Protein AF-A0A0W8DL59-F1 (afdb_monomer_lite)

Sequence (818 aa):
MIVAAFIIASILVPTPSSAFSFLSWFDDTDGSSRRDKSRASGNSVDESDIIAQQPLLDPKDWFLTEQEITDSRGGVPRSDMAVYTTGNNVTSYTATNEFYNAVYDDLSSTKEGDRVMLAAWLASLVPLKPDVDPTGTKTGFKQVFAGVVERGGNVNILGWASIAGAYMPYNIKARDAINTIPPSSVNGAKAVYIFDDRIDLIASHHQKTLVIATDSSSDKKAQPIAYVGGMELAIDRWDTIHHNNTAIRDAGNITYKSKGWVDGHIRIHGPAAKDVANNFIARWNSDYLPCRSLDDELLDFENPTFEKIPSLDYASSSRTSNLGNQSVQITRTFSCQYKHYKEFAPKGENSLFHARIKAIKNAKNFIYVEDQYFVFVPELLDALMEVMPRIQRLIVVTKEQTNAFTNAGYIKYLYQMVEPIRSKYPNKFKIYTTKPERKLLIHTKLVIIDDVYLSIGSANWNRRSMTADPELNADVVDGDTVKSPEGVTVGKLPRDFRIRKFMEMTGLSYDVLDAMTFVEAADQFAVAATDESTILATNRVEHHAYFIAITEAMRKVSDPQFTCNDDDRSKERWCKHMRGCYSLPPQVRQYFSGYEHKRYARRSWGQSEGAYDAVSEPPTSPVRNLDPEMAPGNTETSISDGISANATPSGPVATSTENSSPPAENSLLRAAETTLDSDTATDFLHRSCDGITEVLLIHGPCSFTRSSWTGGDITKAELLREVQDLAVDEEISLITHDSNHEGVILDWLLNAKENEIIVLCWVGCLSDSPTILRALELVNNRVIVVSPIGIHHGTLPSTVVGVLSGRCLNLRTARRLC

Structure (mmCIF, N/CA/C/O backbone):
data_AF-A0A0W8DL59-F1
#
_entry.id   AF-A0A0W8DL59-F1
#
loop_
_atom_site.group_PDB
_atom_site.id
_atom_site.type_symbol
_atom_site.label_atom_id
_atom_site.label_alt_id
_atom_site.label_comp_id
_atom_site.label_asym_id
_atom_site.label_entity_id
_atom_site.label_seq_id
_atom_site.pdbx_PDB_ins_code
_atom_site.Cartn_x
_atom_site.Cartn_y
_atom_site.Cartn_z
_atom_site.occupancy
_atom_site.B_iso_or_equiv
_atom_site.auth_seq_id
_atom_site.auth_comp_id
_atom_site.auth_asym_id
_atom_site.auth_atom_id
_atom_site.pdbx_PDB_model_num
ATOM 1 N N . MET A 1 1 ? 24.965 27.760 17.137 1.00 29.20 1 MET A N 1
ATOM 2 C CA . MET A 1 1 ? 26.368 28.186 17.381 1.00 29.20 1 MET A CA 1
ATOM 3 C C . MET A 1 1 ? 27.312 27.068 16.952 1.00 29.20 1 MET A C 1
ATOM 5 O O . MET A 1 1 ? 26.824 25.978 16.699 1.00 29.20 1 MET A O 1
ATOM 9 N N . ILE A 1 2 ? 28.624 27.340 16.926 1.00 23.00 2 ILE A N 1
ATOM 10 C CA . ILE A 1 2 ? 29.716 26.450 16.484 1.00 23.00 2 ILE A CA 1
ATOM 11 C C . ILE A 1 2 ? 29.759 26.259 14.957 1.00 23.00 2 ILE A C 1
ATOM 13 O O . ILE A 1 2 ? 29.019 25.478 14.374 1.00 23.00 2 ILE A O 1
ATOM 17 N N . VAL A 1 3 ? 30.696 26.981 14.338 1.00 22.98 3 VAL A N 1
ATOM 18 C CA . VAL A 1 3 ? 31.207 26.792 12.973 1.00 22.98 3 VAL A CA 1
ATOM 19 C C . VAL A 1 3 ? 32.709 26.543 13.112 1.00 22.98 3 VAL A C 1
ATOM 21 O O . VAL A 1 3 ? 33.360 27.259 13.873 1.00 22.98 3 VAL A O 1
ATOM 24 N N . ALA A 1 4 ? 33.272 25.560 12.401 1.00 26.25 4 ALA A N 1
ATOM 25 C CA . ALA A 1 4 ? 34.719 25.326 12.384 1.00 26.25 4 ALA A CA 1
ATOM 26 C C . ALA A 1 4 ? 35.202 24.680 11.068 1.00 26.25 4 ALA A C 1
ATOM 28 O O . ALA A 1 4 ? 35.022 23.489 10.846 1.00 26.25 4 ALA A O 1
ATOM 29 N N . ALA A 1 5 ? 35.816 25.523 10.232 1.00 25.34 5 ALA A N 1
ATOM 30 C CA . ALA A 1 5 ? 36.832 25.279 9.199 1.00 25.34 5 ALA A CA 1
ATOM 31 C C . ALA A 1 5 ? 37.077 23.865 8.616 1.00 25.34 5 ALA A C 1
ATOM 33 O O . ALA A 1 5 ? 37.485 22.944 9.318 1.00 25.34 5 ALA A O 1
ATOM 34 N N . PHE A 1 6 ? 37.143 23.808 7.279 1.00 23.55 6 PHE A N 1
ATOM 35 C CA . PHE A 1 6 ? 38.264 23.169 6.573 1.00 23.55 6 PHE A CA 1
ATOM 36 C C . PHE A 1 6 ? 38.647 23.973 5.321 1.00 23.55 6 PHE A C 1
ATOM 38 O O . PHE A 1 6 ? 37.783 24.518 4.642 1.00 23.55 6 PHE A O 1
ATOM 45 N N . ILE A 1 7 ? 39.948 24.032 5.020 1.00 24.95 7 ILE A N 1
ATOM 46 C CA . ILE A 1 7 ? 40.522 24.620 3.799 1.00 24.95 7 ILE A CA 1
ATOM 47 C C . ILE A 1 7 ? 41.235 23.495 3.041 1.00 24.95 7 ILE A C 1
ATOM 49 O O . ILE A 1 7 ? 41.975 22.723 3.654 1.00 24.95 7 ILE A O 1
ATOM 53 N N . ILE A 1 8 ? 41.047 23.416 1.722 1.00 25.50 8 ILE A N 1
ATOM 54 C CA . ILE A 1 8 ? 41.828 22.560 0.817 1.00 25.50 8 ILE A CA 1
ATOM 55 C C . ILE A 1 8 ? 42.239 23.409 -0.392 1.00 25.50 8 ILE A C 1
ATOM 57 O O . ILE A 1 8 ? 41.442 24.196 -0.892 1.00 25.50 8 ILE A O 1
ATOM 61 N N . ALA A 1 9 ? 43.496 23.284 -0.820 1.00 24.58 9 ALA A N 1
ATOM 62 C CA . ALA A 1 9 ? 44.071 24.089 -1.895 1.00 24.58 9 ALA A CA 1
ATOM 63 C C . ALA A 1 9 ? 43.837 23.470 -3.284 1.00 24.58 9 ALA A C 1
ATOM 65 O O . ALA A 1 9 ? 43.925 22.252 -3.455 1.00 24.58 9 ALA A O 1
ATOM 66 N N . SER A 1 10 ? 43.600 24.326 -4.276 1.00 24.05 10 SER A N 1
ATOM 67 C CA . SER A 1 10 ? 43.425 23.950 -5.681 1.00 24.05 10 SER A CA 1
ATOM 68 C C . SER A 1 10 ? 44.752 23.586 -6.352 1.00 24.05 10 SER A C 1
ATOM 70 O O . SER A 1 10 ? 45.736 24.311 -6.218 1.00 24.05 10 SER A O 1
ATOM 72 N N . ILE A 1 11 ? 44.757 22.521 -7.158 1.00 24.78 11 ILE A N 1
ATOM 73 C CA . ILE A 1 11 ? 45.786 22.260 -8.175 1.00 24.78 11 ILE A CA 1
ATOM 74 C C . ILE A 1 11 ? 45.059 21.878 -9.467 1.00 24.78 11 ILE A C 1
ATOM 76 O O . ILE A 1 11 ? 44.356 20.870 -9.500 1.00 24.78 11 ILE A O 1
ATOM 80 N N . LEU A 1 12 ? 45.216 22.684 -10.520 1.00 26.28 12 LEU A N 1
ATOM 81 C CA . LEU A 1 12 ? 44.709 22.360 -11.854 1.00 26.28 12 LEU A CA 1
ATOM 82 C C . LEU A 1 12 ? 45.696 21.446 -12.588 1.00 26.28 12 LEU A C 1
ATOM 84 O O . LEU A 1 12 ? 46.895 21.721 -12.614 1.00 26.28 12 LEU A O 1
ATOM 88 N N . VAL A 1 13 ? 45.170 20.430 -13.273 1.00 25.73 13 VAL A N 1
ATOM 89 C CA . VAL A 1 13 ? 45.826 19.754 -14.402 1.00 25.73 13 VAL A CA 1
ATOM 90 C C . VAL A 1 13 ? 44.737 19.476 -15.449 1.00 25.73 13 VAL A C 1
ATOM 92 O O . VAL A 1 13 ? 43.699 18.929 -15.077 1.00 25.73 13 VAL A O 1
ATOM 95 N N . PRO A 1 14 ? 44.908 19.862 -16.727 1.00 28.27 14 PRO A N 1
ATOM 96 C CA . PRO A 1 14 ? 43.889 19.646 -17.752 1.00 28.27 14 PRO A CA 1
ATOM 97 C C . PRO A 1 14 ? 43.828 18.179 -18.200 1.00 28.27 14 PRO A C 1
ATOM 99 O O . PRO A 1 14 ? 44.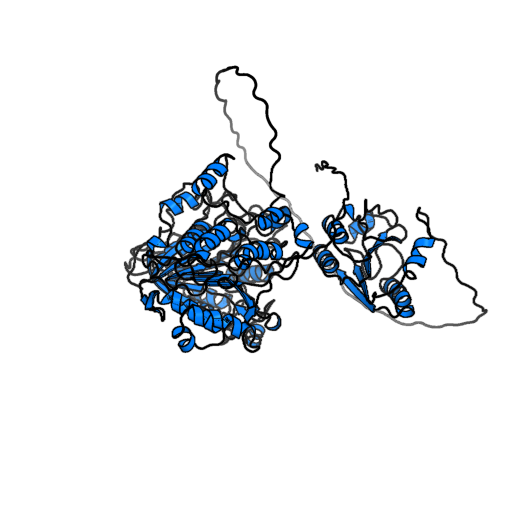854 17.508 -18.318 1.00 28.27 14 PRO A O 1
ATOM 102 N N . THR A 1 15 ? 42.628 17.701 -18.529 1.00 28.72 15 THR A N 1
ATOM 103 C CA . THR A 1 15 ? 42.411 16.406 -19.192 1.00 28.72 15 THR A CA 1
ATOM 104 C C . THR A 1 15 ? 42.135 16.596 -20.688 1.00 28.72 15 THR A C 1
ATOM 106 O O . THR A 1 15 ? 41.201 17.326 -21.022 1.00 28.72 15 THR A O 1
ATOM 109 N N . PRO A 1 16 ? 42.883 15.942 -21.595 1.00 27.69 16 PRO A N 1
ATOM 110 C CA . PRO A 1 16 ? 42.594 15.959 -23.026 1.00 27.69 16 PRO A CA 1
ATOM 111 C C . PRO A 1 16 ? 41.548 14.899 -23.407 1.00 27.69 16 PRO A C 1
ATOM 113 O O . PRO A 1 16 ? 41.597 13.757 -22.948 1.00 27.69 16 PRO A O 1
ATOM 116 N N . SER A 1 17 ? 40.625 15.266 -24.294 1.00 31.14 17 SER A N 1
ATOM 117 C CA . SER A 1 17 ? 39.600 14.369 -24.837 1.00 31.14 17 SER A CA 1
ATOM 118 C C . SER A 1 17 ? 40.204 13.233 -25.668 1.00 31.14 17 SER A C 1
ATOM 120 O O . SER A 1 17 ? 41.046 13.471 -26.532 1.00 31.14 17 SER A O 1
ATOM 122 N N . SER A 1 18 ? 39.714 12.004 -25.492 1.00 27.00 18 SER A N 1
ATOM 123 C CA . SER A 1 18 ? 39.840 10.945 -26.505 1.00 27.00 18 SER A CA 1
ATOM 124 C C . SER A 1 18 ? 38.731 9.902 -26.348 1.00 27.00 18 SER A C 1
ATOM 126 O O . SER A 1 18 ? 38.535 9.336 -25.274 1.00 27.00 18 SER A O 1
ATOM 128 N N . ALA A 1 19 ? 37.984 9.663 -27.426 1.00 27.83 19 ALA A N 1
ATOM 129 C CA . ALA A 1 19 ? 37.018 8.574 -27.508 1.00 27.83 19 ALA A CA 1
ATOM 130 C C . ALA A 1 19 ? 37.725 7.288 -27.957 1.00 27.83 19 ALA A C 1
ATOM 132 O O . ALA A 1 19 ? 38.599 7.339 -28.822 1.00 27.83 19 ALA A O 1
ATOM 133 N N . PHE A 1 20 ? 37.313 6.138 -27.422 1.00 26.31 20 PHE A N 1
ATOM 134 C CA . PHE A 1 20 ? 37.808 4.831 -27.854 1.00 26.31 20 PHE A CA 1
ATOM 135 C C . PHE A 1 20 ? 36.654 3.869 -28.131 1.00 26.31 20 PHE A C 1
ATOM 137 O O . PHE A 1 20 ? 35.882 3.527 -27.240 1.00 26.31 20 PHE A O 1
ATOM 144 N N . SER A 1 21 ? 36.580 3.416 -29.382 1.00 26.38 21 SER A N 1
ATOM 145 C CA . SER A 1 21 ? 35.826 2.227 -29.783 1.00 26.38 21 SER A CA 1
ATOM 146 C C . SER A 1 21 ? 36.734 1.000 -29.673 1.00 26.38 21 SER A C 1
ATOM 148 O O . SER A 1 21 ? 37.935 1.106 -29.922 1.00 26.38 21 SER A O 1
ATOM 150 N N . PHE A 1 22 ? 36.174 -0.161 -29.330 1.00 25.30 22 PHE A N 1
ATOM 151 C CA . PHE A 1 22 ? 36.898 -1.433 -29.304 1.00 25.30 22 PHE A CA 1
ATOM 152 C C . PHE A 1 22 ? 36.084 -2.525 -29.999 1.00 25.30 22 PHE A C 1
ATOM 154 O O . PHE A 1 22 ? 35.132 -3.060 -29.435 1.00 25.30 22 PHE A O 1
ATOM 161 N N . LEU A 1 23 ? 36.459 -2.840 -31.243 1.00 25.81 23 LEU A N 1
ATOM 162 C CA . LEU A 1 23 ? 35.836 -3.904 -32.034 1.00 25.81 23 LEU A CA 1
ATOM 163 C C . LEU A 1 23 ? 36.811 -4.445 -33.102 1.00 25.81 23 LEU A C 1
ATOM 165 O O . LEU A 1 23 ? 36.706 -4.128 -34.282 1.00 25.81 23 LEU A O 1
ATOM 169 N N . SER A 1 24 ? 37.816 -5.212 -32.670 1.00 26.75 24 SER A N 1
ATOM 170 C CA . SER A 1 24 ? 38.618 -6.152 -33.483 1.00 26.75 24 SER A CA 1
ATOM 171 C C . SER A 1 24 ? 39.587 -6.933 -32.575 1.00 26.75 24 SER A C 1
ATOM 173 O O . SER A 1 24 ? 39.829 -6.496 -31.452 1.00 26.75 24 SER A O 1
ATOM 175 N N . TRP A 1 25 ? 40.136 -8.046 -33.089 1.00 25.73 25 TRP A N 1
ATOM 176 C CA . TRP A 1 25 ? 40.884 -9.118 -32.391 1.00 25.73 25 TRP A CA 1
ATOM 177 C C . TRP A 1 25 ? 39.946 -10.149 -31.710 1.00 25.73 25 TRP A C 1
ATOM 179 O O . TRP A 1 25 ? 39.192 -9.785 -30.814 1.00 25.73 25 TRP A O 1
ATOM 189 N N . PHE A 1 26 ? 39.914 -11.437 -32.091 1.00 31.52 26 PHE A N 1
ATOM 190 C CA . PHE A 1 26 ? 40.829 -12.221 -32.949 1.00 31.52 26 PHE A CA 1
ATOM 191 C C . PHE A 1 26 ? 40.106 -13.239 -33.861 1.00 31.52 26 PHE A C 1
ATOM 193 O O . PHE A 1 26 ? 39.138 -13.854 -33.430 1.00 31.52 26 PHE A O 1
ATOM 200 N N . ASP A 1 27 ? 40.684 -13.461 -35.048 1.00 26.39 27 ASP A N 1
ATOM 201 C CA . ASP A 1 27 ? 40.633 -14.668 -35.907 1.00 26.39 27 ASP A CA 1
ATOM 202 C C . ASP A 1 27 ? 42.087 -14.892 -36.410 1.00 26.39 27 ASP A C 1
ATOM 204 O O . ASP A 1 27 ? 42.785 -13.895 -36.626 1.00 26.39 27 ASP A O 1
ATOM 208 N N . ASP A 1 28 ? 42.645 -16.099 -36.626 1.00 29.33 28 ASP A N 1
ATOM 209 C CA . ASP A 1 28 ? 42.188 -17.483 -36.327 1.00 29.33 28 ASP A CA 1
ATOM 210 C C . ASP A 1 28 ? 43.314 -18.268 -35.564 1.00 29.33 28 ASP A C 1
ATOM 212 O O . ASP A 1 28 ? 43.579 -17.892 -34.423 1.00 29.33 28 ASP A O 1
ATOM 216 N N . THR A 1 29 ? 44.086 -19.285 -36.010 1.00 30.55 29 THR A N 1
ATOM 217 C CA . THR A 1 29 ? 44.219 -20.037 -37.284 1.00 30.55 29 THR A CA 1
ATOM 218 C C . THR A 1 29 ? 44.579 -21.525 -37.049 1.00 30.55 29 THR A C 1
ATOM 220 O O . THR A 1 29 ? 45.743 -21.899 -37.181 1.00 30.55 29 THR A O 1
ATOM 223 N N . ASP A 1 30 ? 43.565 -22.366 -36.784 1.00 31.67 30 ASP A N 1
ATOM 224 C CA . ASP A 1 30 ? 43.538 -23.846 -36.990 1.00 31.67 30 ASP A CA 1
ATOM 225 C C . ASP A 1 30 ? 44.536 -24.758 -36.189 1.00 31.67 30 ASP A C 1
ATOM 227 O O . ASP A 1 30 ? 45.559 -24.314 -35.671 1.00 31.67 30 ASP A O 1
ATOM 231 N N . GLY A 1 31 ? 44.255 -26.072 -36.034 1.00 28.53 31 GLY A N 1
ATOM 232 C CA . GLY A 1 31 ? 45.160 -26.979 -35.279 1.00 28.53 31 GLY A CA 1
ATOM 233 C C . GLY A 1 31 ? 44.786 -28.451 -34.973 1.00 28.53 31 GLY A C 1
ATOM 234 O O . GLY A 1 31 ? 45.651 -29.205 -34.533 1.00 28.53 31 GLY A O 1
ATOM 235 N N . SER A 1 32 ? 43.564 -28.923 -35.247 1.00 28.02 32 SER A N 1
ATOM 236 C CA . SER A 1 32 ? 43.144 -30.354 -35.251 1.00 28.02 32 SER A CA 1
ATOM 237 C C . SER A 1 32 ? 43.085 -31.224 -33.948 1.00 28.02 32 SER A C 1
ATOM 239 O O . SER A 1 32 ? 44.062 -31.493 -33.257 1.00 28.02 32 SER A O 1
ATOM 241 N N . SER A 1 33 ? 41.925 -31.895 -33.799 1.00 27.08 33 SER A N 1
ATOM 242 C CA . SER A 1 33 ? 41.730 -33.316 -33.394 1.00 27.08 33 SER A CA 1
ATOM 243 C C . SER A 1 33 ? 41.177 -33.730 -31.993 1.00 27.08 33 SER A C 1
ATOM 245 O O . SER A 1 33 ? 41.839 -33.682 -30.967 1.00 27.08 33 SER A O 1
ATOM 247 N N . ARG A 1 34 ? 39.972 -34.343 -32.055 1.00 27.69 34 ARG A N 1
ATOM 248 C CA . ARG A 1 34 ? 39.373 -35.422 -31.214 1.00 27.69 34 ARG A CA 1
ATOM 249 C C . ARG A 1 34 ? 38.926 -35.161 -29.749 1.00 27.69 34 ARG A C 1
ATOM 251 O O . ARG A 1 34 ? 39.712 -35.306 -28.829 1.00 27.69 34 ARG A O 1
ATOM 258 N N . ARG A 1 35 ? 37.588 -35.033 -29.593 1.00 30.28 35 ARG A N 1
ATOM 259 C CA . ARG A 1 35 ? 36.672 -35.714 -28.618 1.00 30.28 35 ARG A CA 1
ATOM 260 C C . ARG A 1 35 ? 37.173 -35.867 -27.162 1.00 30.28 35 ARG A C 1
ATOM 262 O O . ARG A 1 35 ? 38.105 -36.617 -26.920 1.00 30.28 35 ARG A O 1
ATOM 269 N N . ASP A 1 36 ? 36.566 -35.310 -26.114 1.00 30.72 36 ASP A N 1
ATOM 270 C CA . ASP A 1 36 ? 35.136 -35.151 -25.797 1.00 30.72 36 ASP A CA 1
ATOM 271 C C . ASP A 1 36 ? 34.957 -34.160 -24.629 1.00 30.72 36 ASP A C 1
ATOM 273 O O . ASP A 1 36 ? 35.788 -34.168 -23.715 1.00 30.72 36 ASP A O 1
ATOM 277 N N . LYS A 1 37 ? 33.835 -33.412 -24.592 1.00 27.41 37 LYS A N 1
ATOM 278 C CA . LYS A 1 37 ? 33.038 -33.097 -23.377 1.00 27.41 37 LYS A CA 1
ATOM 279 C C . LYS A 1 37 ? 31.845 -32.173 -23.655 1.00 27.41 37 LYS A C 1
ATOM 281 O O . LYS A 1 37 ? 31.759 -31.518 -24.687 1.00 27.41 37 LYS A O 1
ATOM 286 N N . SER A 1 38 ? 30.934 -32.160 -22.683 1.00 31.97 38 SER A N 1
ATOM 287 C CA . SER A 1 38 ? 29.786 -31.262 -22.501 1.00 31.97 38 SER A CA 1
ATOM 288 C C . SER A 1 38 ? 29.953 -29.849 -23.077 1.00 31.97 38 SER A C 1
ATOM 290 O O . SER A 1 38 ? 30.856 -29.115 -22.672 1.00 31.97 38 SER A O 1
ATOM 292 N N . ARG A 1 39 ? 29.000 -29.431 -23.921 1.00 31.58 39 ARG A N 1
ATOM 293 C CA . ARG A 1 39 ? 28.853 -28.047 -24.393 1.00 31.58 39 ARG A CA 1
ATOM 294 C C . ARG A 1 39 ? 28.350 -27.152 -23.255 1.00 31.58 39 ARG A C 1
ATOM 296 O O . ARG A 1 39 ? 27.155 -26.901 -23.146 1.00 31.58 39 ARG A O 1
ATOM 303 N N . ALA A 1 40 ? 29.265 -26.674 -22.418 1.00 37.75 40 ALA A N 1
ATOM 304 C CA . ALA A 1 40 ? 29.005 -25.510 -21.583 1.00 37.75 40 ALA A CA 1
ATOM 305 C C . ALA A 1 40 ? 28.925 -24.283 -22.504 1.00 37.75 40 ALA A C 1
ATOM 307 O O . ALA A 1 40 ? 29.935 -23.858 -23.064 1.00 37.75 40 ALA A O 1
ATOM 308 N N . SER A 1 41 ? 27.722 -23.749 -22.710 1.00 37.72 41 SER A N 1
ATOM 309 C CA . SER A 1 41 ? 27.549 -22.410 -23.274 1.00 37.72 41 SER A CA 1
ATOM 310 C C . SER A 1 41 ? 28.149 -21.386 -22.310 1.00 37.72 41 SER A C 1
ATOM 312 O O . SER A 1 41 ? 27.975 -21.495 -21.097 1.00 37.72 41 SER A O 1
ATOM 314 N N . GLY A 1 42 ? 28.878 -20.400 -22.833 1.00 35.97 42 GLY A N 1
ATOM 315 C CA . GLY A 1 42 ? 29.314 -19.269 -22.022 1.00 35.97 42 GLY A CA 1
ATOM 316 C C . GLY A 1 42 ? 28.096 -18.427 -21.663 1.00 35.97 42 GLY A C 1
ATOM 317 O O . GLY A 1 42 ? 27.487 -17.861 -22.562 1.00 35.97 42 GLY A O 1
ATOM 318 N N . ASN A 1 43 ? 27.731 -18.377 -20.380 1.00 42.56 43 ASN A N 1
ATOM 319 C CA . ASN A 1 43 ? 26.538 -17.664 -19.921 1.00 42.56 43 ASN A CA 1
ATOM 320 C C . ASN A 1 43 ? 26.602 -16.176 -20.302 1.00 42.56 43 ASN A C 1
ATOM 322 O O . ASN A 1 43 ? 27.366 -15.422 -19.686 1.00 42.56 43 ASN A O 1
ATOM 326 N N . SER A 1 44 ? 25.752 -15.728 -21.231 1.00 54.06 44 SER A N 1
ATOM 327 C CA . SER A 1 44 ? 25.411 -14.309 -21.293 1.00 54.06 44 SER A CA 1
ATOM 328 C C . SER A 1 44 ? 24.641 -13.958 -20.023 1.00 54.06 44 SER A C 1
ATOM 330 O O . SER A 1 44 ? 23.588 -14.518 -19.728 1.00 54.06 44 SER A O 1
ATOM 332 N N . VAL A 1 45 ? 25.179 -13.041 -19.223 1.00 60.12 45 VAL A N 1
ATOM 333 C CA . VAL A 1 45 ? 24.605 -12.697 -17.908 1.00 60.12 45 VAL A CA 1
ATOM 334 C C . VAL A 1 45 ? 23.275 -11.924 -18.039 1.00 60.12 45 VAL A C 1
ATOM 336 O O . VAL A 1 45 ? 22.513 -11.844 -17.075 1.00 60.12 45 VAL A O 1
ATOM 339 N N . ASP A 1 46 ? 22.971 -11.429 -19.242 1.00 70.50 46 ASP A N 1
ATOM 340 C CA . ASP A 1 46 ? 21.746 -10.714 -19.625 1.00 70.50 46 ASP A CA 1
ATOM 341 C C . ASP A 1 46 ? 20.907 -11.488 -20.672 1.00 70.50 46 ASP A C 1
ATOM 343 O O . ASP A 1 46 ? 20.099 -10.905 -21.389 1.00 70.50 46 ASP A O 1
ATOM 347 N N . GLU A 1 47 ? 21.073 -12.815 -20.782 1.00 71.69 47 GLU A N 1
ATOM 348 C CA . GLU A 1 47 ? 20.175 -13.642 -21.604 1.00 71.69 47 GLU A CA 1
ATOM 349 C C . GLU A 1 47 ? 18.733 -13.560 -21.068 1.00 71.69 47 GLU A C 1
ATOM 351 O O . GLU A 1 47 ? 18.442 -13.962 -19.939 1.00 71.69 47 GLU A O 1
ATOM 356 N N . SER A 1 48 ? 17.841 -13.010 -21.896 1.00 67.25 48 SER A N 1
ATOM 357 C CA . SER A 1 48 ? 16.402 -12.850 -21.641 1.00 67.25 48 SER A CA 1
ATOM 358 C C . SER A 1 48 ? 15.691 -14.197 -21.455 1.00 67.25 48 SER A C 1
ATOM 360 O O . SER A 1 48 ? 14.810 -14.335 -20.605 1.00 67.25 48 SER A O 1
ATOM 362 N N . ASP A 1 49 ? 16.102 -15.195 -22.236 1.00 70.19 49 ASP A N 1
ATOM 363 C CA . ASP A 1 49 ? 15.253 -16.324 -22.627 1.00 70.19 49 ASP A CA 1
ATOM 364 C C . ASP A 1 49 ? 15.436 -17.539 -21.703 1.00 70.19 49 ASP A C 1
ATOM 366 O O . ASP A 1 49 ? 15.520 -18.693 -22.128 1.00 70.19 49 ASP A O 1
ATOM 370 N N . ILE A 1 50 ? 15.526 -17.270 -20.398 1.00 83.69 50 ILE A N 1
ATOM 371 C CA . ILE A 1 50 ? 15.640 -18.304 -19.368 1.00 83.69 50 ILE A CA 1
ATOM 372 C C . ILE A 1 50 ? 14.328 -19.096 -19.303 1.00 83.69 50 ILE A C 1
ATOM 374 O O . ILE A 1 50 ? 13.242 -18.527 -19.200 1.00 83.69 50 ILE A O 1
ATOM 378 N N . ILE A 1 51 ? 14.431 -20.427 -19.325 1.00 88.56 51 ILE A N 1
ATOM 379 C CA . ILE A 1 51 ? 13.283 -21.329 -19.169 1.00 88.56 51 ILE A CA 1
ATOM 380 C C . ILE A 1 51 ? 12.702 -21.168 -17.759 1.00 88.56 51 ILE A C 1
ATOM 382 O O . ILE A 1 51 ? 13.430 -21.300 -16.770 1.00 88.56 51 ILE A O 1
ATOM 386 N N . ALA A 1 52 ? 11.392 -20.924 -17.672 1.00 93.19 52 ALA A N 1
ATOM 387 C CA . ALA A 1 52 ? 10.686 -20.781 -16.404 1.00 93.19 52 ALA A CA 1
ATOM 388 C C . ALA A 1 52 ? 10.832 -22.036 -15.523 1.00 93.19 52 ALA A C 1
ATOM 390 O O . ALA A 1 52 ? 10.687 -23.175 -15.972 1.00 93.19 52 ALA A O 1
ATOM 391 N N . GLN A 1 53 ? 11.110 -21.813 -14.244 1.00 96.12 53 GLN A N 1
ATOM 392 C CA . GLN A 1 53 ? 11.281 -22.836 -13.219 1.00 96.12 53 GLN A CA 1
ATOM 393 C C . GLN A 1 53 ? 10.054 -22.849 -12.308 1.00 96.12 53 GLN A C 1
ATOM 395 O O . GLN A 1 53 ? 9.456 -21.807 -12.051 1.00 96.12 53 GLN A O 1
ATOM 400 N N . GLN A 1 54 ? 9.676 -24.014 -11.779 1.00 98.12 54 GLN A N 1
ATOM 401 C CA . GLN A 1 54 ? 8.568 -24.106 -10.825 1.00 98.12 54 GLN A CA 1
ATOM 402 C C . GLN A 1 54 ? 8.867 -23.242 -9.579 1.00 98.12 54 GLN A C 1
ATOM 404 O O . GLN A 1 54 ? 9.831 -23.547 -8.870 1.00 98.12 54 GLN A O 1
ATOM 409 N N . PRO A 1 55 ? 8.073 -22.191 -9.282 1.00 97.94 55 PRO A N 1
ATOM 410 C CA . PRO A 1 55 ? 8.268 -21.394 -8.076 1.00 97.94 55 PRO A CA 1
ATOM 411 C C . PRO A 1 55 ? 7.933 -22.171 -6.800 1.00 97.94 55 PRO A C 1
ATOM 413 O O . PRO A 1 55 ? 7.259 -23.206 -6.825 1.00 97.94 55 PRO A O 1
ATOM 416 N N . LEU A 1 56 ? 8.423 -21.646 -5.676 1.00 98.00 56 LEU A N 1
ATOM 417 C CA . LEU A 1 56 ? 8.189 -22.181 -4.335 1.00 98.00 56 LEU A CA 1
ATOM 418 C C . LEU A 1 56 ? 6.734 -21.930 -3.923 1.00 98.00 56 LEU A C 1
ATOM 420 O O . LEU A 1 56 ? 6.285 -20.791 -3.973 1.00 98.00 56 LEU A O 1
ATOM 424 N N . LEU A 1 57 ? 6.003 -22.975 -3.523 1.00 98.31 57 LEU A N 1
ATOM 425 C CA . LEU A 1 57 ? 4.564 -22.892 -3.216 1.00 98.31 57 LEU A CA 1
ATOM 426 C C . LEU A 1 57 ? 4.232 -22.954 -1.713 1.00 98.31 57 LEU A C 1
ATOM 428 O O . LEU A 1 57 ? 3.077 -22.749 -1.348 1.00 98.31 57 LEU A O 1
ATOM 432 N N . ASP A 1 58 ? 5.194 -23.240 -0.828 1.00 98.31 58 ASP A N 1
ATOM 433 C CA . ASP A 1 58 ? 4.934 -23.217 0.617 1.00 98.31 58 ASP A CA 1
ATOM 434 C C . ASP A 1 58 ? 5.014 -21.764 1.131 1.00 98.31 58 ASP A C 1
ATOM 436 O O . ASP A 1 58 ? 6.045 -21.113 0.941 1.00 98.31 58 ASP A O 1
ATOM 440 N N . PRO A 1 59 ? 3.991 -21.226 1.826 1.00 98.44 59 PRO A N 1
ATOM 441 C CA . PRO A 1 59 ? 4.075 -19.899 2.443 1.00 98.44 59 PRO A CA 1
ATOM 442 C C . PRO A 1 59 ? 5.287 -19.726 3.375 1.00 98.44 59 PRO A C 1
ATOM 444 O O . PRO A 1 59 ? 5.769 -18.608 3.534 1.00 98.44 59 PRO A O 1
ATOM 447 N N . LYS A 1 60 ? 5.818 -20.809 3.965 1.00 98.12 60 LYS A N 1
ATOM 448 C CA . LYS A 1 60 ? 7.008 -20.768 4.838 1.00 98.12 60 LYS A CA 1
ATOM 449 C C . LYS A 1 60 ? 8.311 -20.446 4.104 1.00 98.12 60 LYS A C 1
ATOM 451 O O . LYS A 1 60 ? 9.247 -19.978 4.751 1.00 98.12 60 LYS A O 1
ATOM 456 N N . ASP A 1 61 ? 8.383 -20.689 2.795 1.00 98.31 61 ASP A N 1
ATOM 457 C CA . ASP A 1 61 ? 9.545 -20.286 2.000 1.00 98.31 61 ASP A CA 1
ATOM 458 C C . ASP A 1 61 ? 9.616 -18.755 1.922 1.00 98.31 61 ASP A C 1
ATOM 460 O O . ASP A 1 61 ? 10.679 -18.164 2.117 1.00 98.31 61 ASP A O 1
ATOM 464 N N . TRP A 1 62 ? 8.470 -18.109 1.694 1.00 98.62 62 TRP A N 1
ATOM 465 C CA . TRP A 1 62 ? 8.349 -16.665 1.494 1.00 98.62 62 TRP A CA 1
ATOM 466 C C . TRP A 1 62 ? 8.305 -15.861 2.798 1.00 98.62 62 TRP A C 1
ATOM 468 O O . TRP A 1 62 ? 9.001 -14.855 2.925 1.00 98.62 62 TRP A O 1
ATOM 478 N N . PHE A 1 63 ? 7.498 -16.295 3.767 1.00 98.81 63 PHE A N 1
ATOM 479 C CA . PHE A 1 63 ? 7.232 -15.556 5.000 1.00 98.81 63 PHE A CA 1
ATOM 480 C C . PHE A 1 63 ? 8.375 -15.646 6.016 1.00 98.81 63 PHE A C 1
ATOM 482 O O . PHE A 1 63 ? 9.093 -16.645 6.110 1.00 98.81 63 PHE A O 1
ATOM 489 N N . LEU A 1 64 ? 8.527 -14.605 6.834 1.00 98.81 64 LEU A N 1
ATOM 490 C CA . LEU A 1 64 ? 9.437 -14.612 7.975 1.00 98.81 64 LEU A CA 1
ATOM 491 C C . LEU A 1 64 ? 8.992 -15.627 9.034 1.00 98.81 64 LEU A C 1
ATOM 493 O O . LEU A 1 64 ? 7.816 -15.717 9.387 1.00 98.81 64 LEU A O 1
ATOM 497 N N . THR A 1 65 ? 9.958 -16.348 9.587 1.00 98.69 65 THR A N 1
ATOM 498 C CA . THR A 1 65 ? 9.806 -17.171 10.789 1.00 98.69 65 THR A CA 1
ATOM 499 C C . THR A 1 65 ? 9.730 -16.311 12.053 1.00 98.69 65 THR A C 1
ATOM 501 O O . THR A 1 65 ? 10.092 -15.135 12.064 1.00 98.69 65 THR A O 1
ATOM 504 N N . GLU A 1 66 ? 9.308 -16.919 13.162 1.00 98.31 66 GLU A N 1
ATOM 505 C CA . GLU A 1 66 ? 9.260 -16.280 14.484 1.00 98.31 66 GLU A CA 1
ATOM 506 C C . GLU A 1 66 ? 10.623 -15.709 14.923 1.00 98.31 66 GLU A C 1
ATOM 508 O O . GLU A 1 66 ? 10.678 -14.632 15.523 1.00 98.31 66 GLU A O 1
ATOM 513 N N . GLN A 1 67 ? 11.728 -16.374 14.559 1.00 98.25 67 GLN A N 1
ATOM 514 C CA . GLN A 1 67 ? 13.081 -15.880 14.825 1.00 98.25 67 GLN A CA 1
ATOM 515 C C . GLN A 1 67 ? 13.436 -14.681 13.937 1.00 98.25 67 GLN A C 1
ATOM 517 O O . GLN A 1 67 ? 13.883 -13.669 14.463 1.00 98.25 67 GLN A O 1
ATOM 522 N N . GLU A 1 68 ? 13.177 -14.738 12.626 1.00 98.31 68 GLU A N 1
ATOM 523 C CA . GLU A 1 68 ? 13.449 -13.610 11.715 1.00 98.31 68 GLU A CA 1
ATOM 524 C C . GLU A 1 68 ? 12.646 -12.350 12.104 1.00 98.31 68 GLU A C 1
ATOM 526 O O . GLU A 1 68 ? 13.173 -11.235 12.043 1.00 98.31 68 GLU A O 1
ATOM 531 N N . ILE A 1 69 ? 11.403 -12.520 12.578 1.00 98.31 69 ILE A N 1
ATOM 532 C CA . ILE A 1 69 ? 10.588 -11.438 13.157 1.00 98.31 69 ILE A CA 1
ATOM 533 C C . ILE A 1 69 ? 11.220 -10.914 14.458 1.00 98.31 69 ILE A C 1
ATOM 535 O O . ILE A 1 69 ? 11.337 -9.702 14.637 1.00 98.31 69 ILE A O 1
ATOM 539 N N . THR A 1 70 ? 11.656 -11.801 15.356 1.00 96.94 70 THR A N 1
ATOM 540 C CA . THR A 1 70 ? 12.309 -11.431 16.628 1.00 96.94 70 THR A CA 1
ATOM 541 C C . THR A 1 70 ? 13.621 -10.669 16.402 1.00 96.94 70 THR A C 1
ATOM 543 O O . THR A 1 70 ? 13.896 -9.679 17.086 1.00 96.94 70 THR A O 1
ATOM 546 N N . ASP A 1 71 ? 14.401 -11.062 15.395 1.00 95.69 71 ASP A N 1
ATOM 547 C CA . ASP A 1 71 ? 15.639 -10.390 14.996 1.00 95.69 71 ASP A CA 1
ATOM 548 C C . ASP A 1 71 ? 15.351 -8.998 14.403 1.00 95.69 71 ASP A C 1
ATOM 550 O O . ASP A 1 71 ? 16.010 -8.026 14.780 1.00 95.69 71 ASP A O 1
ATOM 554 N N . SER A 1 72 ? 14.288 -8.864 13.592 1.00 95.31 72 SER A N 1
ATOM 555 C CA . SER A 1 72 ? 13.766 -7.571 13.090 1.00 95.31 72 SER A CA 1
ATOM 556 C C . SER A 1 72 ? 13.185 -6.646 14.182 1.00 95.31 72 SER A C 1
ATOM 558 O O . SER A 1 72 ? 12.767 -5.521 13.918 1.00 95.31 72 SER A O 1
ATOM 560 N N . ARG A 1 73 ? 13.144 -7.115 15.435 1.00 94.38 73 ARG A N 1
ATOM 561 C CA . ARG A 1 73 ? 12.667 -6.390 16.628 1.00 94.38 73 ARG A CA 1
ATOM 562 C C . ARG A 1 73 ? 13.774 -6.218 17.676 1.00 94.38 73 ARG A C 1
ATOM 564 O O . ARG A 1 73 ? 13.512 -6.095 18.873 1.00 94.38 73 ARG A O 1
ATOM 571 N N . GLY A 1 74 ? 15.041 -6.275 17.254 1.00 91.00 74 GLY A N 1
ATOM 572 C CA . GLY A 1 74 ? 16.197 -6.127 18.145 1.00 91.00 74 GLY A CA 1
ATOM 573 C C . GLY A 1 74 ? 16.288 -7.223 19.216 1.00 91.00 74 GLY A C 1
ATOM 574 O O . GLY A 1 74 ? 16.727 -6.956 20.343 1.00 91.00 74 GLY A O 1
ATOM 575 N N . GLY A 1 75 ? 15.827 -8.435 18.893 1.00 93.50 75 GLY A N 1
ATOM 576 C CA . GLY A 1 75 ? 15.766 -9.579 19.805 1.00 93.50 75 GLY A CA 1
ATOM 577 C C . GLY A 1 75 ? 14.544 -9.596 20.730 1.00 93.50 75 GLY A C 1
ATOM 578 O O . GLY A 1 75 ? 14.594 -10.259 21.764 1.00 93.50 75 GLY A O 1
ATOM 579 N N . VAL A 1 76 ? 13.474 -8.852 20.419 1.00 94.69 76 VAL A N 1
ATOM 580 C CA . VAL A 1 76 ? 12.224 -8.844 21.203 1.00 94.69 76 VAL A CA 1
ATOM 581 C C . VAL A 1 76 ? 11.130 -9.623 20.461 1.00 94.69 76 VAL A C 1
ATOM 583 O O . VAL A 1 76 ? 10.715 -9.186 19.386 1.00 94.69 76 VAL A O 1
ATOM 586 N N . PRO A 1 77 ? 10.607 -10.735 21.013 1.00 95.62 77 PRO A N 1
ATOM 587 C CA . PRO A 1 77 ? 9.524 -11.495 20.388 1.00 95.62 77 PRO A CA 1
ATOM 588 C C . PRO A 1 77 ? 8.285 -10.653 20.045 1.00 95.62 77 PRO A C 1
ATOM 590 O O . PRO A 1 77 ? 8.038 -9.593 20.635 1.00 95.62 77 PRO A O 1
ATOM 593 N N . ARG A 1 78 ? 7.493 -11.123 19.075 1.00 94.88 78 ARG A N 1
ATOM 594 C CA . ARG A 1 78 ? 6.211 -10.518 18.680 1.00 94.88 78 ARG A CA 1
ATOM 595 C C . ARG A 1 78 ? 5.068 -11.343 19.270 1.00 94.88 78 ARG A C 1
ATOM 597 O O . ARG A 1 78 ? 4.922 -12.511 18.932 1.00 94.88 78 ARG A O 1
ATOM 604 N N . SER A 1 79 ? 4.299 -10.746 20.178 1.00 91.81 79 SER A N 1
ATOM 605 C CA . SER A 1 79 ? 3.214 -11.411 20.922 1.00 91.81 79 SER A CA 1
ATOM 606 C C . SER A 1 79 ? 1.820 -10.868 20.596 1.00 91.81 79 SER A C 1
ATOM 608 O O . SER A 1 79 ? 0.826 -11.472 20.984 1.00 91.81 79 SER A O 1
ATOM 610 N N . ASP A 1 80 ? 1.749 -9.731 19.903 1.00 92.19 80 ASP A N 1
ATOM 611 C CA . ASP A 1 80 ? 0.529 -9.006 19.542 1.00 92.19 80 ASP A CA 1
ATOM 612 C C . ASP A 1 80 ? -0.075 -9.444 18.197 1.00 92.19 80 ASP A C 1
ATOM 614 O O . ASP A 1 80 ? -1.252 -9.200 17.947 1.00 92.19 80 ASP A O 1
ATOM 618 N N . MET A 1 81 ? 0.703 -10.116 17.346 1.00 96.31 81 MET A N 1
ATOM 619 C CA . MET A 1 81 ? 0.271 -10.627 16.040 1.00 96.31 81 MET A CA 1
ATOM 620 C C . MET A 1 81 ? 0.840 -12.028 15.790 1.00 96.31 81 MET A C 1
ATOM 622 O O . MET A 1 81 ? 1.901 -12.375 16.319 1.00 96.31 81 MET A O 1
ATOM 626 N N . ALA A 1 82 ? 0.177 -12.827 14.954 1.00 97.69 82 ALA A N 1
ATOM 627 C CA . ALA A 1 82 ? 0.686 -14.123 14.517 1.00 97.69 82 ALA A CA 1
ATOM 628 C C . ALA A 1 82 ? 2.016 -13.997 13.741 1.00 97.69 82 ALA A C 1
ATOM 630 O O . ALA A 1 82 ? 2.395 -12.927 13.259 1.00 97.69 82 ALA A O 1
ATOM 631 N N . VAL A 1 83 ? 2.734 -15.117 13.588 1.00 98.19 83 VAL A N 1
ATOM 632 C CA . VAL A 1 83 ? 3.872 -15.207 12.652 1.00 98.19 83 VAL A CA 1
ATOM 633 C C . VAL A 1 83 ? 3.329 -15.078 11.230 1.00 98.19 83 VAL A C 1
ATOM 635 O O . VAL A 1 83 ? 3.688 -14.158 10.507 1.00 98.19 83 VAL A O 1
ATOM 638 N N . TYR A 1 84 ? 2.397 -15.957 10.870 1.00 98.62 84 TYR A N 1
ATOM 639 C CA . TYR A 1 84 ? 1.488 -15.828 9.737 1.00 98.62 84 TYR A CA 1
ATOM 640 C C . TYR A 1 84 ? 0.191 -16.579 10.072 1.00 98.62 84 TYR A C 1
ATOM 642 O O . TYR A 1 84 ? 0.127 -17.316 11.064 1.00 98.62 84 TYR A O 1
ATOM 650 N N . THR A 1 85 ? -0.835 -16.399 9.249 1.00 98.88 85 THR A N 1
ATOM 651 C CA . THR A 1 85 ? -2.148 -17.040 9.395 1.00 98.88 85 THR A CA 1
ATOM 652 C C . THR A 1 85 ? -2.520 -17.816 8.133 1.00 98.88 85 THR A C 1
ATOM 654 O O . THR A 1 85 ? -2.009 -17.523 7.049 1.00 98.88 85 THR A O 1
ATOM 657 N N . THR A 1 86 ? -3.414 -18.801 8.247 1.00 98.81 86 THR A N 1
ATOM 658 C CA . THR A 1 86 ? -3.889 -19.600 7.105 1.00 98.81 86 THR A CA 1
ATOM 659 C C . THR A 1 86 ? -5.408 -19.645 6.995 1.00 98.81 86 THR A C 1
ATOM 661 O O . THR A 1 86 ? -6.144 -19.476 7.972 1.00 98.81 86 THR A O 1
ATOM 664 N N . GLY A 1 87 ? -5.875 -19.900 5.773 1.00 98.56 87 GLY A N 1
ATOM 665 C CA . GLY A 1 87 ? -7.292 -20.054 5.465 1.00 98.56 87 GLY A CA 1
ATOM 666 C C . GLY A 1 87 ? -8.086 -18.752 5.575 1.00 98.56 87 GLY A C 1
ATOM 667 O O . GLY A 1 87 ? -9.251 -18.758 5.983 1.00 98.56 87 GLY A O 1
ATOM 668 N N . ASN A 1 88 ? -7.437 -17.628 5.263 1.00 98.81 88 ASN A N 1
ATOM 669 C CA . ASN A 1 88 ? -8.108 -16.354 5.030 1.00 98.81 88 ASN A CA 1
ATOM 670 C C . ASN A 1 88 ? -8.808 -16.402 3.666 1.00 98.81 88 ASN A C 1
ATOM 672 O O . ASN A 1 88 ? -8.359 -17.110 2.763 1.00 98.81 88 ASN A O 1
ATOM 676 N N . ASN A 1 89 ? -9.864 -15.610 3.511 1.00 98.75 89 ASN A N 1
ATOM 677 C CA . ASN A 1 89 ? -10.395 -15.220 2.210 1.00 98.75 89 ASN A CA 1
ATOM 678 C C . ASN A 1 89 ? -9.862 -13.821 1.883 1.00 98.75 89 ASN A C 1
ATOM 680 O O . ASN A 1 89 ? -10.060 -12.899 2.680 1.00 98.75 89 ASN A O 1
ATOM 684 N N . VAL A 1 90 ? -9.159 -13.671 0.761 1.00 98.88 90 VAL A N 1
ATOM 685 C CA . VAL A 1 90 ? -8.587 -12.389 0.328 1.00 98.88 90 VAL A CA 1
ATOM 686 C C . VAL A 1 90 ? -9.198 -11.969 -1.008 1.00 98.88 90 VAL A C 1
ATOM 688 O O . VAL A 1 90 ? -9.337 -12.775 -1.922 1.00 98.88 90 VAL A O 1
ATOM 691 N N . THR A 1 91 ? -9.564 -10.694 -1.126 1.00 98.69 91 THR A N 1
ATOM 692 C CA . THR A 1 91 ? -10.106 -10.079 -2.347 1.00 98.69 91 THR A CA 1
ATOM 693 C C . THR A 1 91 ? -9.208 -8.923 -2.771 1.00 98.69 91 THR A C 1
ATOM 695 O O . THR A 1 91 ? -8.858 -8.084 -1.943 1.00 98.69 91 THR A O 1
ATOM 698 N N . SER A 1 92 ? -8.822 -8.882 -4.045 1.00 97.81 92 SER A N 1
ATOM 699 C CA . SER A 1 92 ? -7.844 -7.945 -4.609 1.00 97.81 92 SER A CA 1
ATOM 700 C C . SER A 1 92 ? -8.485 -6.822 -5.423 1.00 97.81 92 SER A C 1
ATOM 702 O O . SER A 1 92 ? -9.227 -7.076 -6.375 1.00 97.81 92 SER A O 1
ATOM 704 N N . TYR A 1 93 ? -8.132 -5.582 -5.087 1.00 98.38 93 TYR A N 1
ATOM 705 C CA . TYR A 1 93 ? -8.560 -4.367 -5.775 1.00 98.38 93 TYR A CA 1
ATOM 706 C C . TYR A 1 93 ? -7.373 -3.760 -6.523 1.00 98.38 93 TYR A C 1
ATOM 708 O O . TYR A 1 93 ? -6.367 -3.378 -5.915 1.00 98.38 93 TYR A O 1
ATOM 716 N N . THR A 1 94 ? -7.497 -3.699 -7.844 1.00 96.00 94 THR A N 1
ATOM 717 C CA . THR A 1 94 ? -6.499 -3.148 -8.768 1.00 96.00 94 THR A CA 1
ATOM 718 C C . THR A 1 94 ? -6.827 -1.725 -9.194 1.00 96.00 94 THR A C 1
ATOM 720 O O . THR A 1 94 ? -5.910 -0.974 -9.502 1.00 96.00 94 THR A O 1
ATOM 723 N N . ALA A 1 95 ? -8.107 -1.342 -9.159 1.00 95.44 95 ALA A N 1
ATOM 724 C CA . ALA A 1 95 ? -8.554 0.031 -9.371 1.00 95.44 95 ALA A CA 1
ATOM 725 C C . ALA A 1 95 ? -9.183 0.607 -8.095 1.00 95.44 95 ALA A C 1
ATOM 727 O O . ALA A 1 95 ? -9.764 -0.111 -7.275 1.00 95.44 95 ALA A O 1
ATOM 728 N N . THR A 1 96 ? -9.053 1.919 -7.893 1.00 96.81 96 THR A N 1
ATOM 729 C CA . THR A 1 96 ? -9.341 2.517 -6.581 1.00 96.81 96 THR A CA 1
ATOM 730 C C . THR A 1 96 ? -10.838 2.531 -6.263 1.00 96.81 96 THR A C 1
ATOM 732 O O . THR A 1 96 ? -11.226 2.279 -5.118 1.00 96.81 96 THR A O 1
ATOM 735 N N . ASN A 1 97 ? -11.693 2.705 -7.277 1.00 97.81 97 ASN A N 1
ATOM 736 C CA . ASN A 1 97 ? -13.145 2.588 -7.158 1.00 97.81 97 ASN A CA 1
ATOM 737 C C . ASN A 1 97 ? -13.610 1.214 -6.638 1.00 97.81 97 ASN A C 1
ATOM 739 O O . ASN A 1 97 ? -14.621 1.156 -5.945 1.00 97.81 97 ASN A O 1
ATOM 743 N N . GLU A 1 98 ? -12.893 0.119 -6.922 1.00 98.06 98 GLU A N 1
ATOM 744 C CA . GLU A 1 98 ? -13.261 -1.230 -6.458 1.00 98.06 98 GLU A CA 1
ATOM 745 C C . GLU A 1 98 ? -13.198 -1.321 -4.922 1.00 98.06 98 GLU A C 1
ATOM 747 O O . GLU A 1 98 ? -14.150 -1.762 -4.275 1.00 98.06 98 GLU A O 1
ATOM 752 N N . PHE A 1 99 ? -12.108 -0.814 -4.336 1.00 98.38 99 PHE A N 1
ATOM 753 C CA . PHE A 1 99 ? -11.931 -0.668 -2.887 1.00 98.38 99 PHE A CA 1
ATOM 754 C C . PHE A 1 99 ? -12.951 0.296 -2.285 1.00 98.38 99 PHE A C 1
ATOM 756 O O . PHE A 1 99 ? -13.580 -0.032 -1.286 1.00 98.38 99 PHE A O 1
ATOM 763 N N . TYR A 1 100 ? -13.132 1.475 -2.886 1.00 98.56 100 TYR A N 1
ATOM 764 C CA . TYR A 1 100 ? -14.062 2.489 -2.381 1.00 98.56 100 TYR A CA 1
ATOM 765 C C . TYR A 1 100 ? -15.503 1.960 -2.341 1.00 98.56 100 TYR A C 1
ATOM 767 O O . TYR A 1 100 ? -16.218 2.177 -1.359 1.00 98.56 100 TYR A O 1
ATOM 775 N N . ASN A 1 101 ? -15.896 1.200 -3.368 1.00 98.44 101 ASN A N 1
ATOM 776 C CA . ASN A 1 101 ? -17.178 0.514 -3.418 1.00 98.44 101 ASN A CA 1
ATOM 777 C C . ASN A 1 101 ? -17.298 -0.534 -2.306 1.00 98.44 101 ASN A C 1
ATOM 779 O O . ASN A 1 101 ? -18.255 -0.479 -1.535 1.00 98.44 101 ASN A O 1
ATOM 783 N N . ALA A 1 102 ? -16.314 -1.430 -2.179 1.00 98.62 102 ALA A N 1
ATOM 784 C CA . ALA A 1 102 ? -16.319 -2.483 -1.165 1.00 98.62 102 ALA A CA 1
ATOM 785 C C . ALA A 1 102 ? -16.324 -1.929 0.272 1.00 98.62 102 ALA A C 1
ATOM 787 O O . ALA A 1 102 ? -17.103 -2.392 1.104 1.00 98.62 102 ALA A O 1
ATOM 788 N N . VAL A 1 103 ? -15.528 -0.890 0.549 1.00 98.62 103 VAL A N 1
ATOM 789 C CA 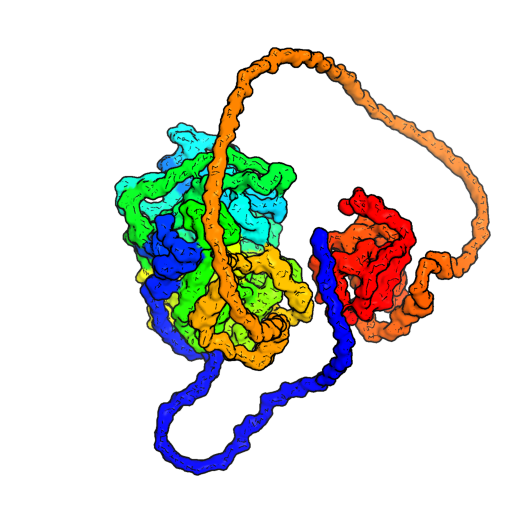. VAL A 1 103 ? -15.498 -0.203 1.847 1.00 98.62 103 VAL A CA 1
ATOM 790 C C . VAL A 1 103 ? -16.840 0.462 2.144 1.00 98.62 103 VAL A C 1
ATOM 792 O O . VAL A 1 103 ? -17.332 0.331 3.261 1.00 98.62 103 VAL A O 1
ATOM 795 N N . TYR A 1 104 ? -17.471 1.131 1.173 1.00 98.75 104 TYR A N 1
ATOM 796 C CA . TYR A 1 104 ? -18.820 1.673 1.363 1.00 98.75 104 TYR A CA 1
ATOM 797 C C . TYR A 1 104 ? -19.842 0.572 1.673 1.00 98.75 104 TYR A C 1
ATOM 799 O O . TYR A 1 104 ? -20.664 0.750 2.573 1.00 98.75 104 TYR A O 1
ATOM 807 N N . ASP A 1 105 ? -19.806 -0.551 0.951 1.00 98.62 105 ASP A N 1
ATOM 808 C CA . ASP A 1 105 ? -20.783 -1.632 1.109 1.00 98.62 105 ASP A CA 1
ATOM 809 C C . ASP A 1 105 ? -20.603 -2.364 2.455 1.00 98.62 105 ASP A C 1
ATOM 811 O O . ASP A 1 105 ? -21.584 -2.569 3.174 1.00 98.62 105 ASP A O 1
ATOM 815 N N . ASP A 1 106 ? -19.362 -2.650 2.867 1.00 98.69 106 ASP A N 1
ATOM 816 C CA . ASP A 1 106 ? -19.060 -3.197 4.197 1.00 98.69 106 ASP A CA 1
ATOM 817 C C . ASP A 1 106 ? -19.435 -2.218 5.320 1.00 98.69 106 ASP A C 1
ATOM 819 O O . ASP A 1 106 ? -20.137 -2.612 6.254 1.00 98.69 106 ASP A O 1
ATOM 823 N N . LEU A 1 107 ? -19.034 -0.941 5.225 1.00 98.75 107 LEU A N 1
ATOM 824 C CA . LEU A 1 107 ? -19.388 0.081 6.219 1.00 98.75 107 LEU A CA 1
ATOM 825 C C . LEU A 1 107 ? -20.899 0.299 6.303 1.00 98.75 107 LEU A C 1
ATOM 827 O O . LEU A 1 107 ? -21.401 0.579 7.386 1.00 98.75 107 LEU A O 1
ATOM 831 N N . SER A 1 108 ? -21.635 0.149 5.200 1.00 98.31 108 SER A N 1
ATOM 832 C CA . SER A 1 108 ? -23.103 0.212 5.182 1.00 98.31 108 SER A CA 1
ATOM 833 C C . SER A 1 108 ? -23.761 -1.036 5.784 1.00 98.31 108 SER A C 1
ATOM 835 O O . SER A 1 108 ? -24.907 -0.963 6.223 1.00 98.31 108 SER A O 1
ATOM 837 N N . SER A 1 109 ? -23.045 -2.164 5.840 1.00 97.94 109 SER A N 1
ATOM 838 C CA . SER A 1 109 ? -23.528 -3.441 6.388 1.00 97.94 109 SER A CA 1
ATOM 839 C C . SER A 1 109 ? -23.331 -3.612 7.904 1.00 97.94 109 SER A C 1
ATOM 841 O O . SER A 1 109 ? -23.821 -4.599 8.465 1.00 97.94 109 SER A O 1
ATOM 843 N N . THR A 1 110 ? -22.633 -2.672 8.558 1.00 98.44 110 THR A N 1
ATOM 844 C CA . THR A 1 110 ? -22.341 -2.706 10.004 1.00 98.44 110 THR A CA 1
ATOM 845 C C . THR A 1 110 ? -23.594 -2.692 10.873 1.00 98.44 110 THR A C 1
ATOM 847 O O . THR A 1 110 ? -24.649 -2.184 10.481 1.00 98.44 110 THR A O 1
ATOM 850 N N . LYS A 1 111 ? -23.467 -3.251 12.073 1.00 96.62 111 LYS A N 1
ATOM 851 C CA . LYS A 1 111 ? -24.555 -3.548 13.007 1.00 96.62 111 LYS A CA 1
ATOM 852 C C . LYS A 1 111 ? -24.233 -3.0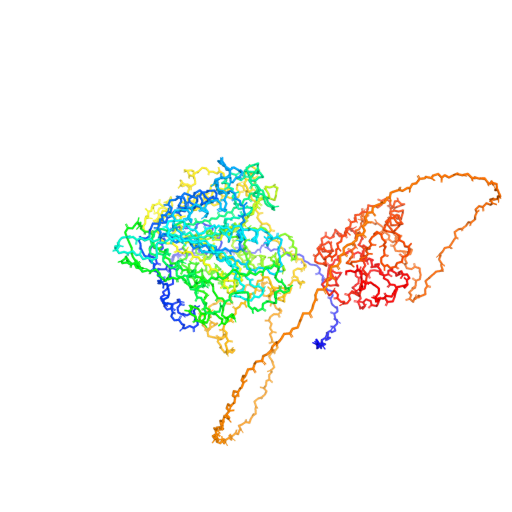28 14.405 1.00 96.62 111 LYS A C 1
ATOM 854 O O . LYS A 1 111 ? -23.133 -2.552 14.687 1.00 96.62 111 LYS A O 1
ATOM 859 N N . GLU A 1 112 ? -25.208 -3.171 15.292 1.00 97.50 112 GLU A N 1
ATOM 860 C CA . GLU A 1 112 ? -25.041 -2.897 16.711 1.00 97.50 112 GLU A CA 1
ATOM 861 C C . GLU A 1 112 ? -23.880 -3.726 17.288 1.00 97.50 112 GLU A C 1
ATOM 863 O O . GLU A 1 112 ? -23.842 -4.947 17.131 1.00 97.50 112 GLU A O 1
ATOM 868 N N . GLY A 1 113 ? -22.927 -3.061 17.948 1.00 95.88 113 GLY A N 1
ATOM 869 C CA . GLY A 1 113 ? -21.765 -3.713 18.560 1.00 95.88 113 GLY A CA 1
ATOM 870 C C . GLY A 1 113 ? -20.575 -3.975 17.627 1.00 95.88 113 GLY A C 1
ATOM 871 O O . GLY A 1 113 ? -19.545 -4.452 18.106 1.00 95.88 113 GLY A O 1
ATOM 872 N N . ASP A 1 114 ? -20.658 -3.631 16.336 1.00 97.88 114 ASP A N 1
ATOM 873 C CA . ASP A 1 114 ? -19.466 -3.549 15.483 1.00 97.88 114 ASP A CA 1
ATOM 874 C C . ASP A 1 114 ? -18.586 -2.351 15.892 1.00 97.88 114 ASP A C 1
ATOM 876 O O . ASP A 1 114 ? -19.072 -1.295 16.304 1.00 97.88 114 ASP A O 1
ATOM 880 N N . ARG A 1 115 ? -17.272 -2.482 15.712 1.00 98.00 115 ARG A N 1
ATOM 881 C CA . ARG A 1 115 ? -16.292 -1.395 15.746 1.00 98.00 115 ARG A CA 1
ATOM 882 C C . ARG A 1 115 ? -15.615 -1.281 14.386 1.00 98.00 115 ARG A C 1
ATOM 884 O O . ARG A 1 115 ? -15.106 -2.264 13.848 1.00 98.00 115 ARG A O 1
ATOM 891 N N . VAL A 1 116 ? -15.529 -0.053 13.884 1.00 98.81 116 VAL A N 1
ATOM 892 C CA . VAL A 1 116 ? -14.684 0.320 12.749 1.00 98.81 116 VAL A CA 1
ATOM 893 C C . VAL A 1 116 ? -13.415 1.002 13.254 1.00 98.81 116 VAL A C 1
ATOM 895 O O . VAL A 1 116 ? -13.487 1.934 14.052 1.00 98.81 116 VAL A O 1
ATOM 898 N N . MET A 1 117 ? -12.253 0.558 12.779 1.00 98.88 117 MET A N 1
ATOM 899 C CA . MET A 1 117 ? -10.942 1.124 13.117 1.00 98.88 117 MET A CA 1
ATOM 900 C C . MET A 1 117 ? -10.221 1.552 11.838 1.00 98.88 117 MET A C 1
ATOM 902 O O . MET A 1 117 ? -9.965 0.706 10.984 1.00 98.88 117 MET A O 1
ATOM 906 N N . LEU A 1 118 ? -9.904 2.842 11.693 1.00 98.75 118 LEU A N 1
ATOM 907 C CA . LEU A 1 118 ? -9.255 3.410 10.503 1.00 98.75 118 LEU A CA 1
ATOM 908 C C . LEU A 1 118 ? -7.937 4.104 10.871 1.00 98.75 118 LEU A C 1
ATOM 910 O O . LEU A 1 118 ? -7.940 5.120 11.562 1.00 98.75 118 LEU A O 1
ATOM 914 N N . ALA A 1 119 ? -6.816 3.593 10.366 1.00 98.19 119 ALA A N 1
ATOM 915 C CA . ALA A 1 119 ? -5.547 4.320 10.330 1.00 98.19 119 ALA A CA 1
ATOM 916 C C . ALA A 1 119 ? -5.383 5.002 8.965 1.00 98.19 119 ALA A C 1
ATOM 918 O O . ALA A 1 119 ? -5.561 4.346 7.934 1.00 98.19 119 ALA A O 1
ATOM 919 N N . ALA A 1 120 ? -5.037 6.290 8.974 1.00 96.38 120 ALA A N 1
ATOM 920 C CA . ALA A 1 120 ? -4.786 7.082 7.776 1.00 96.38 120 ALA A CA 1
ATOM 921 C C . ALA A 1 120 ? -3.642 8.090 7.982 1.00 96.38 120 ALA A C 1
ATOM 923 O O . ALA A 1 120 ? -3.483 8.698 9.041 1.00 96.38 120 ALA A O 1
ATOM 924 N N . TRP A 1 121 ? -2.891 8.327 6.915 1.00 95.06 121 TRP A N 1
ATOM 925 C CA . TRP A 1 121 ? -2.057 9.508 6.723 1.00 95.06 121 TRP A CA 1
ATOM 926 C C . TRP A 1 121 ? -2.942 10.739 6.434 1.00 95.06 121 TRP A C 1
ATOM 928 O O . TRP A 1 121 ? -2.735 11.806 7.015 1.00 95.06 121 TRP A O 1
ATOM 938 N N . LEU A 1 122 ? -3.987 10.576 5.610 1.00 94.12 122 LEU A N 1
ATOM 939 C CA . LEU A 1 122 ? -4.952 11.621 5.253 1.00 94.12 122 LEU A CA 1
ATOM 940 C C . LEU A 1 122 ? -6.377 11.071 5.065 1.00 94.12 122 LEU A C 1
ATOM 942 O O . LEU A 1 122 ? -6.598 10.168 4.262 1.00 94.12 122 LEU A O 1
ATOM 946 N N . ALA A 1 123 ? -7.357 11.700 5.716 1.00 95.44 123 ALA A N 1
ATOM 947 C CA . ALA A 1 123 ? -8.783 11.586 5.397 1.00 95.44 123 ALA A CA 1
ATOM 948 C C . ALA A 1 123 ? -9.304 12.861 4.707 1.00 95.44 123 ALA A C 1
ATOM 950 O O . ALA A 1 123 ? -8.686 13.929 4.771 1.00 95.44 123 ALA A O 1
ATOM 951 N N . SER A 1 124 ? -10.452 12.796 4.027 1.00 96.25 124 SER A N 1
ATOM 952 C CA . SER A 1 124 ? -11.122 13.995 3.490 1.00 96.25 124 SER A CA 1
ATOM 953 C C . SER A 1 124 ? -12.633 13.801 3.366 1.00 96.25 124 SER A C 1
ATOM 955 O O . SER A 1 124 ? -13.121 12.682 3.245 1.00 96.25 124 SER A O 1
ATOM 957 N N . LEU A 1 125 ? -13.382 14.905 3.332 1.00 97.31 125 LEU A N 1
ATOM 958 C CA . LEU A 1 125 ? -14.834 14.899 3.122 1.00 97.31 125 LEU A CA 1
ATOM 959 C C . LEU A 1 125 ? -15.200 14.709 1.643 1.00 97.31 125 LEU A C 1
ATOM 961 O O . LEU A 1 125 ? -15.682 15.630 0.993 1.00 97.31 125 LEU A O 1
ATOM 965 N N . VAL A 1 126 ? -14.950 13.503 1.131 1.00 97.00 126 VAL A N 1
ATOM 966 C CA . VAL A 1 126 ? -15.287 13.073 -0.236 1.00 97.00 126 VAL A CA 1
ATOM 967 C C . VAL A 1 126 ? -16.455 12.072 -0.247 1.00 97.00 126 VAL A C 1
ATOM 969 O O . VAL A 1 126 ? -16.642 11.355 0.743 1.00 97.00 126 VAL A O 1
ATOM 972 N N . PRO A 1 127 ? -17.242 11.986 -1.336 1.00 98.12 127 PRO A N 1
ATOM 973 C CA . PRO A 1 127 ? -18.116 10.841 -1.613 1.00 98.12 127 PRO A CA 1
ATOM 974 C C . PRO A 1 127 ? -17.311 9.544 -1.773 1.00 98.12 127 PRO A C 1
ATOM 976 O O . PRO A 1 127 ? -16.232 9.545 -2.365 1.00 98.12 127 PRO A O 1
ATOM 979 N N . LEU A 1 128 ? -17.853 8.426 -1.282 1.00 98.00 128 LEU A N 1
ATOM 980 C CA . LEU A 1 128 ? -17.275 7.095 -1.487 1.00 98.00 128 LEU A CA 1
ATOM 981 C C . LEU A 1 128 ? -17.756 6.430 -2.791 1.00 98.00 128 LEU A C 1
ATOM 983 O O . LEU A 1 128 ? -17.024 5.613 -3.343 1.00 98.00 128 LEU A O 1
ATOM 987 N N . LYS A 1 129 ? -18.942 6.797 -3.302 1.00 97.69 129 LYS A N 1
ATOM 988 C CA . LYS A 1 129 ? -19.473 6.357 -4.610 1.00 97.69 129 LYS A CA 1
ATOM 989 C C . LYS A 1 129 ? -19.872 7.573 -5.475 1.00 97.69 129 LYS A C 1
ATOM 991 O O . LYS A 1 129 ? -21.065 7.806 -5.680 1.00 97.69 129 LYS A O 1
ATOM 996 N N . PRO A 1 130 ? -18.913 8.414 -5.923 1.00 97.25 130 PRO A N 1
ATOM 997 C CA . PRO A 1 130 ? -19.182 9.642 -6.690 1.00 97.25 130 PRO A CA 1
ATOM 998 C C . PRO A 1 130 ? -19.824 9.401 -8.063 1.00 97.25 130 PRO A C 1
ATOM 1000 O O . PRO A 1 130 ? -20.432 10.304 -8.626 1.00 97.25 130 PRO A O 1
ATOM 1003 N N . ASP A 1 131 ? -19.698 8.190 -8.594 1.00 95.62 131 ASP A N 1
ATOM 1004 C CA . ASP A 1 131 ? -20.384 7.686 -9.783 1.00 95.62 131 ASP A CA 1
ATOM 1005 C C . ASP A 1 131 ? -21.905 7.516 -9.584 1.00 95.62 131 ASP A C 1
ATOM 1007 O O . ASP A 1 131 ? -22.653 7.502 -10.561 1.00 95.62 131 ASP A O 1
ATOM 1011 N N . VAL A 1 132 ? -22.370 7.436 -8.330 1.00 96.62 132 VAL A N 1
ATOM 1012 C CA . VAL A 1 132 ? -23.789 7.283 -7.951 1.00 96.62 132 VAL A CA 1
ATOM 1013 C C . VAL A 1 132 ? -24.328 8.503 -7.186 1.00 96.62 132 VAL A C 1
ATOM 1015 O O . VAL A 1 132 ? -25.480 8.895 -7.369 1.00 96.62 132 VAL A O 1
ATOM 1018 N N . ASP A 1 133 ? -23.509 9.108 -6.326 1.00 97.06 133 ASP A N 1
ATOM 1019 C CA . ASP A 1 133 ? -23.836 10.242 -5.450 1.00 97.06 133 ASP A CA 1
ATOM 1020 C C . ASP A 1 133 ? -22.636 11.214 -5.394 1.00 97.06 133 ASP A C 1
ATOM 1022 O O . ASP A 1 133 ? -21.919 11.268 -4.390 1.00 97.06 133 ASP A O 1
ATOM 1026 N N . PRO A 1 134 ? -22.376 11.988 -6.469 1.00 95.12 134 PRO A N 1
ATOM 1027 C CA . PRO A 1 134 ? -21.242 12.916 -6.526 1.00 95.12 134 PRO A CA 1
ATOM 1028 C C . PRO A 1 134 ? -21.318 13.999 -5.444 1.00 95.12 134 PRO A C 1
ATOM 1030 O O . PRO A 1 134 ? -20.294 14.421 -4.921 1.00 95.12 134 PRO A O 1
ATOM 1033 N N . THR A 1 135 ? -22.517 14.405 -5.019 1.00 94.94 135 THR A N 1
ATOM 1034 C CA . THR A 1 135 ? -22.689 15.374 -3.925 1.00 94.94 135 THR A CA 1
ATOM 1035 C C . THR A 1 135 ? -22.408 14.791 -2.534 1.00 94.94 135 THR A C 1
ATOM 1037 O O . THR A 1 135 ? -22.541 15.514 -1.546 1.00 94.94 135 THR A O 1
ATOM 1040 N N . GLY A 1 136 ? -22.067 13.499 -2.418 1.00 96.31 136 GLY A N 1
ATOM 1041 C CA . GLY A 1 136 ? -21.768 12.829 -1.147 1.00 96.31 136 GLY A CA 1
ATOM 1042 C C . GLY A 1 136 ? -22.910 12.890 -0.131 1.00 96.31 136 GLY A C 1
ATOM 1043 O O . GLY A 1 136 ? -22.685 12.775 1.073 1.00 96.31 136 GLY A O 1
ATOM 1044 N N . THR A 1 137 ? -24.145 13.102 -0.587 1.00 96.44 137 THR A N 1
ATOM 1045 C CA . THR A 1 137 ? -25.295 13.385 0.280 1.00 96.44 137 THR A CA 1
ATOM 1046 C C . THR A 1 137 ? -25.746 12.147 1.062 1.00 96.44 137 THR A C 1
ATOM 1048 O O . THR A 1 137 ? -26.375 12.278 2.111 1.00 96.44 137 THR A O 1
ATOM 1051 N N . LYS A 1 138 ? -25.374 10.947 0.596 1.00 96.88 138 LYS A N 1
ATOM 1052 C CA . LYS A 1 138 ? -25.541 9.663 1.302 1.00 96.88 138 LYS A CA 1
ATOM 1053 C C . LYS A 1 138 ? -24.235 8.876 1.432 1.00 96.88 138 LYS A C 1
ATOM 1055 O O . LYS A 1 138 ? -24.093 8.069 2.344 1.00 96.88 138 LYS A O 1
ATOM 1060 N N . THR A 1 139 ? -23.302 9.087 0.509 1.00 98.19 139 THR A N 1
ATOM 1061 C CA . THR A 1 139 ? -22.045 8.338 0.371 1.00 98.19 139 THR A CA 1
ATOM 1062 C C . THR A 1 139 ? -20.827 9.130 0.837 1.00 98.19 139 THR A C 1
ATOM 1064 O O . THR A 1 139 ? -19.724 8.596 0.825 1.00 98.19 139 THR A O 1
ATOM 1067 N N . GLY A 1 140 ? -21.000 10.387 1.256 1.00 98.19 140 GLY A N 1
ATOM 1068 C CA . GLY A 1 140 ? -19.939 11.216 1.822 1.00 98.19 140 GLY A CA 1
ATOM 1069 C C . GLY A 1 140 ? -19.308 10.588 3.062 1.00 98.19 140 GLY A C 1
ATOM 1070 O O . GLY A 1 140 ? -19.992 9.956 3.865 1.00 98.19 140 GLY A O 1
ATOM 1071 N N . PHE A 1 141 ? -18.003 10.797 3.235 1.00 98.38 141 PHE A N 1
ATOM 1072 C CA . PHE A 1 141 ? -17.206 10.289 4.357 1.00 98.38 141 PHE A CA 1
ATOM 1073 C C . PHE A 1 141 ? -17.925 10.424 5.715 1.00 98.38 141 PHE A C 1
ATOM 1075 O O . PHE A 1 141 ? -18.131 9.423 6.401 1.00 98.38 141 PHE A O 1
ATOM 1082 N N . LYS A 1 142 ? -18.398 11.631 6.078 1.00 98.25 142 LYS A N 1
ATOM 1083 C CA . LYS A 1 142 ? -19.138 11.846 7.338 1.00 98.25 142 LYS A CA 1
ATOM 1084 C C . LYS A 1 142 ? -20.427 11.019 7.390 1.00 98.25 142 LYS A C 1
ATOM 1086 O O . LYS A 1 142 ? -20.719 10.433 8.424 1.00 98.25 142 LYS A O 1
ATOM 1091 N N . GLN A 1 143 ? -21.197 10.987 6.306 1.00 98.62 143 GLN A N 1
ATOM 1092 C CA . GLN A 1 143 ? -22.500 10.328 6.214 1.00 98.62 143 GLN A CA 1
ATOM 1093 C C . GLN A 1 143 ? -22.378 8.810 6.399 1.00 98.62 143 GLN A C 1
ATOM 1095 O O . GLN A 1 143 ? -23.159 8.223 7.145 1.00 98.62 143 GLN A O 1
ATOM 1100 N N . VAL A 1 144 ? -21.361 8.188 5.794 1.00 98.75 144 VAL A N 1
ATOM 1101 C CA . VAL A 1 144 ? -21.105 6.745 5.926 1.00 98.75 144 VAL A CA 1
ATOM 1102 C C . VAL A 1 144 ? -20.756 6.386 7.373 1.00 98.75 144 VAL A C 1
ATOM 1104 O O . VAL A 1 144 ? -21.392 5.503 7.950 1.00 98.75 144 VAL A O 1
ATOM 1107 N N . PHE A 1 145 ? -19.821 7.108 8.002 1.00 98.81 145 PHE A N 1
ATOM 1108 C CA . PHE A 1 145 ? -19.467 6.880 9.410 1.00 98.81 145 PHE A CA 1
ATOM 1109 C C . PHE A 1 145 ? -20.595 7.254 10.387 1.00 98.81 145 PHE A C 1
ATOM 1111 O O . PHE A 1 145 ? -20.773 6.570 11.393 1.00 98.81 145 PHE A O 1
ATOM 1118 N N . ALA A 1 146 ? -21.406 8.271 10.083 1.00 98.81 146 ALA A N 1
ATOM 1119 C CA . ALA A 1 146 ? -22.599 8.594 10.866 1.00 98.81 146 ALA A CA 1
ATOM 1120 C C . ALA A 1 146 ? -23.626 7.453 10.823 1.00 98.81 146 ALA A C 1
ATOM 1122 O O . ALA A 1 146 ? -24.187 7.114 11.859 1.00 98.81 146 ALA A O 1
ATOM 1123 N N . GLY A 1 147 ? -23.802 6.800 9.669 1.00 98.69 147 GLY A N 1
ATOM 1124 C CA . GLY A 1 147 ? -24.646 5.610 9.543 1.00 98.69 147 GLY A CA 1
ATOM 1125 C C . GLY A 1 147 ? -24.147 4.413 10.365 1.00 98.69 147 GLY A C 1
ATOM 1126 O O . GLY A 1 147 ? -24.963 3.670 10.906 1.00 98.69 147 GLY A O 1
ATOM 1127 N N . VAL A 1 148 ? -22.825 4.230 10.509 1.00 98.81 148 VAL A N 1
ATOM 1128 C CA . VAL A 1 148 ? -22.260 3.208 11.419 1.00 98.81 148 VAL A CA 1
ATOM 1129 C C . VAL A 1 148 ? -22.703 3.478 12.862 1.00 98.81 148 VAL A C 1
ATOM 1131 O O . VAL A 1 148 ? -23.185 2.568 13.534 1.00 98.81 148 VAL A O 1
ATOM 1134 N N . VAL A 1 149 ? -22.605 4.733 13.314 1.00 98.81 149 VAL A N 1
ATOM 1135 C CA . VAL A 1 149 ? -23.025 5.141 14.666 1.00 98.81 149 VAL A CA 1
ATOM 1136 C C . VAL A 1 149 ? -24.543 5.054 14.845 1.00 98.81 149 VAL A C 1
ATOM 1138 O O . VAL A 1 149 ? -25.012 4.545 15.861 1.00 98.81 149 VAL A O 1
ATOM 1141 N N . GLU A 1 150 ? -25.332 5.459 13.849 1.00 98.62 150 GLU A N 1
ATOM 1142 C CA . GLU A 1 150 ? -26.797 5.331 13.857 1.00 98.62 150 GLU A CA 1
ATOM 1143 C C . GLU A 1 150 ? -27.244 3.877 14.095 1.00 98.62 150 GLU A C 1
ATOM 1145 O O . GLU A 1 150 ? -28.164 3.635 14.874 1.00 98.62 150 GLU A O 1
ATOM 1150 N N . ARG A 1 151 ? -26.535 2.900 13.511 1.00 98.44 151 ARG A N 1
ATOM 1151 C CA . ARG A 1 151 ? -26.787 1.459 13.707 1.00 98.44 151 ARG A CA 1
ATOM 1152 C C . ARG A 1 151 ? -26.205 0.874 15.003 1.00 98.44 151 ARG A C 1
ATOM 1154 O O . ARG A 1 151 ? -26.320 -0.329 15.216 1.00 98.44 151 ARG A O 1
ATOM 1161 N N . GLY A 1 152 ? -25.603 1.690 15.869 1.00 98.44 152 GLY A N 1
ATOM 1162 C CA . GLY A 1 152 ? -25.033 1.255 17.150 1.00 98.44 152 GLY A CA 1
ATOM 1163 C C . GLY A 1 152 ? -23.613 0.685 17.054 1.00 98.44 152 GLY A C 1
ATOM 1164 O O . GLY A 1 152 ? -23.196 -0.057 17.948 1.00 98.44 152 GLY A O 1
ATOM 1165 N N . GLY A 1 153 ? -22.880 0.997 15.981 1.00 98.44 153 GLY A N 1
ATOM 1166 C CA . GLY A 1 153 ? -21.466 0.663 15.820 1.00 98.44 153 GLY A CA 1
ATOM 1167 C C . GLY A 1 153 ? -20.536 1.798 16.270 1.00 98.44 153 GLY A C 1
ATOM 1168 O O . GLY A 1 153 ? -20.850 2.978 16.119 1.00 98.44 153 GLY A O 1
ATOM 1169 N N . ASN A 1 154 ? -19.371 1.459 16.820 1.00 98.50 154 ASN A N 1
ATOM 1170 C CA . ASN A 1 154 ? -18.342 2.431 17.207 1.00 98.50 154 ASN A CA 1
ATOM 1171 C C . ASN A 1 154 ? -17.377 2.721 16.048 1.00 98.50 154 ASN A C 1
ATOM 1173 O O . ASN A 1 154 ? -17.129 1.858 15.206 1.00 98.50 154 ASN A O 1
ATOM 1177 N N . VAL A 1 155 ? -16.784 3.916 16.029 1.00 98.75 155 VAL A N 1
ATOM 1178 C CA . VAL A 1 155 ? -15.790 4.319 15.021 1.00 98.75 155 VAL A CA 1
ATOM 1179 C C . VAL A 1 155 ? -14.578 4.950 15.709 1.00 98.75 155 VAL A C 1
ATOM 1181 O O . VAL A 1 155 ? -14.714 5.924 16.446 1.00 98.75 155 VAL A O 1
ATOM 1184 N N . ASN A 1 156 ? -13.384 4.427 15.439 1.00 98.75 156 ASN A N 1
ATOM 1185 C CA . ASN A 1 156 ? -12.112 4.917 15.965 1.00 98.75 156 ASN A CA 1
ATOM 1186 C C . ASN A 1 156 ? -11.172 5.250 14.797 1.00 98.75 156 ASN A C 1
ATOM 1188 O O . ASN A 1 156 ? -10.876 4.376 13.980 1.00 98.75 156 ASN A O 1
ATOM 1192 N N . ILE A 1 157 ? -10.693 6.494 14.703 1.00 98.62 157 ILE A N 1
ATOM 1193 C CA . ILE A 1 157 ? -9.834 6.950 13.596 1.00 98.62 157 ILE A CA 1
ATOM 1194 C C . ILE A 1 157 ? -8.528 7.555 14.129 1.00 98.62 157 ILE A C 1
ATOM 1196 O O . ILE A 1 157 ? -8.558 8.471 14.952 1.00 98.62 157 ILE A O 1
ATOM 1200 N N . LEU A 1 158 ? -7.395 7.047 13.632 1.00 97.31 158 LEU A N 1
ATOM 1201 C CA . LEU A 1 158 ? -6.050 7.599 13.823 1.00 97.31 158 LEU A CA 1
ATOM 1202 C C . LEU A 1 158 ? -5.605 8.276 12.520 1.00 97.31 158 LEU A C 1
ATOM 1204 O O . LEU A 1 158 ? -5.218 7.584 11.576 1.00 97.31 158 LEU A O 1
ATOM 1208 N N . GLY A 1 159 ? -5.642 9.608 12.468 1.00 95.12 159 GLY A N 1
ATOM 1209 C CA . GLY A 1 159 ? -5.031 10.380 11.377 1.00 95.12 159 GLY A CA 1
ATOM 1210 C C . GLY A 1 159 ? -3.613 10.840 11.720 1.00 95.12 159 GLY A C 1
ATOM 1211 O O . GLY A 1 159 ? -3.306 11.035 12.891 1.00 95.12 159 GLY A O 1
ATOM 1212 N N . TRP A 1 160 ? -2.750 11.093 10.738 1.00 92.31 160 TRP A N 1
ATOM 1213 C CA . TRP A 1 160 ? -1.452 11.733 10.997 1.00 92.31 160 TRP A CA 1
ATOM 1214 C C . TRP A 1 160 ? -1.586 13.242 11.283 1.00 92.31 160 TRP A C 1
ATOM 1216 O O . TRP A 1 160 ? -2.197 13.978 10.505 1.00 92.31 160 TRP A O 1
ATOM 1226 N N . ALA A 1 161 ? -0.969 13.716 12.371 1.00 85.50 161 ALA A N 1
ATOM 1227 C CA . ALA A 1 161 ? -0.705 15.139 12.596 1.00 85.50 161 ALA A CA 1
ATOM 1228 C C . ALA A 1 161 ? 0.553 15.573 11.828 1.00 85.50 161 ALA A C 1
ATOM 1230 O O . ALA A 1 161 ? 1.670 15.200 12.189 1.00 85.50 161 ALA A O 1
ATOM 1231 N N . SER A 1 162 ? 0.386 16.405 10.799 1.00 75.19 162 SER A N 1
ATOM 1232 C CA . SER A 1 162 ? 1.500 17.079 10.127 1.00 75.19 162 SER A CA 1
ATOM 1233 C C . SER A 1 162 ? 1.553 18.555 10.511 1.00 75.19 162 SER A C 1
ATOM 1235 O O . SER A 1 162 ? 0.556 19.261 10.381 1.00 75.19 162 SER A O 1
ATOM 1237 N N . ILE A 1 163 ? 2.728 19.028 10.929 1.00 61.12 163 ILE A N 1
ATOM 1238 C CA . ILE A 1 163 ? 2.963 20.426 11.336 1.00 61.12 163 ILE A CA 1
ATOM 1239 C C . ILE A 1 163 ? 2.989 21.422 10.164 1.00 61.12 163 ILE A C 1
ATOM 1241 O O . ILE A 1 163 ? 2.846 22.621 10.376 1.00 61.12 163 ILE A O 1
ATOM 1245 N N . ALA A 1 164 ? 3.161 20.956 8.922 1.00 55.53 164 ALA A N 1
ATOM 1246 C CA . ALA A 1 164 ? 3.077 21.802 7.732 1.00 55.53 164 ALA A CA 1
ATOM 1247 C C . ALA A 1 164 ? 2.776 20.967 6.478 1.00 55.53 164 ALA A C 1
ATOM 1249 O O . ALA A 1 164 ? 3.604 20.181 6.021 1.00 55.53 164 ALA A O 1
ATOM 1250 N N . GLY A 1 165 ? 1.608 21.170 5.864 1.00 65.88 165 GLY A N 1
ATOM 1251 C CA . GLY A 1 165 ? 1.284 20.509 4.601 1.00 65.88 165 GLY A CA 1
ATOM 1252 C C . GLY A 1 165 ? -0.041 20.957 3.999 1.00 65.88 165 GLY A C 1
ATOM 1253 O O . GLY A 1 165 ? -1.055 21.028 4.686 1.00 65.88 165 GLY A O 1
ATOM 1254 N N . ALA A 1 166 ? -0.062 21.184 2.682 1.00 75.81 166 ALA A N 1
ATOM 1255 C CA . ALA A 1 166 ? -1.240 21.672 1.952 1.00 75.81 166 ALA A CA 1
ATOM 1256 C C . ALA A 1 166 ? -2.462 20.720 1.976 1.00 75.81 166 ALA A C 1
ATOM 1258 O O . ALA A 1 166 ? -3.545 21.100 1.538 1.00 75.81 166 ALA A O 1
ATOM 1259 N N . TYR A 1 167 ? -2.295 19.498 2.493 1.00 81.62 167 TYR A N 1
ATOM 1260 C CA . TYR A 1 167 ? -3.371 18.534 2.722 1.00 81.62 167 TYR A CA 1
ATOM 1261 C C . TYR A 1 167 ? -4.015 18.626 4.120 1.00 81.62 167 TYR A C 1
ATOM 1263 O O . TYR A 1 167 ? -5.151 18.182 4.291 1.00 81.62 167 TYR A O 1
ATOM 1271 N N . MET A 1 168 ? -3.340 19.210 5.119 1.00 83.31 168 MET A N 1
ATOM 1272 C CA . MET A 1 168 ? -3.834 19.227 6.505 1.00 83.31 168 MET A CA 1
ATOM 1273 C C . MET A 1 168 ? -5.208 19.888 6.694 1.00 83.31 168 MET A C 1
ATOM 1275 O O . MET A 1 168 ? -6.003 19.334 7.454 1.00 83.31 168 MET A O 1
ATOM 1279 N N . PRO A 1 169 ? -5.580 20.965 5.968 1.00 88.19 169 PRO A N 1
ATOM 1280 C CA . PRO A 1 169 ? -6.929 21.526 6.055 1.00 88.19 169 PRO A CA 1
ATOM 1281 C C . PRO A 1 169 ? -8.056 20.554 5.666 1.00 88.19 169 PRO A C 1
ATOM 1283 O O . PRO A 1 169 ? -9.190 20.754 6.093 1.00 88.19 169 PRO A O 1
ATOM 1286 N N . TYR A 1 170 ? -7.782 19.505 4.878 1.00 91.56 170 TYR A N 1
ATOM 1287 C CA . TYR A 1 170 ? -8.760 18.445 4.594 1.00 91.56 170 TYR A CA 1
ATOM 1288 C C . TYR A 1 170 ? -8.824 17.415 5.728 1.00 91.56 170 TYR A C 1
ATOM 1290 O O . TYR A 1 170 ? -9.920 17.001 6.101 1.00 91.56 170 TYR A O 1
ATOM 1298 N N . ASN A 1 171 ? -7.668 17.066 6.306 1.00 91.56 171 ASN A N 1
ATOM 1299 C CA . ASN A 1 171 ? -7.553 16.157 7.451 1.00 91.56 171 ASN A CA 1
ATOM 1300 C C . ASN A 1 171 ? -8.307 16.724 8.670 1.00 91.56 171 ASN A C 1
ATOM 1302 O O . ASN A 1 171 ? -9.118 16.031 9.279 1.00 91.56 171 ASN A O 1
ATOM 1306 N N . ILE A 1 172 ? -8.091 18.011 8.981 1.00 91.44 172 ILE A N 1
ATOM 1307 C CA . ILE A 1 172 ? -8.739 18.733 10.094 1.00 91.44 172 ILE A CA 1
ATOM 1308 C C . ILE A 1 172 ? -10.261 18.749 9.898 1.00 91.44 172 ILE A C 1
ATOM 1310 O O . ILE A 1 172 ? -11.000 18.254 10.747 1.00 91.44 172 ILE A O 1
ATOM 1314 N N . LYS A 1 173 ? -10.736 19.175 8.718 1.00 94.19 173 LYS A N 1
ATOM 1315 C CA . LYS A 1 173 ? -12.171 19.156 8.378 1.00 94.19 173 LYS A CA 1
ATOM 1316 C C . LYS A 1 173 ? -12.792 17.761 8.478 1.00 94.19 173 LYS A C 1
ATOM 1318 O O . LYS A 1 173 ? -13.934 17.650 8.915 1.00 94.19 173 LYS A O 1
ATOM 1323 N N . ALA A 1 174 ? -12.074 16.706 8.083 1.00 96.25 174 ALA A N 1
ATOM 1324 C CA . ALA A 1 174 ? -12.553 15.330 8.210 1.00 96.25 174 ALA A CA 1
ATOM 1325 C C . ALA A 1 174 ? -12.664 14.895 9.680 1.00 96.25 174 ALA A C 1
ATOM 1327 O O . ALA A 1 174 ? -13.690 14.334 10.067 1.00 96.25 174 ALA A O 1
ATOM 1328 N N . ARG A 1 175 ? -11.663 15.211 10.510 1.00 95.69 175 ARG A N 1
ATOM 1329 C CA . ARG A 1 175 ? -11.689 14.952 11.956 1.00 95.69 175 ARG A CA 1
ATOM 1330 C C . ARG A 1 175 ? -12.866 15.644 12.639 1.00 95.69 175 ARG A C 1
ATOM 1332 O O . ARG A 1 175 ? -13.651 14.988 13.323 1.00 95.69 175 ARG A O 1
ATOM 1339 N N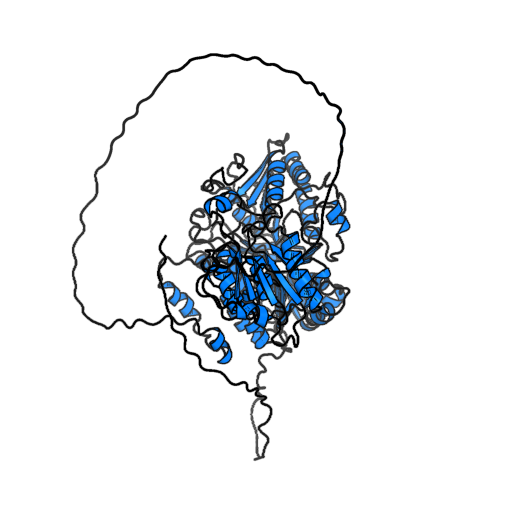 . ASP A 1 176 ? -13.028 16.944 12.421 1.00 96.00 176 ASP A N 1
ATOM 1340 C CA . ASP A 1 176 ? -14.049 17.749 13.104 1.00 96.00 176 ASP A CA 1
ATOM 1341 C C . ASP A 1 176 ? -15.464 17.349 12.665 1.00 96.00 176 ASP A C 1
ATOM 1343 O O . ASP A 1 176 ? -16.399 17.276 13.466 1.00 96.00 176 ASP A O 1
ATOM 1347 N N . ALA A 1 177 ? -15.618 16.987 11.391 1.00 97.81 177 ALA A N 1
ATOM 1348 C CA . ALA A 1 177 ? -16.846 16.417 10.859 1.00 97.81 177 ALA A CA 1
ATOM 1349 C C . ALA A 1 177 ? -17.214 15.065 11.499 1.00 97.81 177 ALA A C 1
ATOM 1351 O O . ALA A 1 177 ? -18.404 14.819 11.706 1.00 97.81 177 ALA A O 1
ATOM 1352 N N . ILE A 1 178 ? -16.237 14.217 11.839 1.00 98.50 178 ILE A N 1
ATOM 1353 C CA . ILE A 1 178 ? -16.471 12.946 12.542 1.00 98.50 178 ILE A CA 1
ATOM 1354 C C . ILE A 1 178 ? -16.772 13.172 14.028 1.00 98.50 178 ILE A C 1
ATOM 1356 O O . ILE A 1 178 ? -17.751 12.631 14.532 1.00 98.50 178 ILE A O 1
ATOM 1360 N N . ASN A 1 179 ? -16.010 14.027 14.713 1.00 98.00 179 ASN A N 1
ATOM 1361 C CA . ASN A 1 179 ? -16.216 14.323 16.138 1.00 98.00 179 ASN A CA 1
ATOM 1362 C C . ASN A 1 179 ? -17.521 15.101 16.422 1.00 98.00 179 ASN A C 1
ATOM 1364 O O . ASN A 1 179 ? -17.942 15.214 17.568 1.00 98.00 179 ASN A O 1
ATOM 1368 N N . THR A 1 180 ? -18.191 15.603 15.379 1.00 97.81 180 THR A N 1
ATOM 1369 C CA . THR A 1 180 ? -19.548 16.181 15.430 1.00 97.81 180 THR A CA 1
ATOM 1370 C C . THR A 1 180 ? -20.649 15.189 15.014 1.00 97.81 180 THR A C 1
ATOM 1372 O O . THR A 1 180 ? -21.740 15.608 14.615 1.00 97.81 180 THR A O 1
ATOM 1375 N N . ILE A 1 181 ? -20.386 13.879 15.033 1.00 98.62 181 ILE A N 1
ATOM 1376 C CA . ILE A 1 181 ? -21.419 12.834 14.933 1.00 98.62 181 ILE A CA 1
ATOM 1377 C C . ILE A 1 181 ? -21.976 12.580 16.348 1.00 98.62 181 ILE A C 1
ATOM 1379 O O . ILE A 1 181 ? -21.194 12.286 17.252 1.00 98.62 181 ILE A O 1
ATOM 1383 N N . PRO A 1 182 ? -23.299 12.693 16.577 1.00 98.12 182 PRO A N 1
ATOM 1384 C CA . PRO A 1 182 ? -23.882 12.425 17.890 1.00 98.12 182 PRO A CA 1
ATOM 1385 C C . PRO A 1 182 ? -23.782 10.929 18.248 1.00 98.12 182 PRO A C 1
ATOM 1387 O O . PRO A 1 182 ? -23.859 10.093 17.346 1.00 98.12 182 PRO A O 1
ATOM 1390 N N . PRO A 1 183 ? -23.659 10.566 19.540 1.00 98.44 183 PRO A N 1
ATOM 1391 C CA . PRO A 1 183 ? -23.710 9.172 19.971 1.00 98.44 183 PRO A CA 1
ATOM 1392 C C . PRO A 1 183 ? -25.017 8.473 19.580 1.00 98.44 183 PRO A C 1
ATOM 1394 O O . PRO A 1 183 ? -26.078 9.096 19.503 1.00 98.44 183 PRO A O 1
ATOM 1397 N N . SER A 1 184 ? -24.937 7.160 19.379 1.00 98.50 184 SER A N 1
ATOM 1398 C CA . SER A 1 184 ? -26.060 6.315 18.984 1.00 98.50 184 SER A CA 1
ATOM 1399 C C . SER A 1 184 ? -27.192 6.334 20.008 1.00 98.50 184 SER A C 1
ATOM 1401 O O . SER A 1 184 ? -26.971 6.096 21.197 1.00 98.50 184 SER A O 1
ATOM 1403 N N . SER A 1 185 ? -28.427 6.507 19.538 1.00 97.75 185 SER A N 1
ATOM 1404 C CA . SER A 1 185 ? -29.635 6.328 20.351 1.00 97.75 185 SER A CA 1
ATOM 1405 C C . SER A 1 185 ? -29.932 4.861 20.688 1.00 97.75 185 SER A C 1
ATOM 1407 O O . SER A 1 185 ? -30.757 4.610 21.564 1.00 97.75 185 SER A O 1
ATOM 1409 N N . VAL A 1 186 ? -29.269 3.903 20.024 1.00 97.50 186 VAL A N 1
ATOM 1410 C CA . VAL A 1 186 ? -29.429 2.460 20.270 1.00 97.50 186 VAL A CA 1
ATOM 1411 C C . VAL A 1 186 ? -28.724 2.050 21.564 1.00 97.50 186 VAL A C 1
ATOM 1413 O O . VAL A 1 186 ? -29.337 1.458 22.448 1.00 97.50 186 VAL A O 1
ATOM 1416 N N . ASN A 1 187 ? -27.435 2.380 21.681 1.00 97.38 187 ASN A N 1
ATOM 1417 C CA . ASN A 1 187 ? -26.551 1.852 22.727 1.00 97.38 187 ASN A CA 1
ATOM 1418 C C . ASN A 1 187 ? -25.453 2.833 23.196 1.00 97.38 187 ASN A C 1
ATOM 1420 O O . ASN A 1 187 ? -24.561 2.441 23.946 1.00 97.38 187 ASN A O 1
ATOM 1424 N N . GLY A 1 188 ? -25.478 4.096 22.754 1.00 97.88 188 GLY A N 1
ATOM 1425 C CA . GLY A 1 188 ? -24.458 5.094 23.097 1.00 97.88 188 GLY A CA 1
ATOM 1426 C C . GLY A 1 188 ? -23.115 4.950 22.367 1.00 97.88 188 GLY A C 1
ATOM 1427 O O . GLY A 1 188 ? -22.179 5.675 22.709 1.00 97.88 188 GLY A O 1
ATOM 1428 N N . ALA A 1 189 ? -22.999 4.062 21.369 1.00 98.06 189 ALA A N 1
ATOM 1429 C CA . ALA A 1 189 ? -21.812 3.967 20.516 1.00 98.06 189 ALA A CA 1
ATOM 1430 C C . ALA A 1 189 ? -21.460 5.322 19.877 1.00 98.06 189 ALA A C 1
ATOM 1432 O O . ALA A 1 189 ? -22.340 6.145 19.621 1.00 98.06 189 ALA A O 1
ATOM 1433 N N . LYS A 1 190 ? -20.172 5.571 19.626 1.00 97.94 190 LYS A N 1
ATOM 1434 C CA . LYS A 1 190 ? -19.669 6.887 19.204 1.00 97.94 190 LYS A CA 1
ATOM 1435 C C . LYS A 1 190 ? -18.592 6.797 18.130 1.00 97.94 190 LYS A C 1
ATOM 1437 O O . LYS A 1 190 ? -17.914 5.777 17.994 1.00 97.94 190 LYS A O 1
ATOM 1442 N N . ALA A 1 191 ? -18.415 7.896 17.401 1.00 98.44 191 ALA A N 1
ATOM 1443 C CA . ALA A 1 191 ? -17.263 8.106 16.538 1.00 98.44 191 ALA A CA 1
ATOM 1444 C C . ALA A 1 191 ? -16.245 9.030 17.215 1.00 98.44 191 ALA A C 1
ATOM 1446 O O . ALA A 1 191 ? -16.621 10.056 17.778 1.00 98.44 191 ALA A O 1
ATOM 1447 N N . VAL A 1 192 ? -14.963 8.665 17.156 1.00 98.50 192 VAL A N 1
ATOM 1448 C CA . VAL A 1 192 ? -13.849 9.464 17.677 1.00 98.50 192 VAL A CA 1
ATOM 1449 C C . VAL A 1 192 ? -12.695 9.429 16.678 1.00 98.50 192 VAL A C 1
ATOM 1451 O O . VAL A 1 192 ? -12.147 8.367 16.376 1.00 98.50 192 VAL A O 1
ATOM 1454 N N . TYR A 1 193 ? -12.309 10.603 16.190 1.00 98.00 193 TYR A N 1
ATOM 1455 C CA . TYR A 1 193 ? -11.140 10.826 15.348 1.00 98.00 193 TYR A CA 1
ATOM 1456 C C . TYR A 1 193 ? -10.132 11.660 16.145 1.00 98.00 193 TYR A C 1
ATOM 1458 O O . TYR A 1 193 ? -10.404 12.813 16.491 1.00 98.00 193 TYR A O 1
ATOM 1466 N N . ILE A 1 194 ? -8.959 11.078 16.403 1.00 95.94 194 ILE A N 1
ATOM 1467 C CA . ILE A 1 194 ? -7.790 11.782 16.946 1.00 95.94 194 ILE A CA 1
ATOM 1468 C C . ILE A 1 194 ? -6.677 11.851 15.897 1.00 95.94 194 ILE A C 1
ATOM 1470 O O . ILE A 1 194 ? -6.546 10.968 15.042 1.00 95.94 194 ILE A O 1
ATOM 1474 N N . PHE A 1 195 ? -5.856 12.894 15.969 1.00 93.56 195 PHE A N 1
ATOM 1475 C CA . PHE A 1 195 ? -4.569 12.904 15.289 1.00 93.56 195 PHE A CA 1
ATOM 1476 C C . PHE A 1 195 ? -3.478 12.246 16.133 1.00 93.56 195 PHE A C 1
ATOM 1478 O O . PHE A 1 195 ? -3.542 12.231 17.362 1.00 93.56 195 PHE A O 1
ATOM 1485 N N . ASP A 1 196 ? -2.476 11.719 15.440 1.00 90.06 196 ASP A N 1
ATOM 1486 C CA . ASP A 1 196 ? -1.325 11.006 15.968 1.00 90.06 196 ASP A CA 1
ATOM 1487 C C . ASP A 1 196 ? -0.035 11.638 15.417 1.00 90.06 196 ASP A C 1
ATOM 1489 O O . ASP A 1 196 ? 0.166 11.710 14.201 1.00 90.06 196 ASP A O 1
ATOM 1493 N N . ASP A 1 197 ? 0.829 12.102 16.317 1.00 86.62 197 ASP A N 1
ATOM 1494 C CA . ASP A 1 197 ? 2.140 12.725 16.078 1.00 86.62 197 ASP A CA 1
ATOM 1495 C C . ASP A 1 197 ? 3.297 11.894 16.668 1.00 86.62 197 ASP A C 1
ATOM 1497 O O . ASP A 1 197 ? 4.439 12.345 16.686 1.00 86.62 197 ASP A O 1
ATOM 1501 N N . ARG A 1 198 ? 3.013 10.681 17.170 1.00 86.12 198 ARG A N 1
ATOM 1502 C CA . ARG A 1 198 ? 3.911 9.873 18.021 1.00 86.12 198 ARG A CA 1
ATOM 1503 C C . ARG A 1 198 ? 5.040 9.184 17.246 1.00 86.12 198 ARG A C 1
ATOM 1505 O O . ARG A 1 198 ? 5.093 7.961 17.147 1.00 86.12 198 ARG A O 1
ATOM 1512 N N . ILE A 1 199 ? 5.905 10.007 16.665 1.00 85.88 199 ILE A N 1
ATOM 1513 C CA . ILE A 1 199 ? 6.996 9.705 15.732 1.00 85.88 199 ILE A CA 1
ATOM 1514 C C . ILE A 1 199 ? 8.067 10.814 15.807 1.00 85.88 199 ILE A C 1
ATOM 1516 O O . ILE A 1 199 ? 7.959 11.747 16.595 1.00 85.88 199 ILE A O 1
ATOM 1520 N N . ASP A 1 200 ? 9.117 10.711 14.989 1.00 80.06 200 ASP A N 1
ATOM 1521 C CA . ASP A 1 200 ? 10.025 11.831 14.706 1.00 80.06 200 ASP A CA 1
ATOM 1522 C C . ASP A 1 200 ? 9.382 12.818 13.704 1.00 80.06 200 ASP A C 1
ATOM 1524 O O . ASP A 1 200 ? 8.621 12.400 12.829 1.00 80.06 200 ASP A O 1
ATOM 1528 N N . LEU A 1 201 ? 9.715 14.110 13.788 1.00 75.75 201 LEU A N 1
ATOM 1529 C CA . LEU A 1 201 ? 9.160 15.179 12.942 1.00 75.75 201 LEU A CA 1
ATOM 1530 C C . LEU A 1 201 ? 9.478 15.015 11.444 1.00 75.75 201 LEU A C 1
ATOM 1532 O O . LEU A 1 201 ? 8.759 15.560 10.608 1.00 75.75 201 LEU A O 1
ATOM 1536 N N . ILE A 1 202 ? 10.534 14.269 11.089 1.00 78.81 202 ILE A N 1
ATOM 1537 C CA . ILE A 1 202 ? 10.857 13.945 9.683 1.00 78.81 202 ILE A CA 1
ATOM 1538 C C . ILE A 1 202 ? 10.170 12.669 9.163 1.00 78.81 202 ILE A C 1
ATOM 1540 O O . ILE A 1 202 ? 10.279 12.347 7.974 1.00 78.81 202 ILE A O 1
ATOM 1544 N N . ALA A 1 203 ? 9.451 11.938 10.018 1.00 87.44 203 ALA A N 1
ATOM 1545 C CA . ALA A 1 203 ? 8.666 10.757 9.659 1.00 87.44 203 ALA A CA 1
ATOM 1546 C C . ALA A 1 203 ? 7.178 11.113 9.433 1.00 87.44 203 ALA A C 1
ATOM 1548 O O . ALA A 1 203 ? 6.766 12.270 9.519 1.00 87.44 203 ALA A O 1
ATOM 1549 N N . SER A 1 204 ? 6.353 10.127 9.092 1.00 90.81 204 SER A N 1
ATOM 1550 C CA . SER A 1 204 ? 4.889 10.241 9.104 1.00 90.81 204 SER A CA 1
ATOM 1551 C C . SER A 1 204 ? 4.231 8.917 9.471 1.00 90.81 204 SER A C 1
ATOM 1553 O O . SER A 1 204 ? 4.703 7.863 9.053 1.00 90.81 204 SER A O 1
ATOM 1555 N N . HIS A 1 205 ? 3.105 8.960 10.191 1.00 94.06 205 HIS A N 1
ATOM 1556 C CA . HIS A 1 205 ? 2.240 7.785 10.334 1.00 94.06 205 HIS A CA 1
ATOM 1557 C C . HIS A 1 205 ? 1.616 7.496 8.971 1.00 94.06 205 HIS A C 1
ATOM 1559 O O . HIS A 1 205 ? 0.759 8.246 8.510 1.00 94.06 205 HIS A O 1
ATOM 1565 N N . HIS A 1 206 ? 2.097 6.449 8.303 1.00 96.81 206 HIS A N 1
ATOM 1566 C CA . HIS A 1 206 ? 1.820 6.212 6.889 1.00 96.81 206 HIS A CA 1
ATOM 1567 C C . HIS A 1 206 ? 1.005 4.929 6.635 1.00 96.81 206 HIS A C 1
ATOM 1569 O O . HIS A 1 206 ? 0.523 4.737 5.520 1.00 96.81 206 HIS A O 1
ATOM 1575 N N . GLN A 1 207 ? 0.749 4.124 7.676 1.00 97.50 207 GLN A N 1
ATOM 1576 C CA . GLN A 1 207 ? -0.237 3.030 7.712 1.00 97.50 207 GLN A CA 1
ATOM 1577 C C . GLN A 1 207 ? -1.622 3.454 7.195 1.00 97.50 207 GLN A C 1
ATOM 1579 O O . GLN A 1 207 ? -2.180 4.455 7.643 1.00 97.50 207 GLN A O 1
ATOM 1584 N N . LYS A 1 208 ? -2.185 2.638 6.294 1.00 97.62 208 LYS A N 1
ATOM 1585 C CA . LYS A 1 208 ? -3.488 2.843 5.642 1.00 97.62 208 LYS A CA 1
ATOM 1586 C C . LYS A 1 208 ? -4.307 1.566 5.747 1.00 97.62 208 LYS A C 1
ATOM 1588 O O . LYS A 1 208 ? -4.145 0.647 4.944 1.00 97.62 208 LYS A O 1
ATOM 1593 N N . THR A 1 209 ? -5.117 1.472 6.797 1.00 98.56 209 THR A N 1
ATOM 1594 C CA . THR A 1 209 ? -5.848 0.240 7.117 1.00 98.56 209 THR A CA 1
ATOM 1595 C C . THR A 1 209 ? -7.217 0.541 7.697 1.00 98.56 209 THR A C 1
ATOM 1597 O O . THR A 1 209 ? -7.314 1.335 8.633 1.00 98.56 209 THR A O 1
ATOM 1600 N N . LEU A 1 210 ? -8.247 -0.151 7.212 1.00 98.81 210 LEU A N 1
ATOM 1601 C CA . LEU A 1 210 ? -9.595 -0.126 7.781 1.00 98.81 210 LEU A CA 1
ATOM 1602 C C . LEU A 1 210 ? -9.967 -1.526 8.269 1.00 98.81 210 LEU A C 1
ATOM 1604 O O . LEU A 1 210 ? -9.829 -2.486 7.521 1.00 98.81 210 LEU A O 1
ATOM 1608 N N . VAL A 1 211 ? -10.453 -1.655 9.499 1.00 98.88 211 VAL A N 1
ATOM 1609 C CA . VAL A 1 211 ? -10.916 -2.922 10.086 1.00 98.88 211 VAL A CA 1
ATOM 1610 C C . VAL A 1 211 ? -12.370 -2.778 10.512 1.00 98.88 211 VAL A C 1
ATOM 1612 O O . VAL A 1 211 ? -12.730 -1.739 11.064 1.00 98.88 211 VAL A O 1
ATOM 1615 N N . ILE A 1 212 ? -13.180 -3.820 10.310 1.00 98.81 212 ILE A N 1
ATOM 1616 C CA . ILE A 1 212 ? -14.498 -3.966 10.942 1.00 98.81 212 ILE A CA 1
ATOM 1617 C C . ILE A 1 212 ? -14.507 -5.260 11.763 1.00 98.81 212 ILE A C 1
ATOM 1619 O O . ILE A 1 212 ? -14.200 -6.339 11.247 1.00 98.81 212 ILE A O 1
ATOM 1623 N N . ALA A 1 213 ? -14.819 -5.137 13.053 1.00 98.06 213 ALA A N 1
ATOM 1624 C CA . ALA A 1 213 ? -14.784 -6.217 14.034 1.00 98.06 213 ALA A CA 1
ATOM 1625 C C . ALA A 1 213 ? -15.798 -5.956 15.158 1.00 98.06 213 ALA A C 1
ATOM 1627 O O . ALA A 1 213 ? -15.857 -4.835 15.651 1.00 98.06 213 ALA A O 1
ATOM 1628 N N . THR A 1 214 ? -16.517 -6.969 15.647 1.00 94.88 214 THR A N 1
ATOM 1629 C CA . THR A 1 214 ? -17.133 -6.887 16.985 1.00 94.88 214 THR A CA 1
ATOM 1630 C C . THR A 1 214 ? -16.050 -6.938 18.066 1.00 94.88 214 THR A C 1
ATOM 1632 O O . THR A 1 214 ? -14.982 -7.513 17.836 1.00 94.88 214 THR A O 1
ATOM 1635 N N . ASP A 1 215 ? -16.318 -6.384 19.250 1.00 90.56 215 ASP A N 1
ATOM 1636 C CA . ASP A 1 215 ? -15.385 -6.421 20.391 1.00 90.56 215 ASP A CA 1
ATOM 1637 C C . ASP A 1 215 ? -15.131 -7.847 20.892 1.00 90.56 215 ASP A C 1
ATOM 1639 O O . ASP A 1 215 ? -13.994 -8.234 21.165 1.00 90.56 215 ASP A O 1
ATOM 1643 N N . SER A 1 216 ? -16.193 -8.647 20.975 1.00 93.75 216 SER A N 1
ATOM 1644 C CA . SER A 1 216 ? -16.121 -10.064 21.311 1.00 93.75 216 SER A CA 1
ATOM 1645 C C . SER A 1 216 ? -17.058 -10.894 20.437 1.00 93.75 216 SER A C 1
ATOM 1647 O O . SER A 1 216 ? -18.008 -10.378 19.837 1.00 93.75 216 SER A O 1
ATOM 1649 N N . SER A 1 217 ? -16.776 -12.192 20.320 1.00 95.50 217 SER A N 1
ATOM 1650 C CA . SER A 1 217 ? -17.668 -13.138 19.650 1.00 95.50 217 SER A CA 1
ATOM 1651 C C . SER A 1 217 ? -17.491 -14.558 20.175 1.00 95.50 217 SER A C 1
ATOM 1653 O O . SER A 1 217 ? -16.402 -15.132 20.133 1.00 95.50 217 SER A O 1
ATOM 1655 N N . SER A 1 218 ? -18.592 -15.155 20.633 1.00 96.31 218 SER A N 1
ATOM 1656 C CA . SER A 1 218 ? -18.648 -16.552 21.077 1.00 96.31 218 SER A CA 1
ATOM 1657 C C . SER A 1 218 ? -18.783 -17.556 19.923 1.00 96.31 218 SER A C 1
ATOM 1659 O O . SER A 1 218 ? -18.643 -18.764 20.146 1.00 96.31 218 SER A O 1
ATOM 1661 N N . ASP A 1 219 ? -19.008 -17.091 18.687 1.00 95.81 219 ASP A N 1
ATOM 1662 C CA . ASP A 1 219 ? -18.975 -17.956 17.510 1.00 95.81 219 ASP A CA 1
ATOM 1663 C C . ASP A 1 219 ? -17.529 -18.323 17.147 1.00 95.81 219 ASP A C 1
ATOM 1665 O O . ASP A 1 219 ? -16.690 -17.489 16.810 1.00 95.81 219 ASP A O 1
ATOM 1669 N N . LYS A 1 220 ? -17.263 -19.630 17.142 1.00 94.31 220 LYS A N 1
ATOM 1670 C CA . LYS A 1 220 ? -15.973 -20.225 16.778 1.00 94.31 220 LYS A CA 1
ATOM 1671 C C . LYS A 1 220 ? -15.621 -20.053 15.293 1.00 94.31 220 LYS A C 1
ATOM 1673 O O . LYS A 1 220 ? -14.496 -20.378 14.911 1.00 94.31 220 LYS A O 1
ATOM 1678 N N . LYS A 1 221 ? -16.552 -19.567 14.460 1.00 94.19 221 LYS A N 1
ATOM 1679 C CA . LYS A 1 221 ? -16.344 -19.269 13.032 1.00 94.19 221 LYS A CA 1
ATOM 1680 C C . LYS A 1 221 ? -16.214 -17.780 12.704 1.00 94.19 221 LYS A C 1
ATOM 1682 O O . LYS A 1 221 ? -15.606 -17.477 11.681 1.00 94.19 221 LYS A O 1
ATOM 1687 N N . ALA A 1 222 ? -16.747 -16.877 13.527 1.00 96.25 222 ALA A N 1
ATOM 1688 C CA . ALA A 1 222 ? -16.701 -15.439 13.268 1.00 96.25 222 ALA A CA 1
ATOM 1689 C C . ALA A 1 222 ? -15.252 -14.943 13.139 1.00 96.25 222 ALA A C 1
ATOM 1691 O O . ALA A 1 222 ? -14.400 -15.284 13.957 1.00 96.25 222 ALA A O 1
ATOM 1692 N N . GLN A 1 223 ? -14.958 -14.133 12.128 1.00 97.81 223 GLN A N 1
ATOM 1693 C CA . GLN A 1 223 ? -13.664 -13.473 11.950 1.00 97.81 223 GLN A CA 1
ATOM 1694 C C . GLN A 1 223 ? -13.926 -12.018 11.539 1.00 97.81 223 GLN A C 1
ATOM 1696 O O . GLN A 1 223 ? -14.913 -11.769 10.845 1.00 97.81 223 GLN A O 1
ATOM 1701 N N . PRO A 1 224 ? -13.081 -11.060 11.948 1.00 98.31 224 PRO A N 1
ATOM 1702 C CA . PRO A 1 224 ? -13.196 -9.688 11.477 1.00 98.31 224 PRO A CA 1
ATOM 1703 C C . PRO A 1 224 ? -12.768 -9.568 10.008 1.00 98.31 224 PRO A C 1
ATOM 1705 O O . PRO A 1 224 ? -12.198 -10.497 9.420 1.00 98.31 224 PRO A O 1
ATOM 1708 N N . ILE A 1 225 ? -13.016 -8.393 9.432 1.00 98.75 225 ILE A N 1
ATOM 1709 C CA . ILE A 1 225 ? -12.506 -8.010 8.114 1.00 98.75 225 ILE A CA 1
ATOM 1710 C C . ILE A 1 225 ? -11.514 -6.856 8.230 1.00 98.75 225 ILE A C 1
ATOM 1712 O O . ILE A 1 225 ? -11.654 -5.995 9.097 1.00 98.75 225 ILE A O 1
ATOM 1716 N N . ALA A 1 226 ? -10.517 -6.829 7.351 1.00 98.88 226 ALA A N 1
ATOM 1717 C CA . ALA A 1 226 ? -9.526 -5.763 7.272 1.00 98.88 226 ALA A CA 1
ATOM 1718 C C . ALA A 1 226 ? -9.203 -5.401 5.821 1.00 98.88 226 ALA A C 1
ATOM 1720 O O . ALA A 1 226 ? -9.255 -6.245 4.933 1.00 98.88 226 ALA A O 1
ATOM 1721 N N . TYR A 1 227 ? -8.815 -4.154 5.606 1.00 98.88 227 TYR A N 1
ATOM 1722 C CA . TYR A 1 227 ? -8.334 -3.596 4.353 1.00 98.88 227 TYR A CA 1
ATOM 1723 C C . TYR A 1 227 ? -6.877 -3.158 4.533 1.00 98.88 227 TYR A C 1
ATOM 1725 O O . TYR A 1 227 ? -6.557 -2.519 5.539 1.00 98.88 227 TYR A O 1
ATOM 1733 N N . VAL A 1 228 ? -6.005 -3.529 3.591 1.00 98.81 228 VAL A N 1
ATOM 1734 C CA . VAL A 1 228 ? -4.570 -3.189 3.584 1.00 98.81 228 VAL A CA 1
ATOM 1735 C C . VAL A 1 228 ? -4.115 -2.844 2.160 1.00 98.81 228 VAL A C 1
ATOM 1737 O O . VAL A 1 228 ? -4.366 -3.608 1.225 1.00 98.81 228 VAL A O 1
ATOM 1740 N N . GLY A 1 229 ? -3.429 -1.711 1.984 1.00 97.81 229 GLY A N 1
ATOM 1741 C CA . GLY A 1 229 ? -2.930 -1.252 0.682 1.00 97.81 229 GLY A CA 1
ATOM 1742 C C . GLY A 1 229 ? -2.464 0.205 0.692 1.00 97.81 229 GLY A C 1
ATOM 1743 O O . GLY A 1 229 ? -2.241 0.784 1.755 1.00 97.81 229 GLY A O 1
ATOM 1744 N N . GLY A 1 230 ? -2.327 0.810 -0.491 1.00 94.69 230 GLY A N 1
ATOM 1745 C CA . GLY A 1 230 ? -1.781 2.167 -0.637 1.00 94.69 230 GLY A CA 1
ATOM 1746 C C . GLY A 1 230 ? -2.795 3.307 -0.468 1.00 94.69 230 GLY A C 1
ATOM 1747 O O . GLY A 1 230 ? -2.398 4.471 -0.431 1.00 94.69 230 GLY A O 1
ATOM 1748 N N . MET A 1 231 ? -4.088 2.998 -0.317 1.00 93.50 231 MET A N 1
ATOM 1749 C CA . MET A 1 231 ? -5.200 3.948 -0.506 1.00 93.50 231 MET A CA 1
ATOM 1750 C C . MET A 1 231 ? -5.892 4.395 0.780 1.00 93.50 231 MET A C 1
ATOM 1752 O O . MET A 1 231 ? -5.874 3.704 1.794 1.00 93.50 231 MET A O 1
ATOM 1756 N N . GLU A 1 232 ? -6.557 5.548 0.698 1.00 92.00 232 GLU A N 1
ATOM 1757 C CA . GLU A 1 232 ? -7.230 6.228 1.808 1.00 92.00 232 GLU A CA 1
ATOM 1758 C C . GLU A 1 232 ? -8.576 6.792 1.355 1.00 92.00 232 GLU A C 1
ATOM 1760 O O . GLU A 1 232 ? -8.754 7.098 0.177 1.00 92.00 232 GLU A O 1
ATOM 1765 N N . LEU A 1 233 ? -9.497 7.006 2.296 1.00 96.88 233 LEU A N 1
ATOM 1766 C CA . LEU A 1 233 ? -10.791 7.646 2.041 1.00 96.88 233 LEU A CA 1
ATOM 1767 C C . LEU A 1 233 ? -10.632 9.177 2.017 1.00 96.88 233 LEU A C 1
ATOM 1769 O O . LEU A 1 233 ? -10.958 9.874 2.981 1.00 96.88 233 LEU A O 1
ATOM 1773 N N . ALA A 1 234 ? -10.050 9.694 0.933 1.00 95.75 234 ALA A N 1
ATOM 1774 C CA . ALA A 1 234 ? -9.581 11.075 0.869 1.00 95.75 234 ALA A CA 1
ATOM 1775 C C . ALA A 1 234 ? -9.552 11.682 -0.546 1.00 95.75 234 ALA A C 1
ATOM 1777 O O . ALA A 1 234 ? -9.783 11.010 -1.552 1.00 95.75 234 ALA A O 1
ATOM 1778 N N . ILE A 1 235 ? -9.244 12.980 -0.610 1.00 94.56 235 ILE A N 1
ATOM 1779 C CA . ILE A 1 235 ? -9.083 13.737 -1.855 1.00 94.56 235 ILE A CA 1
ATOM 1780 C C . ILE A 1 235 ? -7.954 13.154 -2.729 1.00 94.56 235 ILE A C 1
ATOM 1782 O O . ILE A 1 235 ? -7.016 12.543 -2.217 1.00 94.56 235 ILE A O 1
ATOM 1786 N N . ASP A 1 236 ? -8.082 13.335 -4.042 1.00 94.25 236 ASP A N 1
ATOM 1787 C CA . ASP A 1 236 ? -7.332 12.765 -5.171 1.00 94.25 236 ASP A CA 1
ATOM 1788 C C . ASP A 1 236 ? -7.434 11.240 -5.416 1.00 94.25 236 ASP A C 1
ATOM 1790 O O . ASP A 1 236 ? -7.019 10.808 -6.493 1.00 94.25 236 ASP A O 1
ATOM 1794 N N . ARG A 1 237 ? -7.991 10.408 -4.517 1.00 95.56 237 ARG A N 1
ATOM 1795 C CA . ARG A 1 237 ? -7.820 8.932 -4.611 1.00 95.56 237 ARG A CA 1
ATOM 1796 C C . ARG A 1 237 ? -8.829 8.182 -5.482 1.00 95.56 237 ARG A C 1
ATOM 1798 O O . ARG A 1 237 ? -8.421 7.232 -6.143 1.00 95.56 237 ARG A O 1
ATOM 1805 N N . TRP A 1 238 ? -10.112 8.552 -5.499 1.00 97.56 238 TRP A N 1
ATOM 1806 C CA . TRP A 1 238 ? -11.126 7.795 -6.258 1.00 97.56 238 TRP A CA 1
ATOM 1807 C C . TRP A 1 238 ? -10.946 7.958 -7.777 1.00 97.56 238 TRP A C 1
ATOM 1809 O O . TRP A 1 238 ? -10.930 9.081 -8.287 1.00 97.56 238 TRP A O 1
ATOM 1819 N N . ASP A 1 239 ? -10.805 6.849 -8.498 1.00 97.62 239 ASP A N 1
ATOM 1820 C CA . ASP A 1 239 ? -10.640 6.752 -9.950 1.00 97.62 239 ASP A CA 1
ATOM 1821 C C . ASP A 1 239 ? -10.933 5.307 -10.415 1.00 97.62 239 ASP A C 1
ATOM 1823 O O . ASP A 1 239 ? -11.070 4.399 -9.594 1.00 97.62 239 ASP A O 1
ATOM 1827 N N . THR A 1 240 ? -11.008 5.075 -11.726 1.00 96.75 240 THR A N 1
ATOM 1828 C CA . THR A 1 240 ? -11.158 3.734 -12.323 1.00 96.75 240 THR A CA 1
ATOM 1829 C C . THR A 1 240 ? -9.959 3.387 -13.204 1.00 96.75 240 THR A C 1
ATOM 1831 O O . THR A 1 240 ? -9.225 4.276 -13.630 1.00 96.75 240 THR A O 1
ATOM 1834 N N . ILE A 1 241 ? -9.822 2.105 -13.557 1.00 94.88 241 ILE A N 1
ATOM 1835 C CA . ILE A 1 241 ? -8.772 1.544 -14.435 1.00 94.88 241 ILE A CA 1
ATOM 1836 C C . ILE A 1 241 ? -8.634 2.228 -15.816 1.00 94.88 241 ILE A C 1
ATOM 1838 O O . ILE A 1 241 ? -7.667 2.009 -16.537 1.00 94.88 241 ILE A O 1
ATOM 1842 N N . HIS A 1 242 ? -9.608 3.051 -16.220 1.00 93.88 242 HIS A N 1
ATOM 1843 C CA . HIS A 1 242 ? -9.592 3.792 -17.486 1.00 93.88 242 HIS A CA 1
ATOM 1844 C C . HIS A 1 242 ? -9.022 5.217 -17.363 1.00 93.88 242 HIS A C 1
ATOM 1846 O O . HIS A 1 242 ? -8.757 5.864 -18.383 1.00 93.88 242 HIS A O 1
ATOM 1852 N N . HIS A 1 243 ? -8.851 5.724 -16.135 1.00 95.44 243 HIS A N 1
ATOM 1853 C CA . HIS A 1 243 ? -8.271 7.035 -15.819 1.00 95.44 243 HIS A CA 1
ATOM 1854 C C . HIS A 1 243 ? -8.819 8.191 -16.678 1.00 95.44 243 HIS A C 1
ATOM 1856 O O . HIS A 1 243 ? -8.069 9.025 -17.203 1.00 95.44 243 HIS A O 1
ATOM 1862 N N . ASN A 1 244 ? -10.139 8.199 -16.876 1.00 93.38 244 ASN A N 1
ATOM 1863 C CA . ASN A 1 244 ? -10.889 9.164 -17.688 1.00 93.38 244 ASN A CA 1
ATOM 1864 C C . ASN A 1 244 ? -11.981 9.898 -16.877 1.00 93.38 244 ASN A C 1
ATOM 1866 O O . ASN A 1 244 ? -12.758 10.677 -17.426 1.00 93.38 244 ASN A O 1
ATOM 1870 N N . ASN A 1 245 ? -12.014 9.694 -15.558 1.00 94.19 245 ASN A N 1
ATOM 1871 C CA . ASN A 1 245 ? -13.119 10.077 -14.677 1.00 94.19 245 ASN A CA 1
ATOM 1872 C C . ASN A 1 245 ? -13.043 11.520 -14.147 1.00 94.19 245 ASN A C 1
ATOM 1874 O O . ASN A 1 245 ? -13.684 11.829 -13.142 1.00 94.19 245 ASN A O 1
ATOM 1878 N N . THR A 1 246 ? -12.274 12.416 -14.781 1.00 92.31 246 THR A N 1
ATOM 1879 C CA . THR A 1 246 ? -12.038 13.781 -14.269 1.00 92.31 246 THR A CA 1
ATOM 1880 C C . THR A 1 246 ? -13.349 14.519 -13.975 1.00 92.31 246 THR A C 1
ATOM 1882 O O . THR A 1 246 ? -13.483 15.078 -12.899 1.00 92.31 246 THR A O 1
ATOM 1885 N N . ALA A 1 247 ? -14.370 14.417 -14.834 1.00 94.50 247 ALA A N 1
ATOM 1886 C CA . ALA A 1 247 ? -15.671 15.055 -14.591 1.00 94.50 247 ALA A CA 1
ATOM 1887 C C . ALA A 1 247 ? -16.413 14.523 -13.342 1.00 94.50 247 ALA A C 1
ATOM 1889 O O . ALA A 1 247 ? -17.074 15.294 -12.650 1.00 94.50 247 ALA A O 1
ATOM 1890 N N . ILE A 1 248 ? -16.288 13.226 -13.029 1.00 95.94 248 ILE A N 1
ATOM 1891 C CA . ILE A 1 248 ? -16.873 12.610 -11.822 1.00 95.94 248 ILE A CA 1
ATOM 1892 C C . ILE A 1 248 ? -16.078 13.039 -10.581 1.00 95.94 248 ILE A C 1
ATOM 1894 O O . ILE A 1 248 ? -16.661 13.409 -9.562 1.00 95.94 248 ILE A O 1
ATOM 1898 N N . ARG A 1 249 ? -14.741 13.052 -10.682 1.00 96.50 249 ARG A N 1
ATOM 1899 C CA . ARG A 1 249 ? -13.848 13.519 -9.613 1.00 96.50 249 ARG A CA 1
ATOM 1900 C C . ARG A 1 249 ? -14.062 15.002 -9.301 1.00 96.50 249 ARG A C 1
ATOM 1902 O O . ARG A 1 249 ? -14.122 15.362 -8.130 1.00 96.50 249 ARG A O 1
ATOM 1909 N N . ASP A 1 250 ? -14.228 15.844 -10.316 1.00 95.50 250 ASP A N 1
ATOM 1910 C CA . ASP A 1 250 ? -14.486 17.279 -10.166 1.00 95.50 250 ASP A CA 1
ATOM 1911 C C . ASP A 1 250 ? -15.860 17.518 -9.516 1.00 95.50 250 ASP A C 1
ATOM 1913 O O . ASP A 1 250 ? -15.952 18.240 -8.524 1.00 95.50 250 ASP A O 1
ATOM 1917 N N . ALA A 1 251 ? -16.915 16.841 -9.994 1.00 95.69 251 ALA A N 1
ATOM 1918 C CA . ALA A 1 251 ? -18.254 16.911 -9.397 1.00 95.69 251 ALA A CA 1
ATOM 1919 C C . ALA A 1 251 ? -18.287 16.426 -7.933 1.00 95.69 251 ALA A C 1
ATOM 1921 O O . ALA A 1 251 ? -19.065 16.943 -7.131 1.00 95.69 251 ALA A O 1
ATOM 1922 N N . GLY A 1 252 ? -17.424 15.467 -7.581 1.00 95.75 252 GLY A N 1
ATOM 1923 C CA . GLY A 1 252 ? -17.236 14.969 -6.218 1.00 95.75 252 GLY A CA 1
ATOM 1924 C C . GLY A 1 252 ? -16.295 15.788 -5.327 1.00 95.75 252 GLY A C 1
ATOM 1925 O O . GLY A 1 252 ? -16.086 15.402 -4.179 1.00 95.75 252 GLY A O 1
ATOM 1926 N N . ASN A 1 253 ? -15.704 16.884 -5.822 1.00 94.69 253 ASN A N 1
ATOM 1927 C CA . ASN A 1 253 ? -14.611 17.618 -5.159 1.00 94.69 253 ASN A CA 1
ATOM 1928 C C . ASN A 1 253 ? -13.415 16.716 -4.759 1.00 94.69 253 ASN A C 1
ATOM 1930 O O . ASN A 1 253 ? -12.742 16.948 -3.754 1.00 94.69 253 ASN A O 1
ATOM 1934 N N . ILE A 1 254 ? -13.161 15.667 -5.548 1.00 95.69 254 ILE A N 1
ATOM 1935 C CA . ILE A 1 254 ? -12.065 14.705 -5.375 1.00 95.69 254 ILE A CA 1
ATOM 1936 C C . ILE A 1 254 ? -10.788 15.186 -6.073 1.00 95.69 254 ILE A C 1
ATOM 1938 O O . ILE A 1 254 ? -9.705 14.908 -5.574 1.00 95.69 254 ILE A O 1
ATOM 1942 N N . THR A 1 255 ? -10.859 15.886 -7.206 1.00 94.19 255 THR A N 1
ATOM 1943 C CA . THR A 1 255 ? -9.650 16.372 -7.899 1.00 94.19 255 THR A CA 1
ATOM 1944 C C . THR A 1 255 ? -8.944 17.462 -7.088 1.00 94.19 255 THR A C 1
ATOM 1946 O O . THR A 1 255 ? -9.571 18.448 -6.704 1.00 94.19 255 THR A O 1
ATOM 1949 N N . TYR A 1 256 ? -7.628 17.331 -6.882 1.00 91.31 256 TYR A N 1
ATOM 1950 C CA . TYR A 1 256 ? -6.811 18.372 -6.245 1.00 91.31 256 TYR A CA 1
ATOM 1951 C C . TYR A 1 256 ? -5.481 18.632 -6.970 1.00 91.31 256 TYR A C 1
ATOM 1953 O O . TYR A 1 256 ? -5.236 19.763 -7.396 1.00 91.31 256 TYR A O 1
ATOM 1961 N N . LYS A 1 257 ? -4.630 17.616 -7.158 1.00 88.69 257 LYS A N 1
ATOM 1962 C CA . LYS A 1 257 ? -3.356 17.720 -7.904 1.00 88.69 257 LYS A CA 1
ATOM 1963 C C . LYS A 1 257 ? -3.266 16.778 -9.099 1.00 88.69 257 LYS A C 1
ATOM 1965 O O . LYS A 1 257 ? -2.547 17.097 -10.048 1.00 88.69 257 LYS A O 1
ATOM 1970 N N . SER A 1 258 ? -3.987 15.660 -9.081 1.00 91.38 258 SER A N 1
ATOM 1971 C CA . SER A 1 258 ? -3.915 14.631 -10.123 1.00 91.38 258 SER A CA 1
ATOM 1972 C C . SER A 1 258 ? -5.267 14.439 -10.806 1.00 91.38 258 SER A C 1
ATOM 1974 O O . SER A 1 258 ? -6.322 14.508 -10.177 1.00 91.38 258 SER A O 1
ATOM 1976 N N . LYS A 1 259 ? -5.255 14.177 -12.118 1.00 91.00 259 LYS A N 1
ATOM 1977 C CA . LYS A 1 259 ? -6.483 13.901 -12.888 1.00 91.00 259 LYS A CA 1
ATOM 1978 C C . LYS A 1 259 ? -7.003 12.474 -12.715 1.00 91.00 259 LYS A C 1
ATOM 1980 O O . LYS A 1 259 ? -8.169 12.227 -13.014 1.00 91.00 259 LYS A O 1
ATOM 1985 N N . GLY A 1 260 ? -6.146 11.584 -12.222 1.00 94.75 260 GLY A N 1
ATOM 1986 C CA . GLY A 1 260 ? -6.432 10.192 -11.910 1.00 94.75 260 GLY A CA 1
ATOM 1987 C C . GLY A 1 260 ? -5.350 9.592 -11.010 1.00 94.75 260 GLY A C 1
ATOM 1988 O O . GLY A 1 260 ? -4.334 10.244 -10.738 1.00 94.75 260 GLY A O 1
ATOM 1989 N N . TRP A 1 261 ? -5.578 8.379 -10.515 1.00 96.94 261 TRP A N 1
ATOM 1990 C CA . TRP A 1 261 ? -4.794 7.776 -9.432 1.00 96.94 261 TRP A CA 1
ATOM 1991 C C . TRP A 1 261 ? -4.613 6.269 -9.659 1.00 96.94 261 TRP A C 1
ATOM 1993 O O . TRP A 1 261 ? -5.592 5.540 -9.799 1.00 96.94 261 TRP A O 1
ATOM 2003 N N . VAL A 1 262 ? -3.356 5.825 -9.700 1.00 97.75 262 VAL A N 1
ATOM 2004 C CA . VAL A 1 262 ? -2.922 4.436 -9.920 1.00 97.75 262 VAL A CA 1
ATOM 2005 C C . VAL A 1 262 ? -2.441 3.887 -8.579 1.00 97.75 262 VAL A C 1
ATOM 2007 O O . VAL A 1 262 ? -1.518 4.441 -7.979 1.00 97.75 262 VAL A O 1
ATOM 2010 N N . ASP A 1 263 ? -3.103 2.851 -8.066 1.00 98.06 263 ASP A N 1
ATOM 2011 C CA . ASP A 1 263 ? -2.867 2.317 -6.716 1.00 98.06 263 ASP A CA 1
ATOM 2012 C C . ASP A 1 263 ? -3.357 0.855 -6.605 1.00 98.06 263 ASP A C 1
ATOM 2014 O O . ASP A 1 263 ? -3.689 0.228 -7.614 1.00 98.06 263 ASP A O 1
ATOM 2018 N N . GLY A 1 264 ? -3.390 0.281 -5.400 1.00 96.75 264 GLY A N 1
ATOM 2019 C CA . GLY A 1 264 ? -3.868 -1.082 -5.165 1.00 96.75 264 GLY A CA 1
ATOM 2020 C C . GLY A 1 264 ? -4.151 -1.393 -3.693 1.00 96.75 264 GLY A C 1
ATOM 2021 O O . GLY A 1 264 ? -3.638 -0.742 -2.775 1.00 96.75 264 GLY A O 1
ATOM 2022 N N . HIS A 1 265 ? -4.989 -2.404 -3.457 1.00 98.12 265 HIS A N 1
ATOM 2023 C CA . HIS A 1 265 ? -5.436 -2.786 -2.114 1.00 98.12 265 HIS A CA 1
ATOM 2024 C C . HIS A 1 265 ? -5.903 -4.246 -2.050 1.00 98.12 265 HIS A C 1
ATOM 2026 O O . HIS A 1 265 ? -6.265 -4.837 -3.067 1.00 98.12 265 HIS A O 1
ATOM 2032 N N . ILE A 1 266 ? -5.978 -4.809 -0.844 1.00 98.81 266 ILE A N 1
ATOM 2033 C CA . ILE A 1 266 ? -6.706 -6.057 -0.581 1.00 98.81 266 ILE A CA 1
ATOM 2034 C C . ILE A 1 266 ? -7.677 -5.914 0.592 1.00 98.81 266 ILE A C 1
ATOM 2036 O O . ILE A 1 266 ? -7.414 -5.187 1.551 1.00 98.81 266 ILE A O 1
ATOM 2040 N N . ARG A 1 267 ? -8.780 -6.662 0.528 1.00 98.81 267 ARG A N 1
ATOM 2041 C CA . ARG A 1 267 ? -9.648 -6.994 1.665 1.00 98.81 267 ARG A CA 1
ATOM 2042 C C . ARG A 1 267 ? -9.312 -8.396 2.150 1.00 98.81 267 ARG A C 1
ATOM 2044 O O . ARG A 1 267 ? -9.177 -9.316 1.351 1.00 98.81 267 ARG A O 1
ATOM 2051 N N . ILE A 1 268 ? -9.226 -8.561 3.460 1.00 98.94 268 ILE A N 1
ATOM 2052 C CA . ILE A 1 268 ? -8.949 -9.804 4.175 1.00 98.94 268 ILE A CA 1
ATOM 2053 C C . ILE A 1 268 ? -10.173 -10.109 5.039 1.00 98.94 268 ILE A C 1
ATOM 2055 O O . ILE A 1 268 ? -10.576 -9.274 5.844 1.00 98.94 268 ILE A O 1
ATOM 2059 N N . HIS A 1 269 ? -10.736 -11.308 4.922 1.00 98.81 269 HIS A N 1
ATOM 2060 C CA . HIS A 1 269 ? -11.713 -11.858 5.862 1.00 98.81 269 HIS A CA 1
ATOM 2061 C C . HIS A 1 269 ? -11.135 -13.147 6.454 1.00 98.81 269 HIS A C 1
ATOM 2063 O O . HIS A 1 269 ? -10.983 -14.155 5.758 1.00 98.81 269 HIS A O 1
ATOM 2069 N N . GLY A 1 270 ? -10.749 -13.102 7.729 1.00 98.50 270 GLY A N 1
ATOM 2070 C CA . GLY A 1 270 ? -10.017 -14.194 8.368 1.00 98.50 270 GLY A CA 1
ATOM 2071 C C . GLY A 1 270 ? -9.086 -13.739 9.492 1.00 98.50 270 GLY A C 1
ATOM 2072 O O . GLY A 1 270 ? -9.082 -12.563 9.856 1.00 98.50 270 GLY A O 1
ATOM 2073 N N . PRO A 1 271 ? -8.285 -14.659 10.057 1.00 98.56 271 PRO A N 1
ATOM 2074 C CA . PRO A 1 271 ? -7.458 -14.371 11.224 1.00 98.56 271 PRO A CA 1
ATOM 2075 C C . PRO A 1 271 ? -6.452 -13.226 11.033 1.00 98.56 271 PRO A C 1
ATOM 2077 O O . PRO A 1 271 ? -6.227 -12.491 11.989 1.00 98.56 271 PRO A O 1
ATOM 2080 N N . ALA A 1 272 ? -5.909 -12.992 9.829 1.00 98.81 272 ALA A N 1
ATOM 2081 C CA . ALA A 1 272 ? -5.003 -11.857 9.593 1.00 98.81 272 ALA A CA 1
ATOM 2082 C C . ALA A 1 272 ? -5.672 -10.484 9.803 1.00 98.81 272 ALA A C 1
ATOM 2084 O O . ALA A 1 272 ? -4.988 -9.513 10.121 1.00 98.81 272 ALA A O 1
ATOM 2085 N N . ALA A 1 273 ? -7.004 -10.382 9.714 1.00 98.88 273 ALA A N 1
ATOM 2086 C CA . ALA A 1 273 ? -7.702 -9.151 10.078 1.00 98.88 273 ALA A CA 1
ATOM 2087 C C . ALA A 1 273 ? -7.613 -8.845 11.590 1.00 98.88 273 ALA A C 1
ATOM 2089 O O . ALA A 1 273 ? -7.652 -7.676 11.970 1.00 98.88 273 ALA A O 1
ATOM 2090 N N . LYS A 1 274 ? -7.410 -9.860 12.449 1.00 98.62 274 LYS A N 1
ATOM 2091 C CA . LYS A 1 274 ? -7.104 -9.666 13.881 1.00 98.62 274 LYS A CA 1
ATOM 2092 C C . LYS A 1 274 ? -5.696 -9.107 14.088 1.00 98.62 274 LYS A C 1
ATOM 2094 O O . LYS A 1 274 ? -5.520 -8.262 14.955 1.00 98.62 274 LYS A O 1
ATOM 2099 N N . ASP A 1 275 ? -4.715 -9.514 13.281 1.00 98.69 275 ASP A N 1
ATOM 2100 C CA . ASP A 1 275 ? -3.358 -8.952 13.342 1.00 98.69 275 ASP A CA 1
ATOM 2101 C C . ASP A 1 275 ? -3.371 -7.453 12.973 1.00 98.69 275 ASP A C 1
ATOM 2103 O O . ASP A 1 275 ? -2.837 -6.622 13.711 1.00 98.69 275 ASP A O 1
ATOM 2107 N N . VAL A 1 276 ? -4.072 -7.078 11.892 1.00 98.81 276 VAL A N 1
ATOM 2108 C CA . VAL A 1 276 ? -4.268 -5.664 11.506 1.00 98.81 276 VAL A CA 1
ATOM 2109 C C . VAL A 1 276 ? -5.012 -4.883 12.601 1.00 98.81 276 VAL A C 1
ATOM 2111 O O . VAL A 1 276 ? -4.610 -3.767 12.941 1.00 98.81 276 VAL A O 1
ATOM 2114 N N . ALA A 1 277 ? -6.048 -5.477 13.208 1.00 98.69 277 ALA A N 1
ATOM 2115 C CA . ALA A 1 277 ? -6.762 -4.885 14.340 1.00 98.69 277 ALA A CA 1
ATOM 2116 C C . ALA A 1 277 ? -5.842 -4.641 15.544 1.00 98.69 277 ALA A C 1
ATOM 2118 O O . ALA A 1 277 ? -5.830 -3.544 16.096 1.00 98.69 277 ALA A O 1
ATOM 2119 N N . ASN A 1 278 ? -5.036 -5.633 15.928 1.00 98.06 278 ASN A N 1
ATOM 2120 C CA . ASN A 1 278 ? -4.133 -5.539 17.073 1.00 98.06 278 ASN A CA 1
ATOM 2121 C C . ASN A 1 278 ? -3.068 -4.453 16.866 1.00 98.06 278 ASN A C 1
ATOM 2123 O O . ASN A 1 278 ? -2.761 -3.725 17.807 1.00 98.06 278 ASN A O 1
ATOM 2127 N N . ASN A 1 279 ? -2.573 -4.267 15.636 1.00 98.12 279 ASN A N 1
ATOM 2128 C CA . ASN A 1 279 ? -1.683 -3.153 15.303 1.00 98.12 279 ASN A CA 1
ATOM 2129 C C . ASN A 1 279 ? -2.348 -1.773 15.512 1.00 98.12 279 ASN A C 1
ATOM 2131 O O . ASN A 1 279 ? -1.711 -0.862 16.044 1.00 98.12 279 ASN A O 1
ATOM 2135 N N . PHE A 1 280 ? -3.625 -1.617 15.141 1.00 98.38 280 PHE A N 1
ATOM 2136 C CA . PHE A 1 280 ? -4.384 -0.390 15.422 1.00 98.38 280 PHE A CA 1
ATOM 2137 C C . PHE A 1 280 ? -4.625 -0.203 16.927 1.00 98.38 280 PHE A C 1
ATOM 2139 O O . PHE A 1 280 ? -4.323 0.855 17.479 1.00 98.38 280 PHE A O 1
ATOM 2146 N N . ILE A 1 281 ? -5.134 -1.240 17.601 1.00 97.88 281 ILE A N 1
ATOM 2147 C CA . ILE A 1 281 ? -5.476 -1.224 19.030 1.00 97.88 281 ILE A CA 1
ATOM 2148 C C . ILE A 1 281 ? -4.236 -0.898 19.872 1.00 97.88 281 ILE A C 1
ATOM 2150 O O . ILE A 1 281 ? -4.331 -0.094 20.794 1.00 97.88 281 ILE A O 1
ATOM 2154 N N . ALA A 1 282 ? -3.062 -1.433 19.526 1.00 95.81 282 ALA A N 1
ATOM 2155 C CA . ALA A 1 282 ? -1.802 -1.132 20.203 1.00 95.81 282 ALA A CA 1
ATOM 2156 C C . ALA A 1 282 ? -1.403 0.354 20.108 1.00 95.81 282 ALA A C 1
ATOM 2158 O O . ALA A 1 282 ? -0.973 0.938 21.103 1.00 95.81 282 ALA A O 1
ATOM 2159 N N . ARG A 1 283 ? -1.598 0.994 18.943 1.00 95.62 283 ARG A N 1
ATOM 2160 C CA . ARG A 1 283 ? -1.383 2.443 18.775 1.00 95.62 283 ARG A CA 1
ATOM 2161 C C . ARG A 1 283 ? -2.438 3.274 19.508 1.00 95.62 283 ARG A C 1
ATOM 2163 O O . ARG A 1 283 ? -2.093 4.282 20.125 1.00 95.62 283 ARG A O 1
ATOM 2170 N N . TRP A 1 284 ? -3.709 2.881 19.454 1.00 96.94 284 TRP A N 1
ATOM 2171 C CA . TRP A 1 284 ? -4.797 3.597 20.132 1.00 96.94 284 TRP A CA 1
ATOM 2172 C C . TRP A 1 284 ? -4.659 3.532 21.663 1.00 96.94 284 TRP A C 1
ATOM 2174 O O . TRP A 1 284 ? -4.795 4.543 22.344 1.00 96.94 284 TRP A O 1
ATOM 2184 N N . ASN A 1 285 ? -4.321 2.359 22.204 1.00 96.12 285 ASN A N 1
ATOM 2185 C CA . ASN A 1 285 ? -4.250 2.093 23.643 1.00 96.12 285 ASN A CA 1
ATOM 2186 C C . ASN A 1 285 ? -2.905 2.433 24.304 1.00 96.12 285 ASN A C 1
ATOM 2188 O O . ASN A 1 285 ? -2.740 2.114 25.485 1.00 96.12 285 ASN A O 1
ATOM 2192 N N . SER A 1 286 ? -1.944 3.028 23.593 1.00 93.50 286 SER A N 1
ATOM 2193 C CA . SER A 1 286 ? -0.653 3.388 24.192 1.00 93.50 286 SER A CA 1
ATOM 2194 C C . SER A 1 286 ? -0.825 4.343 25.381 1.00 93.50 286 SER A C 1
ATOM 2196 O O . SER A 1 286 ? -1.690 5.220 25.373 1.00 93.50 286 SER A O 1
ATOM 2198 N N . ASP A 1 287 ? 0.001 4.166 26.415 1.00 90.56 287 ASP A N 1
ATOM 2199 C CA . ASP A 1 287 ? 0.057 5.067 27.574 1.00 90.56 287 ASP A CA 1
ATOM 2200 C C . ASP A 1 287 ? 0.633 6.445 27.205 1.00 90.56 287 ASP A C 1
ATOM 2202 O O . ASP A 1 287 ? 0.380 7.431 27.900 1.00 90.56 287 ASP A O 1
ATOM 2206 N N . TYR A 1 288 ? 1.384 6.537 26.100 1.00 89.19 288 TYR A N 1
ATOM 2207 C CA . TYR A 1 288 ? 1.830 7.810 25.548 1.00 89.19 288 TYR A CA 1
ATOM 2208 C C . TYR A 1 288 ? 0.759 8.375 24.605 1.00 89.19 288 TYR A C 1
ATOM 2210 O O . TYR A 1 288 ? 0.519 7.869 23.503 1.00 89.19 288 TYR A O 1
ATOM 2218 N N . LEU A 1 289 ? 0.087 9.428 25.069 1.00 88.12 289 LEU A N 1
ATOM 2219 C CA . LEU A 1 289 ? -0.971 10.118 24.333 1.00 88.12 289 LEU A CA 1
ATOM 2220 C C . LEU A 1 289 ? -0.385 10.985 23.200 1.00 88.12 289 LEU A C 1
ATOM 2222 O O . LEU A 1 289 ? 0.690 11.556 23.386 1.00 88.12 289 LEU A O 1
ATOM 2226 N N . PRO A 1 290 ? -1.069 11.107 22.048 1.00 88.50 290 PRO A N 1
ATOM 2227 C CA . PRO A 1 290 ? -0.637 11.976 20.956 1.00 88.50 290 PRO A CA 1
ATOM 2228 C C . PRO A 1 290 ? -0.929 13.453 21.242 1.00 88.50 290 PRO A C 1
ATOM 2230 O O . PRO A 1 290 ? -1.810 13.768 22.046 1.00 88.50 290 PRO A O 1
ATOM 2233 N N . CYS A 1 291 ? -0.226 14.337 20.534 1.00 81.31 291 CYS A N 1
ATOM 2234 C CA . CYS A 1 291 ? -0.316 15.796 20.628 1.00 81.31 291 CYS A CA 1
ATOM 2235 C C . CYS A 1 291 ? -0.077 16.269 22.070 1.00 81.31 291 CYS A C 1
ATOM 2237 O O . CYS A 1 291 ? -0.957 16.804 22.740 1.00 81.31 291 CYS A O 1
ATOM 2239 N N . ARG A 1 292 ? 1.130 15.960 22.570 1.00 70.88 292 ARG A N 1
ATOM 2240 C CA . ARG A 1 292 ? 1.591 16.248 23.946 1.00 70.88 292 ARG A CA 1
ATOM 2241 C C . ARG A 1 292 ? 2.947 16.957 24.037 1.00 70.88 292 ARG A C 1
ATOM 2243 O O . ARG A 1 292 ? 3.389 17.257 25.142 1.00 70.88 292 ARG A O 1
ATOM 2250 N N . SER A 1 293 ? 3.634 17.146 22.912 1.00 57.28 293 SER A N 1
ATOM 2251 C CA . SER A 1 293 ? 5.031 17.615 22.862 1.00 57.28 293 SER A CA 1
ATOM 2252 C C . SER A 1 293 ? 5.331 18.621 21.749 1.00 57.28 293 SER A C 1
ATOM 2254 O O . SER A 1 293 ? 6.435 19.153 21.694 1.00 57.28 293 SER A O 1
ATOM 2256 N N . LEU A 1 294 ? 4.370 18.857 20.859 1.00 58.06 294 LEU A N 1
ATOM 2257 C CA . LEU A 1 294 ? 4.296 20.072 20.057 1.00 58.06 294 LEU A CA 1
ATOM 2258 C C . LEU A 1 294 ? 3.471 21.065 20.881 1.00 58.06 294 LEU A C 1
ATOM 2260 O O . LEU A 1 294 ? 2.434 20.662 21.402 1.00 58.06 294 LEU A O 1
ATOM 2264 N N . ASP A 1 295 ? 3.934 22.308 21.026 1.00 51.38 295 ASP A N 1
ATOM 2265 C CA . ASP A 1 295 ? 3.150 23.348 21.701 1.00 51.38 295 ASP A CA 1
ATOM 2266 C C . ASP A 1 295 ? 1.812 23.555 20.979 1.00 51.38 295 ASP A C 1
ATOM 2268 O O . ASP A 1 295 ? 1.759 23.546 19.746 1.00 51.38 295 ASP A O 1
ATOM 2272 N N . ASP A 1 296 ? 0.749 23.823 21.740 1.00 49.41 296 ASP A N 1
ATOM 2273 C CA . ASP A 1 296 ? -0.584 24.114 21.195 1.00 49.41 296 ASP A CA 1
ATOM 2274 C C . ASP A 1 296 ? -0.596 25.413 20.345 1.00 49.41 296 ASP A C 1
ATOM 2276 O O . ASP A 1 296 ? -1.517 25.654 19.574 1.00 49.41 296 ASP A O 1
ATOM 2280 N N . GLU A 1 297 ? 0.463 26.235 20.405 1.00 47.53 297 GLU A N 1
ATOM 2281 C CA . GLU A 1 297 ? 0.688 27.374 19.492 1.00 47.53 297 GLU A CA 1
ATOM 2282 C C . GLU A 1 297 ? 1.166 26.959 18.078 1.00 47.53 297 GLU A C 1
ATOM 2284 O O . GLU A 1 297 ? 1.095 27.759 17.143 1.00 47.53 297 GLU A O 1
ATOM 2289 N N . LEU A 1 298 ? 1.664 25.727 17.897 1.00 54.75 298 LEU A N 1
ATOM 2290 C CA . LEU A 1 298 ? 2.128 25.183 16.606 1.00 54.75 298 LEU A CA 1
ATOM 2291 C C . LEU A 1 298 ? 1.080 24.307 15.902 1.00 54.75 298 LEU A C 1
ATOM 2293 O O . LEU A 1 298 ? 1.230 24.011 14.714 1.00 54.75 298 LEU A O 1
ATOM 2297 N N . LEU A 1 299 ? 0.038 23.879 16.617 1.00 62.44 299 LEU A N 1
ATOM 2298 C CA . LEU A 1 299 ? -1.066 23.083 16.091 1.00 62.44 299 LEU A CA 1
ATOM 2299 C C . LEU A 1 299 ? -2.372 23.852 16.300 1.00 62.44 299 LEU A C 1
ATOM 2301 O O . LEU A 1 299 ? -2.848 23.964 17.419 1.00 62.44 299 LEU A O 1
ATOM 2305 N N . ASP A 1 300 ? -2.991 24.328 15.216 1.00 67.44 300 ASP A N 1
ATOM 2306 C CA . ASP A 1 300 ? -4.299 25.018 15.223 1.00 67.44 300 ASP A CA 1
ATOM 2307 C C . ASP A 1 300 ? -5.468 24.034 15.481 1.00 67.44 300 ASP A C 1
ATOM 2309 O O . ASP A 1 300 ? -6.441 23.955 14.727 1.00 67.44 300 ASP A O 1
ATOM 2313 N N . PHE A 1 301 ? -5.312 23.168 16.489 1.00 75.31 301 PHE A N 1
ATOM 2314 C CA . PHE A 1 301 ? -6.299 22.204 16.951 1.00 75.31 301 PHE A CA 1
ATOM 2315 C C . PHE A 1 301 ? -5.939 21.547 18.292 1.00 75.31 301 PHE A C 1
ATOM 2317 O O . PHE A 1 301 ? -4.781 21.270 18.578 1.00 75.31 301 PHE A O 1
ATOM 2324 N N . GLU A 1 302 ? -6.968 21.088 19.007 1.00 79.75 302 GLU A N 1
ATOM 2325 C CA . GLU A 1 302 ? -6.848 20.083 20.070 1.00 79.75 302 GLU A CA 1
ATOM 2326 C C . GLU A 1 302 ? -7.353 18.702 19.599 1.00 79.75 302 GLU A C 1
ATOM 2328 O O . GLU A 1 302 ? -8.100 18.585 18.621 1.00 79.75 302 GLU A O 1
ATOM 2333 N N . ASN A 1 303 ? -6.959 17.635 20.300 1.00 89.94 303 ASN A N 1
ATOM 2334 C CA . ASN A 1 303 ? -7.568 16.307 20.168 1.00 89.94 303 ASN A CA 1
ATOM 2335 C C . ASN A 1 303 ? -8.747 16.163 21.152 1.00 89.94 303 ASN A C 1
ATOM 2337 O O . ASN A 1 303 ? -8.613 16.575 22.305 1.00 89.94 303 ASN A O 1
ATOM 2341 N N . PRO A 1 304 ? -9.875 15.531 20.766 1.00 91.00 304 PRO A N 1
ATOM 2342 C CA . PRO A 1 304 ? -10.959 15.246 21.705 1.00 91.00 304 PRO A CA 1
ATOM 2343 C C . PRO A 1 304 ? -10.499 14.284 22.809 1.00 91.00 304 PRO A C 1
ATOM 2345 O O . PRO A 1 304 ? -9.578 13.482 22.624 1.00 91.00 304 PRO A O 1
ATOM 2348 N N . THR A 1 305 ? -11.198 14.294 23.944 1.00 90.31 305 THR A N 1
ATOM 2349 C CA . THR A 1 305 ? -11.026 13.256 24.965 1.00 90.31 305 THR A CA 1
ATOM 2350 C C . THR A 1 305 ? -11.417 11.888 24.402 1.00 90.31 305 THR A C 1
ATOM 2352 O O . THR A 1 305 ? -12.464 11.721 23.774 1.00 90.31 305 THR A O 1
ATOM 2355 N N . PHE A 1 306 ? -10.559 10.892 24.620 1.00 94.25 306 PHE A N 1
ATOM 2356 C CA . PHE A 1 306 ? -10.755 9.532 24.130 1.00 94.25 306 PHE A CA 1
ATOM 2357 C C . PHE A 1 306 ? -10.381 8.496 25.193 1.00 94.25 306 PHE A C 1
ATOM 2359 O O . PHE A 1 306 ? -9.636 8.774 26.131 1.00 94.25 306 PHE A O 1
ATOM 2366 N N . GLU A 1 307 ? -10.927 7.294 25.042 1.00 94.69 307 GLU A N 1
ATOM 2367 C CA . GLU A 1 307 ? -10.768 6.174 25.972 1.00 94.69 307 GLU A CA 1
ATOM 2368 C C . GLU A 1 307 ? -10.049 5.012 25.283 1.00 94.69 307 GLU A C 1
ATOM 2370 O O . GLU A 1 307 ? -10.113 4.872 24.059 1.00 94.69 307 GLU A O 1
ATOM 2375 N N . LYS A 1 308 ? -9.394 4.148 26.067 1.00 96.50 308 LYS A N 1
ATOM 2376 C CA . LYS A 1 308 ? -8.835 2.892 25.550 1.00 96.50 308 LYS A CA 1
ATOM 2377 C C . LYS A 1 308 ? -9.963 1.957 25.106 1.00 96.50 308 LYS A C 1
ATOM 2379 O O . LYS A 1 308 ? -10.972 1.832 25.795 1.00 96.50 308 LYS A O 1
ATOM 2384 N N . ILE A 1 309 ? -9.769 1.279 23.980 1.00 96.25 309 ILE A N 1
ATOM 2385 C CA . ILE A 1 309 ? -10.717 0.301 23.432 1.00 96.25 309 ILE A CA 1
ATOM 2386 C C . ILE A 1 309 ? -10.320 -1.126 23.844 1.00 96.25 309 ILE A C 1
ATOM 2388 O O . ILE A 1 309 ? -9.127 -1.428 23.889 1.00 96.25 309 ILE A O 1
ATOM 2392 N N . PRO A 1 310 ? -11.265 -2.027 24.160 1.00 94.38 310 PRO A N 1
ATOM 2393 C CA . PRO A 1 310 ? -10.940 -3.413 24.485 1.00 94.38 310 PRO A CA 1
ATOM 2394 C C . PRO A 1 310 ? -10.292 -4.150 23.303 1.00 94.38 310 PRO A C 1
ATOM 2396 O O . PRO A 1 310 ? -10.628 -3.924 22.138 1.00 94.38 310 PRO A O 1
ATOM 2399 N N . SER A 1 311 ? -9.376 -5.063 23.629 1.00 94.31 311 SER A N 1
ATOM 2400 C CA . SER A 1 311 ? -8.824 -6.047 22.691 1.00 94.31 311 SER A CA 1
ATOM 2401 C C . SER A 1 311 ? -9.908 -7.002 22.181 1.00 94.31 311 SER A C 1
ATOM 2403 O O . SER A 1 311 ? -10.888 -7.253 22.877 1.00 94.31 311 SER A O 1
ATOM 2405 N N . LEU A 1 312 ? -9.700 -7.581 20.995 1.00 95.44 312 LEU A N 1
ATOM 2406 C CA . LEU A 1 312 ? -10.657 -8.503 20.376 1.00 95.44 312 LEU A CA 1
ATOM 2407 C C . LEU A 1 312 ? -10.721 -9.861 21.107 1.00 95.44 312 LEU A C 1
ATOM 2409 O O . LEU A 1 312 ? -9.746 -10.615 21.086 1.00 95.44 312 LEU A O 1
ATOM 2413 N N . ASP A 1 313 ? -11.881 -10.214 21.671 1.00 95.81 313 ASP A N 1
ATOM 2414 C CA . ASP A 1 313 ? -12.121 -11.494 22.368 1.00 95.81 313 ASP A CA 1
ATOM 2415 C C . ASP A 1 313 ? -12.980 -12.458 21.526 1.00 95.81 313 ASP A C 1
ATOM 2417 O O . ASP A 1 313 ? -14.208 -12.504 21.615 1.00 95.81 313 ASP A O 1
ATOM 2421 N N . TYR A 1 314 ? -12.325 -13.211 20.641 1.00 97.06 314 TYR A N 1
ATOM 2422 C CA . TYR A 1 314 ? -12.984 -14.127 19.706 1.00 97.06 314 TYR A CA 1
ATOM 2423 C C . TYR A 1 314 ? -12.739 -15.583 20.102 1.00 97.06 314 TYR A C 1
ATOM 2425 O O . TYR A 1 314 ? -11.598 -16.039 20.149 1.00 97.06 314 TYR A O 1
ATOM 2433 N N . ALA A 1 315 ? -13.817 -16.360 20.229 1.00 96.94 315 ALA A N 1
ATOM 2434 C CA . ALA A 1 315 ? -13.762 -17.814 20.391 1.00 96.94 315 ALA A CA 1
ATOM 2435 C C . ALA A 1 315 ? -13.233 -18.554 19.140 1.00 96.94 315 ALA A C 1
ATOM 2437 O O . ALA A 1 315 ? -12.987 -19.764 19.183 1.00 96.94 315 ALA A O 1
ATOM 2438 N N . SER A 1 316 ? -13.082 -17.851 18.013 1.00 96.81 316 SER A N 1
ATOM 2439 C CA . SER A 1 316 ? -12.458 -18.350 16.789 1.00 96.81 316 SER A CA 1
ATOM 2440 C C . SER A 1 316 ? -10.934 -18.188 16.809 1.00 96.81 316 SER A C 1
ATOM 2442 O O . SER A 1 316 ? -10.385 -17.224 17.348 1.00 96.81 316 SER A O 1
ATOM 2444 N N . SER A 1 317 ? -10.229 -19.115 16.158 1.00 96.38 317 SER A N 1
ATOM 2445 C CA . SER A 1 317 ? -8.761 -19.125 16.094 1.00 96.38 317 SER A CA 1
ATOM 2446 C C . SER A 1 317 ? -8.176 -17.798 15.583 1.00 96.38 317 SER A C 1
ATOM 2448 O O . SER A 1 317 ? -8.708 -17.163 14.665 1.00 96.38 317 SER A O 1
ATOM 2450 N N . SER A 1 318 ? -7.060 -17.386 16.190 1.00 94.81 318 SER A N 1
ATOM 2451 C CA . SER A 1 318 ? -6.233 -16.239 15.790 1.00 94.81 318 SER A CA 1
ATOM 2452 C C . SER A 1 318 ? -5.168 -16.588 14.745 1.00 94.81 318 SER A C 1
ATOM 2454 O O . SER A 1 318 ? -4.439 -15.707 14.308 1.00 94.81 318 SER A O 1
ATOM 2456 N N . ARG A 1 319 ? -5.062 -17.859 14.326 1.00 97.06 319 ARG A N 1
ATOM 2457 C CA . ARG A 1 319 ? -4.055 -18.314 13.345 1.00 97.06 319 ARG A CA 1
ATOM 2458 C C . ARG A 1 319 ? -4.636 -19.029 12.126 1.00 97.06 319 ARG A C 1
ATOM 2460 O O . ARG A 1 319 ? -3.960 -19.116 11.108 1.00 97.06 319 ARG A O 1
ATOM 2467 N N . THR A 1 320 ? -5.855 -19.558 12.216 1.00 98.00 320 THR A N 1
ATOM 2468 C CA . THR A 1 320 ? -6.434 -20.464 11.209 1.00 98.00 320 THR A CA 1
ATOM 2469 C C . THR A 1 320 ? -7.933 -20.229 11.018 1.00 98.00 320 THR A C 1
ATOM 2471 O O . THR A 1 320 ? -8.651 -19.952 11.979 1.00 98.00 320 THR A O 1
ATOM 2474 N N . SER A 1 321 ? -8.437 -20.367 9.791 1.00 98.06 321 SER A N 1
ATOM 2475 C CA . SER A 1 321 ? -9.877 -20.489 9.522 1.00 98.06 321 SER A CA 1
ATOM 2476 C C . SER A 1 321 ? -10.140 -21.312 8.254 1.00 98.06 321 SER A C 1
ATOM 2478 O O . SER A 1 321 ? -9.197 -21.810 7.648 1.00 98.06 321 SER A O 1
ATOM 2480 N N . ASN A 1 322 ? -11.408 -21.458 7.861 1.00 96.81 322 ASN A N 1
ATOM 2481 C CA . ASN A 1 322 ? -11.825 -22.169 6.644 1.00 96.81 322 ASN A CA 1
ATOM 2482 C C . ASN A 1 322 ? -12.630 -21.238 5.706 1.00 96.81 322 ASN A C 1
ATOM 2484 O O . ASN A 1 322 ? -13.612 -21.671 5.107 1.00 96.81 322 ASN A O 1
ATOM 2488 N N . LEU A 1 323 ? -12.295 -19.941 5.656 1.00 97.75 323 LEU A N 1
ATOM 2489 C CA . LEU A 1 323 ? -13.032 -18.932 4.874 1.00 97.75 323 LEU A CA 1
ATOM 2490 C C . LEU A 1 323 ? -12.563 -18.828 3.415 1.00 97.75 323 LEU A C 1
ATOM 2492 O O . LEU A 1 323 ? -13.345 -18.449 2.544 1.00 97.75 323 LEU A O 1
ATOM 2496 N N . GLY A 1 324 ? -11.296 -19.154 3.170 1.00 97.81 324 GLY A N 1
ATOM 2497 C CA . GLY A 1 324 ? -10.637 -19.215 1.867 1.00 97.81 324 GLY A CA 1
ATOM 2498 C C . GLY A 1 324 ? -9.351 -20.036 1.990 1.00 97.81 324 GLY A C 1
ATOM 2499 O O . GLY A 1 324 ? -9.162 -20.715 3.000 1.00 97.81 324 GLY A O 1
ATOM 2500 N N . ASN A 1 325 ? -8.466 -19.971 0.993 1.00 98.31 325 ASN A N 1
ATOM 2501 C CA . ASN A 1 325 ? -7.224 -20.760 0.953 1.00 98.31 325 ASN A CA 1
ATOM 2502 C C . ASN A 1 325 ? -5.948 -19.911 1.094 1.00 98.31 325 ASN A C 1
ATOM 2504 O O . ASN A 1 325 ? -4.839 -20.446 1.034 1.00 98.31 325 ASN A O 1
ATOM 2508 N N . GLN A 1 326 ? -6.070 -18.598 1.309 1.00 98.81 326 GLN A N 1
ATOM 2509 C CA . GLN A 1 326 ? -4.920 -17.699 1.329 1.00 98.81 326 GLN A CA 1
ATOM 2510 C C . GLN A 1 326 ? -4.202 -17.724 2.686 1.00 98.81 326 GLN A C 1
ATOM 2512 O O . GLN A 1 326 ? -4.810 -17.601 3.761 1.00 98.81 326 GLN A O 1
ATOM 2517 N N . SER A 1 327 ? -2.879 -17.855 2.628 1.00 98.94 327 SER A N 1
ATOM 2518 C CA . SER A 1 327 ? -1.990 -17.659 3.772 1.00 98.94 327 SER A CA 1
ATOM 2519 C C . SER A 1 327 ? -1.496 -16.217 3.773 1.00 98.94 327 SER A C 1
ATOM 2521 O O . SER A 1 327 ? -1.133 -15.699 2.719 1.00 98.94 327 SER A O 1
ATOM 2523 N N . VAL A 1 328 ? -1.507 -15.564 4.937 1.00 98.94 328 VAL A N 1
ATOM 2524 C CA . VAL A 1 328 ? -1.204 -14.129 5.063 1.00 98.94 328 VAL A CA 1
ATOM 2525 C C . VAL A 1 328 ? -0.287 -13.878 6.255 1.00 98.94 328 VAL A C 1
ATOM 2527 O O . VAL A 1 328 ? -0.600 -14.286 7.378 1.00 98.94 328 VAL A O 1
ATOM 2530 N N . GLN A 1 329 ? 0.817 -13.174 6.021 1.00 98.94 329 GLN A N 1
ATOM 2531 C CA . GLN A 1 329 ? 1.691 -12.609 7.045 1.00 98.94 329 GLN A CA 1
ATOM 2532 C C . GLN A 1 329 ? 1.507 -11.086 7.086 1.00 98.94 329 GLN A C 1
ATOM 2534 O O . GLN A 1 329 ? 1.626 -10.415 6.067 1.00 98.94 329 GLN A O 1
ATOM 2539 N N . ILE A 1 330 ? 1.243 -10.531 8.272 1.00 98.88 330 ILE A N 1
ATOM 2540 C CA . ILE A 1 330 ? 1.278 -9.079 8.481 1.00 98.88 330 ILE A CA 1
ATOM 2541 C C . ILE A 1 330 ? 2.698 -8.663 8.880 1.00 98.88 330 ILE A C 1
ATOM 2543 O O . ILE A 1 330 ? 3.259 -9.152 9.875 1.00 98.88 330 ILE A O 1
ATOM 2547 N N . THR A 1 331 ? 3.273 -7.748 8.104 1.00 98.75 331 THR A N 1
ATOM 2548 C CA . THR A 1 331 ? 4.585 -7.137 8.342 1.00 98.75 331 THR A CA 1
ATOM 2549 C C . THR A 1 331 ? 4.442 -5.631 8.507 1.00 98.75 331 THR A C 1
ATOM 2551 O O . THR A 1 331 ? 3.496 -5.016 8.018 1.00 98.75 331 THR A O 1
ATOM 2554 N N . ARG A 1 332 ? 5.346 -5.017 9.273 1.00 98.19 332 ARG A N 1
ATOM 2555 C CA . ARG A 1 332 ? 5.252 -3.592 9.610 1.00 98.19 332 ARG A CA 1
ATOM 2556 C C . ARG A 1 332 ? 6.615 -2.953 9.822 1.00 98.19 332 ARG A C 1
ATOM 2558 O O . ARG A 1 332 ? 7.605 -3.644 10.079 1.00 98.19 332 ARG A O 1
ATOM 2565 N N . THR A 1 333 ? 6.614 -1.629 9.756 1.00 97.88 333 THR A N 1
ATOM 2566 C CA . THR A 1 333 ? 7.729 -0.782 10.180 1.00 97.88 333 THR A CA 1
ATOM 2567 C C . THR A 1 333 ? 7.291 0.013 11.405 1.00 97.88 333 THR A C 1
ATOM 2569 O O . THR A 1 333 ? 6.186 0.548 11.434 1.00 97.88 333 THR A O 1
ATOM 2572 N N . PHE A 1 334 ? 8.156 0.095 12.412 1.00 95.81 334 PHE A N 1
ATOM 2573 C CA . PHE A 1 334 ? 8.094 1.024 13.536 1.00 95.81 334 PHE A CA 1
ATOM 2574 C C . PHE A 1 334 ? 9.528 1.430 13.893 1.00 95.81 334 PHE A C 1
ATOM 2576 O O . PHE A 1 334 ? 10.339 0.577 14.259 1.00 95.81 334 PHE A O 1
ATOM 2583 N N . SER A 1 335 ? 9.845 2.726 13.812 1.00 93.00 335 SER A N 1
ATOM 2584 C CA . SER A 1 335 ? 11.172 3.252 14.163 1.00 93.00 335 SER A CA 1
ATOM 2585 C C . SER A 1 335 ? 11.617 2.857 15.575 1.00 93.00 335 SER A C 1
ATOM 2587 O O . SER A 1 335 ? 10.904 3.067 16.552 1.00 93.00 335 SER A O 1
ATOM 2589 N N . CYS A 1 336 ? 12.853 2.371 15.684 1.00 88.31 336 CYS A N 1
ATOM 2590 C CA . CYS A 1 336 ? 13.552 2.125 16.947 1.00 88.31 336 CYS A CA 1
ATOM 2591 C C . CYS A 1 336 ? 14.167 3.388 17.580 1.00 88.31 336 CYS A C 1
ATOM 2593 O O . CYS A 1 336 ? 14.680 3.342 18.706 1.00 88.31 336 CYS A O 1
ATOM 2595 N N . GLN A 1 337 ? 14.179 4.509 16.851 1.00 86.75 337 GLN A N 1
ATOM 2596 C CA . GLN A 1 337 ? 14.622 5.801 17.380 1.00 86.75 337 GLN A CA 1
ATOM 2597 C C . GLN A 1 337 ? 13.523 6.430 18.237 1.00 86.75 337 GLN A C 1
ATOM 2599 O O . GLN A 1 337 ? 13.829 6.988 19.289 1.00 86.75 337 GLN A O 1
ATOM 2604 N N . TYR A 1 338 ? 12.255 6.222 17.870 1.00 83.62 338 TYR A N 1
ATOM 2605 C CA . TYR A 1 338 ? 11.124 6.537 18.734 1.00 83.62 338 TYR A CA 1
ATOM 2606 C C . TYR A 1 338 ? 11.084 5.604 19.955 1.00 83.62 338 TYR A C 1
ATOM 2608 O O . TYR A 1 338 ? 11.341 4.405 19.842 1.00 83.62 338 TYR A O 1
ATOM 2616 N N . LYS A 1 339 ? 10.802 6.156 21.144 1.00 79.75 339 LYS A N 1
ATOM 2617 C CA . LYS A 1 339 ? 10.963 5.444 22.431 1.00 79.75 339 LYS A CA 1
ATOM 2618 C C . LYS A 1 339 ? 9.656 5.112 23.155 1.00 79.75 339 LYS A C 1
ATOM 2620 O O . LYS A 1 339 ? 9.691 4.357 24.124 1.00 79.75 339 LYS A O 1
ATOM 2625 N N . HIS A 1 340 ? 8.511 5.597 22.673 1.00 82.12 340 HIS A N 1
ATOM 2626 C CA . HIS A 1 340 ? 7.201 5.384 23.306 1.00 82.12 340 HIS A CA 1
ATOM 2627 C C . HIS A 1 340 ? 6.348 4.328 22.574 1.00 82.12 340 HIS A C 1
ATOM 2629 O O . HIS A 1 340 ? 5.138 4.455 22.459 1.00 82.12 340 HIS A O 1
ATOM 2635 N N . TYR A 1 341 ? 6.997 3.268 22.079 1.00 87.62 341 TYR A N 1
ATOM 2636 C CA . TYR A 1 341 ? 6.356 2.044 21.567 1.00 87.62 341 TYR A CA 1
ATOM 2637 C C . TYR A 1 341 ? 6.533 0.861 22.539 1.00 87.62 341 TYR A C 1
ATOM 2639 O O . TYR A 1 341 ? 6.597 -0.298 22.123 1.00 87.62 341 TYR A O 1
ATOM 2647 N N . LYS A 1 342 ? 6.688 1.141 23.840 1.00 88.06 342 LYS A N 1
ATOM 2648 C CA . LYS A 1 342 ? 7.085 0.174 24.882 1.00 88.06 342 LYS A CA 1
ATOM 2649 C C . LYS A 1 342 ? 6.164 -1.055 24.930 1.00 88.06 342 LYS A C 1
ATOM 2651 O O . LYS A 1 342 ? 6.610 -2.153 25.253 1.00 88.06 342 LYS A O 1
ATOM 2656 N N . GLU A 1 343 ? 4.898 -0.845 24.599 1.00 90.94 343 GLU A N 1
ATOM 2657 C CA . GLU A 1 343 ? 3.784 -1.778 24.701 1.00 90.94 343 GLU A CA 1
ATOM 2658 C C . GLU A 1 343 ? 3.727 -2.796 23.545 1.00 90.94 343 GLU A C 1
ATOM 2660 O O . GLU A 1 343 ? 3.171 -3.876 23.726 1.00 90.94 343 GLU A O 1
ATOM 2665 N N . PHE A 1 344 ? 4.305 -2.485 22.374 1.00 92.69 344 PHE A N 1
ATOM 2666 C CA . PHE A 1 344 ? 4.179 -3.317 21.160 1.00 92.69 344 PHE A CA 1
ATOM 2667 C C . PHE A 1 344 ? 5.463 -3.453 20.324 1.00 92.69 344 PHE A C 1
ATOM 2669 O O . PHE A 1 344 ? 5.733 -4.527 19.776 1.00 92.69 344 PHE A O 1
ATOM 2676 N N . ALA A 1 345 ? 6.295 -2.413 20.251 1.00 94.00 345 ALA A N 1
ATOM 2677 C CA . ALA A 1 345 ? 7.569 -2.401 19.527 1.00 94.00 345 ALA A CA 1
ATOM 2678 C C . ALA A 1 345 ? 8.673 -1.680 20.342 1.00 94.00 345 ALA A C 1
ATOM 2680 O O . ALA A 1 345 ? 9.229 -0.683 19.883 1.00 94.00 345 ALA A O 1
ATOM 2681 N N . PRO A 1 346 ? 9.039 -2.169 21.549 1.00 92.38 346 PRO A N 1
ATOM 2682 C CA . PRO A 1 346 ? 9.934 -1.473 22.491 1.00 92.38 346 PRO A CA 1
ATOM 2683 C C . PRO A 1 346 ? 11.374 -1.244 21.992 1.00 92.38 346 PRO A C 1
ATOM 2685 O O . PRO A 1 346 ? 12.138 -0.531 22.639 1.00 92.38 346 PRO A O 1
ATOM 2688 N N . LYS A 1 347 ? 11.761 -1.847 20.860 1.00 92.50 347 LYS A N 1
ATOM 2689 C CA . LYS A 1 347 ? 13.016 -1.582 20.136 1.00 92.50 347 LYS A CA 1
ATOM 2690 C C . LYS A 1 347 ? 12.777 -1.294 18.645 1.00 92.50 347 LYS A C 1
ATOM 2692 O O . LYS A 1 347 ? 13.675 -1.503 17.833 1.00 92.50 347 LYS A O 1
ATOM 2697 N N . GLY A 1 348 ? 11.573 -0.853 18.284 1.00 94.06 348 GLY A N 1
ATOM 2698 C CA . GLY A 1 348 ? 11.088 -0.826 16.906 1.00 94.06 348 GLY A CA 1
ATOM 2699 C C . GLY A 1 348 ? 10.752 -2.216 16.348 1.00 94.06 348 GLY A C 1
ATOM 2700 O O . GLY A 1 348 ? 10.844 -3.234 17.038 1.00 94.06 348 GLY A O 1
ATOM 2701 N N . GLU A 1 349 ? 10.343 -2.235 15.083 1.00 95.62 349 GLU A N 1
ATOM 2702 C CA . GLU A 1 349 ? 10.157 -3.427 14.249 1.00 95.62 349 GLU A CA 1
ATOM 2703 C C . GLU A 1 349 ? 10.455 -3.042 12.792 1.00 95.62 349 GLU A C 1
ATOM 2705 O O . GLU A 1 349 ? 9.930 -2.041 12.316 1.00 95.62 349 GLU A O 1
ATOM 2710 N N . ASN A 1 350 ? 11.272 -3.812 12.072 1.00 96.31 350 ASN A N 1
ATOM 2711 C CA . ASN A 1 350 ? 11.489 -3.647 10.626 1.00 96.31 350 ASN A CA 1
ATOM 2712 C C . ASN A 1 350 ? 11.203 -4.951 9.853 1.00 96.31 350 ASN A C 1
ATOM 2714 O O . ASN A 1 350 ? 11.862 -5.267 8.857 1.00 96.31 350 ASN A O 1
ATOM 2718 N N . SER A 1 351 ? 10.202 -5.713 10.312 1.00 98.12 351 SER A N 1
ATOM 2719 C CA . SER A 1 351 ? 9.810 -7.004 9.726 1.00 98.12 351 SER A CA 1
ATOM 2720 C C . SER A 1 351 ? 9.443 -6.880 8.245 1.00 98.12 351 SER A C 1
ATOM 2722 O O . SER A 1 351 ? 9.778 -7.758 7.456 1.00 98.12 351 SER A O 1
ATOM 2724 N N . LEU A 1 352 ? 8.861 -5.750 7.841 1.00 98.25 352 LEU A N 1
ATOM 2725 C CA . LEU A 1 352 ? 8.532 -5.437 6.447 1.00 98.25 352 LEU A CA 1
ATOM 2726 C C . LEU A 1 352 ? 9.771 -5.408 5.538 1.00 98.25 352 LEU A C 1
ATOM 2728 O O . LEU A 1 352 ? 9.780 -6.011 4.464 1.00 98.25 352 LEU A O 1
ATOM 2732 N N . PHE A 1 353 ? 10.850 -4.768 5.991 1.00 98.31 353 PHE A N 1
ATOM 2733 C CA . PHE A 1 353 ? 12.110 -4.678 5.249 1.00 98.31 353 PHE A CA 1
ATOM 2734 C C . PHE A 1 353 ? 12.785 -6.051 5.123 1.00 98.31 353 PHE A C 1
ATOM 2736 O O . PHE A 1 353 ? 13.243 -6.432 4.044 1.00 98.31 353 PHE A O 1
ATOM 2743 N N . HIS A 1 354 ? 12.775 -6.838 6.204 1.00 98.56 354 HIS A N 1
ATOM 2744 C CA . HIS A 1 354 ? 13.312 -8.200 6.207 1.00 98.56 354 HIS A CA 1
ATOM 2745 C C . HIS A 1 354 ? 12.509 -9.135 5.280 1.00 98.56 354 HIS A C 1
ATOM 2747 O O . HIS A 1 354 ? 13.107 -9.902 4.522 1.00 98.56 354 HIS A O 1
ATOM 2753 N N . ALA A 1 355 ? 11.173 -9.041 5.281 1.00 98.75 355 ALA A N 1
ATOM 2754 C CA . ALA A 1 355 ? 10.302 -9.820 4.398 1.00 98.75 355 ALA A CA 1
ATOM 2755 C C . ALA A 1 355 ? 10.533 -9.476 2.919 1.00 98.75 355 ALA A C 1
ATOM 2757 O O . ALA A 1 355 ? 10.726 -10.377 2.101 1.00 98.75 355 ALA A O 1
ATOM 2758 N N . ARG A 1 356 ? 10.633 -8.178 2.586 1.00 98.62 356 ARG A N 1
ATOM 2759 C CA . ARG A 1 356 ? 10.952 -7.698 1.230 1.00 98.62 356 ARG A CA 1
ATOM 2760 C C . ARG A 1 356 ? 12.277 -8.294 0.721 1.00 98.62 356 ARG A C 1
ATOM 2762 O O . ARG A 1 356 ? 12.317 -8.800 -0.397 1.00 98.62 356 ARG A O 1
ATOM 2769 N N . ILE A 1 357 ? 13.330 -8.321 1.550 1.00 98.81 357 ILE A N 1
ATOM 2770 C CA . ILE A 1 357 ? 14.626 -8.948 1.210 1.00 98.81 357 ILE A CA 1
ATOM 2771 C C . ILE A 1 357 ? 14.487 -10.467 0.998 1.00 98.81 357 ILE A C 1
ATOM 2773 O O . ILE A 1 357 ? 15.016 -10.997 0.016 1.00 98.81 357 ILE A O 1
ATOM 2777 N N . LYS A 1 358 ? 13.786 -11.174 1.898 1.00 98.75 358 LYS A N 1
ATOM 2778 C CA . LYS A 1 358 ? 13.596 -12.634 1.822 1.00 98.75 358 LYS A CA 1
ATOM 2779 C C . LYS A 1 358 ? 12.846 -13.044 0.553 1.00 98.75 358 LYS A C 1
ATOM 2781 O O . LYS A 1 358 ? 13.306 -13.924 -0.175 1.00 98.75 358 LYS A O 1
ATOM 2786 N N . ALA A 1 359 ? 11.741 -12.361 0.257 1.00 98.75 359 ALA A N 1
ATOM 2787 C CA . ALA A 1 359 ? 10.929 -12.618 -0.924 1.00 98.75 359 ALA A CA 1
ATOM 2788 C C . ALA A 1 359 ? 11.725 -12.404 -2.224 1.00 98.75 359 ALA A C 1
ATOM 2790 O O . ALA A 1 359 ? 11.744 -13.291 -3.077 1.00 98.75 359 ALA A O 1
ATOM 2791 N N . ILE A 1 360 ? 12.468 -11.292 -2.341 1.00 98.88 360 ILE A N 1
ATOM 2792 C CA . ILE A 1 360 ? 13.328 -11.019 -3.507 1.00 98.88 360 ILE A CA 1
ATOM 2793 C C . ILE A 1 360 ? 14.333 -12.156 -3.735 1.00 98.88 360 ILE A C 1
ATOM 2795 O O . ILE A 1 360 ? 14.424 -12.673 -4.846 1.00 98.88 360 ILE A O 1
ATOM 2799 N N . LYS A 1 361 ? 15.061 -12.587 -2.693 1.00 98.62 361 LYS A N 1
ATOM 2800 C CA . LYS A 1 361 ? 16.088 -13.642 -2.806 1.00 98.62 361 LYS A CA 1
ATOM 2801 C C . LYS A 1 361 ? 15.520 -14.981 -3.292 1.00 98.62 361 LYS A C 1
ATOM 2803 O O . LYS A 1 361 ? 16.203 -15.717 -4.016 1.00 98.62 361 LYS A O 1
ATOM 2808 N N . ASN A 1 362 ? 14.272 -15.280 -2.938 1.00 98.56 362 ASN A N 1
ATOM 2809 C CA . ASN A 1 362 ? 13.601 -16.522 -3.311 1.00 98.56 362 ASN A CA 1
ATOM 2810 C C . ASN A 1 362 ? 13.109 -16.582 -4.762 1.00 98.56 362 ASN A C 1
ATOM 2812 O O . ASN A 1 362 ? 12.962 -17.704 -5.255 1.00 98.56 362 ASN A O 1
ATOM 2816 N N . ALA A 1 363 ? 12.942 -15.441 -5.442 1.00 98.44 363 ALA A N 1
ATOM 2817 C CA . ALA A 1 363 ? 12.468 -15.345 -6.827 1.00 98.44 363 ALA A CA 1
ATOM 2818 C C . ALA A 1 363 ? 13.168 -16.331 -7.784 1.00 98.44 363 ALA A C 1
ATOM 2820 O O . ALA A 1 363 ? 14.388 -16.541 -7.696 1.00 98.44 363 ALA A O 1
ATOM 2821 N N . LYS A 1 364 ? 12.400 -16.932 -8.700 1.00 97.50 364 LYS A N 1
ATOM 2822 C CA . LYS A 1 364 ? 12.861 -17.917 -9.696 1.00 97.50 364 LYS A CA 1
ATOM 2823 C C . LYS A 1 364 ? 12.764 -17.406 -11.132 1.00 97.50 364 LYS A C 1
ATOM 2825 O O . LYS A 1 364 ? 13.688 -17.652 -11.900 1.00 97.50 364 LYS A O 1
ATOM 2830 N N . ASN A 1 365 ? 11.696 -16.683 -11.466 1.00 97.69 365 ASN A N 1
ATOM 2831 C CA . ASN A 1 365 ? 11.299 -16.348 -12.834 1.00 97.69 365 ASN A CA 1
ATOM 2832 C C . ASN A 1 365 ? 11.219 -14.841 -13.070 1.00 97.69 365 ASN A C 1
ATOM 2834 O O . ASN A 1 365 ? 11.827 -14.354 -14.019 1.00 97.69 365 ASN A O 1
ATOM 2838 N N . PHE A 1 366 ? 10.518 -14.087 -12.219 1.00 98.44 366 PHE A N 1
ATOM 2839 C CA . PHE A 1 366 ? 10.355 -12.644 -12.409 1.00 98.44 366 PHE A CA 1
ATOM 2840 C C . PHE A 1 366 ? 9.991 -11.899 -11.125 1.00 98.44 366 PHE A C 1
ATOM 2842 O O . PHE A 1 366 ? 9.499 -12.471 -10.152 1.00 98.44 366 PHE A O 1
ATOM 2849 N N . ILE A 1 367 ? 10.185 -10.580 -11.165 1.00 98.88 367 ILE A N 1
ATOM 2850 C CA . ILE A 1 367 ? 9.685 -9.643 -10.159 1.00 98.88 367 ILE A CA 1
ATOM 2851 C C . ILE A 1 367 ? 8.954 -8.503 -10.884 1.00 98.88 367 ILE A C 1
ATOM 2853 O O . ILE A 1 367 ? 9.509 -7.884 -11.796 1.00 98.88 367 ILE A O 1
ATOM 2857 N N . TYR A 1 368 ? 7.723 -8.220 -10.460 1.00 98.88 368 TYR A N 1
ATOM 2858 C CA . TYR A 1 368 ? 6.972 -7.015 -10.810 1.00 98.88 368 TYR A CA 1
ATOM 2859 C C . TYR A 1 368 ? 6.897 -6.098 -9.586 1.00 98.88 368 TYR A C 1
ATOM 2861 O O . TYR A 1 368 ? 6.544 -6.550 -8.494 1.00 98.88 368 TYR A O 1
ATOM 2869 N N . VAL A 1 369 ? 7.233 -4.822 -9.763 1.00 98.88 369 VAL A N 1
ATOM 2870 C CA . VAL A 1 369 ? 7.133 -3.783 -8.730 1.00 98.88 369 VAL A CA 1
ATOM 2871 C C . VAL A 1 369 ? 6.291 -2.637 -9.271 1.00 98.88 369 VAL A C 1
ATOM 2873 O O . VAL A 1 369 ? 6.570 -2.126 -10.354 1.00 98.88 369 VAL A O 1
ATOM 2876 N N . GLU A 1 370 ? 5.313 -2.193 -8.491 1.00 98.62 370 GLU A N 1
ATOM 2877 C CA . GLU A 1 370 ? 4.562 -0.969 -8.756 1.00 98.62 370 GLU A CA 1
ATOM 2878 C C . GLU A 1 370 ? 4.563 -0.122 -7.481 1.00 98.62 370 GLU A C 1
ATOM 2880 O O . GLU A 1 370 ? 3.927 -0.476 -6.485 1.00 98.62 370 GLU A O 1
ATOM 2885 N N . ASP A 1 371 ? 5.347 0.956 -7.479 1.00 98.56 371 ASP A N 1
ATOM 2886 C CA . ASP A 1 371 ? 5.640 1.735 -6.272 1.00 98.56 371 ASP A CA 1
ATOM 2887 C C . ASP A 1 371 ? 5.624 3.246 -6.549 1.00 98.56 371 ASP A C 1
ATOM 2889 O O . ASP A 1 371 ? 6.042 3.714 -7.608 1.00 98.56 371 ASP A O 1
ATOM 2893 N N . GLN A 1 372 ? 5.176 4.044 -5.583 1.00 97.12 372 GLN A N 1
ATOM 2894 C CA . GLN A 1 372 ? 5.257 5.505 -5.649 1.00 97.12 372 GLN A CA 1
ATOM 2895 C C . GLN A 1 372 ? 6.707 6.006 -5.758 1.00 97.12 372 GLN A C 1
ATOM 2897 O O . GLN A 1 372 ? 6.946 7.071 -6.336 1.00 97.12 372 GLN A O 1
ATOM 2902 N N . TYR A 1 373 ? 7.670 5.261 -5.208 1.00 96.81 373 TYR A N 1
ATOM 2903 C CA . TYR A 1 373 ? 9.094 5.574 -5.284 1.00 96.81 373 TYR A CA 1
ATOM 2904 C C . TYR A 1 373 ? 9.910 4.296 -5.446 1.00 96.81 373 TYR A C 1
ATOM 2906 O O . TYR A 1 373 ? 9.720 3.370 -4.675 1.00 96.81 373 TYR A O 1
ATOM 2914 N N . PHE A 1 374 ? 10.883 4.277 -6.360 1.00 97.75 374 PHE A N 1
ATOM 2915 C CA . PHE A 1 374 ? 11.867 3.193 -6.494 1.00 97.75 374 PHE A CA 1
ATOM 2916 C C . PHE A 1 374 ? 13.292 3.726 -6.275 1.00 97.75 374 PHE A C 1
ATOM 2918 O O . PHE A 1 374 ? 14.098 3.818 -7.200 1.00 97.75 374 PHE A O 1
ATOM 2925 N N . VAL A 1 375 ? 13.585 4.175 -5.051 1.00 94.94 375 VAL A N 1
ATOM 2926 C CA . VAL A 1 375 ? 14.829 4.895 -4.722 1.00 94.94 375 VAL A CA 1
ATOM 2927 C C . VAL A 1 375 ? 15.825 4.031 -3.940 1.00 94.94 375 VAL A C 1
ATOM 2929 O O . VAL A 1 375 ? 15.475 3.015 -3.347 1.00 94.94 375 VAL A O 1
ATOM 2932 N N . PHE A 1 376 ? 17.101 4.423 -3.974 1.00 95.50 376 PHE A N 1
ATOM 2933 C CA . PHE A 1 376 ? 18.264 3.598 -3.629 1.00 95.50 376 PHE A CA 1
ATOM 2934 C C . PHE A 1 376 ? 18.306 3.090 -2.178 1.00 95.50 376 PHE A C 1
ATOM 2936 O O . PHE A 1 376 ? 18.950 3.695 -1.318 1.00 95.50 376 PHE A O 1
ATOM 2943 N N . VAL A 1 377 ? 17.686 1.940 -1.911 1.00 96.88 377 VAL A N 1
ATOM 2944 C CA . VAL A 1 377 ? 17.887 1.151 -0.685 1.00 96.88 377 VAL A CA 1
ATOM 2945 C C . VAL A 1 377 ? 18.967 0.095 -0.974 1.00 96.88 377 VAL A C 1
ATOM 2947 O O . VAL A 1 377 ? 18.679 -0.844 -1.721 1.00 96.88 377 VAL A O 1
ATOM 2950 N N . PRO A 1 378 ? 20.203 0.224 -0.444 1.00 95.50 378 PRO A N 1
ATOM 2951 C CA . PRO A 1 378 ? 21.324 -0.650 -0.812 1.00 95.50 378 PRO A CA 1
ATOM 2952 C C . PRO A 1 378 ? 21.035 -2.140 -0.622 1.00 95.50 378 PRO A C 1
ATOM 2954 O O . PRO A 1 378 ? 21.337 -2.945 -1.491 1.00 95.50 378 PRO A O 1
ATOM 2957 N N . GLU A 1 379 ? 20.380 -2.499 0.478 1.00 96.94 379 GLU A N 1
ATOM 2958 C CA . GLU A 1 379 ? 20.076 -3.879 0.852 1.00 96.94 379 GLU A CA 1
ATOM 2959 C C . GLU A 1 379 ? 19.036 -4.521 -0.087 1.00 96.94 379 GLU A C 1
ATOM 2961 O O . GLU A 1 379 ? 19.077 -5.729 -0.326 1.00 96.94 379 GLU A O 1
ATOM 2966 N N . LEU A 1 380 ? 18.130 -3.715 -0.661 1.00 98.56 380 LEU A N 1
ATOM 2967 C CA . LEU A 1 380 ? 17.195 -4.166 -1.697 1.00 98.56 380 LEU A CA 1
ATOM 2968 C C . LEU A 1 380 ? 17.865 -4.220 -3.075 1.00 98.56 380 LEU A C 1
ATOM 2970 O O . LEU A 1 380 ? 17.566 -5.125 -3.852 1.00 98.56 380 LEU A O 1
ATOM 2974 N N . LEU A 1 381 ? 18.792 -3.300 -3.376 1.00 98.62 381 LEU A N 1
ATOM 2975 C CA . LEU A 1 381 ? 19.603 -3.368 -4.594 1.00 98.62 381 LEU A CA 1
ATOM 2976 C C . LEU A 1 381 ? 20.474 -4.631 -4.600 1.00 98.62 381 LEU A C 1
ATOM 2978 O O . LEU A 1 381 ? 20.463 -5.357 -5.589 1.00 98.62 381 LEU A O 1
ATOM 2982 N N . ASP A 1 382 ? 21.170 -4.932 -3.503 1.00 98.44 382 ASP A N 1
ATOM 2983 C CA . ASP A 1 382 ? 21.983 -6.144 -3.359 1.00 98.44 382 ASP A CA 1
ATOM 2984 C C . ASP A 1 382 ? 21.129 -7.409 -3.539 1.00 98.44 382 ASP A C 1
ATOM 2986 O O . ASP A 1 382 ? 21.502 -8.306 -4.299 1.00 98.44 382 ASP A O 1
ATOM 2990 N N . ALA A 1 383 ? 19.947 -7.460 -2.909 1.00 98.69 383 ALA A N 1
ATOM 2991 C CA . ALA A 1 383 ? 19.012 -8.575 -3.060 1.00 98.69 383 ALA A CA 1
ATOM 2992 C C . ALA A 1 383 ? 18.528 -8.746 -4.513 1.00 98.69 383 ALA A C 1
ATOM 2994 O O . ALA A 1 383 ? 18.496 -9.871 -5.011 1.00 98.69 383 ALA A O 1
ATOM 2995 N N . LEU A 1 384 ? 18.205 -7.656 -5.222 1.00 98.75 384 LEU A N 1
ATOM 2996 C CA . LEU A 1 384 ? 17.856 -7.716 -6.646 1.00 98.75 384 LEU A CA 1
ATOM 2997 C C . LEU A 1 384 ? 19.050 -8.183 -7.494 1.00 98.75 384 LEU A C 1
ATOM 2999 O O . LEU A 1 384 ? 18.923 -9.108 -8.295 1.00 98.75 384 LEU A O 1
ATOM 3003 N N . MET A 1 385 ? 20.230 -7.593 -7.300 1.00 98.19 385 MET A N 1
ATOM 3004 C CA . MET A 1 385 ? 21.436 -7.888 -8.084 1.00 98.19 385 MET A CA 1
ATOM 3005 C C . MET A 1 385 ? 21.926 -9.338 -7.921 1.00 98.19 385 MET A C 1
ATOM 3007 O O . MET A 1 385 ? 22.542 -9.869 -8.852 1.00 98.19 385 MET A O 1
ATOM 3011 N N . GLU A 1 386 ? 21.612 -9.977 -6.788 1.00 97.62 386 GLU A N 1
ATOM 3012 C CA . GLU A 1 386 ? 21.808 -11.407 -6.507 1.00 97.62 386 GLU A CA 1
ATOM 3013 C C . GLU A 1 386 ? 20.861 -12.323 -7.311 1.00 97.62 386 GLU A C 1
ATOM 3015 O O . GLU A 1 386 ? 21.247 -13.441 -7.667 1.00 97.62 386 GLU A O 1
ATOM 3020 N N . VAL A 1 387 ? 19.640 -11.871 -7.632 1.00 97.19 387 VAL A N 1
ATOM 3021 C CA . VAL A 1 387 ? 18.636 -12.688 -8.348 1.00 97.19 387 VAL A CA 1
ATOM 3022 C C . VAL A 1 387 ? 18.528 -12.400 -9.845 1.00 97.19 387 VAL A C 1
ATOM 3024 O O . VAL A 1 387 ? 18.197 -13.317 -10.594 1.00 97.19 387 VAL A O 1
ATOM 3027 N N . MET A 1 388 ? 18.894 -11.199 -10.310 1.00 97.00 388 MET A N 1
ATOM 3028 C CA . MET A 1 388 ? 18.894 -10.813 -11.735 1.00 97.00 388 MET A CA 1
ATOM 3029 C C . MET A 1 388 ? 19.588 -11.804 -12.705 1.00 97.00 388 MET A C 1
ATOM 3031 O O . MET A 1 388 ? 19.098 -11.962 -13.825 1.00 97.00 388 MET A O 1
ATOM 3035 N N . PRO A 1 389 ? 20.670 -12.535 -12.346 1.00 94.44 389 PRO A N 1
ATOM 3036 C CA . PRO A 1 389 ? 21.218 -13.574 -13.223 1.00 94.44 389 PRO A CA 1
ATOM 3037 C C . PRO A 1 389 ? 20.252 -14.744 -13.461 1.00 94.44 389 PRO A C 1
ATOM 3039 O O . PRO A 1 389 ? 20.311 -15.370 -14.514 1.00 94.44 389 PRO A O 1
ATOM 3042 N N . ARG A 1 390 ? 19.381 -15.041 -12.487 1.00 92.31 390 ARG A N 1
ATOM 3043 C CA . ARG A 1 390 ? 18.500 -16.220 -12.454 1.00 92.31 390 ARG A CA 1
ATOM 3044 C C . ARG A 1 390 ? 17.118 -15.956 -13.054 1.00 92.31 390 ARG A C 1
ATOM 3046 O O . ARG A 1 390 ? 16.587 -16.842 -13.708 1.00 92.31 390 ARG A O 1
ATOM 3053 N N . ILE A 1 391 ? 16.561 -14.763 -12.837 1.00 96.25 391 ILE A N 1
ATOM 3054 C CA . ILE A 1 391 ? 15.228 -14.376 -13.331 1.00 96.25 391 ILE A CA 1
ATOM 3055 C C . ILE A 1 391 ? 15.258 -13.915 -14.801 1.00 96.25 391 ILE A C 1
ATOM 3057 O O . ILE A 1 391 ? 16.291 -13.467 -15.300 1.00 96.25 391 ILE A O 1
ATOM 3061 N N . GLN A 1 392 ? 14.117 -14.014 -15.484 1.00 96.12 392 GLN A N 1
ATOM 3062 C CA . GLN A 1 392 ? 13.867 -13.608 -16.875 1.00 96.12 392 GLN A CA 1
ATOM 3063 C C . GLN A 1 392 ? 13.703 -12.084 -17.021 1.00 96.12 392 GLN A C 1
ATOM 3065 O O . GLN A 1 392 ? 14.148 -11.488 -18.006 1.00 96.12 392 GLN A O 1
ATOM 3070 N N . ARG A 1 393 ? 13.024 -11.449 -16.054 1.00 96.56 393 ARG A N 1
ATOM 3071 C CA . ARG A 1 393 ? 12.634 -10.030 -16.087 1.00 96.56 393 ARG A CA 1
ATOM 3072 C C . ARG A 1 393 ? 12.537 -9.424 -14.681 1.00 96.56 393 ARG A C 1
ATOM 3074 O O . ARG A 1 393 ? 12.076 -10.079 -13.747 1.00 96.56 393 ARG A O 1
ATOM 3081 N N . LEU A 1 394 ? 12.880 -8.141 -14.574 1.00 98.44 394 LEU A N 1
ATOM 3082 C CA . LEU A 1 394 ? 12.466 -7.248 -13.488 1.00 98.44 394 LEU A CA 1
ATOM 3083 C C . LEU A 1 394 ? 11.759 -6.048 -14.125 1.00 98.44 394 LEU A C 1
ATOM 3085 O O . LEU A 1 394 ? 12.386 -5.276 -14.854 1.00 98.44 394 LEU A O 1
ATOM 3089 N N . ILE A 1 395 ? 10.462 -5.915 -13.856 1.00 98.69 395 ILE A N 1
ATOM 3090 C CA . ILE A 1 395 ? 9.615 -4.844 -14.388 1.00 98.69 395 ILE A CA 1
ATOM 3091 C C . ILE A 1 395 ? 9.244 -3.909 -13.239 1.00 98.69 395 ILE A C 1
ATOM 3093 O O . ILE A 1 395 ? 8.705 -4.357 -12.226 1.00 98.69 395 ILE A O 1
ATOM 3097 N N . VAL A 1 396 ? 9.530 -2.616 -13.398 1.00 98.88 396 VAL A N 1
ATOM 3098 C CA . VAL A 1 396 ? 9.227 -1.581 -12.402 1.00 98.88 396 VAL A CA 1
ATOM 3099 C C . VAL A 1 396 ? 8.326 -0.514 -13.017 1.00 98.88 396 VAL A C 1
ATOM 3101 O O . VAL A 1 396 ? 8.688 0.118 -14.007 1.00 98.88 396 VAL A O 1
ATOM 3104 N N . VAL A 1 397 ? 7.176 -0.265 -12.402 1.00 98.75 397 VAL A N 1
ATOM 3105 C CA . VAL A 1 397 ? 6.321 0.895 -12.668 1.00 98.75 397 VAL A CA 1
ATOM 3106 C C . VAL A 1 397 ? 6.462 1.837 -11.475 1.00 98.75 397 VAL A C 1
ATOM 3108 O O . VAL A 1 397 ? 6.120 1.482 -10.351 1.00 98.75 397 VAL A O 1
ATOM 3111 N N . THR A 1 398 ? 7.019 3.027 -11.689 1.00 98.25 398 THR A N 1
ATOM 3112 C CA . THR A 1 398 ? 7.235 4.007 -10.614 1.00 98.25 398 THR A CA 1
ATOM 3113 C C . THR A 1 398 ? 6.965 5.415 -11.091 1.00 98.25 398 THR A C 1
ATOM 3115 O O . THR A 1 398 ? 7.250 5.762 -12.239 1.00 98.25 398 THR A O 1
ATOM 3118 N N . LYS A 1 399 ? 6.483 6.261 -10.176 1.00 94.69 399 LYS A N 1
ATOM 3119 C CA . LYS A 1 399 ? 6.382 7.699 -10.416 1.00 94.69 399 LYS A CA 1
ATOM 3120 C C . LYS A 1 399 ? 7.751 8.251 -10.832 1.00 94.69 399 LYS A C 1
ATOM 3122 O O . LYS A 1 399 ? 8.744 8.083 -10.115 1.00 94.69 399 LYS A O 1
ATOM 3127 N N . GLU A 1 400 ? 7.783 8.936 -11.966 1.00 91.44 400 GLU A N 1
ATOM 3128 C CA . GLU A 1 400 ? 8.937 9.703 -12.432 1.00 91.44 400 GLU A CA 1
ATOM 3129 C C . GLU A 1 400 ? 9.375 10.770 -11.408 1.00 91.44 400 GLU A C 1
ATOM 3131 O O . GLU A 1 400 ? 8.564 11.329 -10.658 1.00 91.44 400 GLU A O 1
ATOM 3136 N N . GLN A 1 401 ? 10.679 11.051 -11.366 1.00 88.12 401 GLN A N 1
ATOM 3137 C CA . GLN A 1 401 ? 11.276 12.090 -10.526 1.00 88.12 401 GLN A CA 1
ATOM 3138 C C . GLN A 1 401 ? 12.036 13.048 -11.451 1.00 88.12 401 GLN A C 1
ATOM 3140 O O . GLN A 1 401 ? 13.150 12.740 -11.852 1.00 88.12 401 GLN A O 1
ATOM 3145 N N . THR A 1 402 ? 11.421 14.173 -11.825 1.00 75.06 402 THR A N 1
ATOM 3146 C CA . THR A 1 402 ? 11.949 15.096 -12.852 1.00 75.06 402 THR A CA 1
ATOM 3147 C C . THR A 1 402 ? 12.641 16.342 -12.296 1.00 75.06 402 THR A C 1
ATOM 3149 O O . THR A 1 402 ? 13.518 16.895 -12.946 1.00 75.06 402 THR A O 1
ATOM 3152 N N . ASN A 1 403 ? 12.263 16.797 -11.099 1.00 71.25 403 ASN A N 1
ATOM 3153 C CA . ASN A 1 403 ? 12.786 18.021 -10.486 1.00 71.25 403 ASN A CA 1
ATOM 3154 C C . ASN A 1 403 ? 13.906 17.707 -9.477 1.00 71.25 403 ASN A C 1
ATOM 3156 O O . ASN A 1 403 ? 13.789 16.784 -8.663 1.00 71.25 403 ASN A O 1
ATOM 3160 N N . ALA A 1 404 ? 14.969 18.514 -9.505 1.00 60.56 404 ALA A N 1
ATOM 3161 C CA . ALA A 1 404 ? 16.227 18.243 -8.812 1.00 60.56 404 ALA A CA 1
ATOM 3162 C C . ALA A 1 404 ? 16.124 18.208 -7.273 1.00 60.56 404 ALA A C 1
ATOM 3164 O O . ALA A 1 404 ? 16.899 17.502 -6.622 1.00 60.56 404 ALA A O 1
ATOM 3165 N N . PHE A 1 405 ? 15.164 18.933 -6.684 1.00 59.41 405 PHE A N 1
ATOM 3166 C CA . PHE A 1 405 ? 15.073 19.149 -5.229 1.00 59.41 405 PHE A CA 1
ATOM 3167 C C . PHE A 1 405 ? 13.732 18.743 -4.608 1.00 59.41 405 PHE A C 1
ATOM 3169 O O . PHE A 1 405 ? 13.590 18.746 -3.383 1.00 59.41 405 PHE A O 1
ATOM 3176 N N . THR A 1 406 ? 12.777 18.290 -5.421 1.00 69.75 406 THR A N 1
ATOM 3177 C CA . THR A 1 406 ? 11.570 17.602 -4.953 1.00 69.75 406 THR A CA 1
ATOM 3178 C C . THR A 1 406 ? 11.973 16.379 -4.131 1.00 69.75 406 THR A C 1
ATOM 3180 O O . THR A 1 406 ? 12.880 15.624 -4.495 1.00 69.75 406 THR A O 1
ATOM 3183 N N . ASN A 1 407 ? 11.338 16.224 -2.966 1.00 72.62 407 ASN A N 1
ATOM 3184 C CA . ASN A 1 407 ? 11.717 15.254 -1.936 1.00 72.62 407 ASN A CA 1
ATOM 3185 C C . ASN A 1 407 ? 13.230 15.286 -1.606 1.00 72.62 407 ASN A C 1
ATOM 3187 O O . ASN A 1 407 ? 13.842 14.248 -1.371 1.00 72.62 407 ASN A O 1
ATOM 3191 N N . ALA A 1 408 ? 13.859 16.466 -1.630 1.00 74.75 408 ALA A N 1
ATOM 3192 C CA . ALA A 1 408 ? 15.289 16.679 -1.378 1.00 74.75 408 ALA A CA 1
ATOM 3193 C C . ALA A 1 408 ? 16.237 15.760 -2.191 1.00 74.75 408 ALA A C 1
ATOM 3195 O O . ALA A 1 408 ? 17.258 15.285 -1.685 1.00 74.75 408 ALA A O 1
ATOM 3196 N N . GLY A 1 409 ? 15.904 15.528 -3.469 1.00 80.25 409 GLY A N 1
ATOM 3197 C CA . GLY A 1 409 ? 16.800 14.889 -4.439 1.00 80.25 409 GLY A CA 1
ATOM 3198 C C . GLY A 1 409 ? 16.489 13.433 -4.787 1.00 80.25 409 GLY A C 1
ATOM 3199 O O . GLY A 1 409 ? 17.396 12.693 -5.169 1.00 80.25 409 GLY A O 1
ATOM 3200 N N . TYR A 1 410 ? 15.222 13.009 -4.698 1.00 90.81 410 TYR A N 1
ATOM 3201 C CA . TYR A 1 410 ? 14.806 11.638 -5.043 1.00 90.81 410 TYR A CA 1
ATOM 3202 C C . TYR A 1 410 ? 15.191 11.205 -6.469 1.00 90.81 410 TYR A C 1
ATOM 3204 O O . TYR A 1 410 ? 15.427 10.019 -6.677 1.00 90.81 410 TYR A O 1
ATOM 3212 N N . ILE A 1 411 ? 15.348 12.132 -7.422 1.00 90.94 411 ILE A N 1
ATOM 3213 C CA . ILE A 1 411 ? 15.870 11.843 -8.771 1.00 90.94 411 ILE A CA 1
ATOM 3214 C C . ILE A 1 411 ? 17.259 11.176 -8.745 1.00 90.94 411 ILE A C 1
ATOM 3216 O O . ILE A 1 411 ? 17.475 10.163 -9.411 1.00 90.94 411 ILE A O 1
ATOM 3220 N N . LYS A 1 412 ? 18.177 11.650 -7.891 1.00 90.50 412 LYS A N 1
ATOM 3221 C CA . LYS A 1 412 ? 19.501 11.034 -7.706 1.00 90.50 412 LYS A CA 1
ATOM 3222 C C . LYS A 1 412 ? 19.387 9.638 -7.102 1.00 90.50 412 LYS A C 1
ATOM 3224 O O . LYS A 1 412 ? 20.107 8.729 -7.510 1.00 90.50 412 LYS A O 1
ATOM 3229 N N . TYR A 1 413 ? 18.503 9.461 -6.123 1.00 93.56 413 TYR A N 1
ATOM 3230 C CA . TYR A 1 413 ? 18.333 8.171 -5.455 1.00 93.56 413 TYR A CA 1
ATOM 3231 C C . TYR A 1 413 ? 17.587 7.160 -6.343 1.00 93.56 413 TYR A C 1
ATOM 3233 O O . TYR A 1 413 ? 17.857 5.970 -6.232 1.00 93.56 413 TYR A O 1
ATOM 3241 N N . LEU A 1 414 ? 16.732 7.603 -7.270 1.00 95.75 414 LEU A N 1
ATOM 3242 C CA . LEU A 1 414 ? 16.177 6.767 -8.339 1.00 95.75 414 LEU A CA 1
ATOM 3243 C C . LEU A 1 414 ? 17.291 6.320 -9.300 1.00 95.75 414 LEU A C 1
ATOM 3245 O O . LEU A 1 414 ? 17.450 5.124 -9.529 1.00 95.75 414 LEU A O 1
ATOM 3249 N N . TYR A 1 415 ? 18.136 7.243 -9.774 1.00 95.69 415 TYR A N 1
ATOM 3250 C CA . TYR A 1 415 ? 19.297 6.903 -10.608 1.00 95.69 415 TYR A CA 1
ATOM 3251 C C . TYR A 1 415 ? 20.245 5.901 -9.928 1.00 95.69 415 TYR A C 1
ATOM 3253 O O . TYR A 1 415 ? 20.624 4.902 -10.535 1.00 95.69 415 TYR A O 1
ATOM 3261 N N . GLN A 1 416 ? 20.574 6.108 -8.648 1.00 95.50 416 GLN A N 1
ATOM 3262 C CA . GLN A 1 416 ? 21.430 5.192 -7.882 1.00 95.50 416 GLN A CA 1
ATOM 3263 C C . GLN A 1 416 ? 20.812 3.798 -7.662 1.00 95.50 416 GLN A C 1
ATOM 3265 O O . GLN A 1 416 ? 21.558 2.839 -7.474 1.00 95.50 416 GLN A O 1
ATOM 3270 N N . MET A 1 417 ? 19.480 3.666 -7.701 1.00 97.31 417 MET A N 1
ATOM 3271 C CA . MET A 1 417 ? 18.789 2.371 -7.663 1.00 97.31 417 MET A CA 1
ATOM 3272 C C . MET A 1 417 ? 18.786 1.689 -9.038 1.00 97.31 417 MET A C 1
ATOM 3274 O O . MET A 1 417 ? 18.994 0.484 -9.143 1.00 97.31 417 MET A O 1
ATOM 3278 N N . VAL A 1 418 ? 18.535 2.469 -10.091 1.00 98.12 418 VAL A N 1
ATOM 3279 C CA . VAL A 1 418 ? 18.262 1.982 -11.449 1.00 98.12 418 VAL A CA 1
ATOM 3280 C C . VAL A 1 418 ? 19.531 1.650 -12.222 1.00 98.12 418 VAL A C 1
ATOM 3282 O O . VAL A 1 418 ? 19.612 0.583 -12.831 1.00 98.12 418 VAL A O 1
ATOM 3285 N N . GLU A 1 419 ? 20.524 2.538 -12.207 1.00 97.62 419 GLU A N 1
ATOM 3286 C CA . GLU A 1 419 ? 21.694 2.440 -13.082 1.00 97.62 419 GLU A CA 1
ATOM 3287 C C . GLU A 1 419 ? 22.504 1.139 -12.900 1.00 97.62 419 GLU A C 1
ATOM 3289 O O . GLU A 1 419 ? 22.807 0.496 -13.909 1.00 97.62 419 GLU A O 1
ATOM 3294 N N . PRO A 1 420 ? 22.800 0.662 -11.669 1.00 97.69 420 PRO A N 1
ATOM 3295 C CA . PRO A 1 420 ? 23.560 -0.577 -11.485 1.00 97.69 420 PRO A CA 1
ATOM 3296 C C . PRO A 1 420 ? 22.836 -1.823 -12.013 1.00 97.69 420 PRO A C 1
ATOM 3298 O O . PRO A 1 420 ? 23.495 -2.785 -12.409 1.00 97.69 420 PRO A O 1
ATOM 3301 N N . ILE A 1 421 ? 21.497 -1.807 -12.027 1.00 97.94 421 ILE A N 1
ATOM 3302 C CA . ILE A 1 421 ? 20.672 -2.887 -12.578 1.00 97.94 421 ILE A CA 1
ATOM 3303 C C . ILE A 1 421 ? 20.635 -2.765 -14.104 1.00 97.94 421 ILE A C 1
ATOM 3305 O O . ILE A 1 421 ? 21.011 -3.704 -14.806 1.00 97.94 421 ILE A O 1
ATOM 3309 N N . ARG A 1 422 ? 20.229 -1.594 -14.613 1.00 96.44 422 ARG A N 1
ATOM 3310 C CA . ARG A 1 422 ? 20.053 -1.311 -16.043 1.00 96.44 422 ARG A CA 1
ATOM 3311 C C . ARG A 1 422 ? 21.317 -1.586 -16.848 1.00 96.44 422 ARG A C 1
ATOM 3313 O O . ARG A 1 422 ? 21.242 -2.277 -17.855 1.00 96.44 422 ARG A O 1
ATOM 3320 N N . SER A 1 423 ? 22.468 -1.099 -16.395 1.00 95.38 423 SER A N 1
ATOM 3321 C CA . SER A 1 423 ? 23.724 -1.215 -17.149 1.00 95.38 423 SER A CA 1
ATOM 3322 C C . SER A 1 423 ? 24.438 -2.559 -16.973 1.00 95.38 423 SER A C 1
ATOM 3324 O O . SER A 1 423 ? 25.474 -2.789 -17.596 1.00 95.38 423 SER A O 1
ATOM 3326 N N . LYS A 1 424 ? 23.881 -3.476 -16.165 1.00 96.69 424 LYS A N 1
ATOM 3327 C CA . LYS A 1 424 ? 24.312 -4.882 -16.099 1.00 96.69 424 LYS A CA 1
ATOM 3328 C C . LYS A 1 424 ? 23.323 -5.847 -16.766 1.00 96.69 424 LYS A C 1
ATOM 3330 O O . LYS A 1 424 ? 23.757 -6.886 -17.258 1.00 96.69 424 LYS A O 1
ATOM 3335 N N . TYR A 1 425 ? 22.031 -5.518 -16.778 1.00 96.44 425 TYR A N 1
ATOM 3336 C CA . TYR A 1 425 ? 20.967 -6.374 -17.308 1.00 96.44 425 TYR A CA 1
ATOM 3337 C C . TYR A 1 425 ? 19.944 -5.595 -18.178 1.00 96.44 425 TYR A C 1
ATOM 3339 O O . TYR A 1 425 ? 18.749 -5.574 -17.851 1.00 96.44 425 TYR A O 1
ATOM 3347 N N . PRO A 1 426 ? 20.373 -4.894 -19.249 1.00 94.06 426 PRO A N 1
ATOM 3348 C CA . PRO A 1 426 ? 19.501 -4.007 -20.029 1.00 94.06 426 PRO A CA 1
ATOM 3349 C C . PRO A 1 426 ? 18.366 -4.731 -20.770 1.00 94.06 426 PRO A C 1
ATOM 3351 O O . PRO A 1 426 ? 17.330 -4.117 -21.054 1.00 94.06 426 PRO A O 1
ATOM 3354 N N . ASN A 1 427 ? 18.508 -6.025 -21.075 1.00 92.00 427 ASN A N 1
ATOM 3355 C CA . ASN A 1 427 ? 17.421 -6.806 -21.665 1.00 92.00 427 ASN A CA 1
ATOM 3356 C C . ASN A 1 427 ? 16.407 -7.260 -20.609 1.00 92.00 427 ASN A C 1
ATOM 3358 O O . ASN A 1 427 ? 15.206 -7.177 -20.867 1.00 92.00 427 ASN A O 1
ATOM 3362 N N . LYS A 1 428 ? 16.856 -7.646 -19.408 1.00 95.50 428 LYS A N 1
ATOM 3363 C CA . LYS A 1 428 ? 15.965 -8.122 -18.331 1.00 95.50 428 LYS A CA 1
ATOM 3364 C C . LYS A 1 428 ? 15.252 -7.017 -17.548 1.00 95.50 428 LYS A C 1
ATOM 3366 O O . LYS A 1 428 ? 14.133 -7.233 -17.084 1.00 95.50 428 LYS A O 1
ATOM 3371 N N . PHE A 1 429 ? 15.901 -5.873 -17.333 1.00 97.69 429 PHE A N 1
ATOM 3372 C CA . PHE A 1 429 ? 15.358 -4.778 -16.526 1.00 97.69 429 PHE A CA 1
ATOM 3373 C C . PHE A 1 429 ? 14.615 -3.753 -17.386 1.00 97.69 429 PHE A C 1
ATOM 3375 O O . PHE A 1 429 ? 15.200 -3.197 -18.316 1.00 97.69 429 PHE A O 1
ATOM 3382 N N . LYS A 1 430 ? 13.356 -3.453 -17.043 1.00 97.31 430 LYS A N 1
ATOM 3383 C CA . LYS A 1 430 ? 12.555 -2.392 -17.678 1.00 97.31 430 LYS A CA 1
ATOM 3384 C C . LYS A 1 430 ? 11.899 -1.511 -16.614 1.00 97.31 430 LYS A C 1
ATOM 3386 O O . LYS A 1 430 ? 11.426 -2.017 -15.596 1.00 97.31 430 LYS A O 1
ATOM 3391 N N . ILE A 1 431 ? 11.853 -0.201 -16.863 1.00 98.50 431 ILE A N 1
ATOM 3392 C CA . ILE A 1 431 ? 11.268 0.784 -15.948 1.00 98.50 431 ILE A CA 1
ATOM 3393 C C . ILE A 1 431 ? 10.348 1.769 -16.679 1.00 98.50 431 ILE A C 1
ATOM 3395 O O . ILE A 1 431 ? 10.704 2.340 -17.712 1.00 98.50 431 ILE A O 1
ATOM 3399 N N . TYR A 1 432 ? 9.159 1.965 -16.116 1.00 98.69 432 TYR A N 1
ATOM 3400 C CA . TYR A 1 432 ? 8.060 2.724 -16.701 1.00 98.69 432 TYR A CA 1
ATOM 3401 C C . TYR A 1 432 ? 7.449 3.707 -15.692 1.00 98.69 432 TYR A C 1
ATOM 3403 O O . TYR A 1 432 ? 7.680 3.625 -14.484 1.00 98.69 432 TYR A O 1
ATOM 3411 N N . THR A 1 433 ? 6.690 4.661 -16.217 1.00 98.25 433 THR A N 1
ATOM 3412 C CA . THR A 1 433 ? 5.911 5.684 -15.506 1.00 98.25 433 THR A CA 1
ATOM 3413 C C . THR A 1 433 ? 4.594 5.899 -16.265 1.00 98.25 433 THR A C 1
ATOM 3415 O O . THR A 1 433 ? 4.396 5.335 -17.341 1.00 98.25 433 THR A O 1
ATOM 3418 N N . THR A 1 434 ? 3.686 6.722 -15.748 1.00 97.50 434 THR A N 1
ATOM 3419 C CA . THR A 1 434 ? 2.539 7.216 -16.523 1.00 97.50 434 THR A CA 1
ATOM 3420 C C . THR A 1 434 ? 2.918 8.440 -17.354 1.00 97.50 434 THR A C 1
ATOM 3422 O O . THR A 1 434 ? 3.669 9.295 -16.881 1.00 97.50 434 THR A O 1
ATOM 3425 N N . LYS A 1 435 ? 2.333 8.565 -18.547 1.00 95.50 435 LYS A N 1
ATOM 3426 C CA . LYS A 1 435 ? 2.432 9.729 -19.443 1.00 95.50 435 LYS A CA 1
ATOM 3427 C C . LYS A 1 435 ? 2.149 11.071 -18.730 1.00 95.50 435 LYS A C 1
ATOM 3429 O O . LYS A 1 435 ? 1.082 11.198 -18.113 1.00 95.50 435 LYS A O 1
ATOM 3434 N N . PRO A 1 436 ? 3.030 12.090 -18.822 1.00 92.50 436 PRO A N 1
ATOM 3435 C CA . PRO A 1 436 ? 2.862 13.364 -18.112 1.00 92.50 436 PRO A CA 1
ATOM 3436 C C . PRO A 1 436 ? 1.549 14.103 -18.415 1.00 92.50 436 PRO A C 1
ATOM 3438 O O . PRO A 1 436 ? 0.920 14.662 -17.514 1.00 92.50 436 PRO A O 1
ATOM 3441 N N . GLU A 1 437 ? 1.089 14.081 -19.666 1.00 92.62 437 GLU A N 1
ATOM 3442 C CA . GLU A 1 437 ? -0.129 14.753 -20.128 1.00 92.62 437 GLU A CA 1
ATOM 3443 C C . GLU A 1 437 ? -1.419 14.127 -19.572 1.00 92.62 437 GLU A C 1
ATOM 3445 O O . GLU A 1 437 ? -2.417 14.834 -19.390 1.00 92.62 437 GLU A O 1
ATOM 3450 N N . ARG A 1 438 ? -1.384 12.838 -19.195 1.00 92.94 438 ARG A N 1
ATOM 3451 C CA . ARG A 1 438 ? -2.483 12.167 -18.477 1.00 92.94 438 ARG A CA 1
ATOM 3452 C C . ARG A 1 438 ? -2.627 12.669 -17.033 1.00 92.94 438 ARG A C 1
ATOM 3454 O O . ARG A 1 438 ? -3.711 12.552 -16.466 1.00 92.94 438 ARG A O 1
ATOM 3461 N N . LYS A 1 439 ? -1.570 13.256 -16.448 1.00 93.44 439 LYS A N 1
ATOM 3462 C CA . LYS A 1 439 ? -1.518 13.803 -15.072 1.00 93.44 439 LYS A CA 1
ATOM 3463 C C . LYS A 1 439 ? -2.000 12.823 -13.991 1.00 93.44 439 LYS A C 1
ATOM 3465 O O . LYS A 1 439 ? -2.712 13.212 -13.059 1.00 93.44 439 LYS A O 1
ATOM 3470 N N . LEU A 1 440 ? -1.618 11.557 -14.132 1.00 95.31 440 LEU A N 1
ATOM 3471 C CA . LEU A 1 440 ? -1.876 10.505 -13.148 1.00 95.31 440 LEU A CA 1
ATOM 3472 C C . LEU A 1 440 ? -0.796 10.513 -12.060 1.00 95.31 440 LEU A C 1
ATOM 3474 O O . LEU A 1 440 ? 0.297 11.044 -12.264 1.00 95.31 440 LEU A O 1
ATOM 3478 N N . LEU A 1 441 ? -1.094 9.910 -10.910 1.00 95.25 441 LEU A N 1
ATOM 3479 C CA . LEU A 1 441 ? -0.085 9.580 -9.907 1.00 95.25 441 LEU A CA 1
ATOM 3480 C C . LEU A 1 441 ? -0.033 8.066 -9.698 1.00 95.25 441 LEU A C 1
ATOM 3482 O O . LEU A 1 441 ? -1.027 7.478 -9.284 1.00 95.25 441 LEU A O 1
ATOM 3486 N N . ILE A 1 442 ? 1.143 7.471 -9.912 1.00 97.81 442 ILE A N 1
ATOM 3487 C CA . ILE A 1 442 ? 1.480 6.149 -9.373 1.00 97.81 442 ILE A CA 1
ATOM 3488 C C . ILE A 1 442 ? 1.698 6.318 -7.868 1.00 97.81 442 ILE A C 1
ATOM 3490 O O . ILE A 1 442 ? 2.624 7.014 -7.440 1.00 97.81 442 ILE A O 1
ATOM 3494 N N . HIS A 1 443 ? 0.811 5.723 -7.078 1.00 98.00 443 HIS A N 1
ATOM 3495 C CA . HIS A 1 443 ? 0.805 5.776 -5.619 1.00 98.00 443 HIS A CA 1
ATOM 3496 C C . HIS A 1 443 ? 0.799 4.386 -4.966 1.00 98.00 443 HIS A C 1
ATOM 3498 O O . HIS A 1 443 ? 1.002 4.285 -3.758 1.00 98.00 443 HIS A O 1
ATOM 3504 N N . THR A 1 444 ? 0.647 3.322 -5.751 1.00 98.25 444 THR A N 1
ATOM 3505 C CA . THR A 1 444 ? 0.763 1.910 -5.358 1.00 98.25 444 THR A CA 1
ATOM 3506 C C . THR A 1 444 ? 1.993 1.625 -4.483 1.00 98.25 444 THR A C 1
ATOM 3508 O O . THR A 1 444 ? 2.982 2.360 -4.521 1.00 98.25 444 THR A O 1
ATOM 3511 N N . LYS A 1 445 ? 1.937 0.555 -3.680 1.00 98.56 445 LYS A N 1
ATOM 3512 C CA . LYS A 1 445 ? 3.102 -0.075 -3.029 1.00 98.56 445 LYS A CA 1
ATOM 3513 C C . LYS A 1 445 ? 2.951 -1.596 -3.113 1.00 98.56 445 LYS A C 1
ATOM 3515 O O . LYS A 1 445 ? 2.465 -2.243 -2.182 1.00 98.56 445 LYS A O 1
ATOM 3520 N N . LEU A 1 446 ? 3.285 -2.140 -4.277 1.00 98.69 446 LEU A N 1
ATOM 3521 C CA . LEU A 1 446 ? 2.998 -3.508 -4.703 1.00 98.69 446 LEU A CA 1
ATOM 3522 C C . LEU A 1 446 ? 4.278 -4.209 -5.163 1.00 98.69 446 LEU A C 1
ATOM 3524 O O . LEU A 1 446 ? 5.051 -3.663 -5.951 1.00 98.69 446 LEU A O 1
ATOM 3528 N N . VAL A 1 447 ? 4.467 -5.453 -4.720 1.00 98.88 447 VAL A N 1
ATOM 3529 C CA . VAL A 1 447 ? 5.480 -6.366 -5.266 1.00 98.88 447 VAL A CA 1
ATOM 3530 C C . VAL A 1 447 ? 4.842 -7.726 -5.521 1.00 98.88 447 VAL A C 1
ATOM 3532 O O . VAL A 1 447 ? 4.262 -8.313 -4.608 1.00 98.88 447 VAL A O 1
ATOM 3535 N N . ILE A 1 448 ? 4.984 -8.239 -6.744 1.00 98.94 448 ILE A N 1
ATOM 3536 C CA . ILE A 1 448 ? 4.561 -9.590 -7.133 1.00 98.94 448 ILE A CA 1
ATOM 3537 C C . ILE A 1 448 ? 5.787 -10.371 -7.606 1.00 98.94 448 ILE A C 1
ATOM 3539 O O . ILE A 1 448 ? 6.577 -9.869 -8.407 1.00 98.94 448 ILE A O 1
ATOM 3543 N N . ILE A 1 449 ? 5.950 -11.599 -7.110 1.00 98.94 449 ILE A N 1
ATOM 3544 C CA . ILE A 1 449 ? 7.066 -12.485 -7.463 1.00 98.94 449 ILE A CA 1
ATOM 3545 C C . ILE A 1 449 ? 6.514 -13.836 -7.925 1.00 98.94 449 ILE A C 1
ATOM 3547 O O . ILE A 1 449 ? 5.718 -14.466 -7.224 1.00 98.94 449 ILE A O 1
ATOM 3551 N N . ASP A 1 450 ? 6.946 -14.256 -9.116 1.00 98.69 450 ASP A N 1
ATOM 3552 C CA . ASP A 1 450 ? 6.638 -15.539 -9.764 1.00 98.69 450 ASP A CA 1
ATOM 3553 C C . ASP A 1 450 ? 5.137 -15.929 -9.850 1.00 98.69 450 ASP A C 1
ATOM 3555 O O . ASP A 1 450 ? 4.821 -17.116 -9.887 1.00 98.69 450 ASP A O 1
ATOM 3559 N N . ASP A 1 451 ? 4.203 -14.962 -9.849 1.00 98.75 451 ASP A N 1
ATOM 3560 C CA . ASP A 1 451 ? 2.742 -15.178 -9.717 1.00 98.75 451 ASP A CA 1
ATOM 3561 C C . ASP A 1 451 ? 2.360 -15.994 -8.436 1.00 98.75 451 ASP A C 1
ATOM 3563 O O . ASP A 1 451 ? 1.276 -16.574 -8.354 1.00 98.75 451 ASP A O 1
ATOM 3567 N N . VAL A 1 452 ? 3.214 -16.044 -7.397 1.00 98.81 452 VAL A N 1
ATOM 3568 C CA . VAL A 1 452 ? 2.953 -16.792 -6.138 1.00 98.81 452 VAL A CA 1
ATOM 3569 C C . VAL A 1 452 ? 2.975 -15.916 -4.886 1.00 98.81 452 VAL A C 1
ATOM 3571 O O . VAL A 1 452 ? 2.139 -16.106 -4.002 1.00 98.81 452 VAL A O 1
ATOM 3574 N N . TYR A 1 453 ? 3.903 -14.963 -4.800 1.00 98.88 453 TYR A N 1
ATOM 3575 C CA . TYR A 1 453 ? 4.004 -14.041 -3.669 1.00 98.88 453 TYR A CA 1
ATOM 3576 C C . TYR A 1 453 ? 3.467 -12.664 -4.052 1.00 98.88 453 TYR A C 1
ATOM 3578 O O . TYR A 1 453 ? 3.888 -12.096 -5.061 1.00 98.88 453 TYR A O 1
ATOM 3586 N N . LEU A 1 454 ? 2.579 -12.123 -3.219 1.00 98.88 454 LEU A N 1
ATOM 3587 C CA . LEU A 1 454 ? 2.022 -10.776 -3.322 1.00 98.88 454 LEU A CA 1
ATOM 3588 C C . LEU A 1 454 ? 2.315 -10.015 -2.022 1.00 98.88 454 LEU A C 1
ATOM 3590 O O . LEU A 1 454 ? 1.810 -10.395 -0.972 1.00 98.88 454 LEU A O 1
ATOM 3594 N N . SER A 1 455 ? 3.077 -8.924 -2.087 1.00 98.81 455 SER A N 1
ATOM 3595 C CA . SER A 1 455 ? 3.199 -7.948 -0.995 1.00 98.81 455 SER A CA 1
ATOM 3596 C C . SER A 1 455 ? 2.459 -6.677 -1.369 1.00 98.81 455 SER A C 1
ATOM 3598 O O . SER A 1 455 ? 2.727 -6.101 -2.427 1.00 98.81 455 SER A O 1
ATOM 3600 N N . ILE A 1 456 ? 1.556 -6.222 -0.502 1.00 98.81 456 ILE A N 1
ATOM 3601 C CA . ILE A 1 456 ? 0.810 -4.980 -0.709 1.00 98.81 456 ILE A CA 1
ATOM 3602 C C . ILE A 1 456 ? 0.530 -4.275 0.620 1.00 98.81 456 ILE A C 1
ATOM 3604 O O . ILE A 1 456 ? 0.326 -4.916 1.651 1.00 98.81 456 ILE A O 1
ATOM 3608 N N . GLY A 1 457 ? 0.545 -2.946 0.619 1.00 98.44 457 GLY A N 1
ATOM 3609 C CA . GLY A 1 457 ? 0.353 -2.157 1.833 1.00 98.44 457 GLY A CA 1
ATOM 3610 C C . GLY A 1 457 ? 0.738 -0.704 1.645 1.00 98.44 457 GLY A C 1
ATOM 3611 O O . GLY A 1 457 ? 0.572 -0.158 0.557 1.00 98.44 457 GLY A O 1
ATOM 3612 N N . SER A 1 458 ? 1.249 -0.080 2.703 1.00 98.50 458 SER A N 1
ATOM 3613 C CA . SER A 1 458 ? 1.586 1.344 2.698 1.00 98.50 458 SER A CA 1
ATOM 3614 C C . SER A 1 458 ? 3.064 1.657 2.405 1.00 98.50 458 SER A C 1
ATOM 3616 O O . SER A 1 458 ? 3.366 2.795 2.041 1.00 98.50 458 SER A O 1
ATOM 3618 N N . ALA A 1 459 ? 3.967 0.670 2.506 1.00 98.25 459 ALA A N 1
ATOM 3619 C CA . ALA A 1 459 ? 5.418 0.883 2.489 1.00 98.25 459 ALA A CA 1
ATOM 3620 C C . ALA A 1 459 ? 6.053 0.985 1.091 1.00 98.25 459 ALA A C 1
ATOM 3622 O O . ALA A 1 459 ? 6.193 -0.020 0.382 1.00 98.25 459 ALA A O 1
ATOM 3623 N N . ASN A 1 460 ? 6.524 2.193 0.767 1.00 98.44 460 ASN A N 1
ATOM 3624 C CA . ASN A 1 460 ? 7.252 2.518 -0.462 1.00 98.44 460 ASN A CA 1
ATOM 3625 C C . ASN A 1 460 ? 8.622 1.820 -0.544 1.00 98.44 460 ASN A C 1
ATOM 3627 O O . ASN A 1 460 ? 9.215 1.445 0.473 1.00 98.44 460 ASN A O 1
ATOM 3631 N N . TRP A 1 461 ? 9.207 1.767 -1.741 1.00 98.12 461 TRP A N 1
ATOM 3632 C CA . TRP A 1 461 ? 10.599 1.362 -1.957 1.00 98.12 461 TRP A CA 1
ATOM 3633 C C . TRP A 1 461 ? 11.554 2.550 -1.721 1.00 98.12 461 TRP A C 1
ATOM 3635 O O . TRP A 1 461 ? 12.195 3.091 -2.626 1.00 98.12 461 TRP A O 1
ATOM 3645 N N . ASN A 1 462 ? 11.633 2.967 -0.454 1.00 96.44 462 ASN A N 1
ATOM 3646 C CA . ASN A 1 462 ? 12.592 3.938 0.077 1.00 96.44 462 ASN A CA 1
ATOM 3647 C C . ASN A 1 462 ? 13.037 3.538 1.504 1.00 96.44 462 ASN A C 1
ATOM 3649 O O . ASN A 1 462 ? 12.478 2.624 2.111 1.00 96.44 462 ASN A O 1
ATOM 3653 N N . ARG A 1 463 ? 14.059 4.189 2.070 1.00 94.00 463 ARG A N 1
ATOM 3654 C CA . ARG A 1 463 ? 14.531 3.896 3.439 1.00 94.00 463 ARG A CA 1
ATOM 3655 C C . ARG A 1 463 ? 13.546 4.368 4.503 1.00 94.00 463 ARG A C 1
ATOM 3657 O O . ARG A 1 463 ? 13.437 3.722 5.550 1.00 94.00 463 ARG A O 1
ATOM 3664 N N . ARG A 1 464 ? 12.820 5.457 4.217 1.00 93.94 464 ARG A N 1
ATOM 3665 C CA . ARG A 1 464 ? 11.803 6.035 5.105 1.00 93.94 464 ARG A CA 1
ATOM 3666 C C . ARG A 1 464 ? 10.732 5.003 5.475 1.00 93.94 464 ARG A C 1
ATOM 3668 O O . ARG A 1 464 ? 10.553 4.730 6.655 1.00 93.94 464 ARG A O 1
ATOM 3675 N N . SER A 1 465 ? 10.118 4.339 4.499 1.00 96.88 465 SER A N 1
ATOM 3676 C CA . SER A 1 465 ? 9.131 3.274 4.724 1.00 96.88 465 SER A CA 1
ATOM 3677 C C . SER A 1 465 ? 9.743 1.972 5.258 1.00 96.88 465 SER A C 1
ATOM 3679 O O . SER A 1 465 ? 9.084 1.222 5.975 1.00 96.88 465 SER A O 1
ATOM 3681 N N . MET A 1 466 ? 11.012 1.686 4.951 1.00 96.81 466 MET A N 1
ATOM 3682 C CA . MET A 1 466 ? 11.685 0.468 5.428 1.00 96.81 466 MET A CA 1
ATOM 3683 C C . MET A 1 466 ? 12.186 0.563 6.882 1.00 96.81 466 MET A C 1
ATOM 3685 O O . MET A 1 466 ? 12.412 -0.477 7.501 1.00 96.81 466 MET A O 1
ATOM 3689 N N . THR A 1 467 ? 12.387 1.770 7.440 1.00 93.94 467 THR A N 1
ATOM 3690 C CA . THR A 1 467 ? 12.964 1.939 8.798 1.00 93.94 467 THR A CA 1
ATOM 3691 C C . THR A 1 467 ? 12.433 3.086 9.667 1.00 93.94 467 THR A C 1
ATOM 3693 O O . THR A 1 467 ? 12.676 3.058 10.876 1.00 93.94 467 THR A O 1
ATOM 3696 N N . ALA A 1 468 ? 11.739 4.085 9.114 1.00 93.19 468 ALA A N 1
ATOM 3697 C CA . ALA A 1 468 ? 11.368 5.307 9.834 1.00 93.19 468 ALA A CA 1
ATOM 3698 C C . ALA A 1 468 ? 9.861 5.468 10.063 1.00 93.19 468 ALA A C 1
ATOM 3700 O O . ALA A 1 468 ? 9.421 5.527 11.215 1.00 93.19 468 ALA A O 1
ATOM 3701 N N . ASP A 1 469 ? 9.086 5.527 8.985 1.00 95.25 469 ASP A N 1
ATOM 3702 C CA . ASP A 1 469 ? 7.637 5.699 9.038 1.00 95.25 469 ASP A CA 1
ATOM 3703 C C . ASP A 1 469 ? 6.963 4.460 9.644 1.00 95.25 469 ASP A C 1
ATOM 3705 O O . ASP A 1 469 ? 7.342 3.328 9.331 1.00 95.25 469 ASP A O 1
ATOM 3709 N N . PRO A 1 470 ? 5.930 4.640 10.483 1.00 96.62 470 PRO A N 1
ATOM 3710 C CA . PRO A 1 470 ? 4.988 3.580 10.789 1.00 96.62 470 PRO A CA 1
ATOM 3711 C C . PRO A 1 470 ? 4.235 3.139 9.535 1.00 96.62 470 PRO A C 1
ATOM 3713 O O . PRO A 1 470 ? 3.402 3.879 9.008 1.00 96.62 470 PRO A O 1
ATOM 3716 N N . GLU A 1 471 ? 4.518 1.915 9.092 1.00 98.31 471 GLU A N 1
ATOM 3717 C CA . GLU A 1 471 ? 3.987 1.285 7.873 1.00 98.31 471 GLU A CA 1
ATOM 3718 C C . GLU A 1 471 ? 3.377 -0.088 8.182 1.00 98.31 471 GLU A C 1
ATOM 3720 O O . GLU A 1 471 ? 3.669 -0.671 9.231 1.00 98.31 471 GLU A O 1
ATOM 3725 N N . LEU A 1 472 ? 2.544 -0.622 7.284 1.00 98.56 472 LEU A N 1
ATOM 3726 C CA . LEU A 1 472 ? 2.034 -1.996 7.357 1.00 98.56 472 LEU A CA 1
ATOM 3727 C C . LEU A 1 472 ? 1.811 -2.562 5.947 1.00 98.56 472 LEU A C 1
ATOM 3729 O O . LEU A 1 472 ? 1.171 -1.921 5.112 1.00 98.56 472 LEU A O 1
ATOM 3733 N N . ASN A 1 473 ? 2.303 -3.781 5.720 1.00 98.75 473 ASN A N 1
ATOM 3734 C CA . ASN A 1 473 ? 2.019 -4.597 4.544 1.00 98.75 473 ASN A CA 1
ATOM 3735 C C . ASN A 1 473 ? 1.347 -5.915 4.954 1.00 98.75 473 ASN A C 1
ATOM 3737 O O . ASN A 1 473 ? 1.557 -6.452 6.045 1.00 98.75 473 ASN A O 1
ATOM 3741 N N . ALA A 1 474 ? 0.537 -6.434 4.039 1.00 98.88 474 ALA A N 1
ATOM 3742 C CA . ALA A 1 474 ? 0.036 -7.792 4.054 1.00 98.88 474 ALA A CA 1
ATOM 3743 C C . ALA A 1 474 ? 0.739 -8.562 2.931 1.00 98.88 474 ALA A C 1
ATOM 3745 O O . ALA A 1 474 ? 0.616 -8.231 1.749 1.00 98.88 474 ALA A O 1
ATOM 3746 N N . ASP A 1 475 ? 1.494 -9.577 3.332 1.00 98.88 475 ASP A N 1
ATOM 3747 C CA . ASP A 1 475 ? 2.226 -10.473 2.452 1.00 98.88 475 ASP A CA 1
ATOM 3748 C C . ASP A 1 475 ? 1.403 -11.761 2.296 1.00 98.88 475 ASP A C 1
ATOM 3750 O O . ASP A 1 475 ? 1.013 -12.384 3.287 1.00 98.88 475 ASP A O 1
ATOM 3754 N N . VAL A 1 476 ? 1.083 -12.140 1.059 1.00 98.94 476 VAL A N 1
ATOM 3755 C CA . VAL A 1 476 ? 0.084 -13.163 0.717 1.00 98.94 476 VAL A CA 1
ATOM 3756 C C . VAL A 1 476 ? 0.696 -14.236 -0.178 1.00 98.94 476 VAL A C 1
ATOM 3758 O O . VAL A 1 476 ? 1.375 -13.931 -1.160 1.00 98.94 476 VAL A O 1
ATOM 3761 N N . VAL A 1 477 ? 0.397 -15.496 0.142 1.00 98.88 477 VAL A N 1
ATOM 3762 C CA . VAL A 1 477 ? 0.661 -16.668 -0.704 1.00 98.88 477 VAL A CA 1
ATOM 3763 C C . VAL A 1 477 ? -0.636 -17.465 -0.817 1.00 98.88 477 VAL A C 1
ATOM 3765 O O . VAL A 1 477 ? -1.272 -17.795 0.192 1.00 98.88 477 VAL A O 1
ATOM 3768 N N . ASP A 1 478 ? -1.054 -17.738 -2.049 1.00 98.50 478 ASP A N 1
ATOM 3769 C CA . ASP A 1 478 ? -2.348 -18.351 -2.346 1.00 98.50 478 ASP A CA 1
ATOM 3770 C C . ASP A 1 478 ? -2.263 -19.884 -2.402 1.00 98.50 478 ASP A C 1
ATOM 3772 O O . ASP A 1 478 ? -1.448 -20.444 -3.135 1.00 98.50 478 ASP A O 1
ATOM 3776 N N . GLY A 1 479 ? -3.112 -20.568 -1.628 1.00 97.88 479 GLY A N 1
ATOM 3777 C CA . GLY A 1 479 ? -3.270 -22.023 -1.700 1.00 97.88 479 GLY A CA 1
ATOM 3778 C C . GLY A 1 479 ? -4.102 -22.481 -2.902 1.00 97.88 479 GLY A C 1
ATOM 3779 O O . GLY A 1 479 ? -3.989 -23.632 -3.328 1.00 97.88 479 GLY A O 1
ATOM 3780 N N . ASP A 1 480 ? -4.914 -21.591 -3.478 1.00 98.38 480 ASP A N 1
ATOM 3781 C CA . ASP A 1 480 ? -5.575 -21.822 -4.756 1.00 98.38 480 ASP A CA 1
ATOM 3782 C C . ASP A 1 480 ? -4.582 -21.596 -5.904 1.00 98.38 480 ASP A C 1
ATOM 3784 O O . ASP A 1 480 ? -4.029 -20.512 -6.070 1.00 98.38 480 ASP A O 1
ATOM 3788 N N . THR A 1 481 ? -4.364 -22.623 -6.728 1.00 98.56 481 THR A N 1
ATOM 3789 C CA . THR A 1 481 ? -3.335 -22.600 -7.781 1.00 98.56 481 THR A CA 1
ATOM 3790 C C . THR A 1 481 ? -3.891 -22.838 -9.183 1.00 98.56 481 THR A C 1
ATOM 3792 O O . THR A 1 481 ? -4.990 -23.369 -9.368 1.00 98.56 481 THR A O 1
ATOM 3795 N N . VAL A 1 482 ? -3.122 -22.414 -10.186 1.00 98.44 482 VAL A N 1
ATOM 3796 C CA . VAL A 1 482 ? -3.413 -22.542 -11.620 1.00 98.44 482 VAL A CA 1
ATOM 3797 C C . VAL A 1 482 ? -2.125 -22.864 -12.386 1.00 98.44 482 VAL A C 1
ATOM 3799 O O . VAL A 1 482 ? -1.021 -22.666 -11.874 1.00 98.44 482 VAL A O 1
ATOM 3802 N N . LYS A 1 483 ? -2.248 -23.400 -13.605 1.00 98.38 483 LYS A N 1
ATOM 3803 C CA . LYS A 1 483 ? -1.125 -23.518 -14.542 1.00 98.38 483 LYS A CA 1
ATOM 3804 C C . LYS A 1 483 ? -1.015 -22.251 -15.377 1.00 98.38 483 LYS A C 1
ATOM 3806 O O . LYS A 1 483 ? -1.993 -21.861 -16.004 1.00 98.38 483 LYS A O 1
ATOM 3811 N N . SER A 1 484 ? 0.163 -21.640 -15.388 1.00 97.50 484 SER A N 1
ATOM 3812 C CA . SER A 1 484 ? 0.464 -20.526 -16.284 1.00 97.50 484 SER A CA 1
ATOM 3813 C C . SER A 1 484 ? 0.855 -21.037 -17.689 1.00 97.50 484 SER A C 1
ATOM 3815 O O . SER A 1 484 ? 1.166 -22.228 -17.831 1.00 97.50 484 SER A O 1
ATOM 3817 N N . PRO A 1 485 ? 0.863 -20.187 -18.735 1.00 97.50 485 PRO A N 1
ATOM 3818 C CA . PRO A 1 485 ? 1.256 -20.581 -20.096 1.00 97.50 485 PRO A CA 1
ATOM 3819 C C . PRO A 1 485 ? 2.684 -21.136 -20.225 1.00 97.50 485 PRO A C 1
ATOM 3821 O O . PRO A 1 485 ? 2.946 -21.959 -21.098 1.00 97.50 485 PRO A O 1
ATOM 3824 N N . GLU A 1 486 ? 3.593 -20.787 -19.310 1.00 93.94 486 GLU A N 1
ATOM 3825 C CA . GLU A 1 486 ? 4.935 -21.383 -19.189 1.00 93.94 486 GLU A CA 1
ATOM 3826 C C . GLU A 1 486 ? 4.918 -22.831 -18.649 1.00 93.94 486 GLU A C 1
ATOM 3828 O O . GLU A 1 486 ? 5.964 -23.466 -18.515 1.00 93.94 486 GLU A O 1
ATOM 3833 N N . GLY A 1 487 ? 3.748 -23.363 -18.282 1.00 96.75 487 GLY A N 1
ATOM 3834 C CA . GLY A 1 487 ? 3.561 -24.719 -17.762 1.00 96.75 487 GLY A CA 1
ATOM 3835 C C . GLY A 1 487 ? 3.872 -24.892 -16.269 1.00 96.75 487 GLY A C 1
ATOM 3836 O O . GLY A 1 487 ? 3.676 -25.986 -15.724 1.00 96.75 487 GLY A O 1
ATOM 3837 N N . VAL A 1 488 ? 4.313 -23.844 -15.569 1.00 97.94 488 VAL A N 1
ATOM 3838 C CA . VAL A 1 488 ? 4.545 -23.868 -14.114 1.00 97.94 488 VAL A CA 1
ATOM 3839 C C . VAL A 1 488 ? 3.234 -23.694 -13.335 1.00 97.94 488 VAL A C 1
ATOM 3841 O O . VAL A 1 488 ? 2.228 -23.225 -13.861 1.00 97.94 488 VAL A O 1
ATOM 3844 N N . THR A 1 489 ? 3.204 -24.167 -12.089 1.00 98.75 489 THR A N 1
ATOM 3845 C CA . THR A 1 489 ? 2.076 -23.953 -11.169 1.00 98.75 489 THR A CA 1
ATOM 3846 C C . THR A 1 489 ? 2.309 -22.671 -10.377 1.00 98.75 489 THR A C 1
ATOM 3848 O O . THR A 1 489 ? 3.371 -22.531 -9.771 1.00 98.75 489 THR A O 1
ATOM 3851 N N . VAL A 1 490 ? 1.317 -21.780 -10.351 1.00 98.75 490 VAL A N 1
ATOM 3852 C CA . VAL A 1 490 ? 1.355 -20.473 -9.669 1.00 98.75 490 VAL A CA 1
ATOM 3853 C C . VAL A 1 490 ? 0.072 -20.238 -8.858 1.00 98.75 490 VAL A C 1
ATOM 3855 O O . VAL A 1 490 ? -0.882 -21.010 -8.989 1.00 98.75 490 VAL A O 1
ATOM 3858 N N . GLY A 1 491 ? 0.035 -19.208 -8.009 1.00 98.69 491 GLY A N 1
ATOM 3859 C CA . GLY A 1 491 ? -1.156 -18.844 -7.230 1.00 98.69 491 GLY A CA 1
ATOM 3860 C C . GLY A 1 491 ? -2.189 -18.103 -8.086 1.00 98.69 491 GLY A C 1
ATOM 3861 O O . GLY A 1 491 ? -1.819 -17.337 -8.975 1.00 98.69 491 GLY A O 1
ATOM 3862 N N . LYS A 1 492 ? -3.489 -18.297 -7.831 1.00 98.69 492 LYS A N 1
ATOM 3863 C CA . LYS A 1 492 ? -4.543 -17.615 -8.607 1.00 98.69 492 LYS A CA 1
ATOM 3864 C C . LYS A 1 492 ? -4.585 -16.120 -8.313 1.00 98.69 492 LYS A C 1
ATOM 3866 O O . LYS A 1 492 ? -4.551 -15.322 -9.244 1.00 98.69 492 LYS A O 1
ATOM 3871 N N . LEU A 1 493 ? -4.640 -15.739 -7.036 1.00 98.75 493 LEU A N 1
ATOM 3872 C CA . LEU A 1 493 ? -4.818 -14.344 -6.629 1.00 98.75 493 LEU A CA 1
ATOM 3873 C C . LEU A 1 493 ? -3.645 -13.422 -7.031 1.00 98.75 493 LEU A C 1
ATOM 3875 O O . LEU A 1 493 ? -3.925 -12.339 -7.544 1.00 98.75 493 LEU A O 1
ATOM 3879 N N . PRO A 1 494 ? -2.356 -13.798 -6.879 1.00 98.75 494 PRO A N 1
ATOM 3880 C CA . PRO A 1 494 ? -1.250 -12.968 -7.361 1.00 98.75 494 PRO A CA 1
ATOM 3881 C C . PRO A 1 494 ? -1.223 -12.864 -8.893 1.00 98.75 494 PRO A C 1
ATOM 3883 O O . PRO A 1 494 ? -0.975 -11.777 -9.414 1.00 98.75 494 PRO A O 1
ATOM 3886 N N . ARG A 1 495 ? -1.539 -13.957 -9.610 1.00 98.69 495 ARG A N 1
ATOM 3887 C CA . ARG A 1 495 ? -1.653 -13.961 -11.077 1.00 98.69 495 ARG A CA 1
ATOM 3888 C C . ARG A 1 495 ? -2.751 -13.021 -11.573 1.00 98.69 495 ARG A C 1
ATOM 3890 O O . ARG A 1 495 ? -2.476 -12.183 -12.425 1.00 98.69 495 ARG A O 1
ATOM 3897 N N . ASP A 1 496 ? -3.963 -13.127 -11.033 1.00 98.75 496 ASP A N 1
ATOM 3898 C CA . ASP A 1 496 ? -5.088 -12.245 -11.376 1.00 98.75 496 ASP A CA 1
ATOM 3899 C C . ASP A 1 496 ? -4.757 -10.768 -11.096 1.00 98.75 496 ASP A C 1
ATOM 3901 O O . ASP A 1 496 ? -4.960 -9.920 -11.966 1.00 98.75 496 ASP A O 1
ATOM 3905 N N . PHE A 1 497 ? -4.161 -10.464 -9.933 1.00 98.75 497 PHE A N 1
ATOM 3906 C CA . PHE A 1 497 ? -3.706 -9.108 -9.600 1.00 98.75 497 PHE A CA 1
ATOM 3907 C C . PHE A 1 497 ? -2.740 -8.588 -10.676 1.00 98.75 497 PHE A C 1
ATOM 3909 O O . PHE A 1 497 ? -2.929 -7.498 -11.220 1.00 98.75 497 PHE A O 1
ATOM 3916 N N . ARG A 1 498 ? -1.730 -9.391 -11.032 1.00 98.69 498 ARG A N 1
ATOM 3917 C CA . ARG A 1 498 ? -0.720 -9.050 -12.041 1.00 98.69 498 ARG A CA 1
ATOM 3918 C C . ARG A 1 498 ? -1.338 -8.864 -13.431 1.00 98.69 498 ARG A C 1
ATOM 3920 O O . ARG A 1 498 ? -0.990 -7.899 -14.103 1.00 98.69 498 ARG A O 1
ATOM 3927 N N . ILE A 1 499 ? -2.278 -9.714 -13.852 1.00 98.81 499 ILE A N 1
ATOM 3928 C CA . ILE A 1 499 ? -2.983 -9.570 -15.141 1.00 98.81 499 ILE A CA 1
ATOM 3929 C C . ILE A 1 499 ? -3.820 -8.286 -15.168 1.00 98.81 499 ILE A C 1
ATOM 3931 O O . ILE A 1 499 ? -3.732 -7.526 -16.132 1.00 98.81 499 ILE A O 1
ATOM 3935 N N . ARG A 1 500 ? -4.590 -7.990 -14.113 1.00 98.62 500 ARG A N 1
ATOM 3936 C CA . ARG A 1 500 ? -5.428 -6.780 -14.064 1.00 98.62 500 ARG A CA 1
ATOM 3937 C C . ARG A 1 500 ? -4.613 -5.483 -14.014 1.00 98.62 500 ARG A C 1
ATOM 3939 O O . ARG A 1 500 ? -4.980 -4.532 -14.700 1.00 98.62 500 ARG A O 1
ATOM 3946 N N . LYS A 1 501 ? -3.468 -5.451 -13.321 1.00 98.38 501 LYS A N 1
ATOM 3947 C CA . LYS A 1 501 ? -2.533 -4.309 -13.408 1.00 98.38 501 LYS A CA 1
ATOM 3948 C C . LYS A 1 501 ? -1.851 -4.229 -14.782 1.00 98.38 501 LYS A C 1
ATOM 3950 O O . LYS A 1 501 ? -1.663 -3.138 -15.305 1.00 98.38 501 LYS A O 1
ATOM 3955 N N . PHE A 1 502 ? -1.557 -5.353 -15.442 1.00 98.56 502 PHE A N 1
ATOM 3956 C CA . PHE A 1 502 ? -1.069 -5.331 -16.831 1.00 98.56 502 PHE A CA 1
ATOM 3957 C C . PHE A 1 502 ? -2.137 -4.785 -17.802 1.00 98.56 502 PHE A C 1
ATOM 3959 O O . PHE A 1 502 ? -1.789 -4.040 -18.716 1.00 98.56 502 PHE A O 1
ATOM 3966 N N . MET A 1 503 ? -3.426 -5.071 -17.580 1.00 98.31 503 MET A N 1
ATOM 3967 C CA . MET A 1 503 ? -4.553 -4.505 -18.341 1.00 98.31 503 MET A CA 1
ATOM 3968 C C . MET A 1 503 ? -4.669 -2.981 -18.163 1.00 98.31 503 MET A C 1
ATOM 3970 O O . MET A 1 503 ? -4.866 -2.272 -19.145 1.00 98.31 503 MET A O 1
ATOM 3974 N N . GLU A 1 504 ? -4.469 -2.463 -16.947 1.00 97.88 504 GLU A N 1
ATOM 3975 C CA . GLU A 1 504 ? -4.399 -1.018 -16.652 1.00 97.88 504 GLU A CA 1
ATOM 3976 C C . GLU A 1 504 ? -3.259 -0.320 -17.411 1.00 97.88 504 GLU A C 1
ATOM 3978 O O . GLU A 1 504 ? -3.470 0.707 -18.054 1.00 97.88 504 GLU A O 1
ATOM 3983 N N . MET A 1 505 ? -2.055 -0.906 -17.395 1.00 97.50 505 MET A N 1
ATOM 3984 C CA . MET A 1 505 ? -0.878 -0.317 -18.046 1.00 97.50 505 MET A CA 1
ATOM 3985 C C . MET A 1 505 ? -0.922 -0.414 -19.579 1.00 97.50 505 MET A C 1
ATOM 3987 O O . MET A 1 505 ? -0.479 0.508 -20.265 1.00 97.50 505 MET A O 1
ATOM 3991 N N . THR A 1 506 ? -1.426 -1.526 -20.129 1.00 97.62 506 THR A N 1
ATOM 3992 C CA . THR A 1 506 ? -1.343 -1.827 -21.574 1.00 97.62 506 THR A CA 1
ATOM 3993 C C . THR A 1 506 ? -2.623 -1.556 -22.361 1.00 97.62 506 THR A C 1
ATOM 3995 O O . THR A 1 506 ? -2.555 -1.422 -23.578 1.00 97.62 506 THR A O 1
ATOM 3998 N N . GLY A 1 507 ? -3.786 -1.498 -21.705 1.00 96.38 507 GLY A N 1
ATOM 3999 C CA . GLY A 1 507 ? -5.095 -1.454 -22.368 1.00 96.38 507 GLY A CA 1
ATOM 4000 C C . GLY A 1 507 ? -5.550 -2.786 -22.987 1.00 96.38 507 GLY A C 1
ATOM 4001 O O . GLY A 1 507 ? -6.655 -2.853 -23.526 1.00 96.38 507 GLY A O 1
ATOM 4002 N N . LEU A 1 508 ? -4.739 -3.850 -22.912 1.00 97.94 508 LEU A N 1
ATOM 4003 C CA . LEU A 1 508 ? -5.086 -5.179 -23.424 1.00 97.94 508 LEU A CA 1
ATOM 4004 C C . LEU A 1 508 ? -6.068 -5.896 -22.489 1.00 97.94 508 LEU A C 1
ATOM 4006 O O . LEU A 1 508 ? -5.956 -5.812 -21.269 1.00 97.94 508 LEU A O 1
ATOM 4010 N N . SER A 1 509 ? -7.019 -6.634 -23.061 1.00 98.19 509 SER A N 1
ATOM 4011 C CA . SER A 1 509 ? -8.018 -7.389 -22.299 1.00 98.19 509 SER A CA 1
ATOM 4012 C C . SER A 1 509 ? -7.409 -8.552 -21.509 1.00 98.19 509 SER A C 1
ATOM 4014 O O . SER A 1 509 ? -6.433 -9.171 -21.937 1.00 98.19 509 SER A O 1
ATOM 4016 N N . TYR A 1 510 ? -8.038 -8.887 -20.375 1.00 98.38 510 TYR A N 1
ATOM 4017 C CA . TYR A 1 510 ? -7.618 -9.968 -19.473 1.00 98.38 510 TYR A CA 1
ATOM 4018 C C . TYR A 1 510 ? -7.286 -11.271 -20.223 1.00 98.38 510 TYR A C 1
ATOM 4020 O O . TYR A 1 510 ? -6.185 -11.790 -20.074 1.00 98.38 510 TYR A O 1
ATOM 4028 N N . ASP A 1 511 ? -8.188 -11.756 -21.083 1.00 98.56 511 ASP A N 1
ATOM 4029 C CA . ASP A 1 511 ? -8.033 -13.028 -21.808 1.00 98.56 511 ASP A CA 1
ATOM 4030 C C . ASP A 1 511 ? -6.784 -13.069 -22.710 1.00 98.56 511 ASP A C 1
ATOM 4032 O O . ASP A 1 511 ? -6.165 -14.120 -22.874 1.00 98.56 511 ASP A O 1
ATOM 4036 N N . VAL A 1 512 ? -6.382 -11.922 -23.275 1.00 98.62 512 VAL A N 1
ATOM 4037 C CA . VAL A 1 512 ? -5.163 -11.799 -24.093 1.00 98.62 512 VAL A CA 1
ATOM 4038 C C . VAL A 1 512 ? -3.915 -11.878 -23.209 1.00 98.62 512 VAL A C 1
ATOM 4040 O O . VAL A 1 512 ? -2.954 -12.556 -23.562 1.00 98.62 512 VAL A O 1
ATOM 4043 N N . LEU A 1 513 ? -3.943 -11.230 -22.042 1.00 98.62 513 LEU A N 1
ATOM 4044 C CA . LEU A 1 513 ? -2.834 -11.191 -21.082 1.00 98.62 513 LEU A CA 1
ATOM 4045 C C . LEU A 1 513 ? -2.699 -12.465 -20.226 1.00 98.62 513 LEU A C 1
ATOM 4047 O O . LEU A 1 513 ? -1.613 -12.730 -19.706 1.00 98.62 513 LEU A O 1
ATOM 4051 N N . ASP A 1 514 ? -3.768 -13.251 -20.064 1.00 98.50 514 ASP A N 1
ATOM 4052 C CA . ASP A 1 514 ? -3.726 -14.559 -19.393 1.00 98.50 514 ASP A CA 1
ATOM 4053 C C . ASP A 1 514 ? -3.242 -15.676 -20.332 1.00 98.50 514 ASP A C 1
ATOM 4055 O O . ASP A 1 514 ? -2.571 -16.605 -19.883 1.00 98.50 514 ASP A O 1
ATOM 4059 N N . ALA A 1 515 ? -3.519 -15.566 -21.637 1.00 98.44 515 ALA A N 1
ATOM 4060 C CA . ALA A 1 515 ? -3.010 -16.491 -22.651 1.00 98.44 515 ALA A CA 1
ATOM 4061 C C . ALA A 1 515 ? -1.496 -16.342 -22.913 1.00 98.44 515 ALA A C 1
ATOM 4063 O O . ALA A 1 515 ? -0.855 -17.298 -23.349 1.00 98.44 515 ALA A O 1
ATOM 4064 N N . MET A 1 516 ? -0.925 -15.164 -22.642 1.00 98.44 516 MET A N 1
ATOM 4065 C CA . MET A 1 516 ? 0.506 -14.872 -22.778 1.00 98.44 516 MET A CA 1
ATOM 4066 C C . MET A 1 516 ? 1.343 -15.439 -21.622 1.00 98.44 516 MET A C 1
ATOM 4068 O O . MET A 1 516 ? 0.944 -15.402 -20.451 1.00 98.44 516 MET A O 1
ATOM 4072 N N . THR A 1 517 ? 2.568 -15.870 -21.930 1.00 97.56 517 THR A N 1
ATOM 4073 C CA . THR A 1 517 ? 3.621 -15.999 -20.909 1.00 97.56 517 THR A CA 1
ATOM 4074 C C . THR A 1 517 ? 3.943 -14.630 -20.299 1.00 97.56 517 THR A C 1
ATOM 4076 O O . THR A 1 517 ? 3.718 -13.584 -20.915 1.00 97.56 517 THR A O 1
ATOM 4079 N N . PHE A 1 518 ? 4.515 -14.607 -19.094 1.00 96.88 518 PHE A N 1
ATOM 4080 C CA . PHE A 1 518 ? 4.917 -13.373 -18.423 1.00 96.88 518 PHE A CA 1
ATOM 4081 C C . PHE A 1 518 ? 5.841 -12.518 -19.296 1.00 96.88 518 PHE A C 1
ATOM 4083 O O . PHE A 1 518 ? 5.709 -11.299 -19.295 1.00 96.88 518 PHE A O 1
ATOM 4090 N N . VAL A 1 519 ? 6.758 -13.135 -20.050 1.00 96.00 519 VAL A N 1
ATOM 4091 C CA . VAL A 1 519 ? 7.698 -12.406 -20.914 1.00 96.00 519 VAL A CA 1
ATOM 4092 C C . VAL A 1 519 ? 6.964 -11.730 -22.073 1.00 96.00 519 VAL A C 1
ATOM 4094 O O . VAL A 1 519 ? 7.120 -10.526 -22.255 1.00 96.00 519 VAL A O 1
ATOM 4097 N N . GLU A 1 520 ? 6.096 -12.453 -22.788 1.00 97.19 520 GLU A N 1
ATOM 4098 C CA . GLU A 1 520 ? 5.281 -11.882 -23.873 1.00 97.19 520 GLU A CA 1
ATOM 4099 C C . GLU A 1 520 ? 4.374 -10.749 -23.373 1.00 97.19 520 GLU A C 1
ATOM 4101 O O . GLU A 1 520 ? 4.259 -9.719 -24.040 1.00 97.19 520 GLU A O 1
ATOM 4106 N N . ALA A 1 521 ? 3.775 -10.918 -22.187 1.00 98.19 521 ALA A N 1
ATOM 4107 C CA . ALA A 1 521 ? 2.908 -9.932 -21.545 1.00 98.19 521 ALA A CA 1
ATOM 4108 C C . ALA A 1 521 ? 3.682 -8.707 -21.017 1.00 98.19 521 ALA A C 1
ATOM 4110 O O . ALA A 1 521 ? 3.188 -7.583 -21.091 1.00 98.19 521 ALA A O 1
ATOM 4111 N N . ALA A 1 522 ? 4.898 -8.901 -20.499 1.00 97.31 522 ALA A N 1
ATOM 4112 C CA . ALA A 1 522 ? 5.766 -7.824 -20.028 1.00 97.31 522 ALA A CA 1
ATOM 4113 C C . ALA A 1 522 ? 6.347 -7.016 -21.194 1.00 97.31 522 ALA A C 1
ATOM 4115 O O . ALA A 1 522 ? 6.425 -5.791 -21.113 1.00 97.31 522 ALA A O 1
ATOM 4116 N N . ASP A 1 523 ? 6.693 -7.668 -22.304 1.00 96.44 523 ASP A N 1
ATOM 4117 C CA . ASP A 1 523 ? 7.216 -6.982 -23.485 1.00 96.44 523 ASP A CA 1
ATOM 4118 C C . ASP A 1 523 ? 6.115 -6.124 -24.176 1.00 96.44 523 ASP A C 1
ATOM 4120 O O . ASP A 1 523 ? 6.439 -5.130 -24.833 1.00 96.44 523 ASP A O 1
ATOM 4124 N N . GLN A 1 524 ? 4.815 -6.364 -23.903 1.00 98.44 524 GLN A N 1
ATOM 4125 C CA . GLN A 1 524 ? 3.726 -5.430 -24.267 1.00 98.44 524 GLN A CA 1
ATOM 4126 C C . GLN A 1 524 ? 3.857 -4.050 -23.601 1.00 98.44 524 GLN A C 1
ATOM 4128 O O . GLN A 1 524 ? 3.325 -3.077 -24.132 1.00 98.44 524 GLN A O 1
ATOM 4133 N N . PHE A 1 525 ? 4.579 -3.910 -22.482 1.00 98.56 525 PHE A N 1
ATOM 4134 C CA . PHE A 1 525 ? 4.799 -2.598 -21.857 1.00 98.56 525 PHE A CA 1
ATOM 4135 C C . PHE A 1 525 ? 5.634 -1.684 -22.766 1.00 98.56 525 PHE A C 1
ATOM 4137 O O . PHE A 1 525 ? 5.440 -0.471 -22.761 1.00 98.56 525 PHE A O 1
ATOM 4144 N N . ALA A 1 526 ? 6.533 -2.240 -23.588 1.00 97.44 526 ALA A N 1
ATOM 4145 C CA . ALA A 1 526 ? 7.268 -1.457 -24.580 1.00 97.44 526 ALA A CA 1
ATOM 4146 C C . ALA A 1 526 ? 6.351 -0.964 -25.715 1.00 97.44 526 ALA A C 1
ATOM 4148 O O . ALA A 1 526 ? 6.480 0.182 -26.137 1.00 97.44 526 ALA A O 1
ATOM 4149 N N . VAL A 1 527 ? 5.393 -1.791 -26.154 1.00 98.12 527 VAL A N 1
ATOM 4150 C CA . VAL A 1 527 ? 4.372 -1.409 -27.147 1.00 98.12 527 VAL A CA 1
ATOM 4151 C C . VAL A 1 527 ? 3.468 -0.317 -26.570 1.00 98.12 527 VAL A C 1
ATOM 4153 O O . VAL A 1 527 ? 3.372 0.775 -27.133 1.00 98.12 527 VAL A O 1
ATOM 4156 N N . ALA A 1 528 ? 2.892 -0.567 -25.393 1.00 98.19 528 ALA A N 1
ATOM 4157 C CA . ALA A 1 528 ? 1.999 0.351 -24.696 1.00 98.19 528 ALA A CA 1
ATOM 4158 C C . ALA A 1 528 ? 2.646 1.712 -24.402 1.00 98.19 528 ALA A C 1
ATOM 4160 O O . ALA A 1 528 ? 1.979 2.733 -24.526 1.00 98.19 528 ALA A O 1
ATOM 4161 N N . ALA A 1 529 ? 3.942 1.745 -24.076 1.00 97.81 529 ALA A N 1
ATOM 4162 C CA . ALA A 1 529 ? 4.694 2.982 -23.860 1.00 97.81 529 ALA A CA 1
ATOM 4163 C C . ALA A 1 529 ? 4.922 3.827 -25.134 1.00 97.81 529 ALA A C 1
ATOM 4165 O O . ALA A 1 529 ? 5.434 4.942 -25.029 1.00 97.81 529 ALA A O 1
ATOM 4166 N N . THR A 1 530 ? 4.564 3.311 -26.318 1.00 96.75 530 THR A N 1
ATOM 4167 C CA . THR A 1 530 ? 4.637 4.023 -27.611 1.00 96.75 530 THR A CA 1
ATOM 4168 C C . THR A 1 530 ? 3.274 4.285 -28.258 1.00 96.75 530 THR A C 1
ATOM 4170 O O . THR A 1 530 ? 3.158 5.211 -29.054 1.00 96.75 530 THR A O 1
ATOM 4173 N N . ASP A 1 531 ? 2.236 3.523 -27.903 1.00 96.38 531 ASP A N 1
ATOM 4174 C CA . ASP A 1 531 ? 0.852 3.767 -28.324 1.00 96.38 531 ASP A CA 1
ATOM 4175 C C . ASP A 1 531 ? 0.255 4.926 -27.511 1.00 96.38 531 ASP A C 1
ATOM 4177 O O . ASP A 1 531 ? 0.122 4.826 -26.292 1.00 96.38 531 ASP A O 1
ATOM 4181 N N . GLU A 1 532 ? -0.125 6.030 -28.165 1.00 92.69 532 GLU A N 1
ATOM 4182 C CA . GLU A 1 532 ? -0.673 7.233 -27.519 1.00 92.69 532 GLU A CA 1
ATOM 4183 C C . GLU A 1 532 ? -1.924 6.968 -26.657 1.00 92.69 532 GLU A C 1
ATOM 4185 O O . GLU A 1 532 ? -2.113 7.650 -25.646 1.00 92.69 532 GLU A O 1
ATOM 4190 N N . SER A 1 533 ? -2.735 5.952 -26.974 1.00 92.06 533 SER A N 1
ATOM 4191 C CA . SER A 1 533 ? -4.026 5.691 -26.317 1.00 92.06 533 SER A CA 1
ATOM 4192 C C . SER A 1 533 ? -3.922 5.191 -24.866 1.00 92.06 533 SER A C 1
ATOM 4194 O O . SER A 1 533 ? -4.830 5.430 -24.062 1.00 92.06 533 SER A O 1
ATOM 4196 N N . THR A 1 534 ? -2.810 4.540 -24.512 1.00 96.19 534 THR A N 1
ATOM 4197 C CA . THR A 1 534 ? -2.557 3.950 -23.182 1.00 96.19 534 THR A CA 1
ATOM 4198 C C . THR A 1 534 ? -2.229 5.009 -22.115 1.00 96.19 534 THR A C 1
ATOM 4200 O O . THR A 1 534 ? -2.092 6.198 -22.413 1.00 96.19 534 THR A O 1
ATOM 4203 N N . ILE A 1 535 ? -2.008 4.591 -20.863 1.00 96.44 535 ILE A N 1
ATOM 4204 C CA . ILE A 1 535 ? -1.479 5.475 -19.806 1.00 96.44 535 ILE A CA 1
ATOM 4205 C C . ILE A 1 535 ? 0.053 5.463 -19.670 1.00 96.44 535 ILE A C 1
ATOM 4207 O O . ILE A 1 535 ? 0.599 6.335 -18.994 1.00 96.44 535 ILE A O 1
ATOM 4211 N N . LEU A 1 536 ? 0.744 4.484 -20.261 1.00 97.56 536 LEU A N 1
ATOM 4212 C CA . LEU A 1 536 ? 2.128 4.131 -19.927 1.00 97.56 536 LEU A CA 1
ATOM 4213 C C . LEU A 1 536 ? 3.166 4.927 -20.736 1.00 97.56 536 LEU A C 1
ATOM 4215 O O . LEU A 1 536 ? 2.933 5.272 -21.890 1.00 97.56 536 LEU A O 1
ATOM 4219 N N . ALA A 1 537 ? 4.336 5.171 -20.146 1.00 97.75 537 ALA A N 1
ATOM 4220 C CA . ALA A 1 537 ? 5.521 5.732 -20.793 1.00 97.75 537 ALA A CA 1
ATOM 4221 C C . ALA A 1 537 ? 6.810 5.104 -20.229 1.00 97.75 537 ALA A C 1
ATOM 4223 O O . ALA A 1 537 ? 6.862 4.674 -19.074 1.00 97.75 537 ALA A O 1
ATOM 4224 N N . THR A 1 538 ? 7.883 5.074 -21.021 1.00 97.19 538 THR A N 1
ATOM 4225 C CA . THR A 1 538 ? 9.218 4.651 -20.557 1.00 97.19 538 THR A CA 1
ATOM 4226 C C . THR A 1 538 ? 9.817 5.704 -19.624 1.00 97.19 538 THR A C 1
ATOM 4228 O O . THR A 1 538 ? 9.925 6.869 -20.002 1.00 97.19 538 THR A O 1
ATOM 4231 N N . ASN A 1 539 ? 10.254 5.304 -18.428 1.00 96.62 539 ASN A N 1
ATOM 4232 C CA . ASN A 1 539 ? 10.803 6.219 -17.424 1.00 96.62 539 ASN A CA 1
ATOM 4233 C C . ASN A 1 539 ? 12.301 6.472 -17.692 1.00 96.62 539 ASN A C 1
ATOM 4235 O O . ASN A 1 539 ? 13.138 5.577 -17.525 1.00 96.62 539 ASN A O 1
ATOM 4239 N N . ARG A 1 540 ? 12.644 7.681 -18.155 1.00 91.81 540 ARG A N 1
ATOM 4240 C CA . ARG A 1 540 ? 14.010 8.045 -18.572 1.00 91.81 540 ARG A CA 1
ATOM 4241 C C . ARG A 1 540 ? 14.852 8.522 -17.391 1.00 91.81 540 ARG A C 1
ATOM 4243 O O . ARG A 1 540 ? 15.083 9.707 -17.189 1.00 91.81 540 ARG A O 1
ATOM 4250 N N . VAL A 1 541 ? 15.332 7.565 -16.602 1.00 93.50 541 VAL A N 1
ATOM 4251 C CA . VAL A 1 541 ? 16.206 7.844 -15.454 1.00 93.50 541 VAL A CA 1
ATOM 4252 C C . VAL A 1 541 ? 17.631 8.152 -15.930 1.00 93.50 541 VAL A C 1
ATOM 4254 O O . VAL A 1 541 ? 18.385 7.232 -16.252 1.00 93.50 541 VAL A O 1
ATOM 4257 N N . GLU A 1 542 ? 18.015 9.423 -15.981 1.00 89.75 542 GLU A N 1
ATOM 4258 C CA . GLU A 1 542 ? 19.300 9.881 -16.535 1.00 89.75 542 GLU A CA 1
ATOM 4259 C C . GLU A 1 542 ? 20.253 10.443 -15.458 1.00 89.75 542 GLU A C 1
ATOM 4261 O O . GLU A 1 542 ? 19.879 10.634 -14.298 1.00 89.75 542 GLU A O 1
ATOM 4266 N N . HIS A 1 543 ? 21.528 10.636 -15.817 1.00 88.38 543 HIS A N 1
ATOM 4267 C CA . HIS A 1 543 ? 22.536 11.213 -14.924 1.00 88.38 543 HIS A CA 1
ATOM 4268 C C . HIS A 1 543 ? 22.635 12.725 -15.128 1.00 88.38 543 HIS A C 1
ATOM 4270 O O . HIS A 1 543 ? 23.073 13.173 -16.187 1.00 88.38 543 HIS A O 1
ATOM 4276 N N . HIS A 1 544 ? 22.374 13.511 -14.085 1.00 81.44 544 HIS A N 1
ATOM 4277 C CA . HIS A 1 544 ? 22.554 14.963 -14.134 1.00 81.44 544 HIS A CA 1
ATOM 4278 C C . HIS A 1 544 ? 23.796 15.404 -13.350 1.00 81.44 544 HIS A C 1
ATOM 4280 O O . HIS A 1 544 ? 24.034 14.951 -12.230 1.00 81.44 544 HIS A O 1
ATOM 4286 N N . ALA A 1 545 ? 24.584 16.330 -13.909 1.00 71.44 545 ALA A N 1
ATOM 4287 C CA . ALA A 1 545 ? 25.819 16.822 -13.284 1.00 71.44 545 ALA A CA 1
ATOM 4288 C C . ALA A 1 545 ? 25.589 17.408 -11.874 1.00 71.44 545 ALA A C 1
ATOM 4290 O O . ALA A 1 545 ? 26.401 17.201 -10.969 1.00 71.44 545 ALA A O 1
ATOM 4291 N N . TYR A 1 546 ? 24.435 18.046 -11.647 1.00 75.75 546 TYR A N 1
ATOM 4292 C CA . TYR A 1 546 ? 24.044 18.596 -10.347 1.00 75.75 546 TYR A CA 1
ATOM 4293 C C . TYR A 1 546 ? 23.814 17.540 -9.249 1.00 75.75 546 TYR A C 1
ATOM 4295 O O . TYR A 1 546 ? 23.696 17.901 -8.076 1.00 75.75 546 TYR A O 1
ATOM 4303 N N . PHE A 1 547 ? 23.807 16.233 -9.554 1.00 82.94 547 PHE A N 1
ATOM 4304 C CA . PHE A 1 547 ? 23.722 15.177 -8.536 1.00 82.94 547 PHE A CA 1
ATOM 4305 C C . PHE A 1 547 ? 24.836 15.269 -7.480 1.00 82.94 547 PHE A C 1
ATOM 4307 O O . PHE A 1 547 ? 24.666 14.761 -6.370 1.00 82.94 547 PHE A O 1
ATOM 4314 N N . ILE A 1 548 ? 25.959 15.934 -7.764 1.00 70.62 548 ILE A N 1
ATOM 4315 C CA . ILE A 1 548 ? 27.012 16.187 -6.769 1.00 70.62 548 ILE A CA 1
ATOM 4316 C C . ILE A 1 548 ? 26.605 17.209 -5.690 1.00 70.62 548 ILE A C 1
ATOM 4318 O O . ILE A 1 548 ? 27.153 17.160 -4.592 1.00 70.62 548 ILE A O 1
ATOM 4322 N N . ALA A 1 549 ? 25.632 18.087 -5.962 1.00 69.62 549 ALA A N 1
ATOM 4323 C CA . ALA A 1 549 ? 25.084 19.040 -4.991 1.00 69.62 549 ALA A CA 1
ATOM 4324 C C . ALA A 1 549 ? 24.030 18.406 -4.060 1.00 69.62 549 ALA A C 1
ATOM 4326 O O . ALA A 1 549 ? 23.838 18.869 -2.939 1.00 69.62 549 ALA A O 1
ATOM 4327 N N . ILE A 1 550 ? 23.380 17.315 -4.482 1.00 78.12 550 ILE A N 1
ATOM 4328 C CA . ILE A 1 550 ? 22.420 16.566 -3.657 1.00 78.12 550 ILE A CA 1
ATOM 4329 C C . ILE A 1 550 ? 23.195 15.742 -2.610 1.00 78.12 550 ILE A C 1
ATOM 4331 O O . ILE A 1 550 ? 23.729 14.667 -2.905 1.00 78.12 550 ILE A O 1
ATOM 4335 N N . THR A 1 551 ? 23.300 16.261 -1.385 1.00 78.62 551 THR A N 1
ATOM 4336 C CA . THR A 1 551 ? 24.128 15.679 -0.310 1.00 78.62 551 THR A CA 1
ATOM 4337 C C . THR A 1 551 ? 23.397 14.633 0.543 1.00 78.62 551 THR A C 1
ATOM 4339 O O . THR A 1 551 ? 22.172 14.602 0.624 1.00 78.62 551 THR A O 1
ATOM 4342 N N . GLU A 1 552 ? 24.152 13.818 1.289 1.00 77.69 552 GLU A N 1
ATOM 4343 C CA . GLU A 1 552 ? 23.588 12.893 2.293 1.00 77.69 552 GLU A CA 1
ATOM 4344 C C . GLU A 1 552 ? 22.892 13.633 3.459 1.00 77.69 552 GLU A C 1
ATOM 4346 O O . GLU A 1 552 ? 22.043 13.060 4.138 1.00 77.69 552 GLU A O 1
ATOM 4351 N N . ALA A 1 553 ? 23.200 14.917 3.692 1.00 75.19 553 ALA A N 1
ATOM 4352 C CA . ALA A 1 553 ? 22.454 15.738 4.648 1.00 75.19 553 ALA A CA 1
ATOM 4353 C C . ALA A 1 553 ? 21.025 16.013 4.150 1.00 75.19 553 ALA A C 1
ATOM 4355 O O . ALA A 1 553 ? 20.080 15.902 4.924 1.00 75.19 553 ALA A O 1
ATOM 4356 N N . MET A 1 554 ? 20.864 16.277 2.849 1.00 79.75 554 MET A N 1
ATOM 4357 C CA . MET A 1 554 ? 19.552 16.426 2.207 1.00 79.75 554 MET A CA 1
ATOM 4358 C C . MET A 1 554 ? 18.786 15.100 2.223 1.00 79.75 554 MET A C 1
ATOM 4360 O O . MET A 1 554 ? 17.610 15.085 2.587 1.00 79.75 554 MET A O 1
ATOM 4364 N N . ARG A 1 555 ? 19.471 13.973 1.948 1.00 83.12 555 ARG A N 1
ATOM 4365 C CA . ARG A 1 555 ? 18.869 12.633 2.056 1.00 83.12 555 ARG A CA 1
ATOM 4366 C C . ARG A 1 555 ? 18.229 12.396 3.418 1.00 83.12 555 ARG A C 1
ATOM 4368 O O . ARG A 1 555 ? 17.105 11.919 3.489 1.00 83.12 555 ARG A O 1
ATOM 4375 N N . LYS A 1 556 ? 18.927 12.736 4.502 1.00 82.44 556 LYS A N 1
ATOM 4376 C CA . LYS A 1 556 ? 18.460 12.470 5.871 1.00 82.44 556 LYS A CA 1
ATOM 4377 C C . LYS A 1 556 ? 17.170 13.196 6.252 1.00 82.44 556 LYS A C 1
ATOM 4379 O O . LYS A 1 556 ? 16.561 12.787 7.229 1.00 82.44 556 LYS A O 1
ATOM 4384 N N . VAL A 1 557 ? 16.751 14.220 5.505 1.00 76.81 557 VAL A N 1
ATOM 4385 C CA . VAL A 1 557 ? 15.483 14.929 5.737 1.00 76.81 557 VAL A CA 1
ATOM 4386 C C . VAL A 1 557 ? 14.304 14.239 5.036 1.00 76.81 557 VAL A C 1
ATOM 4388 O O . VAL A 1 557 ? 13.213 14.200 5.592 1.00 76.81 557 VAL A O 1
ATOM 4391 N N . SER A 1 558 ? 14.501 13.676 3.837 1.00 79.12 558 SER A N 1
ATOM 4392 C CA . SER A 1 558 ? 13.413 13.122 3.005 1.00 79.12 558 SER A CA 1
ATOM 4393 C C . SER A 1 558 ? 13.407 11.597 2.856 1.00 79.12 558 SER A C 1
ATOM 4395 O O . SER A 1 558 ? 12.390 11.011 2.485 1.00 79.12 558 SER A O 1
ATOM 4397 N N . ASP 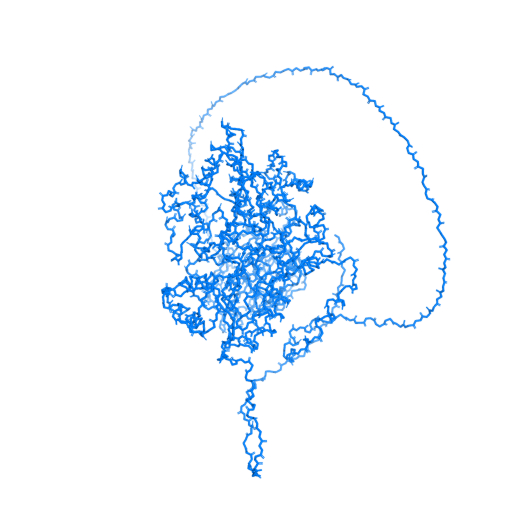A 1 559 ? 14.535 10.945 3.116 1.00 88.06 559 ASP A N 1
ATOM 4398 C CA . ASP A 1 559 ? 14.715 9.495 3.105 1.00 88.06 559 ASP A CA 1
ATOM 4399 C C . ASP A 1 559 ? 15.669 9.055 4.238 1.00 88.06 559 ASP A C 1
ATOM 4401 O O . ASP A 1 559 ? 16.771 8.548 3.986 1.00 88.06 559 ASP A O 1
ATOM 4405 N N . PRO A 1 560 ? 15.294 9.302 5.511 1.00 87.00 560 PRO A N 1
ATOM 4406 C CA . PRO A 1 560 ? 16.113 8.936 6.656 1.00 87.00 560 PRO A CA 1
ATOM 4407 C C . PRO A 1 560 ? 16.353 7.424 6.731 1.00 87.00 560 PRO A C 1
ATOM 4409 O O . PRO A 1 560 ? 15.425 6.619 6.699 1.00 87.00 560 PRO A O 1
ATOM 4412 N N . GLN A 1 561 ? 17.620 7.045 6.916 1.00 86.50 561 GLN A N 1
ATOM 4413 C CA . GLN A 1 561 ? 17.992 5.704 7.357 1.00 86.50 561 GLN A CA 1
ATOM 4414 C C . GLN A 1 561 ? 18.006 5.673 8.885 1.00 86.50 561 GLN A C 1
ATOM 4416 O O . GLN A 1 561 ? 18.986 6.100 9.506 1.00 86.50 561 GLN A O 1
ATOM 4421 N N . PHE A 1 562 ? 16.962 5.135 9.505 1.00 86.38 562 PHE A N 1
ATOM 4422 C CA . PHE A 1 562 ? 17.006 4.861 10.938 1.00 86.38 562 PHE A CA 1
ATOM 4423 C C . PHE A 1 562 ? 17.690 3.508 11.179 1.00 86.38 562 PHE A C 1
ATOM 4425 O O . PHE A 1 562 ? 17.452 2.527 10.474 1.00 86.38 562 PHE A O 1
ATOM 4432 N N . THR A 1 563 ? 18.619 3.475 12.138 1.00 80.56 563 THR A N 1
ATOM 4433 C CA . THR A 1 563 ? 19.361 2.266 12.537 1.00 80.56 563 THR A CA 1
ATOM 4434 C C . THR A 1 563 ? 19.436 2.165 14.055 1.00 80.56 563 THR A C 1
ATOM 4436 O O . THR A 1 563 ? 19.475 3.182 14.751 1.00 80.56 563 THR A O 1
ATOM 4439 N N . CYS A 1 564 ? 19.447 0.931 14.555 1.00 67.69 564 CYS A N 1
ATOM 4440 C CA . CYS A 1 564 ? 19.206 0.598 15.956 1.00 67.69 564 CYS A CA 1
ATOM 4441 C C . CYS A 1 564 ? 20.477 0.009 16.585 1.00 67.69 564 CYS A C 1
ATOM 4443 O O . CYS A 1 564 ? 20.613 -1.209 16.674 1.00 67.69 564 CYS A O 1
ATOM 4445 N N . ASN A 1 565 ? 21.442 0.855 16.961 1.00 59.47 565 ASN A N 1
ATOM 4446 C CA . ASN A 1 565 ? 22.735 0.408 17.487 1.00 59.47 565 ASN A CA 1
ATOM 4447 C C . ASN A 1 565 ? 23.194 1.262 18.676 1.00 59.47 565 ASN A C 1
ATOM 4449 O O . ASN A 1 565 ? 23.738 2.344 18.477 1.00 59.47 565 ASN A O 1
ATOM 4453 N N . ASP A 1 566 ? 23.054 0.726 19.890 1.00 44.75 566 ASP A N 1
ATOM 4454 C CA . ASP A 1 566 ? 23.618 1.316 21.118 1.00 44.75 566 ASP A CA 1
ATOM 4455 C C . ASP A 1 566 ? 25.109 0.949 21.330 1.00 44.75 566 ASP A C 1
ATOM 4457 O O . ASP A 1 566 ? 25.711 1.306 22.340 1.00 44.75 566 ASP A O 1
ATOM 4461 N N . ASP A 1 567 ? 25.730 0.234 20.382 1.00 41.81 567 ASP A N 1
ATOM 4462 C CA . ASP A 1 567 ? 27.169 -0.056 20.356 1.00 41.81 567 ASP A CA 1
ATOM 4463 C C . ASP A 1 567 ? 27.676 -0.156 18.905 1.00 41.81 567 ASP A C 1
ATOM 4465 O O . ASP A 1 567 ? 27.111 -0.874 18.075 1.00 41.81 567 ASP A O 1
ATOM 4469 N N . ASP A 1 568 ? 28.775 0.535 18.592 1.00 35.72 568 ASP A N 1
ATOM 4470 C CA . ASP A 1 568 ? 29.281 0.732 17.221 1.00 35.72 568 ASP A CA 1
ATOM 4471 C C . ASP A 1 568 ? 29.904 -0.545 16.601 1.00 35.72 568 ASP A C 1
ATOM 4473 O O . ASP A 1 568 ? 30.307 -0.587 15.437 1.00 35.72 568 ASP A O 1
ATOM 4477 N N . ARG A 1 569 ? 29.962 -1.628 17.388 1.00 34.50 569 ARG A N 1
ATOM 4478 C CA . ARG A 1 569 ? 30.540 -2.937 17.034 1.00 34.50 569 ARG A CA 1
ATOM 4479 C C . ARG A 1 569 ? 29.599 -3.858 16.247 1.00 34.50 569 ARG A C 1
ATOM 4481 O O . ARG A 1 569 ? 30.064 -4.803 15.609 1.00 34.50 569 ARG A O 1
ATOM 4488 N N . SER A 1 570 ? 28.289 -3.605 16.243 1.00 38.75 570 SER A N 1
ATOM 4489 C CA . SER A 1 570 ? 27.301 -4.442 15.532 1.00 38.75 570 SER A CA 1
ATOM 4490 C C . SER A 1 570 ? 27.441 -4.405 14.002 1.00 38.75 570 SER A C 1
ATOM 4492 O O . SER A 1 570 ? 27.125 -5.396 13.335 1.00 38.75 570 SER A O 1
ATOM 4494 N N . LYS A 1 571 ? 27.977 -3.303 13.453 1.00 38.22 571 LYS A N 1
ATOM 4495 C CA . LYS A 1 571 ? 28.270 -3.106 12.021 1.00 38.22 571 LYS A CA 1
ATOM 4496 C C . LYS A 1 571 ? 29.114 -4.247 11.443 1.00 38.22 571 LYS A C 1
ATOM 4498 O O . LYS A 1 571 ? 28.862 -4.702 10.331 1.00 38.22 571 LYS A O 1
ATOM 4503 N N . GLU A 1 572 ? 30.063 -4.784 12.214 1.00 31.58 572 GLU A N 1
ATOM 4504 C CA . GLU A 1 572 ? 30.863 -5.938 11.785 1.00 31.58 572 GLU A CA 1
ATOM 4505 C C . GLU A 1 572 ? 30.081 -7.258 11.720 1.00 31.58 572 GLU A C 1
ATOM 4507 O O . GLU A 1 572 ? 30.517 -8.178 11.026 1.00 31.58 572 GLU A O 1
ATOM 4512 N N . ARG A 1 573 ? 28.970 -7.394 12.458 1.00 33.28 573 ARG A N 1
ATOM 4513 C CA . ARG A 1 573 ? 28.238 -8.663 12.609 1.00 33.28 573 ARG A CA 1
ATOM 4514 C C . ARG A 1 573 ? 27.254 -8.894 11.464 1.00 33.28 573 ARG A C 1
ATOM 4516 O O . ARG A 1 573 ? 27.243 -9.990 10.906 1.00 33.28 573 ARG A O 1
ATOM 4523 N N . TRP A 1 574 ? 26.529 -7.853 11.050 1.00 35.19 574 TRP A N 1
ATOM 4524 C CA . TRP A 1 574 ? 25.720 -7.868 9.822 1.00 35.19 574 TRP A CA 1
ATOM 4525 C C . TRP A 1 574 ? 26.611 -8.026 8.581 1.00 35.19 574 TRP A C 1
ATOM 4527 O O . TRP A 1 574 ? 26.468 -8.993 7.831 1.00 35.19 574 TRP A O 1
ATOM 4537 N N . CYS A 1 575 ? 27.656 -7.201 8.452 1.00 33.03 575 CYS A N 1
ATOM 4538 C CA . CYS A 1 575 ? 28.649 -7.324 7.377 1.00 33.03 575 CYS A CA 1
ATOM 4539 C C . CYS A 1 575 ? 29.525 -8.596 7.451 1.00 33.03 575 CYS A C 1
ATOM 4541 O O . CYS A 1 575 ? 30.393 -8.779 6.598 1.00 33.03 575 CYS A O 1
ATOM 4543 N N . LYS A 1 576 ? 29.356 -9.480 8.449 1.00 30.09 576 LYS A N 1
ATOM 4544 C CA . LYS A 1 576 ? 30.008 -10.805 8.487 1.00 30.09 576 LYS A CA 1
ATOM 4545 C C . LYS A 1 576 ? 29.199 -11.894 7.786 1.00 30.09 576 LYS A C 1
ATOM 4547 O O . LYS A 1 576 ? 29.822 -12.761 7.184 1.00 30.09 576 LYS A O 1
ATOM 4552 N N . HIS A 1 577 ? 27.865 -11.831 7.801 1.00 34.31 577 HIS A N 1
ATOM 4553 C CA . HIS A 1 577 ? 27.026 -12.803 7.083 1.00 34.31 577 HIS A CA 1
ATOM 4554 C C . HIS A 1 577 ? 26.961 -12.549 5.567 1.00 34.31 577 HIS A C 1
ATOM 4556 O O . HIS A 1 577 ? 26.721 -13.480 4.809 1.00 34.31 577 HIS A O 1
ATOM 4562 N N . MET A 1 578 ? 27.250 -11.324 5.113 1.00 35.88 578 MET A N 1
ATOM 4563 C CA . MET A 1 578 ? 27.177 -10.918 3.698 1.00 35.88 578 MET A CA 1
ATOM 4564 C C . MET A 1 578 ? 28.553 -10.833 2.993 1.00 35.88 578 MET A C 1
ATOM 4566 O O . MET A 1 578 ? 28.690 -10.162 1.972 1.00 35.88 578 MET A O 1
ATOM 4570 N N . ARG A 1 579 ? 29.605 -11.512 3.490 1.00 29.17 579 ARG A N 1
ATOM 4571 C CA . ARG A 1 579 ? 30.971 -11.475 2.896 1.00 29.17 579 ARG A CA 1
ATOM 4572 C C . ARG A 1 579 ? 31.135 -12.294 1.599 1.00 29.17 579 ARG A C 1
ATOM 4574 O O . ARG A 1 579 ? 32.155 -12.951 1.415 1.00 29.17 579 ARG A O 1
ATOM 4581 N N . GLY A 1 580 ? 30.148 -12.244 0.705 1.00 30.66 580 GLY A N 1
ATOM 4582 C CA . GLY A 1 580 ? 30.208 -12.836 -0.638 1.00 30.66 580 GLY A CA 1
ATOM 4583 C C . GLY A 1 580 ? 30.401 -11.819 -1.772 1.00 30.66 580 GLY A C 1
ATOM 4584 O O . GLY A 1 580 ? 31.013 -12.147 -2.784 1.00 30.66 580 GLY A O 1
ATOM 4585 N N . CYS A 1 581 ? 29.920 -10.580 -1.610 1.00 30.73 581 CYS A N 1
ATOM 4586 C CA . CYS A 1 581 ? 29.657 -9.685 -2.745 1.00 30.73 581 CYS A CA 1
ATOM 4587 C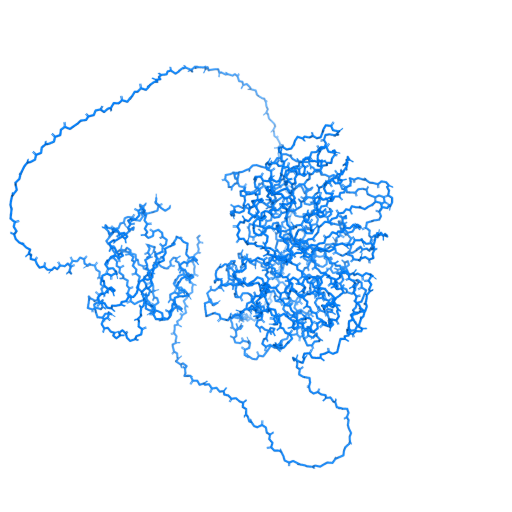 C . CYS A 1 581 ? 30.496 -8.394 -2.720 1.00 30.73 581 CYS A C 1
ATOM 4589 O O . CYS A 1 581 ? 30.019 -7.336 -2.331 1.00 30.73 581 CYS A O 1
ATOM 4591 N N . TYR A 1 582 ? 31.741 -8.468 -3.205 1.00 30.78 582 TYR A N 1
ATOM 4592 C CA . TYR A 1 582 ? 32.548 -7.292 -3.587 1.00 30.78 582 TYR A CA 1
ATOM 4593 C C . TYR A 1 582 ? 33.135 -7.465 -4.999 1.00 30.78 582 TYR A C 1
ATOM 4595 O O . TYR A 1 582 ? 34.345 -7.434 -5.220 1.00 30.78 582 TYR A O 1
ATOM 4603 N N . SER A 1 583 ? 32.250 -7.652 -5.980 1.00 32.97 583 SER A N 1
ATOM 4604 C CA . SER A 1 583 ? 32.588 -7.886 -7.392 1.00 32.97 583 SER A CA 1
ATOM 4605 C C . SER A 1 583 ? 31.979 -6.835 -8.334 1.00 32.97 583 SER A C 1
ATOM 4607 O O . SER A 1 583 ? 31.481 -7.167 -9.408 1.00 32.97 583 SER A O 1
ATOM 4609 N N . LEU A 1 584 ? 32.009 -5.557 -7.935 1.00 37.47 584 LEU A N 1
ATOM 4610 C CA . LEU A 1 584 ? 31.650 -4.439 -8.816 1.00 37.47 584 LEU A CA 1
ATOM 4611 C C . LEU A 1 584 ? 32.791 -4.127 -9.815 1.00 37.47 584 LEU A C 1
ATOM 4613 O O . LEU A 1 584 ? 33.963 -4.094 -9.390 1.00 37.47 584 LEU A O 1
ATOM 4617 N N . PRO A 1 585 ? 32.476 -3.869 -11.106 1.00 36.03 585 PRO A N 1
ATOM 4618 C CA . PRO A 1 585 ? 33.455 -3.499 -12.132 1.00 36.03 585 PRO A CA 1
ATOM 4619 C C . PRO A 1 585 ? 34.279 -2.250 -11.770 1.00 36.03 585 PRO A C 1
ATOM 4621 O O . PRO A 1 585 ? 33.788 -1.392 -11.032 1.00 36.03 585 PRO A O 1
ATOM 4624 N N . PRO A 1 586 ? 35.507 -2.087 -12.305 1.00 34.66 586 PRO A N 1
ATOM 4625 C CA . PRO A 1 586 ? 36.375 -0.952 -11.973 1.00 34.66 586 PRO A CA 1
ATOM 4626 C C . PRO A 1 586 ? 35.735 0.423 -12.216 1.00 34.66 586 PRO A C 1
ATOM 4628 O O . PRO A 1 586 ? 35.854 1.296 -11.363 1.00 34.66 586 PRO A O 1
ATOM 4631 N N . GLN A 1 587 ? 34.997 0.584 -13.321 1.00 36.69 587 GLN A N 1
ATOM 4632 C CA . GLN A 1 587 ? 34.305 1.830 -13.692 1.00 36.69 587 GLN A CA 1
ATOM 4633 C C . GLN A 1 587 ? 33.309 2.289 -12.613 1.00 36.69 587 GLN A C 1
ATOM 4635 O O . GLN A 1 587 ? 33.248 3.468 -12.278 1.00 36.69 587 GLN A O 1
ATOM 4640 N N . VAL A 1 588 ? 32.588 1.349 -11.994 1.00 37.38 588 VAL A N 1
ATOM 4641 C CA . VAL A 1 588 ? 31.610 1.641 -10.933 1.00 37.38 588 VAL A CA 1
ATOM 4642 C C . VAL A 1 588 ? 32.301 2.172 -9.670 1.00 37.38 588 VAL A C 1
ATOM 4644 O O . VAL A 1 588 ? 31.764 3.040 -8.987 1.00 37.38 588 VAL A O 1
ATOM 4647 N N . ARG A 1 589 ? 33.527 1.722 -9.367 1.00 34.53 589 ARG A N 1
ATOM 4648 C CA . ARG A 1 589 ? 34.267 2.153 -8.162 1.00 34.53 589 ARG A CA 1
ATOM 4649 C C . ARG A 1 589 ? 34.626 3.637 -8.188 1.00 34.53 589 ARG A C 1
ATOM 4651 O O . ARG A 1 589 ? 34.693 4.250 -7.127 1.00 34.53 589 ARG A O 1
ATOM 4658 N N . GLN A 1 590 ? 34.809 4.217 -9.374 1.00 33.62 590 GLN A N 1
ATOM 4659 C CA . GLN A 1 590 ? 35.159 5.629 -9.543 1.00 33.62 590 GLN A CA 1
ATOM 4660 C C . GLN A 1 590 ? 33.999 6.578 -9.177 1.00 33.62 590 GLN A C 1
ATOM 4662 O O . GLN A 1 590 ? 34.244 7.711 -8.775 1.00 33.62 590 GLN A O 1
ATOM 4667 N N . TYR A 1 591 ? 32.750 6.096 -9.205 1.00 34.59 591 TYR A N 1
ATOM 4668 C CA . TYR A 1 591 ? 31.584 6.814 -8.667 1.00 34.59 591 TYR A CA 1
ATOM 4669 C C . TYR A 1 591 ? 31.442 6.692 -7.136 1.00 34.59 591 TYR A C 1
ATOM 4671 O O . TYR A 1 591 ? 30.730 7.484 -6.521 1.00 34.59 591 TYR A O 1
ATOM 4679 N N . PHE A 1 592 ? 32.126 5.731 -6.503 1.00 36.66 592 PHE A N 1
ATOM 4680 C CA . PHE A 1 592 ? 32.067 5.485 -5.054 1.00 36.66 592 PHE A CA 1
ATOM 4681 C C . PHE A 1 592 ? 33.324 5.930 -4.285 1.00 36.66 592 PHE A C 1
ATOM 4683 O O . PHE A 1 592 ? 33.307 5.949 -3.054 1.00 36.66 592 PHE A O 1
ATOM 4690 N N . SER A 1 593 ? 34.399 6.352 -4.961 1.00 30.84 593 SER A N 1
ATOM 4691 C CA . SER A 1 593 ? 35.702 6.673 -4.345 1.00 30.84 593 SER A CA 1
ATOM 4692 C C . SER A 1 593 ? 35.744 7.941 -3.470 1.00 30.84 593 SER A C 1
ATOM 4694 O O . SER A 1 593 ? 36.821 8.366 -3.061 1.00 30.84 593 SER A O 1
ATOM 4696 N N . GLY A 1 594 ? 34.591 8.527 -3.129 1.00 30.53 594 GLY A N 1
ATOM 4697 C CA . GLY A 1 594 ? 34.460 9.456 -1.999 1.00 30.53 594 GLY A CA 1
ATOM 4698 C C . GLY A 1 594 ? 34.395 8.762 -0.626 1.00 30.53 594 GLY A C 1
ATOM 4699 O O . GLY A 1 594 ? 34.559 9.424 0.396 1.00 30.53 594 GLY A O 1
ATOM 4700 N N . TYR A 1 595 ? 34.173 7.441 -0.583 1.00 34.09 595 TYR A N 1
ATOM 4701 C CA . TYR A 1 595 ? 33.961 6.664 0.647 1.00 34.09 595 TYR A CA 1
ATOM 4702 C C . TYR A 1 595 ? 35.185 5.831 1.083 1.00 34.09 595 TYR A C 1
ATOM 4704 O O . TYR A 1 595 ? 35.120 4.607 1.168 1.00 34.09 595 TYR A O 1
ATOM 4712 N N . GLU A 1 596 ? 36.278 6.492 1.477 1.00 27.66 596 GLU A N 1
ATOM 4713 C CA . GLU A 1 596 ? 37.255 5.896 2.407 1.00 27.66 596 GLU A CA 1
ATOM 4714 C C . GLU A 1 596 ? 37.592 6.853 3.561 1.00 27.66 596 GLU A C 1
ATOM 4716 O O . GLU A 1 596 ? 38.181 7.921 3.380 1.00 27.66 596 GLU A O 1
ATOM 4721 N N . HIS A 1 597 ? 37.263 6.452 4.794 1.00 32.03 597 HIS A N 1
ATOM 4722 C CA . HIS A 1 597 ? 37.715 7.167 5.988 1.00 32.03 597 HIS A CA 1
ATOM 4723 C C . HIS A 1 597 ? 39.221 6.963 6.197 1.00 32.03 597 HIS A C 1
ATOM 4725 O O . HIS A 1 597 ? 39.694 5.835 6.360 1.00 32.03 597 HIS A O 1
ATOM 4731 N N . LYS A 1 598 ? 39.970 8.071 6.283 1.00 26.34 598 LYS A N 1
ATOM 4732 C CA . LYS A 1 598 ? 41.408 8.084 6.601 1.00 26.34 598 LYS A CA 1
ATOM 4733 C C . LYS A 1 598 ? 41.700 7.280 7.876 1.00 26.34 598 LYS A C 1
ATOM 4735 O O . LYS A 1 598 ? 41.385 7.722 8.982 1.00 26.34 598 LYS A O 1
ATOM 4740 N N . ARG A 1 599 ? 42.365 6.127 7.736 1.00 27.23 599 ARG A N 1
ATOM 4741 C CA . ARG A 1 599 ? 42.878 5.343 8.872 1.00 27.23 599 ARG A CA 1
ATOM 4742 C C . ARG A 1 599 ? 43.965 6.128 9.611 1.00 27.23 599 ARG A C 1
ATOM 4744 O O . ARG A 1 599 ? 45.119 6.143 9.188 1.00 27.23 599 ARG A O 1
ATOM 4751 N N . TYR A 1 600 ? 43.624 6.721 10.753 1.00 25.78 600 TYR A N 1
ATOM 4752 C CA . TYR A 1 600 ? 44.630 7.197 11.703 1.00 25.78 600 TYR A CA 1
ATOM 4753 C C . TYR A 1 600 ? 45.359 6.002 12.328 1.00 25.78 600 TYR A C 1
ATOM 4755 O O . TYR A 1 600 ? 44.809 5.281 13.160 1.00 25.78 600 TYR A O 1
ATOM 4763 N N . ALA A 1 601 ? 46.616 5.800 11.937 1.00 26.02 601 ALA A N 1
ATOM 4764 C CA . ALA A 1 601 ? 47.470 4.764 12.501 1.00 26.02 601 ALA A CA 1
ATOM 4765 C C . ALA A 1 601 ? 47.884 5.120 13.943 1.00 26.02 601 ALA A C 1
ATOM 4767 O O . ALA A 1 601 ? 48.889 5.799 14.165 1.00 26.02 601 ALA A O 1
ATOM 4768 N N . ARG A 1 602 ? 47.130 4.645 14.944 1.00 26.67 602 ARG A N 1
ATOM 4769 C CA . ARG A 1 602 ? 47.605 4.653 16.336 1.00 26.67 602 ARG A CA 1
ATOM 4770 C C . ARG A 1 602 ? 48.761 3.662 16.480 1.00 26.67 602 ARG A C 1
ATOM 4772 O O . ARG A 1 602 ? 48.579 2.460 16.317 1.00 26.67 602 ARG A O 1
ATOM 4779 N N . ARG A 1 603 ? 49.951 4.182 16.795 1.00 26.17 603 ARG A N 1
ATOM 4780 C CA . ARG A 1 603 ? 51.115 3.375 17.186 1.00 26.17 603 ARG A CA 1
ATOM 4781 C C . ARG A 1 603 ? 50.823 2.646 18.500 1.00 26.17 603 ARG A C 1
ATOM 4783 O O . ARG A 1 603 ? 50.251 3.229 19.416 1.00 26.17 603 ARG A O 1
ATOM 4790 N N . SER A 1 604 ? 51.257 1.395 18.589 1.00 25.12 604 SER A N 1
ATOM 4791 C CA . SER A 1 604 ? 51.199 0.567 19.795 1.00 25.12 604 SER A CA 1
ATOM 4792 C C . SER A 1 604 ? 52.203 1.032 20.853 1.00 25.12 604 SER A C 1
ATOM 4794 O O . SER A 1 604 ? 53.397 1.068 20.559 1.00 25.12 604 SER A O 1
ATOM 4796 N N . TRP A 1 605 ? 51.745 1.292 22.081 1.00 26.02 605 TRP A N 1
ATOM 4797 C CA . TRP A 1 605 ? 52.593 1.414 23.275 1.00 26.02 605 TRP A CA 1
ATOM 4798 C C . TRP A 1 605 ? 51.825 1.046 24.550 1.00 26.02 605 TRP A C 1
ATOM 4800 O O . TRP A 1 605 ? 50.704 1.507 24.730 1.00 26.02 605 TRP A O 1
ATOM 4810 N N . GLY A 1 606 ? 52.490 0.304 25.443 1.00 25.45 606 GLY A N 1
ATOM 4811 C CA . GLY A 1 606 ? 52.295 0.377 26.898 1.00 25.45 606 GLY A CA 1
ATOM 4812 C C . GLY A 1 606 ? 51.087 -0.345 27.507 1.00 25.45 606 GLY A C 1
ATOM 4813 O O . GLY A 1 606 ? 49.957 0.120 27.416 1.00 25.45 606 GLY A O 1
ATOM 4814 N N . GLN A 1 607 ? 51.359 -1.422 28.248 1.00 25.95 607 GLN A N 1
ATOM 4815 C CA . GLN A 1 607 ? 50.494 -1.875 29.345 1.00 25.95 607 GLN A CA 1
ATOM 4816 C C . GLN A 1 607 ? 50.706 -0.983 30.579 1.00 25.95 607 GLN A C 1
ATOM 4818 O O . GLN A 1 607 ? 51.839 -0.575 30.830 1.00 25.95 607 GLN A O 1
ATOM 4823 N N . SER A 1 608 ? 49.681 -0.836 31.421 1.00 25.42 608 SER A N 1
ATOM 4824 C CA . SER A 1 608 ? 49.822 -0.967 32.883 1.00 25.42 608 SER A CA 1
ATOM 4825 C C . SER A 1 608 ? 48.448 -1.147 33.537 1.00 25.42 608 SER A C 1
ATOM 4827 O O . SER A 1 608 ? 47.457 -0.602 33.056 1.00 25.42 608 SER A O 1
ATOM 4829 N N . GLU A 1 609 ? 48.393 -1.915 34.621 1.00 26.88 609 GLU A N 1
ATOM 4830 C CA . GLU A 1 609 ? 47.175 -2.196 35.393 1.00 26.88 609 GLU A CA 1
ATOM 4831 C C . GLU A 1 609 ? 46.870 -1.085 36.418 1.00 26.88 609 GLU A C 1
ATOM 4833 O O . GLU A 1 609 ? 47.719 -0.241 36.707 1.00 26.88 609 GLU A O 1
ATOM 4838 N N . GLY A 1 610 ? 45.665 -1.102 36.998 1.00 25.25 610 GLY A N 1
ATOM 4839 C CA . GLY A 1 610 ? 45.276 -0.210 38.096 1.00 25.25 610 GLY A CA 1
ATOM 4840 C C . GLY A 1 610 ? 43.796 -0.343 38.459 1.00 25.25 610 GLY A C 1
ATOM 4841 O O . GLY A 1 610 ? 42.942 0.194 37.761 1.00 25.25 610 GLY A O 1
ATOM 4842 N N . ALA A 1 611 ? 43.495 -1.065 39.539 1.00 25.14 611 ALA A N 1
ATOM 4843 C CA . ALA A 1 611 ? 42.152 -1.166 40.119 1.00 25.14 611 ALA A CA 1
ATOM 4844 C C . ALA A 1 611 ? 41.956 -0.137 41.247 1.00 25.14 611 ALA A C 1
ATOM 4846 O O . ALA A 1 611 ? 42.948 0.299 41.822 1.00 25.14 611 ALA A O 1
ATOM 4847 N N . TYR A 1 612 ? 40.702 0.191 41.585 1.00 26.66 612 TYR A N 1
ATOM 4848 C CA . TYR A 1 612 ? 40.260 0.545 42.946 1.00 26.66 612 TYR A CA 1
ATOM 4849 C C . TYR A 1 612 ? 38.725 0.447 43.079 1.00 26.66 612 TYR A C 1
ATOM 4851 O O . TYR A 1 612 ? 38.014 0.341 42.078 1.00 26.66 612 TYR A O 1
ATOM 4859 N N . ASP A 1 613 ? 38.246 0.408 44.325 1.00 26.53 613 ASP A N 1
ATOM 4860 C CA . ASP A 1 613 ? 36.955 -0.172 44.724 1.00 26.53 613 ASP A CA 1
ATOM 4861 C C . ASP A 1 613 ? 35.756 0.800 44.806 1.00 26.53 613 ASP A C 1
ATOM 4863 O O . ASP A 1 613 ? 35.876 2.016 44.658 1.00 26.53 613 ASP A O 1
ATOM 4867 N N . ALA A 1 614 ? 34.571 0.233 45.067 1.00 27.89 614 ALA A N 1
ATOM 4868 C CA . ALA A 1 614 ? 33.293 0.934 45.210 1.00 27.89 614 ALA A CA 1
ATOM 4869 C C . ALA A 1 614 ? 32.942 1.288 46.672 1.00 27.89 614 ALA A C 1
ATOM 4871 O O . ALA A 1 614 ? 33.314 0.566 47.597 1.00 27.89 614 ALA A O 1
ATOM 4872 N N . VAL A 1 615 ? 32.143 2.349 46.873 1.00 26.59 615 VAL A N 1
ATOM 4873 C CA . VAL A 1 615 ? 31.524 2.728 48.165 1.00 26.59 615 VAL A CA 1
ATOM 4874 C C . VAL A 1 615 ? 30.062 3.188 47.965 1.00 26.59 615 VAL A C 1
ATOM 4876 O O . VAL A 1 615 ? 29.670 3.628 46.887 1.00 26.59 615 VAL A O 1
ATOM 4879 N N . SER A 1 616 ? 29.268 3.018 49.024 1.00 26.73 616 SER A N 1
ATOM 4880 C CA . SER A 1 616 ? 27.803 3.079 49.191 1.00 26.73 616 SER A CA 1
ATOM 4881 C C . SER A 1 616 ? 27.058 4.405 48.932 1.00 26.73 616 SER A C 1
ATOM 4883 O O . SER A 1 616 ? 27.507 5.451 49.387 1.00 26.73 616 SER A O 1
ATOM 4885 N N . GLU A 1 617 ? 25.861 4.282 48.332 1.00 27.00 617 GLU A N 1
ATOM 4886 C CA . GLU A 1 617 ? 24.493 4.573 48.861 1.00 27.00 617 GLU A CA 1
ATOM 4887 C C . GLU A 1 617 ? 24.130 5.843 49.713 1.00 27.00 617 GLU A C 1
ATOM 4889 O O . GLU A 1 617 ? 25.007 6.557 50.191 1.00 27.00 617 GLU A O 1
ATOM 4894 N N . PRO A 1 618 ? 22.818 6.197 49.848 1.00 46.97 618 PRO A N 1
ATOM 4895 C CA . PRO A 1 618 ? 22.355 7.592 49.992 1.00 46.97 618 PRO A CA 1
ATOM 4896 C C . PRO A 1 618 ? 21.636 7.938 51.327 1.00 46.97 618 PRO A C 1
ATOM 4898 O O . PRO A 1 618 ? 21.488 7.088 52.203 1.00 46.97 618 PRO A O 1
ATOM 4901 N N . PRO A 1 619 ? 21.087 9.168 51.457 1.00 34.47 619 PRO A N 1
ATOM 4902 C CA . PRO A 1 619 ? 20.046 9.520 52.434 1.00 34.47 619 PRO A CA 1
ATOM 4903 C C . PRO A 1 619 ? 18.700 9.967 51.801 1.00 34.47 619 PRO A C 1
ATOM 4905 O O . PRO A 1 619 ? 18.592 10.194 50.598 1.00 34.47 619 PRO A O 1
ATOM 4908 N N . THR A 1 620 ? 17.661 10.118 52.635 1.00 28.70 620 THR A N 1
ATOM 4909 C CA . THR A 1 620 ? 16.240 10.257 52.234 1.00 28.70 620 THR A CA 1
ATOM 4910 C C . THR A 1 620 ? 15.498 11.446 52.873 1.00 28.70 620 THR A C 1
ATOM 4912 O O . THR A 1 620 ? 15.662 11.655 54.074 1.00 28.70 620 THR A O 1
ATOM 4915 N N . SER A 1 621 ? 14.514 12.026 52.154 1.00 28.67 621 SER A N 1
ATOM 4916 C CA . SER A 1 621 ? 13.275 12.642 52.718 1.00 28.67 621 SER A CA 1
ATOM 4917 C C . SER A 1 621 ? 13.444 13.953 53.547 1.00 28.67 621 SER A C 1
ATOM 4919 O O . SER A 1 621 ? 14.585 14.332 53.806 1.00 28.67 621 SER A O 1
ATOM 4921 N N . PRO A 1 622 ? 12.374 14.693 53.973 1.00 41.34 622 PRO A N 1
ATOM 4922 C CA . PRO A 1 622 ? 10.932 14.373 53.964 1.00 41.34 622 PRO A CA 1
ATOM 4923 C C . PRO A 1 622 ? 9.941 15.475 53.477 1.00 41.34 622 PRO A C 1
ATOM 4925 O O . PRO A 1 622 ? 10.311 16.554 53.028 1.00 41.34 622 PRO A O 1
ATOM 4928 N N . VAL A 1 623 ? 8.645 15.152 53.605 1.00 28.70 623 VAL A N 1
ATOM 4929 C CA . VAL A 1 623 ? 7.422 15.874 53.177 1.00 28.70 623 VAL A CA 1
ATOM 4930 C C . VAL A 1 623 ? 6.997 17.026 54.111 1.00 28.70 623 VAL A C 1
ATOM 4932 O O . VAL A 1 623 ? 7.177 16.929 55.326 1.00 28.70 623 VAL A O 1
ATOM 4935 N N . ARG A 1 624 ? 6.283 18.036 53.572 1.00 27.44 624 ARG A N 1
ATOM 4936 C CA . ARG A 1 624 ? 5.195 18.765 54.272 1.00 27.44 624 ARG A CA 1
ATOM 4937 C C . ARG A 1 624 ? 4.033 19.119 53.328 1.00 27.44 624 ARG A C 1
ATOM 4939 O O . ARG A 1 624 ? 4.275 19.542 52.205 1.00 27.44 624 ARG A O 1
ATOM 4946 N N . ASN A 1 625 ? 2.802 19.007 53.831 1.00 28.25 625 ASN A N 1
ATOM 4947 C CA . ASN A 1 625 ? 1.577 19.561 53.229 1.00 28.25 625 ASN A CA 1
ATOM 4948 C C . ASN A 1 625 ? 1.298 20.967 53.798 1.00 28.25 625 ASN A C 1
ATOM 4950 O O . ASN A 1 625 ? 1.783 21.255 54.895 1.00 28.25 625 ASN A O 1
ATOM 4954 N N . LEU A 1 626 ? 0.440 21.763 53.139 1.00 28.11 626 LEU A N 1
ATOM 4955 C CA . LEU A 1 626 ? -0.595 22.603 53.779 1.00 28.11 626 LEU A CA 1
ATOM 4956 C C . LEU A 1 626 ? -1.542 23.253 52.742 1.00 28.11 626 LEU A C 1
ATOM 4958 O O . LEU A 1 626 ? -1.087 23.799 51.745 1.00 28.11 626 LEU A O 1
ATOM 4962 N N . ASP A 1 627 ? -2.833 23.224 53.066 1.00 26.52 627 ASP A N 1
ATOM 4963 C CA . ASP A 1 627 ? -4.003 23.918 52.485 1.00 26.52 627 ASP A CA 1
ATOM 4964 C C . ASP A 1 627 ? -4.700 24.678 53.656 1.00 26.52 627 ASP A C 1
ATOM 4966 O O . ASP A 1 627 ? -4.301 24.415 54.803 1.00 26.52 627 ASP A O 1
ATOM 4970 N N . PRO A 1 628 ? -5.759 25.517 53.495 1.00 48.00 628 PRO A N 1
ATOM 4971 C CA . PRO A 1 628 ? -6.444 26.017 52.283 1.00 48.00 628 PRO A CA 1
ATOM 4972 C C . PRO A 1 628 ? -6.728 27.561 52.300 1.00 48.00 628 PRO A C 1
ATOM 4974 O O . PRO A 1 628 ? -6.289 28.286 53.187 1.00 48.00 628 PRO A O 1
ATOM 4977 N N . GLU A 1 629 ? -7.595 28.006 51.372 1.00 26.77 629 GLU A N 1
ATOM 4978 C CA . GLU A 1 629 ? -8.756 28.913 51.604 1.00 26.77 629 GLU A CA 1
ATOM 4979 C C . GLU A 1 629 ? -8.699 30.442 51.302 1.00 26.77 629 GLU A C 1
ATOM 4981 O O . GLU A 1 629 ? -7.855 31.183 51.795 1.00 26.77 629 GLU A O 1
ATOM 4986 N N . MET A 1 630 ? -9.760 30.887 50.593 1.00 27.47 630 MET A N 1
ATOM 4987 C CA . MET A 1 630 ? -10.455 32.203 50.577 1.00 27.47 630 MET A CA 1
ATOM 4988 C C . MET A 1 630 ? -10.492 33.058 49.284 1.00 27.47 630 MET A C 1
ATOM 4990 O O . MET A 1 630 ? -9.533 33.207 48.536 1.00 27.47 630 MET A O 1
ATOM 4994 N N . ALA A 1 631 ? -11.678 33.651 49.083 1.00 26.52 631 ALA A N 1
ATOM 4995 C CA . ALA A 1 631 ? -12.128 34.649 48.094 1.00 26.52 631 ALA A CA 1
ATOM 4996 C C . ALA A 1 631 ? -13.057 35.652 48.858 1.00 26.52 631 ALA A C 1
ATOM 4998 O O . ALA A 1 631 ? -13.130 35.508 50.084 1.00 26.52 631 ALA A O 1
ATOM 4999 N N . PRO A 1 632 ? -13.836 36.600 48.267 1.00 46.56 632 PRO A N 1
ATOM 5000 C CA . PRO A 1 632 ? -13.986 37.042 46.866 1.00 46.56 632 PRO A CA 1
ATOM 5001 C C . PRO A 1 632 ? -13.941 38.594 46.689 1.00 46.56 632 PRO A C 1
ATOM 5003 O O . PRO A 1 632 ? -13.624 39.322 47.627 1.00 46.56 632 PRO A O 1
ATOM 5006 N N . GLY A 1 633 ? -14.326 39.129 45.514 1.00 26.33 633 GLY A N 1
ATOM 5007 C CA . GLY A 1 633 ? -14.583 40.572 45.317 1.00 26.33 633 GLY A CA 1
ATOM 5008 C C . GLY A 1 633 ? -15.123 40.960 43.923 1.00 26.33 633 GLY A C 1
ATOM 5009 O O . GLY A 1 633 ? -14.502 40.632 42.919 1.00 26.33 633 GLY A O 1
ATOM 5010 N N . ASN A 1 634 ? -16.264 41.665 43.872 1.00 29.22 634 ASN A N 1
ATOM 5011 C CA . ASN A 1 634 ? -16.938 42.163 42.646 1.00 29.22 634 ASN A CA 1
ATOM 5012 C C . ASN A 1 634 ? -16.324 43.523 42.181 1.00 29.22 634 ASN A C 1
ATOM 5014 O O . ASN A 1 634 ? -15.502 44.070 42.910 1.00 29.22 634 ASN A O 1
ATOM 5018 N N . THR A 1 635 ? -16.608 44.122 41.007 1.00 28.89 635 THR A N 1
ATOM 5019 C CA . THR A 1 635 ? -17.903 44.706 40.541 1.00 28.89 635 THR A CA 1
ATOM 5020 C C . THR A 1 635 ? -17.981 44.995 39.020 1.00 28.89 635 THR A C 1
ATOM 5022 O O . THR A 1 635 ? -16.964 45.056 38.337 1.00 28.89 635 THR A O 1
ATOM 5025 N N . GLU A 1 636 ? -19.209 45.215 38.523 1.00 28.84 636 GLU A N 1
ATOM 5026 C CA . GLU A 1 636 ? -19.621 45.635 37.155 1.00 28.84 636 GLU A CA 1
ATOM 5027 C C . GLU A 1 636 ? -19.247 47.125 36.856 1.00 28.84 636 GLU A C 1
ATOM 5029 O O . GLU A 1 636 ? -18.696 47.774 37.743 1.00 28.84 636 GLU A O 1
ATOM 5034 N N . THR A 1 637 ? -19.401 47.770 35.678 1.00 27.64 637 THR A N 1
ATOM 5035 C CA . THR A 1 637 ? -20.509 47.916 34.676 1.00 27.64 637 THR A CA 1
ATOM 5036 C C . THR A 1 637 ? -19.959 48.449 33.319 1.00 27.64 637 THR A C 1
ATOM 5038 O O . THR A 1 637 ? -19.003 49.219 33.344 1.00 27.64 637 THR A O 1
ATOM 5041 N N . SER A 1 638 ? -20.370 48.004 32.110 1.00 28.30 638 SER A N 1
ATOM 5042 C CA . SER A 1 638 ? -21.462 48.523 31.216 1.00 28.30 638 SER A CA 1
ATOM 5043 C C . SER A 1 638 ? -21.545 50.074 31.069 1.00 28.30 638 SER A C 1
ATOM 5045 O O . SER A 1 638 ? -21.354 50.770 32.058 1.00 28.30 638 SER A O 1
ATOM 5047 N N . ILE A 1 639 ? -21.761 50.737 29.906 1.00 28.44 639 ILE A N 1
ATOM 5048 C CA . ILE A 1 639 ? -22.777 50.653 28.807 1.00 28.44 639 ILE A CA 1
ATOM 5049 C C . ILE A 1 639 ? -22.226 51.325 27.488 1.00 28.44 639 ILE A C 1
ATOM 5051 O O . ILE A 1 639 ? -21.168 51.948 27.532 1.00 28.44 639 ILE A O 1
ATOM 5055 N N . SER A 1 640 ? -22.901 51.200 26.325 1.00 28.80 640 SER A N 1
ATOM 5056 C CA . SER A 1 640 ? -22.614 51.845 25.003 1.00 28.80 640 SER A CA 1
ATOM 5057 C C . SER A 1 640 ? -23.068 53.339 24.902 1.00 28.80 640 SER A C 1
ATOM 5059 O O . SER A 1 640 ? -23.331 53.934 25.943 1.00 28.80 640 SER A O 1
ATOM 5061 N N . ASP A 1 641 ? -23.154 54.102 23.787 1.00 29.98 641 ASP A N 1
ATOM 5062 C CA . ASP A 1 641 ? -23.181 53.946 22.297 1.00 29.98 641 ASP A CA 1
ATOM 5063 C C . ASP A 1 641 ? -22.741 55.308 21.636 1.00 29.98 641 ASP A C 1
ATOM 5065 O O . ASP A 1 641 ? -22.386 56.222 22.378 1.00 29.98 641 ASP A O 1
ATOM 5069 N N . GLY A 1 642 ? -22.729 55.615 20.319 1.00 26.80 642 GLY A N 1
ATOM 5070 C CA . GLY A 1 642 ? -23.130 54.909 19.083 1.00 26.80 642 GLY A CA 1
ATOM 5071 C C . GLY A 1 642 ? -23.294 55.840 17.842 1.00 26.80 642 GLY A C 1
ATOM 5072 O O . GLY A 1 642 ? -23.200 57.058 17.966 1.00 26.80 642 GLY A O 1
ATOM 5073 N N . ILE A 1 643 ? -23.651 55.260 16.677 1.00 28.48 643 ILE A N 1
ATOM 5074 C CA . ILE A 1 643 ? -24.266 55.887 15.460 1.00 28.48 643 ILE A CA 1
ATOM 5075 C C . ILE A 1 643 ? -23.374 56.710 14.468 1.00 28.48 643 ILE A C 1
ATOM 5077 O O . ILE A 1 643 ? -22.348 57.290 14.797 1.00 28.48 643 ILE A O 1
ATOM 5081 N N . SER A 1 644 ? -23.790 56.681 13.188 1.00 27.14 644 SER A N 1
ATOM 5082 C CA . SER A 1 644 ? -23.143 57.086 11.913 1.00 27.14 644 SER A CA 1
ATOM 5083 C C . SER A 1 644 ? -23.348 58.537 11.419 1.00 27.14 644 SER A C 1
ATOM 5085 O O . SER A 1 644 ? -24.364 59.128 11.772 1.00 27.14 644 SER A O 1
ATOM 5087 N N . ALA A 1 645 ? -22.569 58.986 10.407 1.00 28.91 645 ALA A N 1
ATOM 5088 C CA . ALA A 1 645 ? -23.084 59.641 9.170 1.00 28.91 645 ALA A CA 1
ATOM 5089 C C . ALA A 1 645 ? -22.007 59.863 8.062 1.00 28.91 645 ALA A C 1
ATOM 5091 O O . ALA A 1 645 ? -20.821 59.957 8.357 1.00 28.91 645 ALA A O 1
ATOM 5092 N N . ASN A 1 646 ? -22.436 59.998 6.792 1.00 33.00 646 ASN A N 1
ATOM 5093 C CA . ASN A 1 646 ? -21.613 60.331 5.603 1.00 33.00 646 ASN A CA 1
ATOM 5094 C C . ASN A 1 646 ? -21.741 61.815 5.188 1.00 33.00 646 ASN A C 1
ATOM 5096 O O . ASN A 1 646 ? -22.832 62.369 5.307 1.00 33.00 646 ASN A O 1
ATOM 5100 N N . ALA A 1 647 ? -20.707 62.402 4.555 1.00 27.52 647 ALA A N 1
ATOM 5101 C CA . ALA A 1 647 ? -20.843 63.597 3.697 1.00 27.52 647 ALA A CA 1
ATOM 5102 C C . ALA A 1 647 ? -19.683 63.807 2.684 1.00 27.52 647 ALA A C 1
ATOM 5104 O O . ALA A 1 647 ? -18.523 63.524 2.966 1.00 27.52 647 ALA A O 1
ATOM 5105 N N . THR A 1 648 ? -20.017 64.367 1.517 1.00 32.38 648 THR A N 1
ATOM 5106 C CA . THR A 1 648 ? -19.171 65.011 0.471 1.00 32.38 648 THR A CA 1
ATOM 5107 C C . THR A 1 648 ? -20.069 66.067 -0.216 1.00 32.38 648 THR A C 1
ATOM 5109 O O . THR A 1 648 ? -21.287 65.863 -0.151 1.00 32.38 648 THR A O 1
ATOM 5112 N N . PRO A 1 649 ? -19.589 67.187 -0.833 1.00 45.19 649 PRO A N 1
ATOM 5113 C CA . PRO A 1 649 ? -18.821 67.149 -2.105 1.00 45.19 649 PRO A CA 1
ATOM 5114 C C . PRO A 1 649 ? -17.954 68.412 -2.460 1.00 45.19 649 PRO A C 1
ATOM 5116 O O . PRO A 1 649 ? -17.763 69.307 -1.645 1.00 45.19 649 PRO A O 1
ATOM 5119 N N . SER A 1 650 ? -17.564 68.524 -3.748 1.00 28.20 650 SER A N 1
ATOM 5120 C CA . SER A 1 650 ? -17.261 69.746 -4.558 1.00 28.20 650 SER A CA 1
ATOM 5121 C C . SER A 1 650 ? -15.839 70.378 -4.592 1.00 28.20 650 SER A C 1
ATOM 5123 O O . SER A 1 650 ? -15.081 70.307 -3.634 1.00 28.20 650 SER A O 1
ATOM 5125 N N . GLY A 1 651 ? -15.489 70.968 -5.758 1.00 24.16 651 GLY A N 1
ATOM 5126 C CA . GLY A 1 651 ? -14.269 71.763 -6.083 1.00 24.16 651 GLY A CA 1
ATOM 5127 C C . GLY A 1 651 ? -14.648 73.196 -6.541 1.00 24.16 651 GLY A C 1
ATOM 5128 O O . GLY A 1 651 ? -15.603 73.705 -5.954 1.00 24.16 651 GLY A O 1
ATOM 5129 N N . PRO A 1 652 ? -14.071 73.838 -7.602 1.00 47.88 652 PRO A N 1
ATOM 5130 C CA . PRO A 1 652 ? -12.966 73.449 -8.518 1.00 47.88 652 PRO A CA 1
ATOM 5131 C C . PRO A 1 652 ? -11.987 74.617 -8.944 1.00 47.88 652 PRO A C 1
ATOM 5133 O O . PRO A 1 652 ? -12.118 75.729 -8.449 1.00 47.88 652 PRO A O 1
ATOM 5136 N N . VAL A 1 653 ? -11.119 74.394 -9.967 1.00 30.56 653 VAL A N 1
ATOM 5137 C CA . VAL A 1 653 ? -10.515 75.401 -10.922 1.00 30.56 653 VAL A CA 1
ATOM 5138 C C . VAL A 1 653 ? -9.401 76.377 -10.418 1.00 30.56 653 VAL A C 1
ATOM 5140 O O . VAL A 1 653 ? -9.396 76.719 -9.246 1.00 30.56 653 VAL A O 1
ATOM 5143 N N . ALA A 1 654 ? -8.472 76.962 -11.223 1.00 29.25 654 ALA A N 1
ATOM 5144 C CA . ALA A 1 654 ? -7.619 76.535 -12.377 1.00 29.25 654 ALA A CA 1
ATOM 5145 C C . ALA A 1 654 ? -6.590 77.658 -12.783 1.00 29.25 654 ALA A C 1
ATOM 5147 O O . ALA A 1 654 ? -6.700 78.776 -12.289 1.00 29.25 654 ALA A O 1
ATOM 5148 N N . THR A 1 655 ? -5.702 77.400 -13.777 1.00 27.27 655 THR A N 1
ATOM 5149 C CA . THR A 1 655 ? -4.896 78.358 -14.626 1.00 27.27 655 THR A CA 1
ATOM 5150 C C . THR A 1 655 ? -3.760 79.195 -13.964 1.00 27.27 655 THR A C 1
ATOM 5152 O O . THR A 1 655 ? -3.856 79.481 -12.781 1.00 27.27 655 THR A O 1
ATOM 5155 N N . SER A 1 656 ? -2.641 79.608 -14.614 1.00 26.44 656 SER A N 1
ATOM 5156 C CA . SER A 1 656 ? -2.167 79.595 -16.037 1.00 26.44 656 SER A CA 1
ATOM 5157 C C . SER A 1 656 ? -0.622 79.768 -16.213 1.00 26.44 656 SER A C 1
ATOM 5159 O O . SER A 1 656 ? 0.029 80.274 -15.306 1.00 26.44 656 SER A O 1
ATOM 5161 N N . THR A 1 657 ? -0.103 79.489 -17.435 1.00 27.16 657 THR A N 1
ATOM 5162 C CA . THR A 1 657 ? 1.073 80.107 -18.151 1.00 27.16 657 THR A CA 1
ATOM 5163 C C . THR A 1 657 ? 2.500 80.011 -17.551 1.00 27.16 657 THR A C 1
ATOM 5165 O O . THR A 1 657 ? 2.763 80.607 -16.518 1.00 27.16 657 THR A O 1
ATOM 5168 N N . GLU A 1 658 ? 3.431 79.242 -18.157 1.00 27.86 658 GLU A N 1
ATOM 5169 C CA . GLU A 1 658 ? 4.490 79.651 -19.145 1.00 27.86 658 GLU A CA 1
ATOM 5170 C C . GLU A 1 658 ? 5.867 79.988 -18.491 1.00 27.86 658 GLU A C 1
ATOM 5172 O O . GLU A 1 658 ? 5.892 80.397 -17.339 1.00 27.86 658 GLU A O 1
ATOM 5177 N N . ASN A 1 659 ? 7.064 79.833 -19.100 1.00 26.27 659 ASN A N 1
ATOM 5178 C CA . ASN A 1 659 ? 7.485 79.426 -20.461 1.00 26.27 659 ASN A CA 1
ATOM 5179 C C . ASN A 1 659 ? 8.925 78.796 -20.468 1.00 26.27 659 ASN A C 1
ATOM 5181 O O . ASN A 1 659 ? 9.598 78.815 -19.439 1.00 26.27 659 ASN A O 1
ATOM 5185 N N . SER A 1 660 ? 9.425 78.388 -21.653 1.00 26.91 660 SER A N 1
ATOM 5186 C CA . SER A 1 660 ? 10.829 78.079 -22.073 1.00 26.91 660 SER A CA 1
ATOM 5187 C C . SER A 1 660 ? 11.318 76.614 -22.233 1.00 26.91 660 SER A C 1
ATOM 5189 O O . SER A 1 660 ? 11.133 75.754 -21.379 1.00 26.91 660 SER A O 1
ATOM 5191 N N . SER A 1 661 ? 12.000 76.388 -23.369 1.00 25.39 661 SER A N 1
ATOM 5192 C CA . SER A 1 661 ? 12.797 75.210 -23.805 1.00 25.39 661 SER A CA 1
ATOM 5193 C C . SER A 1 661 ? 14.309 75.600 -23.815 1.00 25.39 661 SER A C 1
ATOM 5195 O O . SER A 1 661 ? 14.564 76.765 -23.494 1.00 25.39 661 SER A O 1
ATOM 5197 N N . PRO A 1 662 ? 15.330 74.778 -24.205 1.00 36.97 662 PRO A N 1
ATOM 5198 C CA . PRO A 1 662 ? 15.354 73.501 -24.958 1.00 36.97 662 PRO A CA 1
ATOM 5199 C C . PRO A 1 662 ? 16.162 72.353 -24.270 1.00 36.97 662 PRO A C 1
ATOM 5201 O O . PRO A 1 662 ? 16.691 72.561 -23.180 1.00 36.97 662 PRO A O 1
ATOM 5204 N N . PRO A 1 663 ? 16.273 71.136 -24.859 1.00 39.47 663 PRO A N 1
ATOM 5205 C CA . PRO A 1 663 ? 17.023 70.021 -24.256 1.00 39.47 663 PRO A CA 1
ATOM 5206 C C . PRO A 1 663 ? 18.529 70.030 -24.584 1.00 39.47 663 PRO A C 1
ATOM 5208 O O . PRO A 1 663 ? 18.925 70.476 -25.662 1.00 39.47 663 PRO A O 1
ATOM 5211 N N . ALA A 1 664 ? 19.350 69.456 -23.694 1.00 28.08 664 ALA A N 1
ATOM 5212 C CA . ALA A 1 664 ? 20.765 69.165 -23.947 1.00 28.08 664 ALA A CA 1
ATOM 5213 C C . ALA A 1 664 ? 21.280 67.938 -23.157 1.00 28.08 664 ALA A C 1
ATOM 5215 O O . ALA A 1 664 ? 21.213 67.917 -21.934 1.00 28.08 664 ALA A O 1
ATOM 5216 N N . GLU A 1 665 ? 21.829 66.983 -23.915 1.00 27.98 665 GLU A N 1
ATOM 5217 C CA . GLU A 1 665 ? 22.961 66.078 -23.624 1.00 27.98 665 GLU A CA 1
ATOM 5218 C C . GLU A 1 665 ? 22.944 65.070 -22.448 1.00 27.98 665 GLU A C 1
ATOM 5220 O O . GLU A 1 665 ? 22.611 65.344 -21.299 1.00 27.98 665 GLU A O 1
ATOM 5225 N N . ASN A 1 666 ? 23.422 63.861 -22.771 1.00 32.91 666 ASN A N 1
ATOM 5226 C CA . ASN A 1 666 ? 23.649 62.745 -21.853 1.00 32.91 666 ASN A CA 1
ATOM 5227 C C . ASN A 1 666 ? 24.799 63.019 -20.871 1.00 32.91 666 ASN A C 1
ATOM 5229 O O . ASN A 1 666 ? 25.888 63.403 -21.293 1.00 32.91 666 ASN A O 1
ATOM 5233 N N . SER A 1 667 ? 24.639 62.635 -19.599 1.00 28.00 667 SER A N 1
ATOM 5234 C CA . SER A 1 667 ? 25.608 61.759 -18.900 1.00 28.00 667 SER A CA 1
ATOM 5235 C C . SER A 1 667 ? 25.212 61.479 -17.444 1.00 28.00 667 SER A C 1
ATOM 5237 O O . SER A 1 667 ? 25.056 62.396 -16.645 1.00 28.00 667 SER A O 1
ATOM 5239 N N . LEU A 1 668 ? 25.148 60.196 -17.061 1.00 26.64 668 LEU A N 1
ATOM 5240 C CA . LEU A 1 668 ? 25.127 59.774 -15.649 1.00 26.64 668 LEU A CA 1
ATOM 5241 C C . LEU A 1 668 ? 26.129 58.655 -15.311 1.00 26.64 668 LEU A C 1
ATOM 5243 O O . LEU A 1 668 ? 25.997 57.949 -14.313 1.00 26.64 668 LEU A O 1
ATOM 5247 N N . LEU A 1 669 ? 27.240 58.597 -16.053 1.00 30.31 669 LEU A N 1
ATOM 5248 C CA . LEU A 1 669 ? 28.480 57.958 -15.592 1.00 30.31 669 LEU A CA 1
ATOM 5249 C C . LEU A 1 669 ? 29.145 58.795 -14.473 1.00 30.31 669 LEU A C 1
ATOM 5251 O O . LEU A 1 669 ? 30.232 59.342 -14.655 1.00 30.31 669 LEU A O 1
ATOM 5255 N N . ARG A 1 670 ? 28.474 58.937 -13.313 1.00 29.84 670 ARG A N 1
ATOM 5256 C CA . ARG A 1 670 ? 29.058 59.459 -12.052 1.00 29.84 670 ARG A CA 1
ATOM 5257 C C . ARG A 1 670 ? 28.174 59.244 -10.810 1.00 29.84 670 ARG A C 1
ATOM 5259 O O . ARG A 1 670 ? 27.707 60.186 -10.178 1.00 29.84 670 ARG A O 1
ATOM 5266 N N . ALA A 1 671 ? 28.003 57.983 -10.409 1.00 27.28 671 ALA A N 1
ATOM 5267 C CA . ALA A 1 671 ? 27.440 57.635 -9.095 1.00 27.28 671 ALA A CA 1
ATOM 5268 C C . ALA A 1 671 ? 28.124 56.442 -8.388 1.00 27.28 671 ALA A C 1
ATOM 5270 O O . ALA A 1 671 ? 27.727 56.099 -7.270 1.00 27.28 671 ALA A O 1
ATOM 5271 N N . ALA A 1 672 ? 29.143 55.834 -9.003 1.00 27.42 672 ALA A N 1
ATOM 5272 C CA . ALA A 1 672 ? 29.862 54.682 -8.467 1.00 27.42 672 ALA A CA 1
ATOM 5273 C C . ALA A 1 672 ? 31.041 55.104 -7.571 1.00 27.42 672 ALA A C 1
ATOM 5275 O O . ALA A 1 672 ? 31.956 55.785 -8.026 1.00 27.42 672 ALA A O 1
ATOM 5276 N N . GLU A 1 673 ? 31.036 54.642 -6.320 1.00 28.05 673 GLU A N 1
ATOM 5277 C CA . GLU A 1 673 ? 32.209 54.615 -5.438 1.00 28.05 673 GLU A CA 1
ATOM 5278 C C . GLU A 1 673 ? 32.372 53.206 -4.854 1.00 28.05 673 GLU A C 1
ATOM 5280 O O . GLU A 1 673 ? 31.919 52.903 -3.751 1.00 28.05 673 GLU A O 1
ATOM 5285 N N . THR A 1 674 ? 33.009 52.312 -5.609 1.00 27.48 674 THR A N 1
ATOM 5286 C CA . THR A 1 674 ? 33.821 51.208 -5.064 1.00 27.48 674 THR A CA 1
ATOM 5287 C C . THR A 1 674 ? 34.742 50.659 -6.156 1.00 27.48 674 THR A C 1
ATOM 5289 O O . THR A 1 674 ? 34.547 50.928 -7.338 1.00 27.48 674 THR A O 1
ATOM 5292 N N . THR A 1 675 ? 35.803 49.957 -5.762 1.00 32.59 675 THR A N 1
ATOM 5293 C CA . THR A 1 675 ? 36.924 49.585 -6.638 1.00 32.59 675 THR A CA 1
ATOM 5294 C C . THR A 1 675 ? 36.607 48.422 -7.584 1.00 32.59 675 THR A C 1
ATOM 5296 O O . THR A 1 675 ? 36.621 47.275 -7.140 1.00 32.59 675 THR A O 1
ATOM 5299 N N . LEU A 1 676 ? 36.411 48.718 -8.873 1.00 30.84 676 LEU A N 1
ATOM 5300 C CA . LEU A 1 676 ? 36.563 47.823 -10.035 1.00 30.84 676 LEU A CA 1
ATOM 5301 C C . LEU A 1 676 ? 36.620 48.686 -11.317 1.00 30.84 676 LEU A C 1
ATOM 5303 O O . LEU A 1 676 ? 36.033 49.768 -11.340 1.00 30.84 676 LEU A O 1
ATOM 5307 N N . ASP A 1 677 ? 37.347 48.250 -12.352 1.00 33.53 677 ASP A N 1
ATOM 5308 C CA . ASP A 1 677 ? 37.578 49.061 -13.562 1.00 33.53 677 ASP A CA 1
ATOM 5309 C C . ASP A 1 677 ? 36.306 49.236 -14.410 1.00 33.53 677 ASP A C 1
ATOM 5311 O O . ASP A 1 677 ? 35.692 48.263 -14.861 1.00 33.53 677 ASP A O 1
ATOM 5315 N N . SER A 1 678 ? 35.948 50.500 -14.669 1.00 38.34 678 SER A N 1
ATOM 5316 C CA . SER A 1 678 ? 34.720 50.917 -15.366 1.00 38.34 678 SER A CA 1
ATOM 5317 C C . SER A 1 678 ? 34.589 50.396 -16.794 1.00 38.34 678 SER A C 1
ATOM 5319 O O . SER A 1 678 ? 33.477 50.249 -17.297 1.00 38.34 678 SER A O 1
ATOM 5321 N N . ASP A 1 679 ? 35.714 50.105 -17.439 1.00 34.03 679 ASP A N 1
ATOM 5322 C CA . ASP A 1 679 ? 35.772 49.790 -18.867 1.00 34.03 679 ASP A CA 1
ATOM 5323 C C . ASP A 1 679 ? 35.300 48.351 -19.159 1.00 34.03 679 ASP A C 1
ATOM 5325 O O . ASP A 1 679 ? 35.053 47.986 -20.305 1.00 34.03 679 ASP A O 1
ATOM 5329 N N . THR A 1 680 ? 35.132 47.529 -18.116 1.00 37.34 680 THR A N 1
ATOM 5330 C CA . THR A 1 680 ? 34.791 46.102 -18.238 1.00 37.34 680 THR A CA 1
ATOM 5331 C C . THR A 1 680 ? 33.311 45.816 -18.499 1.00 37.34 680 THR A C 1
ATOM 5333 O O . THR A 1 680 ? 33.001 44.771 -19.066 1.00 37.34 680 THR A O 1
ATOM 5336 N N . ALA A 1 681 ? 32.396 46.714 -18.117 1.00 35.16 681 ALA A N 1
ATOM 5337 C CA . ALA A 1 681 ? 30.954 46.486 -18.258 1.00 35.16 681 ALA A CA 1
ATOM 5338 C C . ALA A 1 681 ? 30.461 46.708 -19.699 1.00 35.16 681 ALA A C 1
ATOM 5340 O O . ALA A 1 681 ? 29.724 45.886 -20.238 1.00 35.16 681 ALA A O 1
ATOM 5341 N N . THR A 1 682 ? 30.899 47.790 -20.348 1.00 36.31 682 THR A N 1
ATOM 5342 C CA . THR A 1 682 ? 30.486 48.138 -21.719 1.00 36.31 682 THR A CA 1
ATOM 5343 C C . THR A 1 682 ? 31.152 47.240 -22.768 1.00 36.31 682 THR A C 1
ATOM 5345 O O . THR A 1 682 ? 30.527 46.864 -23.754 1.00 36.31 682 THR A O 1
ATOM 5348 N N . ASP A 1 683 ? 32.395 46.814 -22.521 1.00 37.44 683 ASP A N 1
ATOM 5349 C CA . ASP A 1 683 ? 33.123 45.844 -23.358 1.00 37.44 683 ASP A CA 1
ATOM 5350 C C . ASP A 1 683 ? 32.551 44.409 -23.242 1.00 37.44 683 ASP A C 1
ATOM 5352 O O . ASP A 1 683 ? 32.952 43.503 -23.971 1.00 37.44 683 ASP A O 1
ATOM 5356 N N . PHE A 1 684 ? 31.600 44.173 -22.327 1.00 39.81 684 PHE A N 1
ATOM 5357 C CA . PHE A 1 684 ? 31.051 42.843 -22.059 1.00 39.81 684 PHE A CA 1
ATOM 5358 C C . PHE A 1 684 ? 30.025 42.375 -23.101 1.00 39.81 684 PHE A C 1
ATOM 5360 O O . PHE A 1 684 ? 29.999 41.185 -23.429 1.00 39.81 684 PHE A O 1
ATOM 5367 N N . LEU A 1 685 ? 29.201 43.292 -23.621 1.00 42.22 685 LEU A N 1
ATOM 5368 C CA . LEU A 1 685 ? 28.213 43.002 -24.668 1.00 42.22 685 LEU A CA 1
ATOM 5369 C C . LEU A 1 685 ? 28.882 42.891 -26.046 1.00 42.22 685 LEU A C 1
ATOM 5371 O O . LEU A 1 685 ? 28.634 41.938 -26.770 1.00 42.22 685 LEU A O 1
ATOM 5375 N N . HIS A 1 686 ? 29.827 43.778 -26.373 1.00 40.75 686 HIS A N 1
ATOM 5376 C CA . HIS A 1 686 ? 30.486 43.784 -27.688 1.00 40.75 686 HIS A CA 1
ATOM 5377 C C . HIS A 1 686 ? 31.494 42.640 -27.931 1.00 40.75 686 HIS A C 1
ATOM 5379 O O . HIS A 1 686 ? 32.009 42.491 -29.043 1.00 40.75 686 HIS A O 1
ATOM 5385 N N . ARG A 1 687 ? 31.774 41.783 -26.939 1.00 40.38 687 ARG A N 1
ATOM 5386 C CA . ARG A 1 687 ? 32.605 40.581 -27.125 1.00 40.38 687 ARG A CA 1
ATOM 5387 C C . ARG A 1 687 ? 31.806 39.412 -27.709 1.00 40.38 687 ARG A C 1
ATOM 5389 O O . ARG A 1 687 ? 31.456 38.484 -26.985 1.00 40.38 687 ARG A O 1
ATOM 5396 N N . SER A 1 688 ? 31.648 39.445 -29.037 1.00 42.41 688 SER A N 1
ATOM 5397 C CA . SER A 1 688 ? 31.292 38.307 -29.908 1.00 42.41 688 SER A CA 1
ATOM 5398 C C . SER A 1 688 ? 30.018 37.565 -29.472 1.00 42.41 688 SER A C 1
ATOM 5400 O O . SER A 1 688 ? 30.064 36.513 -28.838 1.00 42.41 688 SER A O 1
ATOM 5402 N N . CYS A 1 689 ? 28.862 38.100 -29.873 1.00 44.78 689 CYS A N 1
ATOM 5403 C CA . CYS A 1 689 ? 27.534 37.506 -29.666 1.00 44.78 689 CYS A CA 1
ATOM 5404 C C . CYS A 1 689 ? 27.262 36.247 -30.525 1.00 44.78 689 CYS A C 1
ATOM 5406 O O . CYS A 1 689 ? 26.109 35.950 -30.832 1.00 44.78 689 CYS A O 1
ATOM 5408 N N . ASP A 1 690 ? 28.295 35.489 -30.913 1.00 45.56 690 ASP A N 1
ATOM 5409 C CA . ASP A 1 690 ? 28.174 34.291 -31.754 1.00 45.56 690 ASP A CA 1
ATOM 5410 C C . ASP A 1 690 ? 27.481 33.144 -30.986 1.00 45.56 690 ASP A C 1
ATOM 5412 O O . ASP A 1 690 ? 28.123 32.279 -30.387 1.00 45.56 690 ASP A O 1
ATOM 5416 N N . GLY A 1 691 ? 26.144 33.139 -31.015 1.00 51.34 691 GLY A N 1
ATOM 5417 C CA . GLY A 1 691 ? 25.283 32.068 -30.496 1.00 51.34 691 GLY A CA 1
ATOM 5418 C C . GLY A 1 691 ? 24.434 32.411 -29.265 1.00 51.34 691 GLY A C 1
ATOM 5419 O O . GLY A 1 691 ? 23.667 31.558 -28.822 1.00 51.34 691 GLY A O 1
ATOM 5420 N N . ILE A 1 692 ? 24.531 33.628 -28.720 1.00 54.94 692 ILE A N 1
ATOM 5421 C CA . ILE A 1 692 ? 23.686 34.084 -27.600 1.00 54.94 692 ILE A CA 1
ATOM 5422 C C . ILE A 1 692 ? 22.338 34.551 -28.159 1.00 54.94 692 ILE A C 1
ATOM 5424 O O . ILE A 1 692 ? 22.314 35.326 -29.109 1.00 54.94 692 ILE A O 1
ATOM 5428 N N . THR A 1 693 ? 21.220 34.092 -27.585 1.00 55.19 693 THR A N 1
ATOM 5429 C CA . THR A 1 693 ? 19.874 34.450 -28.087 1.00 55.19 693 THR A CA 1
ATOM 5430 C C . THR A 1 693 ? 18.892 34.911 -27.015 1.00 55.19 693 THR A C 1
ATOM 5432 O O . THR A 1 693 ? 17.933 35.602 -27.348 1.00 55.19 693 THR A O 1
ATOM 5435 N N . GLU A 1 694 ? 19.080 34.530 -25.745 1.00 65.50 694 GLU A N 1
ATOM 5436 C CA . GLU A 1 694 ? 18.113 34.806 -24.671 1.00 65.50 694 GLU A CA 1
ATOM 5437 C C . GLU A 1 694 ? 18.812 35.215 -23.358 1.00 65.50 694 GLU A C 1
ATOM 5439 O O . GLU A 1 694 ? 19.888 34.716 -23.019 1.00 65.50 694 GLU A O 1
ATOM 5444 N N . VAL A 1 695 ? 18.188 36.112 -22.593 1.00 66.25 695 VAL A N 1
ATOM 5445 C CA . VAL A 1 695 ? 18.581 36.487 -21.225 1.00 66.25 695 VAL A CA 1
ATOM 5446 C C . VAL A 1 695 ? 17.594 35.870 -20.238 1.00 66.25 695 VAL A C 1
ATOM 5448 O O . VAL A 1 695 ? 16.382 36.018 -20.392 1.00 66.25 695 VAL A O 1
ATOM 5451 N N . LEU A 1 696 ? 18.109 35.213 -19.199 1.00 73.75 696 LEU A N 1
ATOM 5452 C CA . LEU A 1 696 ? 17.335 34.598 -18.125 1.00 73.75 696 LEU A CA 1
ATOM 5453 C C . LEU A 1 696 ? 17.446 35.443 -16.847 1.00 73.75 696 LEU A C 1
ATOM 5455 O O . LEU A 1 696 ? 18.392 35.310 -16.066 1.00 73.75 696 LEU A O 1
ATOM 5459 N N . LEU A 1 697 ? 16.475 36.331 -16.630 1.00 73.69 697 LEU A N 1
ATOM 5460 C CA . LEU A 1 697 ? 16.400 37.174 -15.436 1.00 73.69 697 LEU A CA 1
ATOM 5461 C C . LEU A 1 697 ? 15.673 36.427 -14.307 1.00 73.69 697 LEU A C 1
ATOM 5463 O O . LEU A 1 697 ? 14.481 36.132 -14.410 1.00 73.69 697 LEU A O 1
ATOM 5467 N N . ILE A 1 698 ? 16.392 36.148 -13.219 1.00 77.12 698 ILE A N 1
ATOM 5468 C CA . ILE A 1 698 ? 15.907 35.403 -12.056 1.00 77.12 698 ILE A CA 1
ATOM 5469 C C . ILE A 1 698 ? 15.898 36.304 -10.819 1.00 77.12 698 ILE A C 1
ATOM 5471 O O . ILE A 1 698 ? 16.936 36.819 -10.397 1.00 77.12 698 ILE A O 1
ATOM 5475 N N . HIS A 1 699 ? 14.735 36.448 -10.184 1.00 76.81 699 HIS A N 1
ATOM 5476 C CA . HIS A 1 699 ? 14.604 37.175 -8.921 1.00 76.81 699 HIS A CA 1
ATOM 5477 C C . HIS A 1 699 ? 14.708 36.223 -7.721 1.00 76.81 699 HIS A C 1
ATOM 5479 O O . HIS A 1 699 ? 13.926 35.279 -7.597 1.00 76.81 699 HIS A O 1
ATOM 5485 N N . GLY A 1 700 ? 15.672 36.491 -6.836 1.00 65.38 700 GLY A N 1
ATOM 5486 C CA . GLY A 1 700 ? 15.850 35.811 -5.554 1.00 65.38 700 GLY A CA 1
ATOM 5487 C C . GLY A 1 700 ? 14.924 36.329 -4.442 1.00 65.38 700 GLY A C 1
ATOM 5488 O O . GLY A 1 700 ? 14.229 37.335 -4.632 1.00 65.38 700 GLY A O 1
ATOM 5489 N N . PRO A 1 701 ? 14.942 35.710 -3.246 1.00 59.59 701 PRO A N 1
ATOM 5490 C CA . PRO A 1 701 ? 13.967 35.985 -2.196 1.00 59.59 701 PRO A CA 1
ATOM 5491 C C . PRO A 1 701 ? 13.977 37.436 -1.709 1.00 59.59 701 PRO A C 1
ATOM 5493 O O . PRO A 1 701 ? 15.031 38.041 -1.514 1.00 59.59 701 PRO A O 1
ATOM 5496 N N . CYS A 1 702 ? 12.777 37.983 -1.517 1.00 55.97 702 CYS A N 1
ATOM 5497 C CA . CYS A 1 702 ? 12.506 39.382 -1.190 1.00 55.97 702 CYS A CA 1
ATOM 5498 C C . CYS A 1 702 ? 13.083 40.429 -2.167 1.00 55.97 702 CYS A C 1
ATOM 5500 O O . CYS A 1 702 ? 13.058 41.602 -1.818 1.00 55.97 702 CYS A O 1
ATOM 5502 N N . SER A 1 703 ? 13.544 40.083 -3.383 1.00 52.62 703 SER A N 1
ATOM 5503 C CA . SER A 1 703 ? 14.102 41.077 -4.335 1.00 52.62 703 SER A CA 1
ATOM 5504 C C . SER A 1 703 ? 13.134 42.207 -4.699 1.00 52.62 703 SER A C 1
ATOM 5506 O O . SER A 1 703 ? 13.563 43.319 -5.004 1.00 52.62 703 SER A O 1
ATOM 5508 N N . PHE A 1 704 ? 11.829 41.938 -4.645 1.00 54.69 704 PHE A N 1
ATOM 5509 C CA . PHE A 1 704 ? 10.783 42.933 -4.840 1.00 54.69 704 PHE A CA 1
ATOM 5510 C C . PHE A 1 704 ? 9.729 42.829 -3.741 1.00 54.69 704 PHE A C 1
ATOM 5512 O O . PHE A 1 704 ? 9.198 41.752 -3.473 1.00 54.69 704 PHE A O 1
ATOM 5519 N N . THR A 1 705 ? 9.349 43.968 -3.164 1.00 47.59 705 THR A N 1
ATOM 5520 C CA . THR A 1 705 ? 8.206 44.066 -2.243 1.00 47.59 705 THR A CA 1
ATOM 5521 C C . THR A 1 705 ? 7.269 45.161 -2.730 1.00 47.59 705 THR A C 1
ATOM 5523 O O . THR A 1 705 ? 7.707 46.284 -2.970 1.00 47.59 705 THR A O 1
ATOM 5526 N N . ARG A 1 706 ? 5.976 44.843 -2.902 1.00 45.53 706 ARG A N 1
ATOM 5527 C CA . ARG A 1 706 ? 4.954 45.764 -3.453 1.00 45.53 706 ARG A CA 1
ATOM 5528 C C . ARG A 1 706 ? 5.375 46.438 -4.780 1.00 45.53 706 ARG A C 1
ATOM 5530 O O . ARG A 1 706 ? 5.090 47.608 -4.997 1.00 45.53 706 ARG A O 1
ATOM 5537 N N . SER A 1 707 ? 6.042 45.682 -5.658 1.00 44.91 707 SER A N 1
ATOM 5538 C CA . SER A 1 707 ? 6.552 46.102 -6.983 1.00 44.91 707 SER A CA 1
ATOM 5539 C C . SER A 1 707 ? 7.748 47.074 -7.005 1.00 44.91 707 SER A C 1
ATOM 5541 O O . SER A 1 707 ? 8.248 47.379 -8.091 1.00 44.91 707 SER A O 1
ATOM 5543 N N . SER A 1 708 ? 8.267 47.494 -5.849 1.00 44.47 708 SER A N 1
ATOM 5544 C CA . SER A 1 708 ? 9.546 48.214 -5.730 1.00 44.47 708 SER A CA 1
ATOM 5545 C C . SER A 1 708 ? 10.703 47.237 -5.511 1.00 44.47 708 SER A C 1
ATOM 5547 O O . SER A 1 708 ? 10.538 46.246 -4.791 1.00 44.47 708 SER A O 1
ATOM 5549 N N . TRP A 1 709 ? 11.868 47.507 -6.110 1.00 50.31 709 TRP A N 1
ATOM 5550 C CA . TRP A 1 709 ? 13.093 46.752 -5.830 1.00 50.31 709 TRP A CA 1
ATOM 5551 C C . TRP A 1 709 ? 13.590 47.068 -4.415 1.00 50.31 709 TRP A C 1
ATOM 5553 O O . TRP A 1 709 ? 13.607 48.226 -4.002 1.00 50.31 709 TRP A O 1
ATOM 5563 N N . THR A 1 710 ? 14.018 46.069 -3.643 1.00 50.56 710 THR A N 1
ATOM 5564 C CA . THR A 1 710 ? 14.412 46.289 -2.233 1.00 50.56 710 THR A CA 1
ATOM 5565 C C . THR A 1 710 ? 15.799 46.917 -2.044 1.00 50.56 710 THR A C 1
ATOM 5567 O O . THR A 1 710 ? 16.281 46.998 -0.914 1.00 50.56 710 THR A O 1
ATOM 5570 N N . GLY A 1 711 ? 16.450 47.351 -3.129 1.00 47.91 711 GLY A N 1
ATOM 5571 C CA . GLY A 1 711 ? 17.769 47.991 -3.127 1.00 47.91 711 GLY A CA 1
ATOM 5572 C C . GLY A 1 711 ? 17.813 49.432 -3.658 1.00 47.91 711 GLY A C 1
ATOM 5573 O O . GLY A 1 711 ? 18.911 49.962 -3.802 1.00 47.91 711 GLY A O 1
ATOM 5574 N N . GLY A 1 712 ? 16.679 50.071 -3.981 1.00 50.50 712 GLY A N 1
ATOM 5575 C CA . GLY A 1 712 ? 16.672 51.467 -4.442 1.00 50.50 712 GLY A CA 1
ATOM 5576 C C . GLY A 1 712 ? 15.398 51.912 -5.166 1.00 50.50 712 GLY A C 1
ATOM 5577 O O . GLY A 1 712 ? 14.484 51.121 -5.384 1.00 50.50 712 GLY A O 1
ATOM 5578 N N . ASP A 1 713 ? 15.371 53.184 -5.570 1.00 46.09 713 ASP A N 1
ATOM 5579 C CA . ASP A 1 713 ? 14.209 53.882 -6.150 1.00 46.09 713 ASP A CA 1
ATOM 5580 C C . ASP A 1 713 ? 13.909 53.532 -7.628 1.00 46.09 713 ASP A C 1
ATOM 5582 O O . ASP A 1 713 ? 13.360 54.352 -8.358 1.00 46.09 713 ASP A O 1
ATOM 5586 N N . ILE A 1 714 ? 14.251 52.319 -8.079 1.00 48.88 714 ILE A N 1
ATOM 5587 C CA . ILE A 1 714 ? 13.866 51.795 -9.398 1.00 48.88 714 ILE A CA 1
ATOM 5588 C C . ILE A 1 714 ? 12.705 50.806 -9.233 1.00 48.88 714 ILE A C 1
ATOM 5590 O O . ILE A 1 714 ? 12.766 49.858 -8.438 1.00 48.88 714 ILE A O 1
ATOM 5594 N N . THR A 1 715 ? 11.602 51.018 -9.954 1.00 54.47 715 THR A N 1
ATOM 5595 C CA . THR A 1 715 ? 10.490 50.058 -9.930 1.00 54.47 715 THR A CA 1
ATOM 5596 C C . THR A 1 715 ? 10.848 48.804 -10.722 1.00 54.47 715 THR A C 1
ATOM 5598 O O . THR A 1 715 ? 11.667 48.830 -11.644 1.00 54.47 715 THR A O 1
ATOM 5601 N N . LYS A 1 716 ? 10.160 47.690 -10.437 1.00 54.03 716 LYS A N 1
ATOM 5602 C CA . LYS A 1 716 ? 10.289 46.466 -11.245 1.00 54.03 716 LYS A CA 1
ATOM 5603 C C . LYS A 1 716 ? 10.033 46.720 -12.740 1.00 54.03 716 LYS A C 1
ATOM 5605 O O . LYS A 1 716 ? 10.634 46.060 -13.575 1.00 54.03 716 LYS A O 1
ATOM 5610 N N . ALA A 1 717 ? 9.165 47.679 -13.072 1.00 53.59 717 ALA A N 1
ATOM 5611 C CA . ALA A 1 717 ? 8.820 48.038 -14.446 1.00 53.59 717 ALA A CA 1
ATOM 5612 C C . ALA A 1 717 ? 9.856 48.941 -15.142 1.00 53.59 717 ALA A C 1
ATOM 5614 O O . ALA A 1 717 ? 9.814 49.053 -16.363 1.00 53.59 717 ALA A O 1
ATOM 5615 N N . GLU A 1 718 ? 10.752 49.592 -14.397 1.00 56.00 718 GLU A N 1
ATOM 5616 C CA . GLU A 1 718 ? 11.864 50.375 -14.952 1.00 56.00 718 GLU A CA 1
ATOM 5617 C C . GLU A 1 718 ? 13.108 49.507 -15.112 1.00 56.00 718 GLU A C 1
ATOM 5619 O O . GLU A 1 718 ? 13.668 49.500 -16.198 1.00 56.00 718 GLU A O 1
ATOM 5624 N N . LEU A 1 719 ? 13.453 48.670 -14.124 1.00 56.72 719 LEU A N 1
ATOM 5625 C CA . LEU A 1 719 ? 14.558 47.712 -14.273 1.00 56.72 719 LEU A CA 1
ATOM 5626 C C . LEU A 1 719 ? 14.301 46.730 -15.427 1.00 56.72 719 LEU A C 1
ATOM 5628 O O . LEU A 1 719 ? 15.198 46.456 -16.218 1.00 56.72 719 LEU A O 1
ATOM 5632 N N . LEU A 1 720 ? 13.065 46.226 -15.557 1.00 55.12 720 LEU A N 1
ATOM 5633 C CA . LEU A 1 720 ? 12.686 45.403 -16.709 1.00 55.12 720 LEU A CA 1
ATOM 5634 C C . LEU A 1 720 ? 12.776 46.180 -18.024 1.00 55.12 720 LEU A C 1
ATOM 5636 O O . LEU A 1 720 ? 13.169 45.588 -19.018 1.00 55.12 720 LEU A O 1
ATOM 5640 N N . ARG A 1 721 ? 12.448 47.479 -18.034 1.00 56.88 721 ARG A N 1
ATOM 5641 C CA . ARG A 1 721 ? 12.527 48.305 -19.244 1.00 56.88 721 ARG A CA 1
ATOM 5642 C C . ARG A 1 721 ? 13.972 48.570 -19.645 1.00 56.88 721 ARG A C 1
ATOM 5644 O O . ARG A 1 721 ? 14.298 48.324 -20.786 1.00 56.88 721 ARG A O 1
ATOM 5651 N N . GLU A 1 722 ? 14.848 48.958 -18.722 1.00 56.44 722 GLU A N 1
ATOM 5652 C CA . GLU A 1 722 ? 16.273 49.173 -19.021 1.00 56.44 722 GLU A CA 1
ATOM 5653 C C . GLU A 1 722 ? 16.950 47.886 -19.528 1.00 56.44 722 GLU A C 1
ATOM 5655 O O . GLU A 1 722 ? 17.721 47.929 -20.483 1.00 56.44 722 GLU A O 1
ATOM 5660 N N . VAL A 1 723 ? 16.612 46.722 -18.954 1.00 53.38 723 VAL A N 1
ATOM 5661 C CA . VAL A 1 723 ? 17.091 45.412 -19.438 1.00 53.38 723 VAL A CA 1
ATOM 5662 C C . VAL A 1 723 ? 16.463 45.021 -20.787 1.00 53.38 723 VAL A C 1
ATOM 5664 O O . VAL A 1 723 ? 17.110 44.333 -21.571 1.00 53.38 723 VAL A O 1
ATOM 5667 N N . GLN A 1 724 ? 15.232 45.453 -21.083 1.00 52.25 724 GLN A N 1
ATOM 5668 C CA . GLN A 1 724 ? 14.582 45.235 -22.382 1.00 52.25 724 GLN A CA 1
ATOM 5669 C C . GLN A 1 724 ? 15.121 46.169 -23.467 1.00 52.25 724 GLN A C 1
ATOM 5671 O O . GLN A 1 724 ? 15.410 45.695 -24.557 1.00 52.25 724 GLN A O 1
ATOM 5676 N N . ASP A 1 725 ? 15.313 47.454 -23.180 1.00 51.84 725 ASP A N 1
ATOM 5677 C CA . ASP A 1 725 ? 15.851 48.442 -24.116 1.00 51.84 725 ASP A CA 1
ATOM 5678 C C . ASP A 1 725 ? 17.282 48.037 -24.538 1.00 51.84 725 ASP A C 1
ATOM 5680 O O . ASP A 1 725 ? 17.585 47.991 -25.728 1.00 51.84 725 ASP A O 1
ATOM 5684 N N . LEU A 1 726 ? 18.115 47.590 -23.583 1.00 50.16 726 LEU A N 1
ATOM 5685 C CA . LEU A 1 726 ? 19.448 47.012 -23.843 1.00 50.16 726 LEU A CA 1
ATOM 5686 C C . LEU A 1 726 ? 19.436 45.673 -24.609 1.00 50.16 726 LEU A C 1
ATOM 5688 O O . LEU A 1 726 ? 20.473 45.273 -25.131 1.00 50.16 726 LEU A O 1
ATOM 5692 N N . ALA A 1 727 ? 18.307 44.960 -24.650 1.00 49.06 727 ALA A N 1
ATOM 5693 C CA . ALA A 1 727 ? 18.159 43.702 -25.387 1.00 49.06 727 ALA A CA 1
ATOM 5694 C C . ALA A 1 727 ? 17.551 43.911 -26.787 1.00 49.06 727 ALA A C 1
ATOM 5696 O O . ALA A 1 727 ? 17.883 43.180 -27.719 1.00 49.06 727 ALA A O 1
ATOM 5697 N N . VAL A 1 728 ? 16.687 44.919 -26.947 1.00 47.88 728 VAL A N 1
ATOM 5698 C CA . VAL A 1 728 ? 16.006 45.259 -28.206 1.00 47.88 728 VAL A CA 1
ATOM 5699 C C . VAL A 1 728 ? 16.978 45.811 -29.249 1.00 47.88 728 VAL A C 1
ATOM 5701 O O . VAL A 1 728 ? 16.856 45.443 -30.416 1.00 47.88 728 VAL A O 1
ATOM 5704 N N . ASP A 1 729 ? 17.967 46.614 -28.842 1.00 49.34 729 ASP A N 1
ATOM 5705 C CA . ASP A 1 729 ? 18.996 47.152 -29.749 1.00 49.34 729 ASP A CA 1
ATOM 5706 C C . ASP A 1 729 ? 19.938 46.066 -30.335 1.00 49.34 729 ASP A C 1
ATOM 5708 O O . ASP A 1 729 ? 20.634 46.328 -31.314 1.00 49.34 729 ASP A O 1
ATOM 5712 N N . GLU A 1 730 ? 19.933 44.841 -29.785 1.00 50.44 730 GLU A N 1
ATOM 5713 C CA . GLU A 1 730 ? 20.785 43.699 -30.189 1.00 50.44 730 GLU A CA 1
ATOM 5714 C C . GLU A 1 730 ? 19.959 42.439 -30.594 1.00 50.44 730 GLU A C 1
ATOM 5716 O O . GLU A 1 730 ? 20.503 41.342 -30.702 1.00 50.44 730 GLU A O 1
ATOM 5721 N N . GLU A 1 731 ? 18.640 42.571 -30.818 1.00 55.47 731 GLU A N 1
ATOM 5722 C CA . GLU A 1 731 ? 17.687 41.485 -31.173 1.00 55.47 731 GLU A CA 1
ATOM 5723 C C . GLU A 1 731 ? 17.564 40.308 -30.158 1.00 55.47 731 GLU A C 1
ATOM 5725 O O . GLU A 1 731 ? 17.160 39.197 -30.516 1.00 55.47 731 GLU A O 1
ATOM 5730 N N . ILE A 1 732 ? 17.851 40.531 -28.869 1.00 56.88 732 ILE A N 1
ATOM 5731 C CA . ILE A 1 732 ? 17.906 39.484 -27.826 1.00 56.88 732 ILE A CA 1
ATOM 5732 C C . ILE A 1 732 ? 16.540 39.258 -27.133 1.00 56.88 732 ILE A C 1
ATOM 5734 O O . ILE A 1 732 ? 15.828 40.198 -26.775 1.00 56.88 732 ILE A O 1
ATOM 5738 N N . SER A 1 733 ? 16.179 37.993 -26.876 1.00 56.22 733 SER A N 1
ATOM 5739 C CA . SER A 1 733 ? 14.981 37.593 -26.107 1.00 56.22 733 SER A CA 1
ATOM 5740 C C . SER A 1 733 ? 15.182 37.739 -24.583 1.00 56.22 733 SER A C 1
ATOM 5742 O O . SER A 1 733 ? 16.284 37.540 -24.075 1.00 56.22 733 SER A O 1
ATOM 5744 N N . LEU A 1 734 ? 14.120 38.041 -23.820 1.00 62.91 734 LEU A N 1
ATOM 5745 C CA . LEU A 1 734 ? 14.160 38.117 -22.349 1.00 62.91 734 LEU A CA 1
ATOM 5746 C C . LEU A 1 734 ? 13.123 37.186 -21.699 1.00 62.91 734 LEU A C 1
ATOM 5748 O O . LEU A 1 734 ? 11.914 37.417 -21.783 1.00 62.91 734 LEU A O 1
ATOM 5752 N N . ILE A 1 735 ? 13.608 36.188 -20.960 1.00 68.69 735 ILE A N 1
ATOM 5753 C CA . ILE A 1 735 ? 12.817 35.284 -20.120 1.00 68.69 735 ILE A CA 1
ATOM 5754 C C . ILE A 1 735 ? 12.940 35.746 -18.661 1.00 68.69 735 ILE A C 1
ATOM 5756 O O . ILE A 1 735 ? 14.034 36.016 -18.169 1.00 68.69 735 ILE A O 1
ATOM 5760 N N . THR A 1 736 ? 11.812 35.851 -17.950 1.00 72.12 736 THR A N 1
ATOM 5761 C CA . THR A 1 736 ? 11.770 36.372 -16.570 1.00 72.12 736 THR A CA 1
ATOM 5762 C C . THR A 1 736 ? 11.135 35.378 -15.600 1.00 72.12 736 THR A C 1
ATOM 5764 O O . THR A 1 736 ? 10.066 34.819 -15.865 1.00 72.12 736 THR A O 1
ATOM 5767 N N . HIS A 1 737 ? 11.791 35.152 -14.461 1.00 71.06 737 HIS A N 1
ATOM 5768 C CA . HIS A 1 737 ? 11.383 34.201 -13.425 1.00 71.06 737 HIS A CA 1
ATOM 5769 C C . HIS A 1 737 ? 11.502 34.829 -12.024 1.00 71.06 737 HIS A C 1
ATOM 5771 O O . HIS A 1 737 ? 12.454 35.546 -11.726 1.00 71.06 737 HIS A O 1
ATOM 5777 N N . ASP A 1 738 ? 10.520 34.581 -11.152 1.00 70.81 738 ASP A N 1
ATOM 5778 C CA . ASP A 1 738 ? 10.379 35.269 -9.860 1.00 70.81 738 ASP A CA 1
ATOM 5779 C C . ASP A 1 738 ? 9.885 34.309 -8.768 1.00 70.81 738 ASP A C 1
ATOM 5781 O O . ASP A 1 738 ? 8.823 33.698 -8.914 1.00 70.81 738 ASP A O 1
ATOM 5785 N N . SER A 1 739 ? 10.664 34.130 -7.697 1.00 63.94 739 SER A N 1
ATOM 5786 C CA . SER A 1 739 ? 10.319 33.235 -6.588 1.00 63.94 739 SER A CA 1
ATOM 5787 C C . SER A 1 739 ? 10.955 33.681 -5.274 1.00 63.94 739 SER A C 1
ATOM 5789 O O . SER A 1 739 ? 12.093 34.134 -5.229 1.00 63.94 739 SER A O 1
ATOM 5791 N N . ASN A 1 740 ? 10.247 33.452 -4.166 1.00 60.97 740 ASN A N 1
ATOM 5792 C CA . ASN A 1 740 ? 10.792 33.617 -2.816 1.00 60.97 740 ASN A CA 1
ATOM 5793 C C . ASN A 1 740 ? 11.389 32.323 -2.227 1.00 60.97 740 ASN A C 1
ATOM 5795 O O . ASN A 1 740 ? 11.782 32.306 -1.064 1.00 60.97 740 ASN A O 1
ATOM 5799 N N . HIS A 1 741 ? 11.461 31.235 -3.000 1.00 60.69 741 HIS A N 1
ATOM 5800 C CA . HIS A 1 741 ? 11.902 29.921 -2.525 1.00 60.69 741 HIS A CA 1
ATOM 5801 C C . HIS A 1 741 ? 13.229 29.500 -3.175 1.00 60.69 741 HIS A C 1
ATOM 5803 O O . HIS A 1 741 ? 13.249 29.165 -4.362 1.00 60.69 741 HIS A O 1
ATOM 5809 N N . GLU A 1 742 ? 14.321 29.454 -2.394 1.00 65.12 742 GLU A N 1
ATOM 5810 C CA . GLU A 1 742 ? 15.689 29.163 -2.878 1.00 65.12 742 GLU A CA 1
ATOM 5811 C C . GLU A 1 742 ? 15.742 27.916 -3.775 1.00 65.12 742 GLU A C 1
ATOM 5813 O O . GLU A 1 742 ? 16.296 27.970 -4.867 1.00 65.12 742 GLU A O 1
ATOM 5818 N N . GLY A 1 743 ? 15.074 26.823 -3.385 1.00 55.69 743 GLY A N 1
ATOM 5819 C CA . GLY A 1 743 ? 15.045 25.574 -4.160 1.00 55.69 743 GLY A CA 1
ATOM 5820 C C . GLY A 1 743 ? 14.347 25.642 -5.530 1.00 55.69 743 GLY A C 1
ATOM 5821 O O . GLY A 1 743 ? 14.471 24.696 -6.297 1.00 55.69 743 GLY A O 1
ATOM 5822 N N . VAL A 1 744 ? 13.619 26.724 -5.842 1.00 64.12 744 VAL A N 1
ATOM 5823 C CA . VAL A 1 744 ? 13.029 26.974 -7.176 1.00 64.12 744 VAL A CA 1
ATOM 5824 C C . VAL A 1 744 ? 13.984 27.804 -8.034 1.00 64.12 744 VAL A C 1
ATOM 5826 O O . VAL A 1 744 ? 14.214 27.469 -9.188 1.00 64.12 744 VAL A O 1
ATOM 5829 N N . ILE A 1 745 ? 14.616 28.828 -7.451 1.00 72.44 745 ILE A N 1
ATOM 5830 C CA . ILE A 1 745 ? 15.693 29.589 -8.109 1.00 72.44 745 ILE A CA 1
ATOM 5831 C C . ILE A 1 745 ? 16.862 28.668 -8.474 1.00 72.44 745 ILE A C 1
ATOM 5833 O O . ILE A 1 745 ? 17.409 28.754 -9.567 1.00 72.44 745 ILE A O 1
ATOM 5837 N N . LEU A 1 746 ? 17.197 27.746 -7.573 1.00 70.56 746 LEU A N 1
ATOM 5838 C CA . LEU A 1 746 ? 18.192 26.698 -7.765 1.00 70.56 746 LEU A CA 1
ATOM 5839 C C . LEU A 1 746 ? 17.856 25.770 -8.947 1.00 70.56 746 LEU A C 1
ATOM 5841 O O . LEU A 1 746 ? 18.757 25.365 -9.676 1.00 70.56 746 LEU A O 1
ATOM 5845 N N . ASP A 1 747 ? 16.573 25.458 -9.148 1.00 65.75 747 ASP A N 1
ATOM 5846 C CA . ASP A 1 747 ? 16.089 24.655 -10.277 1.00 65.75 747 ASP A CA 1
ATOM 5847 C C . ASP A 1 747 ? 16.185 25.449 -11.591 1.00 65.75 747 ASP A C 1
ATOM 5849 O O . ASP A 1 747 ? 16.673 24.920 -12.584 1.00 65.75 747 ASP A O 1
ATOM 5853 N N . TRP A 1 748 ? 15.828 26.739 -11.595 1.00 81.81 748 TRP A N 1
ATOM 5854 C CA . TRP A 1 748 ? 15.995 27.611 -12.767 1.00 81.81 748 TRP A CA 1
ATOM 5855 C C . TRP A 1 748 ? 17.458 27.815 -13.164 1.00 81.81 748 TRP A C 1
ATOM 5857 O O . TRP A 1 748 ? 17.774 27.721 -14.344 1.00 81.81 748 TRP A O 1
ATOM 5867 N N . LEU A 1 749 ? 18.357 28.028 -12.197 1.00 78.69 749 LEU A N 1
ATOM 5868 C CA . LEU A 1 749 ? 19.796 28.120 -12.459 1.00 78.69 749 LEU A CA 1
ATOM 5869 C C . LEU A 1 749 ? 20.319 26.837 -13.121 1.00 78.69 749 LEU A C 1
ATOM 5871 O O . LEU A 1 749 ? 21.006 26.904 -14.131 1.00 78.69 749 LEU A O 1
ATOM 5875 N N . LEU A 1 750 ? 19.970 25.665 -12.581 1.00 76.44 750 LEU A N 1
ATOM 5876 C CA . LEU A 1 750 ? 20.496 24.374 -13.046 1.00 76.44 750 LEU A CA 1
ATOM 5877 C C . LEU A 1 750 ? 19.817 23.811 -14.308 1.00 76.44 750 LEU A C 1
ATOM 5879 O O . LEU A 1 750 ? 20.290 22.802 -14.830 1.00 76.44 750 LEU A O 1
ATOM 5883 N N . ASN A 1 751 ? 18.741 24.440 -14.791 1.00 76.06 751 ASN A N 1
ATOM 5884 C CA . ASN A 1 751 ? 18.070 24.106 -16.054 1.00 76.06 751 ASN A CA 1
ATOM 5885 C C . ASN A 1 751 ? 18.153 25.244 -17.097 1.00 76.06 751 ASN A C 1
ATOM 5887 O O . ASN A 1 751 ? 17.482 25.167 -18.127 1.00 76.06 751 ASN A O 1
ATOM 5891 N N . ALA A 1 752 ? 18.962 26.282 -16.852 1.00 76.81 752 ALA A N 1
ATOM 5892 C CA . ALA A 1 752 ? 19.270 27.306 -17.847 1.00 76.81 752 ALA A CA 1
ATOM 5893 C C . ALA A 1 752 ? 19.933 26.678 -19.088 1.00 76.81 752 ALA A C 1
ATOM 5895 O O . ALA A 1 752 ? 20.747 25.755 -18.979 1.00 76.81 752 ALA A O 1
ATOM 5896 N N . LYS A 1 753 ? 19.589 27.171 -20.281 1.00 77.75 753 LYS A N 1
ATOM 5897 C CA . LYS A 1 753 ? 20.179 26.711 -21.548 1.00 77.75 753 LYS A CA 1
ATOM 5898 C C . LYS A 1 753 ? 21.612 27.226 -21.649 1.00 77.75 753 LYS A C 1
ATOM 5900 O O . LYS A 1 753 ? 21.884 28.351 -21.246 1.00 77.75 753 LYS A O 1
ATOM 5905 N N . GLU A 1 754 ? 22.534 26.469 -22.243 1.00 70.81 754 GLU A N 1
ATOM 5906 C CA . GLU A 1 754 ? 23.957 26.864 -22.298 1.00 70.81 754 GLU A CA 1
ATOM 5907 C C . GLU A 1 754 ? 24.222 28.186 -23.049 1.00 70.81 754 GLU A C 1
ATOM 5909 O O . GLU A 1 754 ? 25.269 28.800 -22.856 1.00 70.81 754 GLU A O 1
ATOM 5914 N N . ASN A 1 755 ? 23.274 28.646 -23.874 1.00 69.38 755 ASN A N 1
ATOM 5915 C CA . ASN A 1 755 ? 23.334 29.902 -24.622 1.00 69.38 755 ASN A CA 1
ATOM 5916 C C . ASN A 1 755 ? 22.601 31.091 -23.958 1.00 69.38 755 ASN A C 1
ATOM 5918 O O . ASN A 1 755 ? 22.472 32.146 -24.582 1.00 69.38 755 ASN A O 1
ATOM 5922 N N . GLU A 1 756 ? 22.124 30.942 -22.717 1.00 75.56 756 GLU A N 1
ATOM 5923 C CA . GLU A 1 756 ? 21.499 32.023 -21.942 1.00 75.56 756 GLU A CA 1
ATOM 5924 C C . GLU A 1 756 ? 22.525 32.830 -21.126 1.00 75.56 756 GLU A C 1
ATOM 5926 O O . GLU A 1 756 ? 23.426 32.268 -20.494 1.00 75.56 756 GLU A O 1
ATOM 5931 N N . ILE A 1 757 ? 22.350 34.154 -21.050 1.00 71.94 757 ILE A N 1
ATOM 5932 C CA . ILE A 1 757 ? 22.990 34.972 -20.003 1.00 71.94 757 ILE A CA 1
ATOM 5933 C C . ILE A 1 757 ? 22.051 35.014 -18.798 1.00 71.94 757 ILE A C 1
ATOM 5935 O O . ILE A 1 757 ? 20.904 35.435 -18.925 1.00 71.94 757 ILE A O 1
ATOM 5939 N N . ILE A 1 758 ? 22.532 34.618 -17.620 1.00 80.50 758 ILE A N 1
ATOM 5940 C CA . ILE A 1 758 ? 21.731 34.645 -16.391 1.00 80.50 758 ILE A CA 1
ATOM 5941 C C . ILE A 1 758 ? 21.946 35.979 -15.673 1.00 80.50 758 ILE A C 1
ATOM 5943 O O . ILE A 1 758 ? 23.082 36.365 -15.394 1.00 80.50 758 ILE A O 1
ATOM 5947 N N . VAL A 1 759 ? 20.860 36.651 -15.296 1.00 78.06 759 VAL A N 1
ATOM 5948 C CA . VAL A 1 759 ? 20.895 37.816 -14.401 1.00 78.06 759 VAL A CA 1
ATOM 5949 C C . VAL A 1 759 ? 20.194 37.436 -13.100 1.00 78.06 759 VAL A C 1
ATOM 5951 O O . VAL A 1 759 ? 18.982 37.244 -13.075 1.00 78.06 759 VAL A O 1
ATOM 5954 N N . LEU A 1 760 ? 20.953 37.291 -12.014 1.00 83.19 760 LEU A N 1
ATOM 5955 C CA . LEU A 1 760 ? 20.458 36.848 -10.709 1.00 83.19 760 LEU A CA 1
ATOM 5956 C C . LEU A 1 760 ? 20.334 38.039 -9.750 1.00 83.19 760 LEU A C 1
ATOM 5958 O O . LEU A 1 760 ? 21.325 38.491 -9.171 1.00 83.19 760 LEU A O 1
ATOM 5962 N N . CYS A 1 761 ? 19.114 38.531 -9.536 1.00 79.31 761 CYS A N 1
ATOM 5963 C CA . CYS A 1 761 ? 18.849 39.517 -8.489 1.00 79.31 761 CYS A CA 1
ATOM 5964 C C . CYS A 1 761 ? 18.883 38.833 -7.114 1.00 79.31 761 CYS A C 1
ATOM 5966 O O . CYS A 1 761 ? 18.133 37.885 -6.880 1.00 79.31 761 CYS A O 1
ATOM 5968 N N . TRP A 1 762 ? 19.735 39.303 -6.198 1.00 81.25 762 TRP A N 1
ATOM 5969 C CA . TRP A 1 762 ? 19.925 38.685 -4.884 1.00 81.25 762 TRP A CA 1
ATOM 5970 C C . TRP A 1 762 ? 20.159 39.727 -3.781 1.00 81.25 762 TRP A C 1
ATOM 5972 O O . TRP A 1 762 ? 21.120 40.492 -3.819 1.00 81.25 762 TRP A O 1
ATOM 5982 N N . VAL A 1 763 ? 19.279 39.756 -2.774 1.00 71.12 763 VAL A N 1
ATOM 5983 C CA . VAL A 1 763 ? 19.296 40.775 -1.700 1.00 71.12 763 VAL A CA 1
ATOM 5984 C C . VAL A 1 763 ? 20.276 40.436 -0.572 1.00 71.12 763 VAL A C 1
ATOM 5986 O O . VAL A 1 763 ? 20.829 41.330 0.066 1.00 71.12 763 VAL A O 1
ATOM 5989 N N . GLY A 1 764 ? 20.457 39.143 -0.289 1.00 69.25 764 GLY A N 1
ATOM 5990 C CA . GLY A 1 764 ? 21.311 38.652 0.793 1.00 69.25 764 GLY A CA 1
ATOM 5991 C C . GLY A 1 764 ? 22.778 38.496 0.392 1.00 69.25 764 GLY A C 1
ATOM 5992 O O . GLY A 1 764 ? 23.162 38.706 -0.756 1.00 69.25 764 GLY A O 1
ATOM 5993 N N . CYS A 1 765 ? 23.610 38.050 1.332 1.00 80.00 765 CYS A N 1
ATOM 5994 C CA . CYS A 1 765 ? 24.932 37.547 0.980 1.00 80.00 765 CYS A CA 1
ATOM 5995 C C . CYS A 1 765 ? 24.796 36.194 0.260 1.00 80.00 765 CYS A C 1
ATOM 5997 O O . CYS A 1 765 ? 23.985 35.363 0.669 1.00 80.00 765 CYS A O 1
ATOM 5999 N N . LEU A 1 766 ? 25.586 35.940 -0.790 1.00 79.25 766 LEU A N 1
ATOM 6000 C CA . LEU A 1 766 ? 25.554 34.632 -1.464 1.00 79.25 766 LEU A CA 1
ATOM 6001 C C . LEU A 1 766 ? 26.285 33.544 -0.657 1.00 79.25 766 LEU A C 1
ATOM 6003 O O . LEU A 1 766 ? 25.890 32.386 -0.740 1.00 79.25 766 LEU A O 1
ATOM 6007 N N . SER A 1 767 ? 27.256 33.899 0.202 1.00 78.12 767 SER A N 1
ATOM 6008 C CA . SER A 1 767 ? 27.891 32.950 1.142 1.00 78.12 767 SER A CA 1
ATOM 6009 C C . SER A 1 767 ? 26.906 32.247 2.074 1.00 78.12 767 SER A C 1
ATOM 6011 O O . SER A 1 767 ? 27.197 31.157 2.565 1.00 78.12 767 SER A O 1
ATOM 6013 N N . ASP A 1 768 ? 25.757 32.874 2.319 1.00 76.12 768 ASP A N 1
ATOM 6014 C CA . ASP A 1 768 ? 24.751 32.400 3.266 1.00 76.12 768 ASP A CA 1
ATOM 6015 C C . ASP A 1 768 ? 23.773 31.405 2.603 1.00 76.12 768 ASP A C 1
ATOM 6017 O O . ASP A 1 768 ? 23.093 30.659 3.306 1.00 76.12 768 ASP A O 1
ATOM 6021 N N . SER A 1 769 ? 23.780 31.330 1.263 1.00 71.56 769 SER A N 1
ATOM 6022 C CA . SER A 1 769 ? 23.047 30.364 0.429 1.00 71.56 769 SER A CA 1
ATOM 6023 C C . SER A 1 769 ? 24.030 29.466 -0.345 1.00 71.56 769 SER A C 1
ATOM 6025 O O . SER A 1 769 ? 24.176 29.590 -1.568 1.00 71.56 769 SER A O 1
ATOM 6027 N N . PRO A 1 770 ? 24.731 28.534 0.337 1.00 73.50 770 PRO A N 1
ATOM 6028 C CA . PRO A 1 770 ? 25.772 27.703 -0.274 1.00 73.50 770 PRO A CA 1
ATOM 6029 C C . PRO A 1 770 ? 25.250 26.799 -1.402 1.00 73.50 770 PRO A C 1
ATOM 6031 O O . PRO A 1 770 ? 26.023 26.417 -2.279 1.00 73.50 770 PRO A O 1
ATOM 6034 N N . THR A 1 771 ? 23.952 26.476 -1.420 1.00 62.88 771 THR A N 1
ATOM 6035 C CA . THR A 1 771 ? 23.305 25.740 -2.517 1.00 62.88 771 THR A CA 1
ATOM 6036 C C . THR A 1 771 ? 23.312 26.539 -3.817 1.00 62.88 771 THR A C 1
ATOM 6038 O O . THR A 1 771 ? 23.669 25.998 -4.861 1.00 62.88 771 THR A O 1
ATOM 6041 N N . ILE A 1 772 ? 22.974 27.832 -3.747 1.00 80.19 772 ILE A N 1
ATOM 6042 C CA . ILE A 1 772 ? 22.989 28.744 -4.898 1.00 80.19 772 ILE A CA 1
ATOM 6043 C C . ILE A 1 772 ? 24.419 28.963 -5.382 1.00 80.19 772 ILE A C 1
ATOM 6045 O O . ILE A 1 772 ? 24.670 28.802 -6.572 1.00 80.19 772 ILE A O 1
ATOM 6049 N N . LEU A 1 773 ? 25.377 29.224 -4.482 1.00 80.62 773 LEU A N 1
ATOM 6050 C CA . LEU A 1 773 ? 26.794 29.295 -4.866 1.00 80.62 773 LEU A CA 1
ATOM 6051 C C . LEU A 1 773 ? 27.254 28.020 -5.580 1.00 80.62 773 LEU A C 1
ATOM 6053 O O . LEU A 1 773 ? 27.872 28.110 -6.638 1.00 80.62 773 LEU A O 1
ATOM 6057 N N . ARG A 1 774 ? 26.908 26.834 -5.063 1.00 71.94 774 ARG A N 1
ATOM 6058 C CA . ARG A 1 774 ? 27.303 25.573 -5.701 1.00 71.94 774 ARG A CA 1
ATOM 6059 C C . ARG A 1 774 ? 26.607 25.329 -7.043 1.00 71.94 774 ARG A C 1
ATOM 6061 O O . ARG A 1 774 ? 27.180 24.642 -7.878 1.00 71.94 774 ARG A O 1
ATOM 6068 N N . ALA A 1 775 ? 25.415 25.875 -7.284 1.00 77.00 775 ALA A N 1
ATOM 6069 C CA . ALA A 1 775 ? 24.808 25.854 -8.616 1.00 77.00 775 ALA A CA 1
ATOM 6070 C C . ALA A 1 775 ? 25.484 26.835 -9.578 1.00 77.00 775 ALA A C 1
ATOM 6072 O O . ALA A 1 775 ? 25.741 26.475 -10.722 1.00 77.00 775 ALA A O 1
ATOM 6073 N N . LEU A 1 776 ? 25.856 28.028 -9.104 1.00 81.69 776 LEU A N 1
ATOM 6074 C CA . LEU A 1 776 ? 26.650 28.979 -9.881 1.00 81.69 776 LEU A CA 1
ATOM 6075 C C . LEU A 1 776 ? 28.005 28.371 -10.297 1.00 81.69 776 LEU A C 1
ATOM 6077 O O . LEU A 1 776 ? 28.436 28.580 -11.422 1.00 81.69 776 LEU A O 1
ATOM 6081 N N . GLU A 1 777 ? 28.637 27.535 -9.465 1.00 79.19 777 GLU A N 1
ATOM 6082 C CA . GLU A 1 777 ? 29.838 26.754 -9.834 1.00 79.19 777 GLU A CA 1
ATOM 6083 C C . GLU A 1 777 ? 29.609 25.650 -10.894 1.00 79.19 777 GLU A C 1
ATOM 6085 O O . GLU A 1 777 ? 30.580 25.009 -11.300 1.00 79.19 777 GLU A O 1
ATOM 6090 N N . LEU A 1 778 ? 28.363 25.368 -11.297 1.00 74.81 778 LEU A N 1
ATOM 6091 C CA . LEU A 1 778 ? 27.998 24.217 -12.141 1.00 74.81 778 LEU A CA 1
ATOM 6092 C C . LEU A 1 778 ? 27.221 24.566 -13.417 1.00 74.81 778 LEU A C 1
ATOM 6094 O O . LEU A 1 778 ? 27.039 23.684 -14.255 1.00 74.81 778 LEU A O 1
ATOM 6098 N N . VAL A 1 779 ? 26.780 25.813 -13.578 1.00 78.19 779 VAL A N 1
ATOM 6099 C CA . VAL A 1 779 ? 26.234 26.318 -14.846 1.00 78.19 779 VAL A CA 1
ATOM 6100 C C . VAL A 1 779 ? 27.367 26.668 -15.813 1.00 78.19 779 VAL A C 1
ATOM 6102 O O . VAL A 1 779 ? 28.398 27.185 -15.394 1.00 78.19 779 VAL A O 1
ATOM 6105 N N . ASN A 1 780 ? 27.174 26.440 -17.114 1.00 76.94 780 ASN A N 1
ATOM 6106 C CA . ASN A 1 780 ? 28.122 26.893 -18.147 1.00 76.94 780 ASN A CA 1
ATOM 6107 C C . ASN A 1 780 ? 27.880 28.363 -18.567 1.00 76.94 780 ASN A C 1
ATOM 6109 O O . ASN A 1 780 ? 28.642 28.932 -19.347 1.00 76.94 780 ASN A O 1
ATOM 6113 N N . ASN A 1 781 ? 26.826 28.982 -18.032 1.00 84.00 781 ASN A N 1
ATOM 6114 C CA . ASN A 1 781 ? 26.350 30.322 -18.359 1.00 84.00 781 ASN A CA 1
ATOM 6115 C C . ASN A 1 781 ? 27.252 31.451 -17.828 1.00 84.00 781 ASN A C 1
ATOM 6117 O O . ASN A 1 781 ? 27.867 31.349 -16.764 1.00 84.00 781 ASN A O 1
ATOM 6121 N N . ARG A 1 782 ? 27.220 32.599 -18.519 1.00 71.38 782 ARG A N 1
ATOM 6122 C CA . ARG A 1 782 ? 27.689 33.891 -17.984 1.00 71.38 782 ARG A CA 1
ATOM 6123 C C . ARG A 1 782 ? 26.631 34.396 -16.992 1.00 71.38 782 ARG A C 1
ATOM 6125 O O . ARG A 1 782 ? 25.489 34.605 -17.398 1.00 71.38 782 ARG A O 1
ATOM 6132 N N . VAL A 1 783 ? 26.991 34.592 -15.720 1.00 75.12 783 VAL A N 1
ATOM 6133 C CA . VAL A 1 783 ? 26.064 35.050 -14.665 1.00 75.12 783 VAL A CA 1
ATOM 6134 C C . VAL A 1 783 ? 26.418 36.443 -14.141 1.00 75.12 783 VAL A C 1
ATOM 6136 O O . VAL A 1 783 ? 27.516 36.667 -13.636 1.00 75.12 783 VAL A O 1
ATOM 6139 N N . ILE A 1 784 ? 25.466 37.371 -14.187 1.00 72.81 784 ILE A N 1
ATOM 6140 C CA . ILE A 1 784 ? 25.565 38.692 -13.553 1.00 72.81 784 ILE A CA 1
ATOM 6141 C C . ILE A 1 784 ? 24.735 38.669 -12.267 1.00 72.81 784 ILE A C 1
ATOM 6143 O O . ILE A 1 784 ? 23.550 38.343 -12.303 1.00 72.81 784 ILE A O 1
ATOM 6147 N N . VAL A 1 785 ? 25.328 39.025 -11.126 1.00 75.50 785 VAL A N 1
ATOM 6148 C CA . VAL A 1 785 ? 24.589 39.182 -9.859 1.00 75.50 785 VAL A CA 1
ATOM 6149 C C . VAL A 1 785 ? 24.173 40.643 -9.690 1.00 75.50 785 VAL A C 1
ATOM 6151 O O . VAL A 1 785 ? 24.989 41.539 -9.883 1.00 75.50 785 VAL A O 1
ATOM 6154 N N . VAL A 1 786 ? 22.922 40.898 -9.302 1.00 72.00 786 VAL A N 1
ATOM 6155 C CA . VAL A 1 786 ? 22.404 42.249 -9.014 1.00 72.00 786 VAL A CA 1
ATOM 6156 C C . VAL A 1 786 ? 22.007 42.328 -7.541 1.00 72.00 786 VAL A C 1
ATOM 6158 O O . VAL A 1 786 ? 21.096 41.618 -7.114 1.00 72.00 786 VAL A O 1
ATOM 6161 N N . SER A 1 787 ? 22.676 43.171 -6.754 1.00 68.62 787 SER A N 1
ATOM 6162 C CA . SER A 1 787 ? 22.530 43.205 -5.290 1.00 68.62 787 SER A CA 1
ATOM 6163 C C . SER A 1 787 ? 22.635 44.621 -4.685 1.00 68.62 787 SER A C 1
ATOM 6165 O O . SER A 1 787 ? 22.882 45.597 -5.398 1.00 68.62 787 SER A O 1
ATOM 6167 N N . PRO A 1 788 ? 22.385 44.802 -3.373 1.00 64.19 788 PRO A N 1
ATOM 6168 C CA . PRO A 1 788 ? 22.602 46.084 -2.694 1.00 64.19 788 PRO A CA 1
ATOM 6169 C C . PRO A 1 788 ? 24.090 46.406 -2.439 1.00 64.19 788 PRO A C 1
ATOM 6171 O O . PRO A 1 788 ? 24.886 45.531 -2.093 1.00 64.19 788 PRO A O 1
ATOM 6174 N N . ILE A 1 789 ? 24.460 47.691 -2.508 1.00 60.44 789 ILE A N 1
ATOM 6175 C CA . ILE A 1 789 ? 25.787 48.202 -2.124 1.00 60.44 789 ILE A CA 1
ATOM 6176 C C . ILE A 1 789 ? 26.104 47.815 -0.676 1.00 60.44 789 ILE A C 1
ATOM 6178 O O . ILE A 1 789 ? 25.295 47.987 0.237 1.00 60.44 789 ILE A O 1
ATOM 6182 N N . GLY A 1 790 ? 27.330 47.328 -0.473 1.00 60.75 790 GLY A N 1
ATOM 6183 C CA . GLY A 1 790 ? 27.845 46.896 0.827 1.00 60.75 790 GLY A CA 1
ATOM 6184 C C . GLY A 1 790 ? 27.627 45.413 1.142 1.00 60.75 790 GLY A C 1
ATOM 6185 O O . GLY A 1 790 ? 28.133 44.946 2.163 1.00 60.75 790 GLY A O 1
ATOM 6186 N N . ILE A 1 791 ? 26.937 44.650 0.285 1.00 68.31 791 ILE A N 1
ATOM 6187 C CA . ILE A 1 791 ? 26.846 43.191 0.423 1.00 68.31 791 ILE A CA 1
ATOM 6188 C C . ILE A 1 791 ? 28.129 42.534 -0.106 1.00 68.31 791 ILE A C 1
ATOM 6190 O O . ILE A 1 791 ? 28.387 42.471 -1.306 1.00 68.31 791 ILE A O 1
ATOM 6194 N N . HIS A 1 792 ? 28.951 42.018 0.806 1.00 77.88 792 HIS A N 1
ATOM 6195 C CA . HIS A 1 792 ? 30.185 41.309 0.469 1.00 77.88 792 HIS A CA 1
ATOM 6196 C C . HIS A 1 792 ? 29.911 39.808 0.270 1.00 77.88 792 HIS A C 1
ATOM 6198 O O . HIS A 1 792 ? 30.040 39.024 1.208 1.00 77.88 792 HIS A O 1
ATOM 6204 N N . HIS A 1 793 ? 29.567 39.408 -0.958 1.00 77.31 793 HIS A N 1
ATOM 6205 C CA . HIS A 1 793 ? 29.123 38.045 -1.306 1.00 77.31 793 HIS A CA 1
ATOM 6206 C C . HIS A 1 793 ? 30.117 36.900 -1.002 1.00 77.31 793 HIS A C 1
ATOM 6208 O O . HIS A 1 793 ? 29.710 35.738 -1.008 1.00 77.31 793 HIS A O 1
ATOM 6214 N N . GLY A 1 794 ? 31.389 37.206 -0.723 1.00 79.69 794 GLY A N 1
ATOM 6215 C CA . GLY A 1 794 ? 32.461 36.223 -0.541 1.00 79.69 794 GLY A CA 1
ATOM 6216 C C . GLY A 1 794 ? 33.186 35.910 -1.852 1.00 79.69 794 GLY A C 1
ATOM 6217 O O . GLY A 1 794 ? 33.113 36.682 -2.806 1.00 79.69 794 GLY A O 1
ATOM 6218 N N . THR A 1 795 ? 33.902 34.785 -1.903 1.00 82.44 795 THR A N 1
ATOM 6219 C CA . THR A 1 795 ? 34.491 34.292 -3.157 1.00 82.44 795 THR A CA 1
ATOM 6220 C C . THR A 1 795 ? 33.373 33.813 -4.077 1.00 82.44 795 THR A C 1
ATOM 6222 O O . THR A 1 795 ? 32.679 32.853 -3.747 1.00 82.44 795 THR A O 1
ATOM 6225 N N . LEU A 1 796 ? 33.204 34.476 -5.220 1.00 80.94 796 LEU A N 1
ATOM 6226 C CA . LEU A 1 796 ? 32.224 34.096 -6.234 1.00 80.94 796 LEU A CA 1
ATOM 6227 C C . LEU A 1 796 ? 32.835 33.134 -7.275 1.00 80.94 796 LEU A C 1
ATOM 6229 O O . LEU A 1 796 ? 34.044 33.196 -7.518 1.00 80.94 796 LEU A O 1
ATOM 6233 N N . PRO A 1 797 ? 32.032 32.245 -7.890 1.00 79.81 797 PRO A N 1
ATOM 6234 C CA . PRO A 1 797 ? 32.492 31.347 -8.952 1.00 79.81 797 PRO A CA 1
ATOM 6235 C C . PRO A 1 797 ? 32.928 32.095 -10.218 1.00 79.81 797 PRO A C 1
ATOM 6237 O O . PRO A 1 797 ? 32.432 33.180 -10.499 1.00 79.81 797 PRO A O 1
ATOM 6240 N N . SER A 1 798 ? 33.787 31.487 -11.041 1.00 78.00 798 SER A N 1
ATOM 6241 C CA . SER A 1 798 ? 34.282 32.085 -12.299 1.00 78.00 798 SER A CA 1
ATOM 6242 C C . SER A 1 798 ? 33.219 32.267 -13.392 1.00 78.00 798 SER A C 1
ATOM 6244 O O . SER A 1 798 ? 33.473 32.936 -14.389 1.00 78.00 798 SER A O 1
ATOM 6246 N N . THR A 1 799 ? 32.047 31.660 -13.219 1.00 74.50 799 THR A N 1
ATOM 6247 C CA . THR A 1 799 ? 30.833 31.865 -14.026 1.00 74.50 799 THR A CA 1
ATOM 6248 C C . THR A 1 799 ? 30.139 33.185 -13.685 1.00 74.50 799 THR A C 1
ATOM 6250 O O . THR A 1 799 ? 29.443 33.750 -14.529 1.00 74.50 799 THR A O 1
ATOM 6253 N N . VAL A 1 800 ? 30.351 33.709 -12.469 1.00 77.50 800 VAL A N 1
ATOM 6254 C CA . VAL A 1 800 ? 29.875 35.030 -12.059 1.00 77.50 800 VAL A CA 1
ATOM 6255 C C . VAL A 1 800 ? 30.831 36.080 -12.609 1.00 77.50 800 VAL A C 1
ATOM 6257 O O . VAL A 1 800 ? 31.897 36.355 -12.062 1.00 77.50 800 VAL A O 1
ATOM 6260 N N . VAL A 1 801 ? 30.425 36.651 -13.735 1.00 63.19 801 VAL A N 1
ATOM 6261 C CA . VAL A 1 801 ? 31.210 37.568 -14.571 1.00 63.19 801 VAL A CA 1
ATOM 6262 C C . VAL A 1 801 ? 31.186 39.015 -14.074 1.00 63.19 801 VAL A C 1
ATOM 6264 O O . VAL A 1 801 ? 32.016 39.816 -14.490 1.00 63.19 801 VAL A O 1
ATOM 6267 N N . GLY A 1 802 ? 30.258 39.355 -13.176 1.00 60.25 802 GLY A N 1
ATOM 6268 C CA . GLY A 1 802 ? 30.153 40.683 -12.581 1.00 60.25 802 GLY A CA 1
ATOM 6269 C C . GLY A 1 802 ? 29.097 40.763 -11.480 1.00 60.25 802 GLY A C 1
ATOM 6270 O O . GLY A 1 802 ? 28.191 39.929 -11.400 1.00 60.25 802 GLY A O 1
ATOM 6271 N N . VAL A 1 803 ? 29.216 41.791 -10.635 1.00 64.50 803 VAL A N 1
ATOM 6272 C CA . VAL A 1 803 ? 28.235 42.134 -9.597 1.00 64.50 803 VAL A CA 1
ATOM 6273 C C . VAL A 1 803 ? 27.844 43.603 -9.754 1.00 64.50 803 VAL A C 1
ATOM 6275 O O . VAL A 1 803 ? 28.692 44.486 -9.638 1.00 64.50 803 VAL A O 1
ATOM 6278 N N . LEU A 1 804 ? 26.565 43.869 -10.007 1.00 56.94 804 LEU A N 1
ATOM 6279 C CA . LEU A 1 804 ? 25.995 45.213 -10.116 1.00 56.94 804 LEU A CA 1
ATOM 6280 C C . LEU A 1 804 ? 25.358 45.598 -8.776 1.00 56.94 804 LEU A C 1
ATOM 6282 O O . LEU A 1 804 ? 24.567 44.833 -8.227 1.00 56.94 804 LEU A O 1
ATOM 6286 N N . SER A 1 805 ? 25.718 46.765 -8.231 1.00 55.47 805 SER A N 1
ATOM 6287 C CA . SER A 1 805 ? 25.361 47.164 -6.860 1.00 55.47 805 SER A CA 1
ATOM 6288 C C . SER A 1 805 ? 24.545 48.467 -6.794 1.00 55.47 805 SER A C 1
ATOM 6290 O O . SER A 1 805 ? 25.021 49.513 -7.233 1.00 55.47 805 SER A O 1
ATOM 6292 N N . GLY A 1 806 ? 23.346 48.429 -6.195 1.00 51.91 806 GLY A N 1
ATOM 6293 C CA . GLY A 1 806 ? 22.446 49.592 -6.012 1.00 51.91 806 GLY A CA 1
ATOM 6294 C C . GLY A 1 806 ? 22.557 50.291 -4.644 1.00 51.91 806 GLY A C 1
ATOM 6295 O O . GLY A 1 806 ? 22.961 49.674 -3.664 1.00 51.91 806 GLY A O 1
ATOM 6296 N N . ARG A 1 807 ? 22.247 51.594 -4.547 1.00 42.41 807 ARG A N 1
ATOM 6297 C CA . ARG A 1 807 ? 22.595 52.430 -3.369 1.00 42.41 807 ARG A CA 1
ATOM 6298 C C . ARG A 1 807 ? 21.904 52.039 -2.046 1.00 42.41 807 ARG A C 1
ATOM 6300 O O . ARG A 1 807 ? 20.790 51.542 -2.006 1.00 42.41 807 ARG A O 1
ATOM 6307 N N . CYS A 1 808 ? 22.623 52.282 -0.946 1.00 35.31 808 CYS A N 1
ATOM 6308 C CA . CYS A 1 808 ? 22.396 51.737 0.399 1.00 35.31 808 CYS A CA 1
ATOM 6309 C C . CYS A 1 808 ? 20.958 51.786 0.951 1.00 35.31 808 CYS A C 1
ATOM 6311 O O . CYS A 1 808 ? 20.326 52.842 0.967 1.00 35.31 808 CYS A O 1
ATOM 6313 N N . LEU A 1 809 ? 20.555 50.708 1.642 1.00 38.66 809 LEU A N 1
ATOM 6314 C CA . LEU A 1 809 ? 19.467 50.737 2.627 1.00 38.66 809 LEU A CA 1
ATOM 6315 C C . LEU A 1 809 ? 19.819 49.961 3.914 1.00 38.66 809 LEU A C 1
ATOM 6317 O O . LEU A 1 809 ? 20.737 49.144 3.955 1.00 38.66 809 LEU A O 1
ATOM 6321 N N . ASN A 1 810 ? 19.097 50.234 5.003 1.00 39.34 810 ASN A N 1
ATOM 6322 C CA . ASN A 1 810 ? 19.375 49.675 6.328 1.00 39.34 810 ASN A CA 1
ATOM 6323 C C . ASN A 1 810 ? 18.804 48.251 6.488 1.00 39.34 810 ASN A C 1
ATOM 6325 O O . ASN A 1 810 ? 17.586 48.062 6.517 1.00 39.34 810 ASN A O 1
ATOM 6329 N N . LEU A 1 811 ? 19.683 47.264 6.699 1.00 34.97 811 LEU A N 1
ATOM 6330 C CA . LEU A 1 811 ? 19.354 45.840 6.903 1.00 34.97 811 LEU A CA 1
ATOM 6331 C C . LEU A 1 811 ? 18.299 45.563 7.997 1.00 34.97 811 LEU A C 1
ATOM 6333 O O . LEU A 1 811 ? 17.629 44.529 7.958 1.00 34.97 811 LEU A O 1
ATOM 6337 N N . ARG A 1 812 ? 18.115 46.469 8.971 1.00 31.59 812 ARG A N 1
ATOM 6338 C CA . ARG A 1 812 ? 17.073 46.335 10.009 1.00 31.59 812 ARG A CA 1
ATOM 6339 C C . ARG A 1 812 ? 15.650 46.560 9.487 1.00 31.59 812 ARG A C 1
ATOM 6341 O O . ARG A 1 812 ? 14.712 46.102 10.135 1.00 31.59 812 ARG A O 1
ATOM 6348 N N . THR A 1 813 ? 15.484 47.247 8.357 1.00 31.12 813 THR A N 1
ATOM 6349 C CA . THR A 1 813 ? 14.170 47.524 7.755 1.00 31.12 813 THR A CA 1
ATOM 6350 C C . THR A 1 813 ? 13.694 46.346 6.906 1.00 31.12 813 THR A C 1
ATOM 6352 O O . THR A 1 813 ? 12.560 45.909 7.069 1.00 31.12 813 THR A O 1
ATOM 6355 N N . ALA A 1 814 ? 14.573 45.760 6.083 1.00 32.38 814 ALA A N 1
ATOM 6356 C CA . ALA A 1 814 ? 14.251 44.582 5.268 1.00 32.38 814 ALA A CA 1
ATOM 6357 C C . ALA A 1 814 ? 13.810 43.381 6.130 1.00 32.38 814 ALA A C 1
ATOM 6359 O O . ALA A 1 814 ? 12.778 42.771 5.869 1.00 32.38 814 ALA A O 1
ATOM 6360 N N . ARG A 1 815 ? 14.507 43.121 7.250 1.00 33.03 815 ARG A N 1
ATOM 6361 C CA . ARG A 1 815 ? 14.138 42.088 8.245 1.00 33.03 815 ARG A CA 1
ATOM 6362 C C . ARG A 1 815 ? 12.811 42.324 8.996 1.00 33.03 815 ARG A C 1
ATOM 6364 O O . ARG A 1 815 ? 12.488 41.547 9.887 1.00 33.03 815 ARG A O 1
ATOM 6371 N N . ARG A 1 816 ? 12.069 43.394 8.693 1.00 29.98 816 ARG A N 1
ATOM 6372 C CA . ARG A 1 816 ? 10.719 43.673 9.221 1.00 29.98 816 ARG A CA 1
ATOM 6373 C C . ARG A 1 816 ? 9.633 43.679 8.131 1.00 29.98 816 ARG A C 1
ATOM 6375 O O . ARG A 1 816 ? 8.509 44.076 8.423 1.00 29.98 816 ARG A O 1
ATOM 6382 N N . LEU A 1 817 ? 9.975 43.307 6.893 1.00 31.53 817 LEU A N 1
ATOM 6383 C CA . LEU A 1 817 ? 9.091 43.379 5.719 1.00 31.53 817 LEU A CA 1
ATOM 6384 C C . LEU A 1 817 ? 8.982 42.069 4.913 1.00 31.53 817 LEU A C 1
ATOM 6386 O O . LEU A 1 817 ? 8.084 41.983 4.076 1.00 31.53 817 LEU A O 1
ATOM 6390 N N . CYS A 1 818 ? 9.875 41.101 5.148 1.00 30.36 818 CYS A N 1
ATOM 6391 C CA . CYS A 1 818 ? 9.790 39.725 4.642 1.00 30.36 818 CYS A CA 1
ATOM 6392 C C . CYS A 1 818 ? 8.942 38.847 5.578 1.00 30.36 818 CYS A C 1
ATOM 6394 O O . CYS A 1 818 ? 9.078 39.044 6.809 1.00 30.36 818 CYS A O 1
#

Radius of gyration: 33.46 Å; chains: 1; bounding box: 82×116×92 Å

pLDDT: mean 75.98, std 27.06, range [22.98, 98.94]

Secondary structure (DSSP, 8-state):
-------------PPPP---------------------------TT-S-PPP-PPP--HHHHSPPHHHHHHTTTT----SS-S-EEEEEEEEESSHHHHHHHHHHHHHT--TTEEEEEEES---S-BS-TTT-TT-TTTBHHHHHHHHHHTT-EEEEEEE--SS-TTHHHHHHHHHHHHTSPPPTTT---EEEEEE--S-TT------EEEEEESEE--TT---EEEEES--SSTT----TT---HHHHHHTT--SS-SEEE--EEEEESTHHHHHHHHHHHHHT-SS-SSSSS-TTTSS--PPP--PPPPPEESS-SSB-SS-SEEEEEEEEE-SS----TTT-BTBEEHHHHHHHHHHHH-SSEEEEEES-B---HHHHHHHHHHTTT-SEEEEEE----SSSGGGTHHHHHHHHHHHHHTT-TTTEEEEEE-GGGTEEE--EEEEETTTEEEEES--BSHIIIIIS-EEEEEEEESSEEE-TTS-EEEHHHHHHHHHHHHHHH---HHHHHHS-HHHHHHHHHHHTTSTTSSEEE------GGGGTS-HHHHHHHS------SSTTTHHHHHHHTTT-----HHHHHHHTT-------------------------------------------------------------------------------SSS-THHHHTTTSS--TT--EEEEEE-TTSEETTEETTSS-BHHHHHHHHHHHHHTTT-EEEEEE-S-HHHHHHHHHT--TTEEEEEE--S-GGG-HHHHHHHTT--SEEEEEEETT----S--TTEEEEEEEPP--HHHHTTT-

Organism: Phytophthora nicotianae (NCBI:txid4792)

Foldseek 3Di:
DDDDDDDDDDDDDDDDDDDDDDDDDDDDDDDDDDDDDDPDDDDPLQDLDFQFDFADFDVVLQFDDQVLQCVLLVNHGFDLADSWFWQKDKDKDFALLVVLVVVLVVLLVAAAQKEKEWEAQAAAQFFSPLVVVLVNPCRTLLNSLLSNQQRNYAYEYEYADALDDPRVVRRVVSQVSQQPRAGYPPHRHGYFHFYAHLFDNLAIQQFGKMKMDGQEDPDQAAFIKMKFFLDDNHAQRHDGLQLPCQVSCVSRVRDDQFSHEGAIMMMITDLVSLSVVSVRLLRQQFPDDGPDPPPCVSPVDDGDDDDRRHRRHYSYDNHYHNNFGKMKGKAKWDAQVRQRSVRGRRRIGLSVLSSLLSNLQSFAAEKEWQFQAQFADPSNLVSNVNCSSRYSAYEYEYAADDFCQVLLGSLLRNLNSCVVSCVSHVNRYFYKYFDVVSRYGRRTGWMFGPLFKIKRHRAGNFLSRSHGHTIMIMIMGGPDWDQALSRHIHHDVSQQSVLSNLCSQQVDDSVVLRNDDPSVSSVSNVVSLPDPSHGMHGHDSDDAPCSVLSDVVSCCSRGNNRDRDPDPPCVVVVVVVVPPDPDDDPVVVVVVVVDDDDDDDDDDDDDDDDDDDDDDDDDDDDDDDDDDDDDDDDDDDDDDDDDDDDDDDDDDDDDDDDDDDDDDDDDDPPDDDDDDDPVQPVVPVVPDLPQAAEAEEEEEAPCDDPQPGPADDAGVVRVVVVVVVVQVVVNHHYDYYYDNDPSVSLSCLSPDDLNYAYEYEDAAQLVVVVSVQVSLQPHNHQYEYEYAPPRPNDDGHPSHSYYHHGYDDDPVVSVVRD

InterPro domains:
  IPR001736 Phospholipase D/Transphosphatidylase [PS50035] (438-465)
  IPR001736 Phospholipase D/Transphosphatidylase [SM00155] (438-465)
  IPR015679 Phospholipase D family [PTHR18896] (66-375)
  IPR025202 Cardiolipin synthase-like, phospholipase D-like domain [PF13091] (357-480)
  IPR036441 Dehydroquinase, class II superfamily [G3DSA:3.40.50.9100] (693-809)
  IPR036441 Dehydroquinase, class II superfamily [SSF52304] (694-807)